Protein AF-A0A2V7W5C7-F1 (afdb_monomer_lite)

Secondary structure (DSSP, 8-state):
--TT--SHHHHEEEE-TTS-EEEETTEEEE-EETTEE--TTTS-HHHHHT-HHHHHHHHHHHTT---GGGHHHHHHHHTTPPPHHHHHHHHHHHHH-----HHHHHHHHHHTTT--SSPPSEEEEE-----S-EETT--TTT-HHHHT-HHHHHTS-TTS-----STT-GGG-HHHHHHHH-SSS-EEEEEESS-GGG-HHHHHHHHHHHHTT-GGGEEEEEEE-S----HHHHHHGGGSSEEEEEE---SSTHHHHHHEET--HHHHHHHHHHHTTSTTEEEEE-PEE-TTTGGGHHHHHHHHHHTTPEE--EE--SSGGGSGGGS-HHHHHHHHHHHHHHHHHT--HHHHHHHHHHHHHHHS-----HHHHHHHHHHHHHHHHHHT--HHHH-HHHHHHHHTTTPPPP---SSS--TTTTTTTSS-TTS-----TT-HHHHHH--HHHHHHHHHHHHHHHHHHHHHTT---GGG-SEEEEET-TTTTTHHHHHHH-TTSEEEEEES-HHHHHHIIIII-PEEEE-TTTT-TTTS--SEEEEEE-SSGGGS-HHHHHHHHHHHHHHEEEEEEEEEEE--GGGHHHHHHTTTGGG----HHHHHHHHHHHHHHSEEEEE-TT-TT-SS-EEEEE-HHHHHHHHHHTTPEEEEEEEEETTTTEEEEEEE--S-----S-------TTSEEEEEEE-GGG--SSS--HHHHHHH-SSPPPPB-TT-S--TTSHHHHHHHHHHHHHTT--EEEEEESS--HHHHHHHHH--S-S-EEEEE--TT-PPPPHHHHHHHHHHHHHHHT-TTB-EETTEEEEEES-GGGSS-HHHHHHHHHHHHHHTT--S-EEEEESSS-GGGTTTTT-SEEEPPP--S--S-HHHHHHHHHHS---TTEEEEEE-B--TT-TTHHHHHHHHHHHHHTT-SSEEEEE-SEEGGGTEE-S-BTTTBTHHHHHHHHHHHT---HHHHHHHHHHHH----SHHHHHHHHHHHHHTS-S--HHHHHHHHHHHTT----------------------SSEEEEEEEESS---S--SS--S-----SSEEEEEEEEEESSS-GGG--EEEEEEETTEEEEEE--EEE--HHHHTT-TTSTT-SEEEEEEEGGGSPSEEEEEEEEE-SSS-EEEEEEEEEE---

Sequence (1161 aa):
MSKTACVVPFTTLDISPDGTPIICCQAPVALTVDGRLANAKIDSIEKIWNAPEIVELRGAMARGEKPDACRICWEHENAGSLSLRRIMGESIHYTTGADWSLVKFMRASAAAGHRLETRPRWYQLQFGNTCNLRCRSCWPESSSRIAADPVHRAWYDPDSYRIARGPAAWYRDPERLAEILDGDDEILLSLLGGEPFLIQEVWDFLQMLVDRGWSRRVVLTLTTNGTRQRAELERLAPAFRNFIVSVSIDGHGPLFEYLRSGAKWTELVQNLDWLVRVPHVRTIVSPTMQNTNVLSAVKLFRFFDERALDATFNVLTNPGFLSEKNLPPRVRRIAAERLRAYLDEDCRPENGAVVQAWATLLEQEHELDPKLFHDFMVFTNDLDASRGQSLADVDPELFALLRASGIEWTNERRHAQSSVEKTIASAPARVNATVSADDAIMKLTGSLPLYLQSGSGIVDAIESILHKHGHEGLANARAVADFASHYGRITRVLQARTPHAVVYACDIDSNAVAFCERELGAVPVVTGWRPDEDELPRDVDVVVCISLLTHTPLDHWRRTLRAWQRMLRPGGIVVFTFLSETYFDSWRAGEMEVYGNYSPPQRDEVVHAFEQHGFAACELRGDNYGGDYGIAFARSEIVRAEVANAGLELLELEDNSASFGQSVVAARKPGEQTNDMPEPRVVNRDVRVIALYDSRFYENGERESVWSQLAAAQPPRPLPADLGFCDPRVAEVREAQAALARAHGIDAFCFVQSKWDAPLRDVLAAGRPDFPYCILWRNEDRAAISDEDAEQLFIELLPHFRDPRYVRRDGRPLFIVADVATLPSPRMTAAKWRAIAEAEGVGEMHLCAVEPIPTDLVDDIGFDSLLEAPAMHRAKSYRETAANALTRHAPPKFIRTVVAQREPFDATNVEHYELWLRSILERQTDFVFIDGWNAWSDGAYLEPDDRDGRAFLNATRRATRGLSSGKVLVRRLRDTLGNVNGDTGRLLSELDQVVSMHERSRDELSALIEAALVTSNSNGSSMQRGVLISPRVFEASPGRVSVDAIGTLIGPQIHGTADPVMLDGHHVTFRGWAHSGVADPNVVDLFLVLTSGGEDRVYRVFERTARPDVVSAFPDYPERCGFEGTIPIRELPPGDYRVGIVQRTPSATFYDPTTLSVRRA

Radius of gyration: 39.58 Å; chains: 1; bounding box: 82×96×107 Å

Structure (mmCIF, N/CA/C/O backbone):
data_AF-A0A2V7W5C7-F1
#
_entry.id   AF-A0A2V7W5C7-F1
#
loop_
_atom_site.group_PDB
_atom_site.id
_atom_site.type_symbol
_atom_site.label_atom_id
_atom_site.label_alt_id
_atom_site.label_comp_id
_atom_site.label_asym_id
_atom_site.label_entity_id
_atom_site.label_seq_id
_atom_site.pdbx_PDB_ins_code
_atom_site.Cartn_x
_atom_site.Cartn_y
_atom_site.Cartn_z
_atom_site.occupancy
_atom_site.B_iso_or_equiv
_atom_site.auth_seq_id
_atom_site.auth_comp_id
_atom_site.auth_asym_id
_atom_site.auth_atom_id
_atom_site.pdbx_PDB_model_num
ATOM 1 N N . MET A 1 1 ? 34.987 33.896 -31.518 1.00 48.00 1 MET A N 1
ATOM 2 C CA . MET A 1 1 ? 33.883 33.146 -32.162 1.00 48.00 1 MET A CA 1
ATOM 3 C C . MET A 1 1 ? 32.635 34.014 -32.143 1.00 48.00 1 MET A C 1
ATOM 5 O O . MET A 1 1 ? 32.545 34.865 -31.262 1.00 48.00 1 MET A O 1
ATOM 9 N N . SER A 1 2 ? 31.715 33.855 -33.103 1.00 55.41 2 SER A N 1
ATOM 10 C CA . SER A 1 2 ? 30.416 34.546 -33.045 1.00 55.41 2 SER A CA 1
ATOM 11 C C . SER A 1 2 ? 29.749 34.247 -31.699 1.00 55.41 2 SER A C 1
ATOM 13 O O . SER A 1 2 ? 29.742 33.093 -31.270 1.00 55.41 2 SER A O 1
ATOM 15 N N . LYS A 1 3 ? 29.171 35.263 -31.042 1.00 67.69 3 LYS A N 1
ATOM 16 C CA . LYS A 1 3 ? 28.407 35.068 -29.798 1.00 67.69 3 LYS A CA 1
ATOM 17 C C . LYS A 1 3 ? 27.187 34.157 -29.995 1.00 67.69 3 LYS A C 1
ATOM 19 O O . LYS A 1 3 ? 26.642 33.688 -29.004 1.00 67.69 3 LYS A O 1
ATOM 24 N N . THR A 1 4 ? 26.784 33.874 -31.236 1.00 78.56 4 THR A N 1
ATOM 25 C CA . THR A 1 4 ? 25.629 33.027 -31.570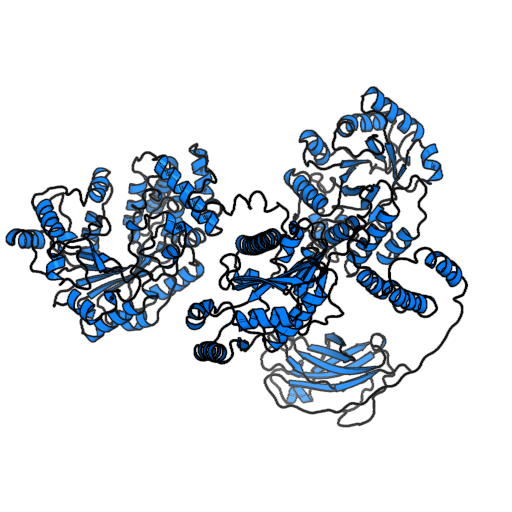 1.00 78.56 4 THR A CA 1
ATOM 26 C C . THR A 1 4 ? 25.984 31.620 -32.073 1.00 78.56 4 THR A C 1
ATOM 28 O O . THR A 1 4 ? 25.089 30.828 -32.348 1.00 78.56 4 THR A O 1
ATOM 31 N N . ALA A 1 5 ? 27.268 31.260 -32.173 1.00 76.31 5 ALA A N 1
ATOM 32 C CA . ALA A 1 5 ? 27.666 29.960 -32.718 1.00 76.31 5 ALA A CA 1
ATOM 33 C C . ALA A 1 5 ? 27.403 28.798 -31.736 1.00 76.31 5 ALA A C 1
ATOM 35 O O . ALA A 1 5 ? 27.716 28.899 -30.550 1.00 76.31 5 ALA A O 1
ATOM 36 N N . CYS A 1 6 ? 26.850 27.690 -32.234 1.00 84.25 6 CYS A N 1
ATOM 37 C CA . CYS A 1 6 ? 26.674 26.425 -31.516 1.00 84.25 6 CYS A CA 1
ATOM 38 C C . CYS A 1 6 ? 27.351 25.307 -32.313 1.00 84.25 6 CYS A C 1
ATOM 40 O O . CYS A 1 6 ? 27.263 25.306 -33.537 1.00 84.25 6 CYS A O 1
ATOM 42 N N . VAL A 1 7 ? 28.007 24.363 -31.639 1.00 83.44 7 VAL A N 1
ATOM 43 C CA . VAL A 1 7 ? 28.691 23.238 -32.299 1.00 83.44 7 VAL A CA 1
ATOM 44 C C . VAL A 1 7 ? 27.727 22.153 -32.787 1.00 83.44 7 VAL A C 1
ATOM 46 O O . VAL A 1 7 ? 27.937 21.583 -33.852 1.00 83.44 7 VAL A O 1
ATOM 49 N N . VAL A 1 8 ? 26.617 21.956 -32.069 1.00 85.94 8 VAL A N 1
ATOM 50 C CA . VAL A 1 8 ? 25.625 20.888 -32.281 1.00 85.94 8 VAL A CA 1
ATOM 51 C C . VAL A 1 8 ? 25.157 20.758 -33.738 1.00 85.94 8 VAL A C 1
ATOM 53 O O . VAL A 1 8 ? 25.360 19.688 -34.302 1.00 85.94 8 VAL A O 1
ATOM 56 N N . PRO A 1 9 ? 24.641 21.802 -34.422 1.00 88.50 9 PRO A N 1
ATOM 57 C CA . PRO A 1 9 ? 24.166 21.649 -35.802 1.00 88.50 9 PRO A CA 1
ATOM 58 C C . PRO A 1 9 ? 25.269 21.310 -36.814 1.00 88.50 9 PRO A C 1
ATOM 60 O O . PRO A 1 9 ? 24.970 20.950 -37.952 1.00 88.50 9 PRO A O 1
ATOM 63 N N . PHE A 1 10 ? 26.544 21.429 -36.437 1.00 88.12 10 PHE A N 1
ATOM 64 C CA . PHE A 1 10 ? 27.691 21.120 -37.291 1.00 88.12 10 PHE A CA 1
ATOM 65 C C . PHE A 1 10 ? 28.311 19.753 -37.000 1.00 88.12 10 PHE A C 1
ATOM 67 O O . PHE A 1 10 ? 29.091 19.274 -37.820 1.00 88.12 10 PHE A O 1
ATOM 74 N N . THR A 1 11 ? 27.995 19.134 -35.861 1.00 86.19 11 THR A N 1
ATOM 75 C CA . THR A 1 11 ? 28.651 17.893 -35.425 1.00 86.19 11 THR A CA 1
ATOM 76 C C . THR A 1 11 ? 27.698 16.786 -35.009 1.00 86.19 11 THR A C 1
ATOM 78 O O . THR A 1 11 ? 28.098 15.628 -35.078 1.00 86.19 11 THR A O 1
ATOM 81 N N . THR A 1 12 ? 26.481 17.111 -34.574 1.00 88.19 12 THR A N 1
ATOM 82 C CA . THR A 1 12 ? 25.618 16.197 -33.824 1.00 88.19 12 THR A CA 1
ATOM 83 C C . THR A 1 12 ? 24.341 15.864 -34.577 1.00 88.19 12 THR A C 1
ATOM 85 O O . THR A 1 12 ? 23.658 16.767 -35.051 1.00 88.19 12 THR A O 1
ATOM 88 N N . LEU A 1 13 ? 24.000 14.578 -34.631 1.00 90.44 13 LEU A N 1
ATOM 89 C CA . LEU A 1 13 ? 22.704 14.089 -35.082 1.00 90.44 13 LEU A CA 1
ATOM 90 C C . LEU A 1 13 ? 22.001 13.353 -33.937 1.00 90.44 13 LEU A C 1
ATOM 92 O O . LEU A 1 13 ? 22.576 12.433 -33.356 1.00 90.44 13 LEU A O 1
ATOM 96 N N . ASP A 1 14 ? 20.765 13.751 -33.646 1.00 90.06 14 ASP A N 1
ATOM 97 C CA . ASP A 1 14 ? 19.903 13.147 -32.627 1.00 90.06 14 ASP A CA 1
ATOM 98 C C . ASP A 1 14 ? 18.746 12.411 -33.313 1.00 90.06 14 ASP A C 1
ATOM 100 O O . ASP A 1 14 ? 18.099 12.960 -34.210 1.00 90.06 14 ASP A O 1
ATOM 104 N N . ILE A 1 15 ? 18.542 11.147 -32.944 1.00 88.75 15 ILE A N 1
ATOM 105 C CA . ILE A 1 15 ? 17.516 10.269 -33.509 1.00 88.75 15 ILE A CA 1
ATOM 106 C C . ILE A 1 15 ? 16.641 9.749 -32.370 1.00 88.75 15 ILE A C 1
ATOM 108 O O . ILE A 1 15 ? 17.102 8.981 -31.520 1.00 88.75 15 ILE A O 1
ATOM 112 N N . SER A 1 16 ? 15.369 10.144 -32.397 1.00 84.12 16 SER A N 1
ATOM 113 C CA . SER A 1 16 ? 14.341 9.769 -31.428 1.00 84.12 16 SER A CA 1
ATOM 114 C C . SER A 1 16 ? 14.006 8.265 -31.457 1.00 84.12 16 SER A C 1
ATOM 116 O O . SER A 1 16 ? 14.313 7.570 -32.435 1.00 84.12 16 SER A O 1
ATOM 118 N N . PRO A 1 17 ? 13.320 7.736 -30.422 1.00 81.38 17 PRO A N 1
ATOM 119 C CA . PRO A 1 17 ? 12.950 6.319 -30.336 1.00 81.38 17 PRO A CA 1
ATOM 120 C C . PRO A 1 17 ? 12.183 5.771 -31.548 1.00 81.38 17 PRO A C 1
ATOM 122 O O . PRO A 1 17 ? 12.342 4.605 -31.911 1.00 81.38 17 PRO A O 1
ATOM 125 N N . ASP A 1 18 ? 11.367 6.602 -32.200 1.00 79.56 18 ASP A N 1
ATOM 126 C CA . ASP A 1 18 ? 10.584 6.258 -33.395 1.00 79.56 18 ASP A CA 1
ATOM 127 C C . ASP A 1 18 ? 11.368 6.387 -34.719 1.00 79.56 18 ASP A C 1
ATOM 129 O O . ASP A 1 18 ? 10.851 6.084 -35.798 1.00 79.56 18 ASP A O 1
ATOM 133 N N . GLY A 1 19 ? 12.634 6.802 -34.645 1.00 84.88 19 GLY A N 1
ATOM 134 C CA . GLY A 1 19 ? 13.511 7.020 -35.789 1.00 84.88 19 GLY A CA 1
ATOM 135 C C . GLY A 1 19 ? 13.399 8.410 -36.395 1.00 84.88 19 GLY A C 1
ATOM 136 O O . GLY A 1 19 ? 14.028 8.657 -37.421 1.00 84.88 19 GLY A O 1
ATOM 137 N N . THR A 1 20 ? 12.625 9.321 -35.807 1.00 87.56 20 THR A N 1
ATOM 138 C CA . THR A 1 20 ? 12.564 10.711 -36.261 1.00 87.56 20 THR A CA 1
ATOM 139 C C . THR A 1 20 ? 13.870 11.429 -35.897 1.00 87.56 20 THR A C 1
ATOM 141 O O . THR A 1 20 ? 14.214 11.499 -34.717 1.00 87.56 20 THR A O 1
ATOM 144 N N . PRO A 1 21 ? 14.627 11.967 -36.869 1.00 89.69 21 PRO A N 1
ATOM 145 C CA . PRO A 1 21 ? 15.787 12.788 -36.570 1.00 89.69 21 PRO A CA 1
ATOM 146 C C . PRO A 1 21 ? 15.352 14.212 -36.195 1.00 89.69 21 PRO A C 1
ATOM 148 O O . PRO A 1 21 ? 14.468 14.793 -36.836 1.00 89.69 21 PRO A O 1
ATOM 151 N N . ILE A 1 22 ? 15.996 14.774 -35.173 1.00 88.38 22 ILE A N 1
ATOM 152 C CA . ILE A 1 22 ? 15.738 16.123 -34.651 1.00 88.38 22 ILE A CA 1
ATOM 153 C C . ILE A 1 22 ? 17.031 16.945 -34.581 1.00 88.38 22 ILE A C 1
ATOM 155 O O . ILE A 1 22 ? 18.136 16.408 -34.670 1.00 88.38 22 ILE A O 1
ATOM 159 N N . ILE A 1 23 ? 16.908 18.268 -34.423 1.00 84.00 23 ILE A N 1
ATOM 160 C CA . ILE A 1 23 ? 18.075 19.162 -34.310 1.00 84.00 23 ILE A CA 1
ATOM 161 C C . ILE A 1 23 ? 18.838 18.918 -32.998 1.00 84.00 23 ILE A C 1
ATOM 163 O O . ILE A 1 23 ? 20.055 18.740 -33.023 1.00 84.00 23 ILE A O 1
ATOM 167 N N . CYS A 1 24 ? 18.144 18.961 -31.857 1.00 82.12 24 CYS A N 1
ATOM 168 C CA . CYS A 1 24 ? 18.652 18.537 -30.548 1.00 82.12 24 CYS A CA 1
ATOM 169 C C . CYS A 1 24 ? 17.515 18.428 -29.525 1.00 82.12 24 CYS A C 1
ATOM 171 O O . CYS A 1 24 ? 16.422 18.947 -29.746 1.00 82.12 24 CYS A O 1
ATOM 173 N N . CYS A 1 25 ? 17.793 17.871 -28.347 1.00 72.62 25 CYS A N 1
ATOM 174 C CA . CYS A 1 25 ? 16.809 17.744 -27.267 1.00 72.62 25 CYS A CA 1
ATOM 175 C C . CYS A 1 25 ? 16.192 19.071 -26.760 1.00 72.62 25 CYS A C 1
ATOM 177 O O . CYS A 1 25 ? 15.083 19.062 -26.236 1.00 72.62 25 CYS A O 1
ATOM 179 N N . GLN A 1 26 ? 16.866 20.218 -26.925 1.00 73.81 26 GLN A N 1
ATOM 180 C CA . GLN A 1 26 ? 16.345 21.555 -26.562 1.00 73.81 26 GLN A CA 1
ATOM 181 C C . GLN A 1 26 ? 15.675 22.287 -27.733 1.00 73.81 26 GLN A C 1
ATOM 183 O O . GLN A 1 26 ? 15.081 23.346 -27.553 1.00 73.81 26 GLN A O 1
ATOM 188 N N . ALA A 1 27 ? 15.789 21.735 -28.936 1.00 76.50 27 ALA A N 1
ATOM 189 C CA . ALA A 1 27 ? 15.149 22.211 -30.149 1.00 76.50 27 ALA A CA 1
ATOM 190 C C . ALA A 1 27 ? 14.657 20.981 -30.928 1.00 76.50 27 ALA A C 1
ATOM 192 O O . ALA A 1 27 ? 15.260 20.639 -31.950 1.00 76.50 27 ALA A O 1
ATOM 193 N N . PRO A 1 28 ? 13.609 20.278 -30.448 1.00 72.56 28 PRO A N 1
ATOM 194 C CA . PRO A 1 28 ? 13.156 19.003 -31.012 1.00 72.56 28 PRO A CA 1
ATOM 195 C C . PRO A 1 28 ? 12.382 19.199 -32.328 1.00 72.56 28 PRO A C 1
ATOM 197 O O . PRO A 1 28 ? 11.308 18.648 -32.546 1.00 72.56 28 PRO A O 1
ATOM 200 N N . VAL A 1 29 ? 12.910 20.042 -33.214 1.00 83.31 29 VAL A N 1
ATOM 201 C CA . VAL A 1 29 ? 12.377 20.287 -34.548 1.00 83.31 29 VAL A CA 1
ATOM 202 C C . VAL A 1 29 ? 12.669 19.052 -35.392 1.00 83.31 29 VAL A C 1
ATOM 204 O O . VAL A 1 29 ? 13.835 18.746 -35.655 1.00 83.31 29 VAL A O 1
ATOM 207 N N . ALA A 1 30 ? 11.611 18.349 -35.796 1.00 85.75 30 ALA A N 1
ATOM 208 C CA . ALA A 1 30 ? 11.703 17.210 -36.698 1.00 85.75 30 ALA A CA 1
ATOM 209 C C . ALA A 1 30 ? 12.176 17.659 -38.085 1.00 85.75 30 ALA A C 1
ATOM 211 O O . ALA A 1 30 ? 11.702 18.663 -38.619 1.00 85.75 30 ALA A O 1
ATOM 212 N N . LEU A 1 31 ? 13.109 16.907 -38.664 1.00 91.00 31 LEU A N 1
ATOM 213 C CA . LEU A 1 31 ? 13.690 17.233 -39.964 1.00 91.00 31 LEU A CA 1
ATOM 214 C C . LEU A 1 31 ? 12.821 16.727 -41.116 1.00 91.00 31 LEU A C 1
ATOM 216 O O . LEU A 1 31 ? 12.109 15.726 -40.979 1.00 91.00 31 LEU A O 1
ATOM 220 N N . THR A 1 32 ? 12.931 17.374 -42.278 1.00 91.06 32 THR A N 1
ATOM 221 C CA . THR A 1 32 ? 12.242 16.934 -43.496 1.00 91.06 32 THR A CA 1
ATOM 222 C C . THR A 1 32 ? 13.202 16.489 -44.596 1.00 91.06 32 THR A C 1
ATOM 224 O O . THR A 1 32 ? 14.275 17.053 -44.810 1.00 91.06 32 THR A O 1
ATOM 227 N N . VAL A 1 33 ? 12.805 15.443 -45.322 1.00 91.31 33 VAL A N 1
ATOM 228 C CA . VAL A 1 33 ? 13.497 14.931 -46.511 1.00 91.31 33 VAL A CA 1
ATOM 229 C C . VAL A 1 33 ? 12.466 14.779 -47.621 1.00 91.31 33 VAL A C 1
ATOM 231 O O . VAL A 1 33 ? 11.403 14.199 -47.415 1.00 91.31 33 VAL A O 1
ATOM 234 N N . ASP A 1 34 ? 12.765 15.333 -48.798 1.00 89.19 34 ASP A N 1
ATOM 235 C CA . ASP A 1 34 ? 11.906 15.265 -49.988 1.00 89.19 34 ASP A CA 1
ATOM 236 C C . ASP A 1 34 ? 10.444 15.717 -49.725 1.00 89.19 34 ASP A C 1
ATOM 238 O O . ASP A 1 34 ? 9.496 15.191 -50.304 1.00 89.19 34 ASP A O 1
ATOM 242 N N . GLY A 1 35 ? 10.252 16.701 -48.834 1.00 83.88 35 GLY A N 1
ATOM 243 C CA . GLY A 1 35 ? 8.945 17.295 -48.514 1.00 83.88 35 GLY A CA 1
ATOM 244 C C . GLY A 1 35 ? 8.092 16.528 -47.493 1.00 83.88 35 GLY A C 1
ATOM 245 O O . GLY A 1 35 ? 6.958 16.929 -47.238 1.00 83.88 35 GLY A O 1
ATOM 246 N N . ARG A 1 36 ? 8.615 15.453 -46.888 1.00 90.19 36 ARG A N 1
ATOM 247 C CA . ARG A 1 36 ? 7.970 14.706 -45.792 1.00 90.19 36 ARG A CA 1
ATOM 248 C C . ARG A 1 36 ? 8.846 14.673 -44.541 1.00 90.19 36 ARG A C 1
ATOM 250 O O . ARG A 1 36 ? 10.041 14.941 -44.624 1.00 90.19 36 ARG A O 1
ATOM 257 N N . LEU A 1 37 ? 8.271 14.284 -43.399 1.00 87.62 37 LEU A N 1
ATOM 258 C CA . LEU A 1 37 ? 9.053 13.995 -42.192 1.00 87.62 37 LEU A CA 1
ATOM 259 C C . LEU A 1 37 ? 10.105 12.922 -42.497 1.00 87.62 37 LEU A C 1
ATOM 261 O O . LEU A 1 37 ? 9.798 11.883 -43.097 1.00 87.62 37 LEU A O 1
ATOM 265 N N . ALA A 1 38 ? 11.341 13.214 -42.111 1.00 89.44 38 ALA A N 1
ATOM 266 C CA . ALA A 1 38 ? 12.459 12.304 -42.248 1.00 89.44 38 ALA A CA 1
ATOM 267 C C . ALA A 1 38 ? 12.324 11.150 -41.249 1.00 89.44 38 ALA A C 1
ATOM 269 O O . ALA A 1 38 ? 11.806 11.324 -40.145 1.00 89.44 38 ALA A O 1
ATOM 270 N N . ASN A 1 39 ? 12.811 9.970 -41.619 1.00 89.69 39 ASN A N 1
ATOM 271 C CA . ASN A 1 39 ? 12.900 8.847 -40.699 1.00 89.69 39 ASN A CA 1
ATOM 272 C C . ASN A 1 39 ? 14.170 8.031 -40.962 1.00 89.69 39 ASN A C 1
ATOM 274 O O . ASN A 1 39 ? 14.448 7.602 -42.085 1.00 89.69 39 ASN A O 1
ATOM 278 N N . ALA A 1 40 ? 14.921 7.783 -39.893 1.00 89.06 40 ALA A N 1
ATOM 279 C CA . ALA A 1 40 ? 16.195 7.085 -39.896 1.00 89.06 40 ALA A CA 1
ATOM 280 C C . ALA A 1 40 ? 16.103 5.640 -40.392 1.00 89.06 40 ALA A C 1
ATOM 282 O O . ALA A 1 40 ? 17.140 5.065 -40.694 1.00 89.06 40 ALA A O 1
ATOM 283 N N . LYS A 1 41 ? 14.911 5.048 -40.527 1.00 86.69 41 LYS A N 1
ATOM 284 C CA . LYS A 1 41 ? 14.717 3.729 -41.143 1.00 86.69 41 LYS A CA 1
ATOM 285 C C . LYS A 1 41 ? 14.781 3.752 -42.674 1.00 86.69 41 LYS A C 1
ATOM 287 O O . LYS A 1 41 ? 15.112 2.734 -43.269 1.00 86.69 41 LYS A O 1
ATOM 292 N N . ILE A 1 42 ? 14.424 4.869 -43.310 1.00 87.69 42 ILE A N 1
ATOM 293 C CA . ILE A 1 42 ? 14.190 4.937 -44.767 1.00 87.69 42 ILE A CA 1
ATOM 294 C C . ILE A 1 42 ? 15.047 5.984 -45.483 1.00 87.69 42 ILE A C 1
ATOM 296 O O . ILE A 1 42 ? 15.342 5.819 -46.663 1.00 87.69 42 ILE A O 1
ATOM 300 N N . ASP A 1 43 ? 15.442 7.059 -44.802 1.00 90.62 43 ASP A N 1
ATOM 301 C CA . ASP A 1 43 ? 16.174 8.170 -45.411 1.00 90.62 43 ASP A CA 1
ATOM 302 C C . ASP A 1 43 ? 17.677 8.037 -45.196 1.00 90.62 43 ASP A C 1
ATOM 304 O O . ASP A 1 43 ? 18.129 7.947 -44.061 1.00 90.62 43 ASP A O 1
ATOM 308 N N . SER A 1 44 ? 18.480 8.078 -46.260 1.00 90.38 44 SER A N 1
ATOM 309 C CA . SER A 1 44 ? 19.949 8.058 -46.159 1.00 90.38 44 SER A CA 1
ATOM 310 C C . SER A 1 44 ? 20.475 9.143 -45.210 1.00 90.38 44 SER A C 1
ATOM 312 O O . SER A 1 44 ? 19.979 10.279 -45.229 1.00 90.38 44 SER A O 1
ATOM 314 N N . ILE A 1 45 ? 21.529 8.828 -44.460 1.00 90.38 45 ILE A N 1
ATOM 315 C CA . ILE A 1 45 ? 22.136 9.733 -43.477 1.00 90.38 45 ILE A CA 1
ATOM 316 C C . ILE A 1 45 ? 22.561 11.079 -44.091 1.00 90.38 45 ILE A C 1
ATOM 318 O O . ILE A 1 45 ? 22.392 12.123 -43.467 1.00 90.38 45 ILE A O 1
ATOM 322 N N . GLU A 1 46 ? 23.006 11.097 -45.349 1.00 90.25 46 GLU A N 1
ATOM 323 C CA . GLU A 1 46 ? 23.424 12.306 -46.072 1.00 90.25 46 GLU A CA 1
ATOM 324 C C . GLU A 1 46 ? 22.268 13.285 -46.299 1.00 90.25 46 GLU A C 1
ATOM 326 O O . GLU A 1 46 ? 22.456 14.505 -46.227 1.00 90.25 46 GLU A O 1
ATOM 331 N N . LYS A 1 47 ? 21.073 12.748 -46.588 1.00 92.38 47 LYS A N 1
ATOM 332 C CA . LYS A 1 47 ? 19.851 13.536 -46.788 1.00 92.38 47 LYS A CA 1
ATOM 333 C C . LYS A 1 47 ? 19.379 14.128 -45.466 1.00 92.38 47 LYS A C 1
ATOM 335 O O . LYS A 1 47 ? 19.104 15.322 -45.422 1.00 92.38 47 LYS A O 1
ATOM 340 N N . ILE A 1 48 ? 19.360 13.324 -44.401 1.00 93.31 48 ILE A N 1
ATOM 341 C CA . ILE A 1 48 ? 19.000 13.770 -43.047 1.00 93.31 48 ILE A CA 1
ATOM 342 C C . ILE A 1 48 ? 19.968 14.863 -42.570 1.00 93.31 48 ILE A C 1
ATOM 344 O O . ILE A 1 48 ? 19.549 15.930 -42.128 1.00 93.31 48 ILE A O 1
ATOM 348 N N . TRP A 1 49 ? 21.276 14.637 -42.720 1.00 92.75 49 TRP A N 1
ATOM 349 C CA . TRP A 1 49 ? 22.324 15.543 -42.240 1.00 92.75 49 TRP A CA 1
ATOM 350 C C . TRP A 1 49 ? 22.343 16.917 -42.923 1.00 92.75 49 TRP A C 1
ATOM 352 O O . TRP A 1 49 ? 22.897 17.892 -42.400 1.00 92.75 49 TRP A O 1
ATOM 362 N N . ASN A 1 50 ? 21.736 16.994 -44.105 1.00 93.75 50 ASN A N 1
ATOM 363 C CA . ASN A 1 50 ? 21.608 18.208 -44.898 1.00 93.75 50 ASN A CA 1
ATOM 364 C C . ASN A 1 50 ? 20.145 18.539 -45.219 1.00 93.75 50 ASN A C 1
ATOM 366 O O . ASN A 1 50 ? 19.860 19.099 -46.288 1.00 93.75 50 ASN A O 1
ATOM 370 N N . ALA A 1 51 ? 19.244 18.193 -44.295 1.00 94.50 51 ALA A N 1
ATOM 371 C CA . ALA A 1 51 ? 17.851 18.604 -44.323 1.00 94.50 51 ALA A CA 1
ATOM 372 C C . ALA A 1 51 ? 17.727 20.144 -44.291 1.00 94.50 51 ALA A C 1
ATOM 374 O O . ALA A 1 51 ? 18.602 20.816 -43.721 1.00 94.50 51 ALA A O 1
ATOM 375 N N . PRO A 1 52 ? 16.672 20.724 -44.896 1.00 93.44 52 PRO A N 1
ATOM 376 C CA . PRO A 1 52 ? 16.514 22.174 -45.020 1.00 93.44 52 PRO A CA 1
ATOM 377 C C . PRO A 1 52 ? 16.614 22.924 -43.687 1.00 93.44 52 PRO A C 1
ATOM 379 O O . PRO A 1 52 ? 17.250 23.975 -43.622 1.00 93.44 52 PRO A O 1
ATOM 382 N N . GLU A 1 53 ? 16.051 22.363 -42.616 1.00 93.44 53 GLU A N 1
ATOM 383 C CA . GLU A 1 53 ? 16.001 22.982 -41.290 1.00 93.44 53 GLU A CA 1
ATOM 384 C C . GLU A 1 53 ? 17.403 23.144 -40.682 1.00 93.44 53 GLU A C 1
ATOM 386 O O . GLU A 1 53 ? 17.737 24.201 -40.145 1.00 93.44 53 GLU A O 1
ATOM 391 N N . ILE A 1 54 ? 18.261 22.125 -40.814 1.00 91.56 54 ILE A N 1
ATOM 392 C CA . ILE A 1 54 ? 19.651 22.178 -40.339 1.00 91.56 54 ILE A CA 1
ATOM 393 C C . ILE A 1 54 ? 20.483 23.138 -41.194 1.00 91.56 54 ILE A C 1
ATOM 395 O O . ILE A 1 54 ? 21.297 23.893 -40.657 1.00 91.56 54 ILE A O 1
ATOM 399 N N . VAL A 1 55 ? 20.305 23.116 -42.519 1.00 92.62 55 VAL A N 1
ATOM 400 C CA . VAL A 1 55 ? 21.043 23.996 -43.440 1.00 92.62 55 VAL A CA 1
ATOM 401 C C . VAL A 1 55 ? 20.725 25.463 -43.150 1.00 92.62 55 VAL A C 1
ATOM 403 O O . VAL A 1 55 ? 21.649 26.274 -43.043 1.00 92.62 55 VAL A O 1
ATOM 406 N N . GLU A 1 56 ? 19.450 25.795 -42.936 1.00 91.69 56 GLU A N 1
ATOM 407 C CA . GLU A 1 56 ? 19.053 27.148 -42.547 1.00 91.69 56 GLU A CA 1
ATOM 408 C C . GLU A 1 56 ? 19.610 27.519 -41.170 1.00 91.69 56 GLU A C 1
ATOM 410 O O . GLU A 1 56 ? 20.166 28.605 -41.006 1.00 91.69 56 GLU A O 1
ATOM 415 N N . LEU A 1 57 ? 19.568 26.602 -40.197 1.00 90.38 57 LEU A N 1
ATOM 416 C CA . LEU A 1 57 ? 20.118 26.851 -38.865 1.00 90.38 57 LEU A CA 1
ATOM 417 C C . LEU A 1 57 ? 21.625 27.158 -38.906 1.00 90.38 57 LEU A C 1
ATOM 419 O O . LEU A 1 57 ? 22.087 28.109 -38.266 1.00 90.38 57 LEU A O 1
ATOM 423 N N . ARG A 1 58 ? 22.396 26.392 -39.691 1.00 91.00 58 ARG A N 1
ATOM 424 C CA . ARG A 1 58 ? 23.829 26.639 -39.930 1.00 91.00 58 ARG A CA 1
ATOM 425 C C . ARG A 1 58 ? 24.052 27.998 -40.595 1.00 91.00 58 ARG A C 1
ATOM 427 O O . ARG A 1 58 ? 24.964 28.724 -40.193 1.00 91.00 58 ARG A O 1
ATOM 434 N N . GLY A 1 59 ? 23.221 28.349 -41.577 1.00 90.00 59 GLY A N 1
ATOM 435 C CA . GLY A 1 59 ? 23.257 29.637 -42.268 1.00 90.00 59 GLY A CA 1
ATOM 436 C C . GLY A 1 59 ? 23.005 30.817 -41.334 1.00 90.00 59 GLY A C 1
ATOM 437 O O . GLY A 1 59 ? 23.826 31.733 -41.265 1.00 90.00 59 GLY A O 1
ATOM 438 N N . ALA A 1 60 ? 21.931 30.763 -40.549 1.00 88.81 60 ALA A N 1
ATOM 439 C CA . ALA A 1 60 ? 21.579 31.789 -39.574 1.00 88.81 60 ALA A CA 1
ATOM 440 C C . ALA A 1 60 ? 22.697 31.998 -38.536 1.00 88.81 60 ALA A C 1
ATOM 442 O O . ALA A 1 60 ? 23.130 33.128 -38.290 1.00 88.81 60 ALA A O 1
ATOM 443 N N . MET A 1 61 ? 23.268 30.916 -37.993 1.00 86.94 61 MET A N 1
ATOM 444 C CA . MET A 1 61 ? 24.406 31.010 -37.067 1.00 86.94 61 MET A CA 1
ATOM 445 C C . MET A 1 61 ? 25.665 31.593 -37.728 1.00 86.94 61 MET A C 1
ATOM 447 O O . MET A 1 61 ? 26.389 32.363 -37.091 1.00 86.94 61 MET A O 1
ATOM 451 N N . ALA A 1 62 ? 25.926 31.269 -39.000 1.00 84.12 62 ALA A N 1
ATOM 452 C CA . ALA A 1 62 ? 27.044 31.831 -39.760 1.00 84.12 62 ALA A CA 1
ATOM 453 C C . ALA A 1 62 ? 26.881 33.336 -40.029 1.00 84.12 62 ALA A C 1
ATOM 455 O O . ALA A 1 62 ? 27.874 34.064 -40.003 1.00 84.12 62 ALA A O 1
ATOM 456 N N . ARG A 1 63 ? 25.642 33.810 -40.214 1.00 87.25 63 ARG A N 1
ATOM 457 C CA . ARG A 1 63 ? 25.297 35.238 -40.335 1.00 87.25 63 ARG A CA 1
ATOM 458 C C . ARG A 1 63 ? 25.294 35.983 -38.994 1.00 87.25 63 ARG A C 1
ATOM 460 O O . ARG A 1 63 ? 25.191 37.205 -38.976 1.00 87.25 63 ARG A O 1
ATOM 467 N N . GLY A 1 64 ? 25.459 35.275 -37.874 1.00 84.50 64 GLY A N 1
ATOM 468 C CA . GLY A 1 64 ? 25.450 35.870 -36.536 1.00 84.50 64 GLY A CA 1
ATOM 469 C C . GLY A 1 64 ? 24.046 36.102 -35.968 1.00 84.50 64 GLY A C 1
ATOM 470 O O . GLY A 1 64 ? 23.900 36.839 -34.995 1.00 84.50 64 GLY A O 1
ATOM 471 N N . GLU A 1 65 ? 23.023 35.479 -36.549 1.00 89.25 65 GLU A N 1
ATOM 472 C CA . GLU A 1 65 ? 21.627 35.594 -36.119 1.00 89.25 65 GLU A CA 1
ATOM 473 C C . GLU A 1 65 ? 21.355 34.716 -34.883 1.00 89.25 65 GLU A C 1
ATOM 475 O O . GLU A 1 65 ? 22.127 33.803 -34.570 1.00 89.25 65 GLU A O 1
ATOM 480 N N . LYS A 1 66 ? 20.260 35.006 -34.165 1.00 88.62 66 LYS A N 1
ATOM 481 C CA . LYS A 1 66 ? 19.720 34.182 -33.070 1.00 88.62 66 LYS A CA 1
ATOM 482 C C . LYS A 1 66 ? 18.473 33.446 -33.581 1.00 88.62 66 LYS A C 1
ATOM 484 O O . LYS A 1 66 ? 17.403 34.050 -33.596 1.00 88.62 66 LYS A O 1
ATOM 489 N N . PRO A 1 67 ? 18.586 32.180 -34.016 1.00 88.19 67 PRO A N 1
ATOM 490 C CA . PRO A 1 67 ? 17.457 31.434 -34.564 1.00 88.19 67 PRO A CA 1
ATOM 491 C C . PRO A 1 67 ? 16.405 31.167 -33.485 1.00 88.19 67 PRO A C 1
ATOM 493 O O . PRO A 1 67 ? 16.769 30.807 -32.361 1.00 88.19 67 PRO A O 1
ATOM 496 N N . ASP A 1 68 ? 15.125 31.293 -33.839 1.00 83.44 68 ASP A N 1
ATOM 497 C CA . ASP A 1 68 ? 14.001 31.080 -32.913 1.00 83.44 68 ASP A CA 1
ATOM 498 C C . ASP A 1 68 ? 13.907 29.625 -32.427 1.00 83.44 68 ASP A C 1
ATOM 500 O O . ASP A 1 68 ? 13.639 29.372 -31.257 1.00 83.44 68 ASP A O 1
ATOM 504 N N . ALA A 1 69 ? 14.290 28.658 -33.268 1.00 82.81 69 ALA A N 1
ATOM 505 C CA . ALA A 1 69 ? 14.412 27.254 -32.865 1.00 82.81 69 ALA A CA 1
ATOM 506 C C . ALA A 1 69 ? 15.355 27.049 -31.658 1.00 82.81 69 ALA A C 1
ATOM 508 O O . ALA A 1 69 ? 15.226 26.071 -30.932 1.00 82.81 69 ALA A O 1
ATOM 509 N N . CYS A 1 70 ? 16.291 27.974 -31.412 1.00 86.50 70 CYS A N 1
ATOM 510 C CA . CYS A 1 70 ? 17.209 27.944 -30.272 1.00 86.50 70 CYS A CA 1
ATOM 511 C C . CYS A 1 70 ? 16.812 28.918 -29.144 1.00 86.50 70 CYS A C 1
ATOM 513 O O . CYS A 1 70 ? 17.641 29.200 -28.274 1.00 86.50 70 CYS A O 1
ATOM 515 N N . ARG A 1 71 ? 15.571 29.433 -29.142 1.00 82.12 71 ARG A N 1
ATOM 516 C CA . ARG A 1 71 ? 15.052 30.425 -28.182 1.00 82.12 71 ARG A CA 1
ATOM 517 C C . ARG A 1 71 ? 15.333 30.067 -26.731 1.00 82.12 71 ARG A C 1
ATOM 519 O O . ARG A 1 71 ? 15.838 30.920 -26.009 1.00 82.12 71 ARG A O 1
ATOM 526 N N . ILE A 1 72 ? 15.125 28.810 -26.341 1.00 73.06 72 ILE A N 1
ATOM 527 C CA . ILE A 1 72 ? 15.372 28.343 -24.969 1.00 73.06 72 ILE A CA 1
ATOM 528 C C . ILE A 1 72 ? 16.822 28.636 -24.551 1.00 73.06 72 ILE A C 1
ATOM 530 O O . ILE A 1 72 ? 17.068 29.272 -23.529 1.00 73.06 72 ILE A O 1
ATOM 534 N N . CYS A 1 73 ? 17.809 28.286 -25.384 1.00 79.12 73 CYS A N 1
ATOM 535 C CA . CYS A 1 73 ? 19.215 28.585 -25.098 1.00 79.12 73 CYS A CA 1
ATOM 536 C C . CYS A 1 73 ? 19.502 30.095 -25.003 1.00 79.12 73 CYS A C 1
ATOM 538 O O . CYS A 1 73 ? 20.331 30.503 -24.187 1.00 79.12 73 CYS A O 1
ATOM 540 N N . TRP A 1 74 ? 18.835 30.922 -25.816 1.00 83.31 74 TRP A N 1
ATOM 541 C CA . TRP A 1 74 ? 18.979 32.381 -25.761 1.00 83.31 74 TRP A CA 1
ATOM 542 C C . TRP A 1 74 ? 18.387 32.975 -24.488 1.00 83.31 74 TRP A C 1
ATOM 544 O O . TRP A 1 74 ? 18.995 33.869 -23.905 1.00 83.31 74 TRP A O 1
ATOM 554 N N . GLU A 1 75 ? 17.228 32.485 -24.056 1.00 69.81 75 GLU A N 1
ATOM 555 C CA . GLU A 1 75 ? 16.570 32.895 -22.816 1.00 69.81 75 GLU A CA 1
ATOM 556 C C . GLU A 1 75 ? 17.442 32.556 -21.605 1.00 69.81 75 GLU A C 1
ATOM 558 O O . GLU A 1 75 ? 17.694 33.432 -20.780 1.00 69.81 75 GLU A O 1
ATOM 563 N N . HIS A 1 76 ? 18.002 31.340 -21.558 1.00 64.69 76 HIS A N 1
ATOM 564 C CA . HIS A 1 76 ? 18.962 30.942 -20.524 1.00 64.69 76 HIS A CA 1
ATOM 565 C C . HIS A 1 76 ? 20.175 31.881 -20.472 1.00 64.69 76 HIS A C 1
ATOM 567 O O . HIS A 1 76 ? 20.534 32.371 -19.408 1.00 64.69 76 HIS A O 1
ATOM 573 N N . GLU A 1 77 ? 20.790 32.201 -21.610 1.00 74.50 77 GLU A N 1
ATOM 574 C CA . GLU A 1 77 ? 21.965 33.082 -21.618 1.00 74.50 77 GLU A CA 1
ATOM 575 C C . GLU A 1 77 ? 21.654 34.539 -21.297 1.00 74.50 77 GLU A C 1
ATOM 577 O O . GLU A 1 77 ? 22.448 35.195 -20.624 1.00 74.50 77 GLU A O 1
ATOM 582 N N . ASN A 1 78 ? 20.524 35.060 -21.778 1.00 68.44 78 ASN A N 1
ATOM 583 C CA . ASN A 1 78 ? 20.086 36.418 -21.462 1.00 68.44 78 ASN A CA 1
ATOM 584 C C . ASN A 1 78 ? 19.771 36.557 -19.961 1.00 68.44 78 ASN A C 1
ATOM 586 O O . ASN A 1 78 ? 19.985 37.628 -19.402 1.00 68.44 78 ASN A O 1
ATOM 590 N N . ALA A 1 79 ? 19.325 35.475 -19.313 1.00 49.53 79 ALA A N 1
ATOM 591 C CA . ALA A 1 79 ? 19.148 35.379 -17.864 1.00 49.53 79 ALA A CA 1
ATOM 592 C C . ALA A 1 79 ? 20.467 35.142 -17.093 1.00 49.53 79 ALA A C 1
ATOM 594 O O . ALA A 1 79 ? 20.450 34.950 -15.881 1.00 49.53 79 ALA A O 1
ATOM 595 N N . GLY A 1 80 ? 21.620 35.128 -17.772 1.00 47.53 80 GLY A N 1
ATOM 596 C CA . GLY A 1 80 ? 22.926 34.881 -17.154 1.00 47.53 80 GLY A CA 1
ATOM 597 C C . GLY A 1 80 ? 23.205 33.410 -16.813 1.00 47.53 80 GLY A C 1
ATOM 598 O O . GLY A 1 80 ? 24.204 33.126 -16.156 1.00 47.53 80 GLY A O 1
ATOM 599 N N . SER A 1 81 ? 22.358 32.471 -17.250 1.00 48.72 81 SER A N 1
ATOM 600 C CA . SER A 1 81 ? 22.552 31.024 -17.085 1.00 48.72 81 SER A CA 1
ATOM 601 C C . SER A 1 81 ? 23.482 30.436 -18.157 1.00 48.72 81 SER A C 1
ATOM 603 O O . SER A 1 81 ? 23.620 30.962 -19.266 1.00 48.72 81 SER A O 1
ATOM 605 N N . LEU A 1 82 ? 24.067 29.270 -17.866 1.00 59.31 82 LEU A N 1
ATOM 606 C CA . LEU A 1 82 ? 24.674 28.407 -18.884 1.00 59.31 82 LEU A CA 1
ATOM 607 C C . LEU A 1 82 ? 23.571 27.741 -19.722 1.00 59.31 82 LEU A C 1
ATOM 609 O O . LEU A 1 82 ? 22.618 27.191 -19.178 1.00 59.31 82 LEU A O 1
ATOM 613 N N . SER A 1 83 ? 23.698 27.783 -21.048 1.00 70.75 83 SER A N 1
ATOM 614 C CA . SER A 1 83 ? 22.790 27.105 -21.979 1.00 70.75 83 SER A CA 1
ATOM 615 C C . SER A 1 83 ? 23.365 25.770 -22.443 1.00 70.75 83 SER A C 1
ATOM 617 O O . SER A 1 83 ? 24.587 25.596 -22.492 1.00 70.75 83 SER A O 1
ATOM 619 N N . LEU A 1 84 ? 22.498 24.858 -22.901 1.00 70.75 84 LEU A N 1
ATOM 620 C CA . LEU A 1 84 ? 22.940 23.591 -23.488 1.00 70.75 84 LEU A CA 1
ATOM 621 C C . LEU A 1 84 ? 23.931 23.819 -24.641 1.00 70.75 84 LEU A C 1
ATOM 623 O O . LEU A 1 84 ? 24.931 23.114 -24.729 1.00 70.75 84 LEU A O 1
ATOM 627 N N . ARG A 1 85 ? 23.725 24.848 -25.480 1.00 77.19 85 ARG A N 1
ATOM 628 C CA . ARG A 1 85 ? 24.658 25.147 -26.581 1.00 77.19 85 ARG A CA 1
ATOM 629 C C . ARG A 1 85 ? 26.077 25.491 -26.111 1.00 77.19 85 ARG A C 1
ATOM 631 O O . ARG A 1 85 ? 27.026 25.222 -26.843 1.00 77.19 85 ARG A O 1
ATOM 638 N N . ARG A 1 86 ? 26.232 26.093 -24.926 1.00 72.56 86 ARG A N 1
ATOM 639 C CA . ARG A 1 86 ? 27.545 26.406 -24.339 1.00 72.56 86 ARG A CA 1
ATOM 640 C C . ARG A 1 86 ? 28.146 25.179 -23.666 1.00 72.56 86 ARG A C 1
ATOM 642 O O . ARG A 1 86 ? 29.313 24.889 -23.900 1.00 72.56 86 ARG A O 1
ATOM 649 N N . ILE A 1 87 ? 27.320 24.431 -22.934 1.00 68.00 87 ILE A N 1
ATOM 650 C CA . ILE A 1 87 ? 27.709 23.191 -22.252 1.00 68.00 87 ILE A CA 1
ATOM 651 C C . ILE A 1 87 ? 28.220 22.159 -23.263 1.00 68.00 87 ILE A C 1
ATOM 653 O O . ILE A 1 87 ? 29.324 21.654 -23.107 1.00 68.00 87 ILE A O 1
ATOM 657 N N . MET A 1 88 ? 27.484 21.909 -24.353 1.00 70.94 88 MET A N 1
ATOM 658 C CA . MET A 1 88 ? 27.875 20.920 -25.370 1.00 70.94 88 MET A CA 1
ATOM 659 C C . MET A 1 88 ? 29.234 21.230 -26.011 1.00 70.94 88 MET A C 1
ATOM 661 O O . MET A 1 88 ? 29.975 20.310 -26.352 1.00 70.94 88 MET A O 1
ATOM 665 N N . GLY A 1 89 ? 29.570 22.515 -26.172 1.00 66.19 89 GLY A N 1
ATOM 666 C CA . GLY A 1 89 ? 30.870 22.939 -26.696 1.00 66.19 89 GLY A CA 1
ATOM 667 C C . GLY A 1 89 ? 32.034 22.533 -25.792 1.00 66.19 89 GLY A C 1
ATOM 668 O O . GLY A 1 89 ? 33.067 22.092 -26.287 1.00 66.19 89 GLY A O 1
ATOM 669 N N . GLU A 1 90 ? 31.848 22.629 -24.477 1.00 63.38 90 GLU A N 1
ATOM 670 C CA . GLU A 1 90 ? 32.842 22.223 -23.478 1.00 63.38 90 GLU A CA 1
ATOM 671 C C . GLU A 1 90 ? 32.844 20.698 -23.261 1.00 63.38 90 GLU A C 1
ATOM 673 O O . GLU A 1 90 ? 33.910 20.097 -23.118 1.00 63.38 90 GLU A O 1
ATOM 678 N N . SER A 1 91 ? 31.676 20.044 -23.329 1.00 63.47 91 SER A N 1
ATOM 679 C CA . SER A 1 91 ? 31.543 18.588 -23.177 1.00 63.47 91 SER A CA 1
ATOM 680 C C . SER A 1 91 ? 32.295 17.805 -24.251 1.00 63.47 91 SER A C 1
ATOM 682 O O . SER A 1 91 ? 32.933 16.809 -23.932 1.00 63.47 91 SER A O 1
ATOM 684 N N . ILE A 1 92 ? 32.286 18.253 -25.511 1.00 66.06 92 ILE A N 1
ATOM 685 C CA . ILE A 1 92 ? 33.038 17.580 -26.585 1.00 66.06 92 ILE A CA 1
ATOM 686 C C . ILE A 1 92 ? 34.533 17.546 -26.258 1.00 66.06 92 ILE A C 1
ATOM 688 O O . ILE A 1 92 ? 35.165 16.493 -26.375 1.00 66.06 92 ILE A O 1
ATOM 692 N N . HIS A 1 93 ? 35.083 18.672 -25.799 1.00 59.81 93 HIS A N 1
ATOM 693 C CA . HIS A 1 93 ? 36.487 18.767 -25.414 1.00 59.81 93 HIS A CA 1
ATOM 694 C C . HIS A 1 93 ? 36.805 17.851 -24.224 1.00 59.81 93 HIS A C 1
ATOM 696 O O . HIS A 1 93 ? 37.792 17.120 -24.259 1.00 59.81 93 HIS A O 1
ATOM 702 N N . TYR A 1 94 ? 35.937 17.828 -23.210 1.00 58.31 94 TYR A N 1
ATOM 703 C CA . TYR A 1 94 ? 36.111 17.003 -22.013 1.00 58.31 94 TYR A CA 1
ATOM 704 C C . TYR A 1 94 ? 35.997 15.493 -22.285 1.00 58.31 94 TYR A C 1
ATOM 706 O O . TYR A 1 94 ? 36.763 14.698 -21.743 1.00 58.31 94 TYR A O 1
ATOM 714 N N . THR A 1 95 ? 35.046 15.084 -23.127 1.00 61.84 95 THR A N 1
ATOM 715 C CA . THR A 1 95 ? 34.735 13.671 -23.390 1.00 61.84 95 THR A CA 1
ATOM 716 C C . THR A 1 95 ? 35.682 13.037 -24.408 1.00 61.84 95 THR A C 1
ATOM 718 O O . THR A 1 95 ? 36.030 11.866 -24.274 1.00 61.84 95 THR A O 1
ATOM 721 N N . THR A 1 96 ? 36.108 13.787 -25.427 1.00 61.50 96 THR A N 1
ATOM 722 C CA . THR A 1 96 ? 36.934 13.244 -26.522 1.00 61.50 96 THR A CA 1
ATOM 723 C C . THR A 1 96 ? 38.405 13.651 -26.427 1.00 61.50 96 THR A C 1
ATOM 725 O O . THR A 1 96 ? 39.257 13.014 -27.043 1.00 61.50 96 THR A O 1
ATOM 728 N N . GLY A 1 97 ? 38.728 14.715 -25.681 1.00 57.25 97 GLY A N 1
ATOM 729 C CA . GL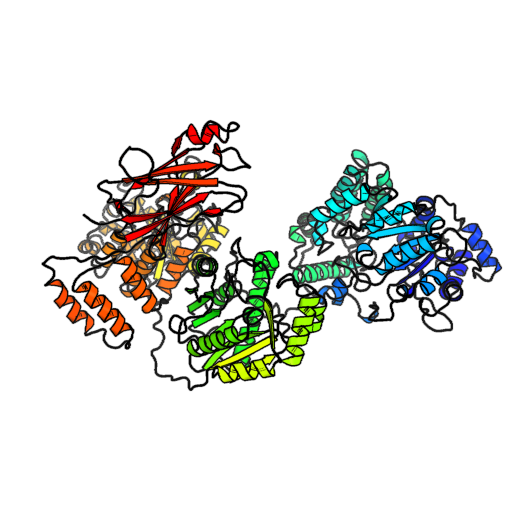Y A 1 97 ? 40.053 15.343 -25.698 1.00 57.25 97 GLY A CA 1
ATOM 730 C C . GLY A 1 97 ? 40.401 16.020 -27.032 1.00 57.25 97 GLY A C 1
ATOM 731 O O . GLY A 1 97 ? 41.505 16.542 -27.185 1.00 57.25 97 GLY A O 1
ATOM 732 N N . ALA A 1 98 ? 39.486 16.016 -28.007 1.00 58.25 98 ALA A N 1
ATOM 733 C CA . ALA A 1 98 ? 39.698 16.560 -29.337 1.00 58.25 98 ALA A CA 1
ATOM 734 C C . ALA A 1 98 ? 39.193 18.009 -29.430 1.00 58.25 98 ALA A C 1
ATOM 736 O O . ALA A 1 98 ? 38.108 18.349 -28.958 1.00 58.25 98 ALA A O 1
ATOM 737 N N . ASP A 1 99 ? 39.970 18.874 -30.083 1.00 58.75 99 ASP A N 1
ATOM 738 C CA . ASP A 1 99 ? 39.529 20.222 -30.454 1.00 58.75 99 ASP A CA 1
ATOM 739 C C . ASP A 1 99 ? 38.735 20.144 -31.769 1.00 58.75 99 ASP A C 1
ATOM 741 O O . ASP A 1 99 ? 39.278 20.244 -32.876 1.00 58.75 99 ASP A O 1
ATOM 745 N N . TRP A 1 100 ? 37.429 19.887 -31.657 1.00 67.69 100 TRP A N 1
ATOM 746 C CA . TRP A 1 100 ? 36.502 19.935 -32.789 1.00 67.69 100 TRP A CA 1
ATOM 747 C C . TRP A 1 100 ? 36.269 21.393 -33.190 1.00 67.69 100 TRP A C 1
ATOM 749 O O . TRP A 1 100 ? 35.259 22.006 -32.848 1.00 67.69 100 TRP A O 1
ATOM 759 N N . SER A 1 101 ? 37.233 21.962 -33.919 1.00 68.69 101 SER A N 1
ATOM 760 C CA . SER A 1 101 ? 37.239 23.372 -34.307 1.00 68.69 101 SER A CA 1
ATOM 761 C C . SER A 1 101 ? 35.962 23.763 -35.058 1.00 68.69 101 SER A C 1
ATOM 763 O O . SER A 1 101 ? 35.840 23.585 -36.274 1.00 68.69 101 SER A O 1
ATOM 765 N N . LEU A 1 102 ? 35.022 24.379 -34.339 1.00 74.06 102 LEU A N 1
ATOM 766 C CA . LEU A 1 102 ? 33.762 24.893 -34.883 1.00 74.06 102 LEU A CA 1
ATOM 767 C C . LEU A 1 102 ? 33.993 25.827 -36.079 1.00 74.06 102 LEU A C 1
ATOM 769 O O . LEU A 1 102 ? 33.250 25.812 -37.057 1.00 74.06 102 LEU A O 1
ATOM 773 N N . VAL A 1 103 ? 35.087 26.592 -36.046 1.00 73.25 103 VAL A N 1
ATOM 774 C CA . VAL A 1 103 ? 35.489 27.496 -37.130 1.00 73.25 103 VAL A CA 1
ATOM 775 C C . VAL A 1 103 ? 35.752 26.736 -38.435 1.00 73.25 103 VAL A C 1
ATOM 777 O O . VAL A 1 103 ? 35.411 27.238 -39.507 1.00 73.25 103 VAL A O 1
ATOM 780 N N . LYS A 1 104 ? 36.323 25.527 -38.370 1.00 76.81 104 LYS A N 1
ATOM 781 C CA . LYS A 1 104 ? 36.572 24.685 -39.547 1.00 76.81 104 LYS A CA 1
ATOM 782 C C . LYS A 1 104 ? 35.258 24.211 -40.171 1.00 76.81 104 LYS A C 1
ATOM 784 O O . LYS A 1 104 ? 35.085 24.369 -41.377 1.00 76.81 104 LYS A O 1
ATOM 789 N N . PHE A 1 105 ? 34.322 23.713 -39.362 1.00 81.12 105 PHE A N 1
ATOM 790 C CA . PHE A 1 105 ? 33.014 23.256 -39.845 1.00 81.12 105 PHE A CA 1
ATOM 791 C C . PHE A 1 105 ? 32.158 24.399 -40.397 1.00 81.12 105 PHE A C 1
ATOM 793 O O . PHE A 1 105 ? 31.558 24.269 -41.463 1.00 81.12 105 PHE A O 1
ATOM 800 N N . MET A 1 106 ? 32.161 25.558 -39.733 1.00 79.31 106 MET A N 1
ATOM 801 C CA . MET A 1 106 ? 31.461 26.745 -40.227 1.00 79.31 106 MET A CA 1
ATOM 802 C C . MET A 1 106 ? 31.998 27.194 -41.592 1.00 79.31 106 MET A C 1
ATOM 804 O O . MET A 1 106 ? 31.208 27.444 -42.498 1.00 79.31 106 MET A O 1
ATOM 808 N N . ARG A 1 107 ? 33.326 27.244 -41.775 1.00 79.06 107 ARG A N 1
ATOM 809 C CA . ARG A 1 107 ? 33.941 27.596 -43.069 1.00 79.06 107 ARG A CA 1
ATOM 810 C C . ARG A 1 107 ? 33.633 26.571 -44.157 1.00 79.06 107 ARG A C 1
ATOM 812 O O . ARG A 1 107 ? 33.280 26.969 -45.262 1.00 79.06 107 ARG A O 1
ATOM 819 N N . ALA A 1 108 ? 33.753 25.282 -43.838 1.00 79.00 108 ALA A N 1
ATOM 820 C CA . ALA A 1 108 ? 33.451 24.202 -44.772 1.00 79.00 108 ALA A CA 1
ATOM 821 C C . ALA A 1 108 ? 31.987 24.259 -45.231 1.00 79.00 108 ALA A C 1
ATOM 823 O O . ALA A 1 108 ? 31.722 24.225 -46.427 1.00 79.00 108 ALA A O 1
ATOM 824 N N . SER A 1 109 ? 31.051 24.450 -44.295 1.00 83.56 109 SER A N 1
ATOM 825 C CA . SER A 1 109 ? 29.631 24.550 -44.635 1.00 83.56 109 SER A CA 1
ATOM 826 C C . SER A 1 109 ? 29.314 25.787 -45.478 1.00 83.56 109 SER A C 1
ATOM 828 O O . SER A 1 109 ? 28.616 25.685 -46.480 1.00 83.56 109 SER A O 1
ATOM 830 N N . ALA A 1 110 ? 29.861 26.958 -45.137 1.00 80.94 110 ALA A N 1
ATOM 831 C CA . ALA A 1 110 ? 29.614 28.193 -45.881 1.00 80.94 110 ALA A CA 1
ATOM 832 C C . ALA A 1 110 ? 30.058 28.102 -47.354 1.00 80.94 110 ALA A C 1
ATOM 834 O O . ALA A 1 110 ? 29.397 28.668 -48.222 1.00 80.94 110 ALA A O 1
ATOM 835 N N . ALA A 1 111 ? 31.126 27.352 -47.649 1.00 79.38 111 ALA A N 1
ATOM 836 C CA . ALA A 1 111 ? 31.606 27.128 -49.014 1.00 79.38 111 ALA A CA 1
ATOM 837 C C . ALA A 1 111 ? 30.658 26.264 -49.876 1.00 79.38 111 ALA A C 1
ATOM 839 O O . ALA A 1 111 ? 30.753 26.304 -51.100 1.00 79.38 111 ALA A O 1
ATOM 840 N N . ALA A 1 112 ? 29.733 25.526 -49.255 1.00 84.12 112 ALA A N 1
ATOM 841 C CA . ALA A 1 112 ? 28.801 24.605 -49.907 1.00 84.12 112 ALA A CA 1
ATOM 842 C C . ALA A 1 112 ? 27.325 24.967 -49.633 1.00 84.12 112 ALA A C 1
ATOM 844 O O . ALA A 1 112 ? 26.470 24.093 -49.488 1.00 84.12 112 ALA A O 1
ATOM 845 N N . GLY A 1 113 ? 27.009 26.263 -49.508 1.00 85.25 113 GLY A N 1
ATOM 846 C CA . GLY A 1 113 ? 25.636 26.720 -49.249 1.00 85.25 113 GLY A CA 1
ATOM 847 C C . GLY A 1 113 ? 25.084 26.242 -47.900 1.00 85.25 113 GLY A C 1
ATOM 848 O O . GLY A 1 113 ? 23.921 25.866 -47.805 1.00 85.25 113 GLY A O 1
ATOM 849 N N . HIS A 1 114 ? 25.938 26.203 -46.876 1.00 89.94 114 HIS A N 1
ATOM 850 C CA . HIS A 1 114 ? 25.670 25.711 -45.516 1.00 89.94 114 HIS A CA 1
ATOM 851 C C . HIS A 1 114 ? 25.394 24.199 -45.397 1.00 89.94 114 HIS A C 1
ATOM 853 O O . HIS A 1 114 ? 25.056 23.706 -44.316 1.00 89.94 114 HIS A O 1
ATOM 859 N N . ARG A 1 115 ? 25.623 23.436 -46.471 1.00 91.12 115 ARG A N 1
ATOM 860 C CA . ARG A 1 115 ? 25.641 21.966 -46.459 1.00 91.12 115 ARG A CA 1
ATOM 861 C C . ARG A 1 115 ? 27.008 21.452 -46.004 1.00 91.12 115 ARG A C 1
ATOM 863 O O . ARG A 1 115 ? 28.017 22.119 -46.197 1.00 91.12 115 ARG A O 1
ATOM 870 N N . LEU A 1 116 ? 27.053 20.265 -45.408 1.00 87.88 116 LEU A N 1
ATOM 871 C CA . LEU A 1 116 ? 28.288 19.573 -45.039 1.00 87.88 116 LEU A CA 1
ATOM 872 C C . LEU A 1 116 ? 28.388 18.253 -45.804 1.00 87.88 116 LEU A C 1
ATOM 874 O O . LEU A 1 116 ? 27.500 17.407 -45.709 1.00 87.88 116 LEU A O 1
ATOM 878 N N . GLU A 1 117 ? 29.485 18.083 -46.540 1.00 83.81 117 GLU A N 1
ATOM 879 C CA . GLU A 1 117 ? 29.827 16.818 -47.208 1.00 83.81 117 GLU A CA 1
ATOM 880 C C . GLU A 1 117 ? 30.351 15.771 -46.215 1.00 83.81 117 GLU A C 1
ATOM 882 O O . GLU A 1 117 ? 30.217 14.573 -46.435 1.00 83.81 117 GLU A O 1
ATOM 887 N N . THR A 1 118 ? 30.920 16.217 -45.092 1.00 84.62 118 THR A N 1
ATOM 888 C CA . THR A 1 118 ? 31.347 15.339 -43.998 1.00 84.62 118 THR A CA 1
ATOM 889 C C . THR A 1 118 ? 30.151 14.841 -43.193 1.00 84.62 118 THR A C 1
ATOM 891 O O . THR A 1 118 ? 29.259 15.633 -42.878 1.00 84.62 118 THR A O 1
ATOM 894 N N . ARG A 1 119 ? 30.188 13.572 -42.775 1.00 88.94 119 ARG A N 1
ATOM 895 C CA . ARG A 1 119 ? 29.190 12.957 -41.886 1.00 88.94 119 ARG A CA 1
ATOM 896 C C . ARG A 1 119 ? 29.211 13.541 -40.457 1.00 88.94 119 ARG A C 1
ATOM 898 O O . ARG A 1 119 ? 30.213 14.157 -40.069 1.00 88.94 119 ARG A O 1
ATOM 905 N N . PRO A 1 120 ? 28.124 13.365 -39.673 1.00 90.12 120 PRO A N 1
ATOM 906 C CA . PRO A 1 120 ? 28.104 13.716 -38.254 1.00 90.12 120 PRO A CA 1
ATOM 907 C C . PRO A 1 120 ? 29.248 13.051 -37.476 1.00 90.12 120 PRO A C 1
ATOM 909 O O . PRO A 1 120 ? 29.663 11.932 -37.776 1.00 90.12 120 PRO A O 1
ATOM 912 N N . ARG A 1 121 ? 29.748 13.751 -36.455 1.00 87.94 121 ARG A N 1
ATOM 913 C CA . ARG A 1 121 ? 30.801 13.270 -35.544 1.00 87.94 121 ARG A CA 1
ATOM 914 C C . ARG A 1 121 ? 30.247 12.815 -34.202 1.00 87.94 121 ARG A C 1
ATOM 916 O O . ARG A 1 121 ? 30.907 12.058 -33.503 1.00 87.94 121 ARG A O 1
ATOM 923 N N . TRP A 1 122 ? 29.053 13.267 -33.840 1.00 88.75 122 TRP A N 1
ATOM 924 C CA . TRP A 1 122 ? 28.358 12.885 -32.623 1.00 88.75 122 TRP A CA 1
ATOM 925 C C . TRP A 1 122 ? 26.977 12.339 -32.969 1.00 88.75 122 TRP A C 1
ATOM 927 O O . TRP A 1 122 ? 26.156 13.038 -33.552 1.00 88.75 122 TRP A O 1
ATOM 937 N N . TYR A 1 123 ? 26.721 11.092 -32.598 1.00 91.75 123 TYR A N 1
ATOM 938 C CA . TYR A 1 123 ? 25.421 10.453 -32.747 1.00 91.75 123 TYR A CA 1
ATOM 939 C C . TYR A 1 123 ? 24.775 10.284 -31.374 1.00 91.75 123 TYR A C 1
ATOM 941 O O . TYR A 1 123 ? 25.376 9.691 -30.478 1.00 91.75 123 TYR A O 1
ATOM 949 N N . GLN A 1 124 ? 23.564 10.807 -31.215 1.00 91.00 124 GLN A N 1
ATOM 950 C CA . GLN A 1 124 ? 22.702 10.582 -30.058 1.00 91.00 124 GLN A CA 1
ATOM 951 C C . GLN A 1 124 ? 21.568 9.667 -30.507 1.00 91.00 124 GLN A C 1
ATOM 953 O O . GLN A 1 124 ? 20.686 10.083 -31.254 1.00 91.00 124 GLN A O 1
ATOM 958 N N . LEU A 1 125 ? 21.653 8.390 -30.141 1.00 90.88 125 LEU A N 1
ATOM 959 C CA . LEU A 1 125 ? 20.727 7.369 -30.618 1.00 90.88 125 LEU A CA 1
ATOM 960 C C . LEU A 1 125 ? 19.826 6.923 -29.471 1.00 90.88 125 LEU A C 1
ATOM 962 O O . LEU A 1 125 ? 20.322 6.456 -28.442 1.00 90.88 125 LEU A O 1
ATOM 966 N N . GLN A 1 126 ? 18.514 7.047 -29.670 1.00 88.38 126 GLN A N 1
ATOM 967 C CA . GLN A 1 126 ? 17.519 6.642 -28.686 1.00 88.38 126 GLN A CA 1
ATOM 968 C C . GLN A 1 126 ? 16.935 5.270 -29.031 1.00 88.38 126 GLN A C 1
ATOM 970 O O . GLN A 1 126 ? 16.182 5.122 -29.994 1.00 88.38 126 GLN A O 1
ATOM 975 N N . PHE A 1 127 ? 17.302 4.246 -28.259 1.00 86.06 127 PHE A N 1
ATOM 976 C CA . PHE A 1 127 ? 16.861 2.872 -28.507 1.00 86.06 127 PHE A CA 1
ATOM 977 C C . PHE A 1 127 ? 15.514 2.638 -27.826 1.00 86.06 127 PHE A C 1
ATOM 979 O O . PHE A 1 127 ? 15.454 2.268 -26.661 1.00 86.06 127 PHE A O 1
ATOM 986 N N . GLY A 1 128 ? 14.420 2.846 -28.558 1.00 82.25 128 GLY A N 1
ATOM 987 C CA . GLY A 1 128 ? 13.068 2.546 -28.081 1.00 82.25 128 GLY A CA 1
ATOM 988 C C . GLY A 1 128 ? 12.704 3.234 -26.759 1.00 82.25 128 GLY A C 1
ATOM 989 O O . GLY A 1 128 ? 13.301 4.232 -26.361 1.00 82.25 128 GLY A O 1
ATOM 990 N N . ASN A 1 129 ? 11.690 2.693 -26.079 1.00 85.62 129 ASN A N 1
ATOM 991 C CA . ASN A 1 129 ? 11.230 3.211 -24.789 1.00 85.62 129 ASN A CA 1
ATOM 992 C C . ASN A 1 129 ? 11.184 2.156 -23.676 1.00 85.62 129 ASN A C 1
ATOM 994 O O . ASN A 1 129 ? 10.704 2.455 -22.585 1.00 85.62 129 ASN A O 1
ATOM 998 N N . THR A 1 130 ? 11.648 0.924 -23.914 1.00 90.00 130 THR A N 1
ATOM 999 C CA . THR A 1 130 ? 11.598 -0.158 -22.919 1.00 90.00 130 THR A CA 1
ATOM 1000 C C . THR A 1 130 ? 12.344 0.254 -21.656 1.00 90.00 130 THR A C 1
ATOM 1002 O O . THR A 1 130 ? 13.559 0.399 -21.671 1.00 90.00 130 THR A O 1
ATOM 1005 N N . CYS A 1 131 ? 11.616 0.433 -20.557 1.00 91.56 131 CYS A N 1
ATOM 1006 C CA . CYS A 1 131 ? 12.161 0.857 -19.273 1.00 91.56 131 CYS A CA 1
ATOM 1007 C C . CYS A 1 131 ? 11.411 0.148 -18.138 1.00 91.56 131 CYS A C 1
ATOM 1009 O O . CYS A 1 131 ? 10.302 -0.359 -18.324 1.00 91.56 131 CYS A O 1
ATOM 1011 N N . ASN A 1 132 ? 12.004 0.101 -16.950 1.00 94.06 132 ASN A N 1
ATOM 1012 C CA . ASN A 1 132 ? 11.402 -0.459 -15.739 1.00 94.06 132 ASN A CA 1
ATOM 1013 C C . ASN A 1 132 ? 10.927 0.603 -14.735 1.00 94.06 132 ASN A C 1
ATOM 1015 O O . ASN A 1 132 ? 10.325 0.237 -13.730 1.00 94.06 132 ASN A O 1
ATOM 1019 N N . LEU A 1 133 ? 11.145 1.896 -14.998 1.00 95.31 133 LEU A N 1
ATOM 1020 C CA . LEU A 1 133 ? 10.858 2.973 -14.044 1.00 95.31 133 LEU A CA 1
ATOM 1021 C C . LEU A 1 133 ? 9.768 3.937 -14.509 1.00 95.31 133 LEU A C 1
ATOM 1023 O O . LEU A 1 133 ? 9.618 4.211 -15.699 1.00 95.31 133 LEU A O 1
ATOM 1027 N N . ARG A 1 134 ? 9.054 4.522 -13.543 1.00 94.50 134 ARG A N 1
ATOM 1028 C CA . ARG A 1 134 ? 8.062 5.592 -13.742 1.00 94.50 134 ARG A CA 1
ATOM 1029 C C . ARG A 1 134 ? 8.576 6.933 -13.207 1.00 94.50 134 ARG A C 1
ATOM 1031 O O . ARG A 1 134 ? 7.925 7.565 -12.379 1.00 94.50 134 ARG A O 1
ATOM 1038 N N . CYS A 1 135 ? 9.764 7.357 -13.639 1.00 94.56 135 CYS A N 1
ATOM 1039 C CA . CYS A 1 135 ? 10.391 8.597 -13.168 1.00 94.56 135 CYS A CA 1
ATOM 1040 C C . CYS A 1 135 ? 9.485 9.818 -13.396 1.00 94.56 135 CYS A C 1
ATOM 1042 O O . CYS A 1 135 ? 8.943 9.976 -14.486 1.00 94.56 135 CYS A O 1
ATOM 1044 N N . ARG A 1 136 ? 9.329 10.685 -12.388 1.00 93.75 136 ARG A N 1
ATOM 1045 C CA . ARG A 1 136 ? 8.406 11.840 -12.433 1.00 93.75 136 ARG A CA 1
ATOM 1046 C C . ARG A 1 136 ? 8.798 12.907 -13.456 1.00 93.75 136 ARG A C 1
ATOM 1048 O O . ARG A 1 136 ? 7.931 13.562 -14.010 1.00 93.75 136 ARG A O 1
ATOM 1055 N N . SER A 1 137 ? 10.089 13.040 -13.735 1.00 91.31 137 SER A N 1
ATOM 1056 C CA . SER A 1 137 ? 10.645 13.957 -14.735 1.00 91.31 137 SER A CA 1
ATOM 1057 C C . SER A 1 137 ? 10.679 13.390 -16.161 1.00 91.31 137 SER A C 1
ATOM 1059 O O . SER A 1 137 ? 11.168 14.056 -17.068 1.00 91.31 137 SER A O 1
ATOM 1061 N N . CYS A 1 138 ? 10.232 12.147 -16.366 1.00 90.31 138 CYS A N 1
ATOM 1062 C CA . CYS A 1 138 ? 10.388 11.412 -17.622 1.00 90.31 138 CYS A CA 1
ATOM 1063 C C . CYS A 1 138 ? 9.056 11.302 -18.384 1.00 90.31 138 CYS A C 1
ATOM 1065 O O . CYS A 1 138 ? 7.990 11.548 -17.823 1.00 90.31 138 CYS A O 1
ATOM 1067 N N . TRP A 1 139 ? 9.112 10.906 -19.658 1.00 85.56 139 TRP A N 1
ATOM 1068 C CA . TRP A 1 139 ? 7.979 10.932 -20.590 1.00 85.56 139 TRP A CA 1
ATOM 1069 C C . TRP A 1 139 ? 7.646 9.569 -21.209 1.00 85.56 139 TRP A C 1
ATOM 1071 O O . TRP A 1 139 ? 8.503 8.679 -21.227 1.00 85.56 139 TRP A O 1
ATOM 1081 N N . PRO A 1 140 ? 6.423 9.390 -21.756 1.00 85.81 140 PRO A N 1
ATOM 1082 C CA . PRO A 1 140 ? 5.984 8.135 -22.379 1.00 85.81 140 PRO A CA 1
ATOM 1083 C C . PRO A 1 140 ? 6.910 7.605 -23.489 1.00 85.81 140 PRO A C 1
ATOM 1085 O O . PRO A 1 140 ? 7.051 6.393 -23.665 1.00 85.81 140 PRO A O 1
ATOM 1088 N N . GLU A 1 141 ? 7.564 8.501 -24.229 1.00 82.00 141 GLU A N 1
ATOM 1089 C CA . GLU A 1 141 ? 8.532 8.156 -25.280 1.00 82.00 141 GLU A CA 1
ATOM 1090 C C . GLU A 1 141 ? 9.840 7.567 -24.749 1.00 82.00 141 GLU A C 1
ATOM 1092 O O . GLU A 1 141 ? 10.507 6.830 -25.463 1.00 82.00 141 GLU A O 1
ATOM 1097 N N . SER A 1 142 ? 10.204 7.852 -23.500 1.00 84.19 142 SER A N 1
ATOM 1098 C CA . SER A 1 142 ? 11.453 7.377 -22.896 1.00 84.19 142 SER A CA 1
ATOM 1099 C C . SER A 1 142 ? 11.230 6.256 -21.878 1.00 84.19 142 SER A C 1
ATOM 1101 O O . SER A 1 142 ? 12.191 5.603 -21.484 1.00 84.19 142 SER A O 1
ATOM 1103 N N . SER A 1 143 ? 9.984 6.002 -21.457 1.00 89.44 143 SER A N 1
ATOM 1104 C CA . SER A 1 143 ? 9.649 4.889 -20.564 1.00 89.44 143 SER A CA 1
ATOM 1105 C C . SER A 1 143 ? 8.330 4.207 -20.916 1.00 89.44 143 SER A C 1
ATOM 1107 O O . SER A 1 143 ? 7.246 4.786 -20.812 1.00 89.44 143 SER A O 1
ATOM 1109 N N . SER A 1 144 ? 8.413 2.909 -21.202 1.00 88.62 144 SER A N 1
ATOM 1110 C CA . SER A 1 144 ? 7.270 2.031 -21.437 1.00 88.62 144 SER A CA 1
ATOM 1111 C C . SER A 1 144 ? 6.368 1.912 -20.207 1.00 88.62 144 SER A C 1
ATOM 1113 O O . SER A 1 144 ? 5.160 1.743 -20.351 1.00 88.62 144 SER A O 1
ATOM 1115 N N . ARG A 1 145 ? 6.911 2.084 -18.992 1.00 91.38 145 ARG A N 1
ATOM 1116 C CA . ARG A 1 145 ? 6.113 2.097 -17.754 1.00 91.38 145 ARG A CA 1
ATOM 1117 C C . ARG A 1 145 ? 5.337 3.388 -17.579 1.00 91.38 145 ARG A C 1
ATOM 1119 O O . ARG A 1 145 ? 4.256 3.339 -17.010 1.00 91.38 145 ARG A O 1
ATOM 1126 N N . ILE A 1 146 ? 5.854 4.515 -18.070 1.00 89.88 146 ILE A N 1
ATOM 1127 C CA . ILE A 1 146 ? 5.111 5.783 -18.104 1.00 89.88 146 ILE A CA 1
ATOM 1128 C C . ILE A 1 146 ? 4.055 5.739 -19.206 1.00 89.88 146 ILE A C 1
ATOM 1130 O O . ILE A 1 146 ? 2.920 6.131 -18.974 1.00 89.88 146 ILE A O 1
ATOM 1134 N N . ALA A 1 147 ? 4.382 5.189 -20.377 1.00 85.75 147 ALA A N 1
ATOM 1135 C CA . ALA A 1 147 ? 3.407 4.975 -21.446 1.00 85.75 147 ALA A CA 1
ATOM 1136 C C . ALA A 1 147 ? 2.238 4.056 -21.034 1.00 85.75 147 ALA A C 1
ATOM 1138 O O . ALA A 1 147 ? 1.131 4.197 -21.558 1.00 85.75 147 ALA A O 1
ATOM 1139 N N . ALA A 1 148 ? 2.481 3.123 -20.110 1.00 84.38 148 ALA A N 1
ATOM 1140 C CA . ALA A 1 148 ? 1.465 2.252 -19.524 1.00 84.38 148 ALA A CA 1
ATOM 1141 C C . ALA A 1 148 ? 0.769 2.846 -18.281 1.00 84.38 148 ALA A C 1
ATOM 1143 O O . ALA A 1 148 ? -0.248 2.310 -17.857 1.00 84.38 148 ALA A O 1
ATOM 1144 N N . ASP A 1 149 ? 1.296 3.924 -17.691 1.00 87.69 149 ASP A N 1
ATOM 1145 C CA . ASP A 1 149 ? 0.721 4.600 -16.521 1.00 87.69 149 ASP A CA 1
ATOM 1146 C C . ASP A 1 149 ? -0.376 5.571 -16.996 1.00 87.69 149 ASP A C 1
ATOM 1148 O O . ASP A 1 149 ? -0.050 6.610 -17.574 1.00 87.69 149 ASP A O 1
ATOM 1152 N N . PRO A 1 150 ? -1.673 5.265 -16.795 1.00 85.31 150 PRO A N 1
ATOM 1153 C CA . PRO A 1 150 ? -2.762 6.054 -17.367 1.00 85.31 150 PRO A CA 1
ATOM 1154 C C . PRO A 1 150 ? -2.831 7.471 -16.794 1.00 85.31 150 PRO A C 1
ATOM 1156 O O . PRO A 1 150 ? -3.268 8.379 -17.495 1.00 85.31 150 PRO A O 1
ATOM 1159 N N . VAL A 1 151 ? -2.377 7.675 -15.553 1.00 90.06 151 VAL A N 1
ATOM 1160 C CA . VAL A 1 151 ? -2.414 8.982 -14.890 1.00 90.06 151 VAL A CA 1
ATOM 1161 C C . VAL A 1 151 ? -1.221 9.817 -15.325 1.00 90.06 151 VAL A C 1
ATOM 1163 O O . VAL A 1 151 ? -1.400 10.950 -15.765 1.00 90.06 151 VAL A O 1
ATOM 1166 N N . HIS A 1 152 ? -0.008 9.256 -15.290 1.00 92.94 152 HIS A N 1
ATOM 1167 C CA . HIS A 1 152 ? 1.173 9.997 -15.731 1.00 92.94 152 HIS A CA 1
ATOM 1168 C C . HIS A 1 152 ? 1.136 10.293 -17.234 1.00 92.94 152 HIS A C 1
ATOM 1170 O O . HIS A 1 152 ? 1.475 11.396 -17.653 1.00 92.94 152 HIS A O 1
ATOM 1176 N N . ARG A 1 153 ? 0.676 9.346 -18.056 1.00 88.25 153 ARG A N 1
ATOM 1177 C CA . ARG A 1 153 ? 0.535 9.543 -19.503 1.00 88.25 153 ARG A CA 1
ATOM 1178 C C . ARG A 1 153 ? -0.441 10.665 -19.856 1.00 88.25 153 ARG A C 1
ATOM 1180 O O . ARG A 1 153 ? -0.219 11.339 -20.856 1.00 88.25 153 ARG A O 1
ATOM 1187 N N . ALA A 1 154 ? -1.502 10.855 -19.074 1.00 89.06 154 ALA A N 1
ATOM 1188 C CA . ALA A 1 154 ? -2.547 11.832 -19.373 1.00 89.06 154 ALA A CA 1
ATOM 1189 C C . ALA A 1 154 ? -2.091 13.297 -19.236 1.00 89.06 154 ALA A C 1
ATOM 1191 O O . ALA A 1 154 ? -2.738 14.183 -19.787 1.00 89.06 154 ALA A O 1
ATOM 1192 N N . TRP A 1 155 ? -0.954 13.540 -18.576 1.00 90.19 155 TRP A N 1
ATOM 1193 C CA . TRP A 1 155 ? -0.302 14.853 -18.516 1.00 90.19 155 TRP A CA 1
ATOM 1194 C C . TRP A 1 155 ? 0.408 15.262 -19.811 1.00 90.19 155 TRP A C 1
ATOM 1196 O O . TRP A 1 155 ? 0.861 16.401 -19.929 1.00 90.19 155 TRP A O 1
ATOM 1206 N N . TYR A 1 156 ? 0.505 14.350 -20.778 1.00 84.50 156 TYR A N 1
ATOM 1207 C CA . TYR A 1 156 ? 1.133 14.588 -22.069 1.00 84.50 156 TYR A CA 1
ATOM 1208 C C . TYR A 1 156 ? 0.089 14.512 -23.176 1.00 84.50 156 TYR A C 1
ATOM 1210 O O . TYR A 1 156 ? -0.757 13.614 -23.187 1.00 84.50 156 TYR A O 1
ATOM 1218 N N . ASP A 1 157 ? 0.174 15.437 -24.127 1.00 76.19 157 ASP A N 1
ATOM 1219 C CA . ASP A 1 157 ? -0.675 15.426 -25.312 1.00 76.19 157 ASP A CA 1
ATOM 1220 C C . ASP A 1 157 ? -0.377 14.154 -26.135 1.00 76.19 157 ASP A C 1
ATOM 1222 O O . ASP A 1 157 ? 0.779 13.917 -26.487 1.00 76.19 157 ASP A O 1
ATOM 1226 N N . PRO A 1 158 ? -1.373 13.294 -26.427 1.00 68.38 158 PRO A N 1
ATOM 1227 C CA . PRO A 1 158 ? -1.178 12.103 -27.251 1.00 68.38 158 PRO A CA 1
ATOM 1228 C C . PRO A 1 158 ? -0.545 12.376 -28.620 1.00 68.38 158 PRO A C 1
ATOM 1230 O O . PRO A 1 158 ? 0.109 11.481 -29.152 1.00 68.38 158 PRO A O 1
ATOM 1233 N N . ASP A 1 159 ? -0.714 13.582 -29.171 1.00 63.88 159 ASP A N 1
ATOM 1234 C CA . ASP A 1 159 ? -0.098 13.992 -30.435 1.00 63.88 159 ASP A CA 1
ATOM 1235 C C . ASP A 1 159 ? 1.336 14.521 -30.251 1.00 63.88 159 ASP A C 1
ATOM 1237 O O . ASP A 1 159 ? 2.109 14.570 -31.213 1.00 63.88 159 ASP A O 1
ATOM 1241 N N . SER A 1 160 ? 1.725 14.877 -29.019 1.00 63.03 160 SER A N 1
ATOM 1242 C CA . SER A 1 160 ? 3.069 15.363 -28.692 1.00 63.03 160 SER A CA 1
ATOM 1243 C C . SER A 1 160 ? 4.080 14.249 -28.440 1.00 63.03 160 SER A C 1
ATOM 1245 O O . SER A 1 160 ? 5.234 14.559 -28.149 1.00 63.03 160 SER A O 1
ATOM 1247 N N . TYR A 1 161 ? 3.671 12.977 -28.495 1.00 63.78 161 TYR A N 1
ATOM 1248 C CA . TYR A 1 161 ? 4.597 11.855 -28.406 1.00 63.78 161 TYR A CA 1
ATOM 1249 C C . TYR A 1 161 ? 4.182 10.662 -29.278 1.00 63.78 161 TYR A C 1
ATOM 1251 O O . TYR A 1 161 ? 3.021 10.264 -29.345 1.00 63.78 161 TYR A O 1
ATOM 1259 N N . ARG A 1 162 ? 5.155 10.028 -29.930 1.00 60.50 162 ARG A N 1
ATOM 1260 C CA . ARG A 1 162 ? 4.989 8.847 -30.776 1.00 60.50 162 ARG A CA 1
ATOM 1261 C C . ARG A 1 162 ? 5.675 7.657 -30.126 1.00 60.50 162 ARG A C 1
ATOM 1263 O O . ARG A 1 162 ? 6.886 7.477 -30.190 1.00 60.50 162 ARG A O 1
ATOM 1270 N N . ILE A 1 163 ? 4.876 6.783 -29.517 1.00 57.00 163 ILE A N 1
ATOM 1271 C CA . ILE A 1 163 ? 5.377 5.483 -29.063 1.00 57.00 163 ILE A CA 1
ATOM 1272 C C . ILE A 1 163 ? 5.630 4.639 -30.312 1.00 57.00 163 ILE A C 1
ATOM 1274 O O . ILE A 1 163 ? 4.685 4.323 -31.039 1.00 57.00 163 ILE A O 1
ATOM 1278 N N . ALA A 1 164 ? 6.877 4.234 -30.545 1.00 50.47 164 ALA A N 1
ATOM 1279 C CA . ALA A 1 164 ? 7.197 3.237 -31.558 1.00 50.47 164 ALA A CA 1
ATOM 1280 C C . ALA A 1 164 ? 6.482 1.914 -31.214 1.00 50.47 164 ALA A C 1
ATOM 1282 O O . ALA A 1 164 ? 6.954 1.126 -30.397 1.00 50.47 164 ALA A O 1
ATOM 1283 N N . ARG A 1 165 ? 5.297 1.676 -31.790 1.00 39.81 165 ARG A N 1
ATOM 1284 C CA . ARG A 1 165 ? 4.552 0.419 -31.626 1.00 39.81 165 ARG A CA 1
ATOM 1285 C C . ARG A 1 165 ? 4.924 -0.547 -32.753 1.00 39.81 165 ARG A C 1
ATOM 1287 O O . ARG A 1 165 ? 4.751 -0.231 -33.927 1.00 39.81 165 ARG A O 1
ATOM 1294 N N . GLY A 1 166 ? 5.375 -1.749 -32.396 1.00 44.38 166 GLY A N 1
ATOM 1295 C CA . GLY A 1 166 ? 5.506 -2.874 -33.331 1.00 44.38 166 GLY A CA 1
ATOM 1296 C C . GLY A 1 166 ? 6.786 -2.890 -34.196 1.00 44.38 166 GLY A C 1
ATOM 1297 O O . GLY A 1 166 ? 7.797 -2.303 -33.812 1.00 44.38 166 GLY A O 1
ATOM 1298 N N . PRO A 1 167 ? 6.791 -3.597 -35.350 1.00 34.28 167 PRO A N 1
ATOM 1299 C CA . PRO A 1 167 ? 7.980 -3.951 -36.156 1.00 34.28 167 PRO A CA 1
ATOM 1300 C C . PRO A 1 167 ? 8.668 -2.770 -36.891 1.00 34.28 167 PRO A C 1
ATOM 1302 O O . PRO A 1 167 ? 9.383 -2.942 -37.882 1.00 34.28 167 PRO A O 1
ATOM 1305 N N . ALA A 1 168 ? 8.476 -1.542 -36.408 1.00 47.69 168 ALA A N 1
ATOM 1306 C CA . ALA A 1 168 ? 9.006 -0.301 -36.965 1.00 47.69 168 ALA A CA 1
ATOM 1307 C C . ALA A 1 168 ? 10.276 0.229 -36.266 1.00 47.69 168 ALA A C 1
ATOM 1309 O O . ALA A 1 168 ? 10.774 1.271 -36.675 1.00 47.69 168 ALA A O 1
ATOM 1310 N N . ALA A 1 169 ? 10.830 -0.471 -35.269 1.00 69.19 169 ALA A N 1
ATOM 1311 C CA . ALA A 1 169 ? 12.067 -0.069 -34.592 1.00 69.19 169 ALA A CA 1
ATOM 1312 C C . ALA A 1 169 ? 13.257 -0.015 -35.570 1.00 69.19 169 ALA A C 1
ATOM 1314 O O . ALA A 1 169 ? 13.775 -1.046 -35.997 1.00 69.19 169 ALA A O 1
ATOM 1315 N N . TRP A 1 170 ? 13.675 1.196 -35.939 1.00 80.75 170 TRP A N 1
ATOM 1316 C CA . TRP A 1 170 ? 14.757 1.463 -36.897 1.00 80.75 170 TRP A CA 1
ATOM 1317 C C . TRP A 1 170 ? 16.115 0.901 -36.442 1.00 80.75 170 TRP A C 1
ATOM 1319 O O . TRP A 1 170 ? 16.946 0.555 -37.273 1.00 80.75 170 TRP A O 1
ATOM 1329 N N . TYR A 1 171 ? 16.301 0.757 -35.129 1.00 84.12 171 TYR A N 1
ATOM 1330 C CA . TYR A 1 171 ? 17.505 0.234 -34.483 1.00 84.12 171 TYR A CA 1
ATOM 1331 C C . TYR A 1 171 ? 17.562 -1.305 -34.410 1.00 84.12 171 TYR A C 1
ATOM 1333 O O . TYR A 1 171 ? 18.532 -1.856 -33.905 1.00 84.12 171 TYR A O 1
ATOM 1341 N N . ARG A 1 172 ? 16.538 -2.027 -34.888 1.00 84.00 172 ARG A N 1
ATOM 1342 C CA . ARG A 1 172 ? 16.560 -3.505 -34.955 1.00 84.00 172 ARG A CA 1
ATOM 1343 C C . ARG A 1 172 ? 17.265 -4.057 -36.187 1.00 84.00 172 ARG A C 1
ATOM 1345 O O . ARG A 1 172 ? 17.422 -5.267 -36.292 1.00 84.00 172 ARG A O 1
ATOM 1352 N N . ASP A 1 173 ? 17.629 -3.193 -37.125 1.00 83.88 173 ASP A N 1
ATOM 1353 C CA . ASP A 1 173 ? 18.327 -3.558 -38.350 1.00 83.88 173 ASP A CA 1
ATOM 1354 C C . ASP A 1 173 ? 19.822 -3.211 -38.203 1.00 83.88 173 ASP A C 1
ATOM 1356 O O . ASP A 1 173 ? 20.186 -2.029 -38.250 1.00 83.88 173 ASP A O 1
ATOM 1360 N N . PRO A 1 174 ? 20.704 -4.212 -37.999 1.00 81.88 174 PRO A N 1
ATOM 1361 C CA . PRO A 1 174 ? 22.134 -3.976 -37.828 1.00 81.88 174 PRO A CA 1
ATOM 1362 C C . PRO A 1 174 ? 22.792 -3.360 -39.064 1.00 81.88 174 PRO A C 1
ATOM 1364 O O . PRO A 1 174 ? 23.704 -2.550 -38.921 1.00 81.88 174 PRO A O 1
ATOM 1367 N N . GLU A 1 175 ? 22.332 -3.694 -40.275 1.00 84.31 175 GLU A N 1
ATOM 1368 C CA . GLU A 1 175 ? 22.881 -3.100 -41.499 1.00 84.31 175 GLU A CA 1
ATOM 1369 C C . GLU A 1 175 ? 22.491 -1.632 -41.604 1.00 84.31 175 GLU A C 1
ATOM 1371 O O . GLU A 1 175 ? 23.306 -0.793 -41.989 1.00 84.31 175 GLU A O 1
ATOM 1376 N N . ARG A 1 176 ? 21.277 -1.292 -41.167 1.00 87.62 176 ARG A N 1
ATOM 1377 C CA . ARG A 1 176 ? 20.850 0.102 -41.108 1.00 87.62 176 ARG A CA 1
ATOM 1378 C C . ARG A 1 176 ? 21.647 0.914 -40.090 1.00 87.62 176 ARG A C 1
ATOM 1380 O O . ARG A 1 176 ? 22.071 2.030 -40.387 1.00 87.62 176 ARG A O 1
ATOM 1387 N N . LEU A 1 177 ? 21.880 0.362 -38.901 1.00 88.44 177 LEU A N 1
ATOM 1388 C CA . LEU A 1 177 ? 22.743 0.981 -37.891 1.00 88.44 177 LEU A CA 1
ATOM 1389 C C . LEU A 1 177 ? 24.186 1.129 -38.387 1.00 88.44 177 LEU A C 1
ATOM 1391 O O . LEU A 1 177 ? 24.830 2.147 -38.122 1.00 88.44 177 LEU A O 1
ATOM 1395 N N . ALA A 1 178 ? 24.680 0.141 -39.135 1.00 86.69 178 ALA A N 1
ATOM 1396 C CA . ALA A 1 178 ? 25.987 0.208 -39.760 1.00 86.69 178 ALA A CA 1
ATOM 1397 C C . ALA A 1 178 ? 26.060 1.322 -40.813 1.00 86.69 178 ALA A C 1
ATOM 1399 O O . ALA A 1 178 ? 27.023 2.077 -40.791 1.00 86.69 178 ALA A O 1
ATOM 1400 N N . GLU A 1 179 ? 25.043 1.478 -41.669 1.00 87.50 179 GLU A N 1
ATOM 1401 C CA . GLU A 1 179 ? 24.960 2.560 -42.664 1.00 87.50 179 GLU A CA 1
ATOM 1402 C C . GLU A 1 179 ? 24.984 3.948 -42.009 1.00 87.50 179 GLU A C 1
ATOM 1404 O O . GLU A 1 179 ? 25.686 4.844 -42.477 1.00 87.50 179 GLU A O 1
ATOM 1409 N N . ILE A 1 180 ? 24.250 4.126 -40.904 1.00 88.19 180 ILE A N 1
ATOM 1410 C CA . ILE A 1 180 ? 24.186 5.403 -40.176 1.00 88.19 180 ILE A CA 1
ATOM 1411 C C . ILE A 1 180 ? 25.564 5.807 -39.638 1.00 88.19 180 ILE A C 1
ATOM 1413 O O . ILE A 1 180 ? 25.906 6.988 -39.668 1.00 88.19 180 ILE A O 1
ATOM 1417 N N . LEU A 1 181 ? 26.347 4.842 -39.147 1.00 88.75 181 LEU A N 1
ATOM 1418 C CA . LEU A 1 181 ? 27.657 5.091 -38.538 1.00 88.75 181 LEU A CA 1
ATOM 1419 C C . LEU A 1 181 ? 28.846 4.891 -39.481 1.00 88.75 181 LEU A C 1
ATOM 1421 O O . LEU A 1 181 ? 29.995 5.038 -39.049 1.00 88.75 181 LEU A O 1
ATOM 1425 N N . ASP A 1 182 ? 28.599 4.519 -40.729 1.00 83.38 182 ASP A N 1
ATOM 1426 C CA . ASP A 1 182 ? 29.637 4.175 -41.690 1.00 83.38 182 ASP A CA 1
ATOM 1427 C C . ASP A 1 182 ? 30.611 5.353 -41.932 1.00 83.38 182 ASP A C 1
ATOM 1429 O O . ASP A 1 182 ? 30.244 6.533 -41.862 1.00 83.38 182 ASP A O 1
ATOM 1433 N N . GLY A 1 183 ? 31.877 5.035 -42.203 1.00 82.56 183 GLY A N 1
ATOM 1434 C CA . GLY A 1 183 ? 32.977 5.992 -42.368 1.00 82.56 183 GLY A CA 1
ATOM 1435 C C . GLY A 1 183 ? 34.173 5.742 -41.440 1.00 82.56 183 GLY A C 1
ATOM 1436 O O . GLY A 1 183 ? 34.067 5.063 -40.423 1.00 82.56 183 GLY A O 1
ATOM 1437 N N . ASP A 1 184 ? 35.326 6.324 -41.782 1.00 79.38 184 ASP A N 1
ATOM 1438 C CA . ASP A 1 184 ? 36.613 6.073 -41.095 1.00 79.38 184 ASP A CA 1
ATOM 1439 C C . ASP A 1 184 ? 36.888 7.009 -39.910 1.00 79.38 184 ASP A C 1
ATOM 1441 O O . ASP A 1 184 ? 37.894 6.914 -39.206 1.00 79.38 184 ASP A O 1
ATOM 1445 N N . ASP A 1 185 ? 35.987 7.954 -39.706 1.00 83.38 185 ASP A N 1
ATOM 1446 C CA . ASP A 1 185 ? 36.137 9.047 -38.772 1.00 83.38 185 ASP A CA 1
ATOM 1447 C C . ASP A 1 185 ? 35.894 8.620 -37.316 1.00 83.38 185 ASP A C 1
ATOM 1449 O O . ASP A 1 185 ? 35.016 7.801 -37.034 1.00 83.38 185 ASP A O 1
ATOM 1453 N N . GLU A 1 186 ? 36.647 9.211 -36.378 1.00 85.88 186 GLU A N 1
ATOM 1454 C CA . GLU A 1 186 ? 36.351 9.087 -34.946 1.00 85.88 186 GLU A CA 1
ATOM 1455 C C . GLU A 1 186 ? 34.997 9.736 -34.640 1.00 85.88 186 GLU A C 1
ATOM 1457 O O . GLU A 1 186 ? 34.731 10.863 -35.085 1.00 85.88 186 GLU A O 1
ATOM 1462 N N . ILE A 1 187 ? 34.162 9.015 -33.886 1.00 89.12 187 ILE A N 1
ATOM 1463 C CA . ILE A 1 187 ? 32.810 9.434 -33.520 1.00 89.12 187 ILE A CA 1
ATOM 1464 C C . ILE A 1 187 ? 32.563 9.329 -32.013 1.00 89.12 187 ILE A C 1
ATOM 1466 O O . ILE A 1 187 ? 33.033 8.410 -31.339 1.00 89.12 187 ILE A O 1
ATOM 1470 N N . LEU A 1 188 ? 31.767 10.263 -31.499 1.00 88.56 188 LEU A N 1
ATOM 1471 C CA . LEU A 1 188 ? 31.146 10.192 -30.182 1.00 88.56 188 LEU A CA 1
ATOM 1472 C C . LEU A 1 188 ? 29.763 9.558 -30.337 1.00 88.56 188 LEU A C 1
ATOM 1474 O O . LEU A 1 188 ? 28.913 10.075 -31.059 1.00 88.56 188 LEU A O 1
ATOM 1478 N N . LEU A 1 189 ? 29.535 8.439 -29.666 1.00 92.19 189 LEU A N 1
ATOM 1479 C CA . LEU A 1 189 ? 28.266 7.728 -29.684 1.00 92.19 189 LEU A CA 1
ATOM 1480 C C . LEU A 1 189 ? 27.633 7.817 -28.299 1.00 92.19 189 LEU A C 1
ATOM 1482 O O . LEU A 1 189 ? 28.203 7.342 -27.322 1.00 92.19 189 LEU A O 1
ATOM 1486 N N . SER A 1 190 ? 26.462 8.436 -28.206 1.00 91.75 190 SER A N 1
ATOM 1487 C CA . SER A 1 190 ? 25.671 8.504 -26.981 1.00 91.75 190 SER A CA 1
ATOM 1488 C C . SER A 1 190 ? 24.425 7.649 -27.143 1.00 91.75 190 SER A C 1
ATOM 1490 O O . SER A 1 190 ? 23.602 7.912 -28.019 1.00 91.75 190 SER A O 1
ATOM 1492 N N . LEU A 1 191 ? 24.306 6.625 -26.306 1.00 92.75 191 LEU A N 1
ATOM 1493 C CA . LEU A 1 191 ? 23.159 5.731 -26.258 1.00 92.75 191 LEU A CA 1
ATOM 1494 C C . LEU A 1 191 ? 22.295 6.112 -25.058 1.00 92.75 191 LEU A C 1
ATOM 1496 O O . LEU A 1 191 ? 22.725 6.011 -23.905 1.00 92.75 191 LEU A O 1
ATOM 1500 N N . LEU A 1 192 ? 21.092 6.588 -25.363 1.00 86.12 192 LEU A N 1
ATOM 1501 C CA . LEU A 1 192 ? 20.078 7.033 -24.411 1.00 86.12 192 LEU A CA 1
ATOM 1502 C C . LEU A 1 192 ? 18.701 6.484 -24.830 1.00 86.12 192 LEU A C 1
ATOM 1504 O O . LEU A 1 192 ? 18.604 5.709 -25.779 1.00 86.12 192 LEU A O 1
ATOM 1508 N N . GLY A 1 193 ? 17.637 6.868 -24.124 1.00 77.81 193 GLY A N 1
ATOM 1509 C CA . GLY A 1 193 ? 16.279 6.372 -24.379 1.00 77.81 193 GLY A CA 1
ATOM 1510 C C . GLY A 1 193 ? 16.022 4.989 -23.766 1.00 77.81 193 GLY A C 1
ATOM 1511 O O . GLY A 1 193 ? 16.912 4.143 -23.704 1.00 77.81 193 GLY A O 1
ATOM 1512 N N . GLY A 1 194 ? 14.804 4.778 -23.257 1.00 85.62 194 GLY A N 1
ATOM 1513 C CA . GLY A 1 194 ? 14.474 3.573 -22.494 1.00 85.62 194 GLY A CA 1
ATOM 1514 C C . GLY A 1 194 ? 15.376 3.376 -21.268 1.00 85.62 194 GLY A C 1
ATOM 1515 O O . GLY A 1 194 ? 15.854 4.330 -20.655 1.00 85.62 194 GLY A O 1
ATOM 1516 N N . GLU A 1 195 ? 15.602 2.114 -20.914 1.00 93.00 195 GLU A N 1
ATOM 1517 C CA . GLU A 1 195 ? 16.699 1.673 -20.057 1.00 93.00 195 GLU A CA 1
ATOM 1518 C C . GLU A 1 195 ? 17.643 0.788 -20.885 1.00 93.00 195 GLU A C 1
ATOM 1520 O O . GLU A 1 195 ? 17.335 -0.388 -21.096 1.00 93.00 195 GLU A O 1
ATOM 1525 N N . PRO A 1 196 ? 18.792 1.305 -21.351 1.00 92.31 196 PRO A N 1
ATOM 1526 C CA . PRO A 1 196 ? 19.690 0.564 -22.235 1.00 92.31 196 PRO A CA 1
ATOM 1527 C C . PRO A 1 196 ? 20.182 -0.782 -21.686 1.00 92.31 196 PRO A C 1
ATOM 1529 O O . PRO A 1 196 ? 20.431 -1.703 -22.462 1.00 92.31 196 PRO A O 1
ATOM 1532 N N . PHE A 1 197 ? 20.272 -0.962 -20.362 1.00 93.62 197 PHE A N 1
ATOM 1533 C CA . PHE A 1 197 ? 20.652 -2.258 -19.783 1.00 93.62 197 PHE A CA 1
ATOM 1534 C C . PHE A 1 197 ? 19.549 -3.322 -19.919 1.00 93.62 197 PHE A C 1
ATOM 1536 O O . PHE A 1 197 ? 19.839 -4.508 -19.785 1.00 93.62 197 PHE A O 1
ATOM 1543 N N . LEU A 1 198 ? 18.306 -2.926 -20.213 1.00 92.12 198 LEU A N 1
ATOM 1544 C CA . LEU A 1 198 ? 17.180 -3.828 -20.481 1.00 92.12 198 LEU A CA 1
ATOM 1545 C C . LEU A 1 198 ? 16.959 -4.108 -21.973 1.00 92.12 198 LEU A C 1
ATOM 1547 O O . LEU A 1 198 ? 16.192 -5.008 -22.309 1.00 92.12 198 LEU A O 1
ATOM 1551 N N . ILE A 1 199 ? 17.587 -3.345 -22.866 1.00 89.50 199 ILE A N 1
ATOM 1552 C CA . ILE A 1 199 ? 17.339 -3.422 -24.308 1.00 89.50 199 ILE A CA 1
ATOM 1553 C C . ILE A 1 199 ? 18.441 -4.247 -24.954 1.00 89.50 199 ILE A C 1
ATOM 1555 O O . ILE A 1 199 ? 19.566 -3.779 -25.109 1.00 89.50 199 ILE A O 1
ATOM 1559 N N . GLN A 1 200 ? 18.123 -5.481 -25.340 1.00 89.50 200 GLN A N 1
ATOM 1560 C CA . GLN A 1 200 ? 19.099 -6.410 -25.911 1.00 89.50 200 GLN A CA 1
ATOM 1561 C C . GLN A 1 200 ? 19.764 -5.845 -27.175 1.00 89.50 200 GLN A C 1
ATOM 1563 O O . GLN A 1 200 ? 20.977 -5.969 -27.334 1.00 89.50 200 GLN A O 1
ATOM 1568 N N . GLU A 1 201 ? 19.005 -5.142 -28.018 1.00 90.31 201 GLU A N 1
ATOM 1569 C CA . GLU A 1 201 ? 19.500 -4.575 -29.273 1.00 90.31 201 GLU A CA 1
ATOM 1570 C C . GLU A 1 201 ? 20.624 -3.548 -29.078 1.00 90.31 201 GLU A C 1
ATOM 1572 O O . GLU A 1 201 ? 21.483 -3.416 -29.947 1.00 90.31 201 GLU A O 1
ATOM 1577 N N . VAL A 1 202 ? 20.675 -2.859 -27.928 1.00 92.31 202 VAL A N 1
ATOM 1578 C CA . VAL A 1 202 ? 21.805 -1.978 -27.579 1.00 92.31 202 VAL A CA 1
ATOM 1579 C C . VAL A 1 202 ? 23.099 -2.781 -27.559 1.00 92.31 202 VAL A C 1
ATOM 1581 O O . VAL A 1 202 ? 24.123 -2.356 -28.084 1.00 92.31 202 VAL A O 1
ATOM 1584 N N . TRP A 1 203 ? 23.061 -3.966 -26.971 1.00 93.38 203 TRP A N 1
ATOM 1585 C CA . TRP A 1 203 ? 24.247 -4.776 -26.769 1.00 93.38 203 TRP A CA 1
ATOM 1586 C C . TRP A 1 203 ? 24.645 -5.573 -27.996 1.00 93.38 203 TRP A C 1
ATOM 1588 O O . TRP A 1 203 ? 25.839 -5.721 -28.250 1.00 93.38 203 TRP A O 1
ATOM 1598 N N . ASP A 1 204 ? 23.666 -6.031 -28.771 1.00 92.25 204 ASP A N 1
ATOM 1599 C CA . ASP A 1 204 ? 23.910 -6.627 -30.083 1.00 92.25 204 ASP A CA 1
ATOM 1600 C C . ASP A 1 204 ? 24.569 -5.596 -31.011 1.00 92.25 204 ASP A C 1
ATOM 1602 O O . ASP A 1 204 ? 25.522 -5.906 -31.726 1.00 92.25 204 ASP A O 1
ATOM 1606 N N . PHE A 1 205 ? 24.143 -4.333 -30.925 1.00 92.94 205 PHE A N 1
ATOM 1607 C CA . PHE A 1 205 ? 24.773 -3.228 -31.635 1.00 92.94 205 PHE A CA 1
ATOM 1608 C C . PHE A 1 205 ? 26.206 -2.954 -31.156 1.00 92.94 205 PHE A C 1
ATOM 1610 O O . PHE A 1 205 ? 27.113 -2.833 -31.980 1.00 92.94 205 PHE A O 1
ATOM 1617 N N . LEU A 1 206 ? 26.456 -2.914 -29.842 1.00 94.31 206 LEU A N 1
ATOM 1618 C CA . LEU A 1 206 ? 27.822 -2.774 -29.319 1.00 94.31 206 LEU A CA 1
ATOM 1619 C C . LEU A 1 206 ? 28.723 -3.944 -29.743 1.00 94.31 206 LEU A C 1
ATOM 1621 O O . LEU A 1 206 ? 29.880 -3.720 -30.095 1.00 94.31 206 LEU A O 1
ATOM 1625 N N . GLN A 1 207 ? 28.198 -5.171 -29.758 1.00 94.81 207 GLN A N 1
ATOM 1626 C CA . GLN A 1 207 ? 28.906 -6.348 -30.261 1.00 94.81 207 GLN A CA 1
ATOM 1627 C C . GLN A 1 207 ? 29.227 -6.205 -31.753 1.00 94.81 207 GLN A C 1
ATOM 1629 O O . GLN A 1 207 ? 30.373 -6.398 -32.146 1.00 94.81 207 GLN A O 1
ATOM 1634 N N . MET A 1 208 ? 28.263 -5.771 -32.569 1.00 93.50 208 MET A N 1
ATOM 1635 C CA . MET A 1 208 ? 28.469 -5.508 -33.994 1.00 93.50 208 MET A CA 1
ATOM 1636 C C . MET A 1 208 ? 29.592 -4.484 -34.236 1.00 93.50 208 MET A C 1
ATOM 1638 O O . MET A 1 208 ? 30.406 -4.667 -35.143 1.00 93.50 208 MET A O 1
ATOM 1642 N N . LEU A 1 209 ? 29.681 -3.420 -33.426 1.00 93.50 209 LEU A N 1
ATOM 1643 C CA . LEU A 1 209 ? 30.776 -2.444 -33.522 1.00 93.50 209 LEU A CA 1
ATOM 1644 C C . LEU A 1 209 ? 32.145 -3.075 -33.236 1.00 93.50 209 LEU A C 1
ATOM 1646 O O . LEU A 1 209 ? 33.137 -2.692 -33.860 1.00 93.50 209 LEU A O 1
ATOM 1650 N N . VAL A 1 210 ? 32.211 -4.032 -32.309 1.00 94.00 210 VAL A N 1
ATOM 1651 C CA . VAL A 1 210 ? 33.434 -4.793 -32.017 1.00 94.00 210 VAL A CA 1
ATOM 1652 C C . VAL A 1 210 ? 33.769 -5.736 -33.173 1.00 94.00 210 VAL A C 1
ATOM 1654 O O . VAL A 1 210 ? 34.901 -5.716 -33.654 1.00 94.00 210 VAL A O 1
ATOM 1657 N N . ASP A 1 211 ? 32.792 -6.491 -33.673 1.00 93.62 211 ASP A N 1
ATOM 1658 C CA . ASP A 1 211 ? 32.985 -7.485 -34.738 1.00 93.62 211 ASP A CA 1
ATOM 1659 C C . ASP A 1 211 ? 33.426 -6.847 -36.062 1.00 93.62 211 ASP A C 1
ATOM 1661 O O . ASP A 1 211 ? 34.265 -7.397 -36.775 1.00 93.62 211 ASP A O 1
ATOM 1665 N N . ARG A 1 212 ? 32.920 -5.646 -36.373 1.00 90.38 212 ARG A N 1
ATOM 1666 C CA . ARG A 1 212 ? 33.342 -4.858 -37.546 1.00 90.38 212 ARG A CA 1
ATOM 1667 C C . ARG A 1 212 ? 34.675 -4.124 -37.347 1.00 90.38 212 ARG A C 1
ATOM 1669 O O . ARG A 1 212 ? 35.152 -3.466 -38.269 1.00 90.38 212 ARG A O 1
ATOM 1676 N N . GLY A 1 213 ? 35.281 -4.206 -36.161 1.00 90.88 213 GLY A N 1
ATOM 1677 C CA . GLY A 1 213 ? 36.534 -3.522 -35.828 1.00 90.88 213 GLY A CA 1
ATOM 1678 C C . GLY A 1 213 ? 36.395 -2.006 -35.644 1.00 90.88 213 GLY A C 1
ATOM 1679 O O . GLY A 1 213 ? 37.389 -1.282 -35.683 1.00 90.88 213 GLY A O 1
ATOM 1680 N N . TRP A 1 214 ? 35.176 -1.502 -35.447 1.00 92.06 214 TRP A N 1
ATOM 1681 C CA . TRP A 1 214 ? 34.880 -0.070 -35.329 1.00 92.06 214 TRP A CA 1
ATOM 1682 C C . TRP A 1 214 ? 34.973 0.451 -33.891 1.00 92.06 214 TRP A C 1
ATOM 1684 O O . TRP A 1 214 ? 35.106 1.654 -33.686 1.00 92.06 214 TRP A O 1
ATOM 1694 N N . SER A 1 215 ? 34.967 -0.416 -32.878 1.00 91.44 215 SER A N 1
ATOM 1695 C CA . SER A 1 215 ? 34.980 -0.019 -31.458 1.00 91.44 215 SER A CA 1
ATOM 1696 C C . SER A 1 215 ? 36.128 0.932 -31.067 1.00 91.44 215 SER A C 1
ATOM 1698 O O . SER A 1 215 ? 35.986 1.738 -30.150 1.00 91.44 215 SER A O 1
ATOM 1700 N N . ARG A 1 216 ? 37.266 0.894 -31.776 1.00 89.06 216 ARG A N 1
ATOM 1701 C CA . ARG A 1 216 ? 38.434 1.761 -31.517 1.00 89.06 216 ARG A CA 1
ATOM 1702 C C . ARG A 1 216 ? 38.272 3.204 -32.008 1.00 89.06 216 ARG A C 1
ATOM 1704 O O . ARG A 1 216 ? 38.949 4.078 -31.469 1.00 89.06 216 ARG A O 1
ATOM 1711 N N . ARG A 1 217 ? 37.388 3.456 -32.983 1.00 89.44 217 ARG A N 1
ATOM 1712 C CA . ARG A 1 217 ? 37.038 4.811 -33.460 1.00 89.44 217 ARG A CA 1
ATOM 1713 C C . ARG A 1 217 ? 35.827 5.408 -32.733 1.00 89.44 217 ARG A C 1
ATOM 1715 O O . ARG A 1 217 ? 35.427 6.523 -33.046 1.00 89.44 217 ARG A O 1
ATOM 1722 N N . VAL A 1 218 ? 35.241 4.679 -31.780 1.00 90.31 218 VAL A N 1
ATOM 1723 C CA . VAL A 1 218 ? 34.052 5.103 -31.031 1.00 90.31 218 VAL A CA 1
ATOM 1724 C C . VAL A 1 218 ? 34.438 5.492 -29.606 1.00 90.31 218 VAL A C 1
ATOM 1726 O O . VAL A 1 218 ? 35.004 4.693 -28.857 1.00 90.31 218 VAL A O 1
ATOM 1729 N N . VAL A 1 219 ? 34.088 6.717 -29.218 1.00 90.00 219 VAL A N 1
ATOM 1730 C CA . VAL A 1 219 ? 33.975 7.128 -27.814 1.00 90.00 219 VAL A CA 1
ATOM 1731 C C . VAL A 1 219 ? 32.523 6.912 -27.411 1.00 90.00 219 VAL A C 1
ATOM 1733 O O . VAL A 1 219 ? 31.637 7.537 -27.988 1.00 90.00 219 VAL A O 1
ATOM 1736 N N . LEU A 1 220 ? 32.267 5.999 -26.477 1.00 92.81 220 LEU A N 1
ATOM 1737 C CA . LEU A 1 220 ? 30.908 5.601 -26.118 1.00 92.81 220 LEU A CA 1
ATOM 1738 C C . LEU A 1 220 ? 30.481 6.225 -24.789 1.00 92.81 220 LEU A C 1
ATOM 1740 O O . LEU A 1 220 ? 31.193 6.106 -23.793 1.00 92.81 220 LEU A O 1
ATOM 1744 N N . THR A 1 221 ? 29.282 6.801 -24.771 1.00 91.94 221 THR A N 1
ATOM 1745 C CA . THR A 1 221 ? 28.549 7.172 -23.559 1.00 91.94 221 THR A CA 1
ATOM 1746 C C . THR A 1 221 ? 27.246 6.381 -23.509 1.00 91.94 221 THR A C 1
ATOM 1748 O O . THR A 1 221 ? 26.415 6.507 -24.405 1.00 91.94 221 THR A O 1
ATOM 1751 N N . LEU A 1 222 ? 27.055 5.582 -22.463 1.00 94.31 222 LEU A N 1
ATOM 1752 C CA . LEU A 1 222 ? 25.853 4.786 -22.223 1.00 94.31 222 LEU A CA 1
ATOM 1753 C C . LEU A 1 222 ? 25.143 5.309 -20.970 1.00 94.31 222 LEU A C 1
ATOM 1755 O O . LEU A 1 222 ? 25.723 5.285 -19.884 1.00 94.31 222 LEU A O 1
ATOM 1759 N N . THR A 1 223 ? 23.907 5.791 -21.102 1.00 93.50 223 THR A N 1
ATOM 1760 C CA . THR A 1 223 ? 23.137 6.315 -19.963 1.00 93.50 223 THR A CA 1
ATOM 1761 C C . THR A 1 223 ? 22.214 5.244 -19.387 1.00 93.50 223 THR A C 1
ATOM 1763 O O . THR A 1 223 ? 21.463 4.624 -20.126 1.00 93.50 223 THR A O 1
ATOM 1766 N N . THR A 1 224 ? 22.235 5.039 -18.070 1.00 95.12 224 THR A N 1
ATOM 1767 C CA . THR A 1 224 ? 21.385 4.067 -17.362 1.00 95.12 224 THR A CA 1
ATOM 1768 C C . THR A 1 224 ? 20.703 4.700 -16.152 1.00 95.12 224 THR A C 1
ATOM 1770 O O . THR A 1 224 ? 21.200 5.648 -15.542 1.00 95.12 224 THR A O 1
ATOM 1773 N N . ASN A 1 225 ? 19.556 4.151 -15.767 1.00 95.06 225 ASN A N 1
ATOM 1774 C CA . ASN A 1 225 ? 18.861 4.464 -14.529 1.00 95.06 225 ASN A CA 1
ATOM 1775 C C . ASN A 1 225 ? 19.450 3.770 -13.284 1.00 95.06 225 ASN A C 1
ATOM 1777 O O . ASN A 1 225 ? 18.985 4.047 -12.179 1.00 95.06 225 ASN A O 1
ATOM 1781 N N . GLY A 1 226 ? 20.445 2.886 -13.452 1.00 95.12 226 GLY A N 1
ATOM 1782 C CA . GLY A 1 226 ? 21.209 2.277 -12.357 1.00 95.12 226 GLY A CA 1
ATOM 1783 C C . GLY A 1 226 ? 20.551 1.076 -11.668 1.00 95.12 226 GLY A C 1
ATOM 1784 O O . GLY A 1 226 ? 21.004 0.666 -10.602 1.00 95.12 226 GLY A O 1
ATOM 1785 N N . THR A 1 227 ? 19.493 0.492 -12.239 1.00 95.31 227 THR A N 1
ATOM 1786 C CA . THR A 1 227 ? 18.746 -0.620 -11.606 1.00 95.31 227 THR A CA 1
ATOM 1787 C C . THR A 1 227 ? 19.164 -2.021 -12.057 1.00 95.31 227 THR A C 1
ATOM 1789 O O . THR A 1 227 ? 18.642 -3.009 -11.544 1.00 95.31 227 THR A O 1
ATOM 1792 N N . ARG A 1 228 ? 20.088 -2.145 -13.016 1.00 93.25 228 ARG A N 1
ATOM 1793 C CA . ARG A 1 228 ? 20.506 -3.436 -13.580 1.00 93.25 228 ARG A CA 1
ATOM 1794 C C . ARG A 1 228 ? 22.020 -3.537 -13.693 1.00 93.25 228 ARG A C 1
ATOM 1796 O O . ARG A 1 228 ? 22.693 -2.560 -14.004 1.00 93.25 228 ARG A O 1
ATOM 1803 N N . GLN A 1 229 ? 22.524 -4.752 -13.504 1.00 93.31 229 GLN A N 1
ATOM 1804 C CA . GLN A 1 229 ? 23.885 -5.143 -13.865 1.00 93.31 229 GLN A CA 1
ATOM 1805 C C . GLN A 1 229 ? 23.842 -5.967 -15.147 1.00 93.31 229 GLN A C 1
ATOM 1807 O O . GLN A 1 229 ? 22.839 -6.631 -15.425 1.00 93.31 229 GLN A O 1
ATOM 1812 N N . ARG A 1 230 ? 24.929 -5.944 -15.921 1.00 92.25 230 ARG A N 1
ATOM 1813 C CA . ARG A 1 230 ? 25.026 -6.745 -17.141 1.00 92.25 230 ARG A CA 1
ATOM 1814 C C . ARG A 1 230 ? 26.447 -7.236 -17.383 1.00 92.25 230 ARG A C 1
ATOM 1816 O O . ARG A 1 230 ? 27.372 -6.431 -17.470 1.00 92.25 230 ARG A O 1
ATOM 1823 N N . ALA A 1 231 ? 26.607 -8.548 -17.537 1.00 90.38 231 ALA A N 1
ATOM 1824 C CA . ALA A 1 231 ? 27.914 -9.193 -17.672 1.00 90.38 231 ALA A CA 1
ATOM 1825 C C . ALA A 1 231 ? 28.657 -8.772 -18.950 1.00 90.38 231 ALA A C 1
ATOM 1827 O O . ALA A 1 231 ? 29.881 -8.676 -18.991 1.00 90.38 231 ALA A O 1
ATOM 1828 N N . GLU A 1 232 ? 27.930 -8.479 -20.020 1.00 93.50 232 GLU A N 1
ATOM 1829 C CA . GLU A 1 232 ? 28.527 -8.089 -21.288 1.00 93.50 232 GLU A CA 1
ATOM 1830 C C . GLU A 1 232 ? 29.161 -6.703 -21.251 1.00 93.50 232 GLU A C 1
ATOM 1832 O O . GLU A 1 232 ? 29.980 -6.419 -22.121 1.00 93.50 232 GLU A O 1
ATOM 1837 N N . LEU A 1 233 ? 28.835 -5.860 -20.264 1.00 94.75 233 LEU A N 1
ATOM 1838 C CA . LEU A 1 233 ? 29.573 -4.620 -20.041 1.00 94.75 233 LEU A CA 1
ATOM 1839 C C . LEU A 1 233 ? 31.051 -4.931 -19.786 1.00 94.75 233 LEU A C 1
ATOM 1841 O O . LEU A 1 233 ? 31.913 -4.391 -20.472 1.00 94.75 233 LEU A O 1
ATOM 1845 N N . GLU A 1 234 ? 31.335 -5.866 -18.877 1.00 92.75 234 GLU A N 1
ATOM 1846 C CA . GLU A 1 234 ? 32.699 -6.303 -18.549 1.00 92.75 234 GLU A CA 1
ATOM 1847 C C . GLU A 1 234 ? 33.393 -6.949 -19.756 1.00 92.75 234 GLU A C 1
ATOM 1849 O O . GLU A 1 234 ? 34.594 -6.777 -19.967 1.00 92.75 234 GLU A O 1
ATOM 1854 N N . ARG A 1 235 ? 32.626 -7.665 -20.587 1.00 94.38 235 ARG A N 1
ATOM 1855 C CA . ARG A 1 235 ? 33.133 -8.340 -21.788 1.00 94.38 235 ARG A CA 1
ATOM 1856 C C . ARG A 1 235 ? 33.465 -7.372 -22.926 1.00 94.38 235 ARG A C 1
ATOM 1858 O O . ARG A 1 235 ? 34.449 -7.583 -23.631 1.00 94.38 235 ARG A O 1
ATOM 1865 N N . LEU A 1 236 ? 32.625 -6.360 -23.151 1.00 95.19 236 LEU A N 1
ATOM 1866 C CA . LEU A 1 236 ? 32.708 -5.472 -24.314 1.00 95.19 236 LEU A CA 1
ATOM 1867 C C . LEU A 1 236 ? 33.515 -4.208 -24.045 1.00 95.19 236 LEU A C 1
ATOM 1869 O O . LEU A 1 236 ? 34.223 -3.758 -24.945 1.00 95.19 236 LEU A O 1
ATOM 1873 N N . ALA A 1 237 ? 33.449 -3.647 -22.835 1.00 94.81 237 ALA A N 1
ATOM 1874 C CA . ALA A 1 237 ? 34.124 -2.393 -22.506 1.00 94.81 237 ALA A CA 1
ATOM 1875 C C . ALA A 1 237 ? 35.623 -2.360 -22.873 1.00 94.81 237 ALA A C 1
ATOM 1877 O O . ALA A 1 237 ? 36.047 -1.362 -23.460 1.00 94.81 237 ALA A O 1
ATOM 1878 N N . PRO A 1 238 ? 36.420 -3.436 -22.671 1.00 94.19 238 PRO A N 1
ATOM 1879 C CA . PRO A 1 238 ? 37.840 -3.444 -23.039 1.00 94.19 238 PRO A CA 1
ATOM 1880 C C . PRO A 1 238 ? 38.123 -3.265 -24.541 1.00 94.19 238 PRO A C 1
ATOM 1882 O O . PRO A 1 238 ? 39.244 -2.920 -24.926 1.00 94.19 238 PRO A O 1
ATOM 1885 N N . ALA A 1 239 ? 37.139 -3.519 -25.412 1.00 94.25 239 ALA A N 1
ATOM 1886 C CA . ALA A 1 239 ? 37.287 -3.369 -26.858 1.00 94.25 239 ALA A CA 1
ATOM 1887 C C . ALA A 1 239 ? 37.159 -1.909 -27.331 1.00 94.25 239 ALA A C 1
ATOM 1889 O O . ALA A 1 239 ? 37.584 -1.591 -28.448 1.00 94.25 239 ALA A O 1
ATOM 1890 N N . PHE A 1 240 ? 36.589 -1.025 -26.508 1.00 93.12 240 PHE A N 1
ATOM 1891 C CA . PHE A 1 240 ? 36.390 0.389 -26.823 1.00 93.12 240 PHE A CA 1
ATOM 1892 C C . PHE A 1 240 ? 37.566 1.237 -26.337 1.00 93.12 240 PHE A C 1
ATOM 1894 O O . PHE A 1 240 ? 38.259 0.895 -25.380 1.00 93.12 240 PHE A O 1
ATOM 1901 N N . ARG A 1 241 ? 37.812 2.367 -27.011 1.00 81.44 241 ARG A N 1
ATOM 1902 C CA . ARG A 1 241 ? 38.860 3.312 -26.588 1.00 81.44 241 ARG A CA 1
ATOM 1903 C C . ARG A 1 241 ? 38.487 4.015 -25.283 1.00 81.44 241 ARG A C 1
ATOM 1905 O O . ARG A 1 241 ? 39.344 4.171 -24.423 1.00 81.44 241 ARG A O 1
ATOM 1912 N N . ASN A 1 242 ? 37.228 4.433 -25.176 1.00 85.00 242 ASN A N 1
ATOM 1913 C CA . ASN A 1 242 ? 36.636 5.082 -24.014 1.00 85.00 242 ASN A CA 1
ATOM 1914 C C . ASN A 1 242 ? 35.204 4.565 -23.862 1.00 85.00 242 ASN A C 1
ATOM 1916 O O . ASN A 1 242 ? 34.421 4.658 -24.811 1.00 85.00 242 ASN A O 1
ATOM 1920 N N . PHE A 1 243 ? 34.872 4.053 -22.678 1.00 93.62 243 PHE A N 1
ATOM 1921 C CA . PHE A 1 243 ? 33.533 3.584 -22.342 1.00 93.62 243 PHE A CA 1
ATOM 1922 C C . PHE A 1 243 ? 33.050 4.328 -21.097 1.00 93.62 243 PHE A C 1
ATOM 1924 O O . PHE A 1 243 ? 33.538 4.093 -19.994 1.00 93.62 243 PHE A O 1
ATOM 1931 N N . ILE A 1 244 ? 32.117 5.258 -21.272 1.00 93.00 244 ILE A N 1
ATOM 1932 C CA . ILE A 1 244 ? 31.563 6.071 -20.190 1.00 93.00 244 ILE A CA 1
ATOM 1933 C C . ILE A 1 244 ? 30.162 5.560 -19.874 1.00 93.00 244 ILE A C 1
ATOM 1935 O O . ILE A 1 244 ? 29.316 5.487 -20.763 1.00 93.00 244 ILE A O 1
ATOM 1939 N N . VAL A 1 245 ? 29.904 5.239 -18.609 1.00 95.44 245 VAL A N 1
ATOM 1940 C CA . VAL A 1 245 ? 28.555 4.938 -18.121 1.00 95.44 245 VAL A CA 1
ATOM 1941 C C . VAL A 1 245 ? 28.069 6.118 -17.292 1.00 95.44 245 VAL A C 1
ATOM 1943 O O . VAL A 1 245 ? 28.685 6.477 -16.294 1.00 95.44 245 VAL A O 1
ATOM 1946 N N . SER A 1 246 ? 26.969 6.731 -17.722 1.00 93.88 246 SER A N 1
ATOM 1947 C CA . SER A 1 246 ? 26.302 7.831 -17.024 1.00 93.88 246 SER A CA 1
ATOM 1948 C C . SER A 1 246 ? 25.089 7.295 -16.270 1.00 93.88 246 SER A C 1
ATOM 1950 O O . SER A 1 246 ? 24.168 6.754 -16.878 1.00 93.88 246 SER A O 1
ATOM 1952 N N . VAL A 1 247 ? 25.080 7.429 -14.945 1.00 96.12 247 VAL A N 1
ATOM 1953 C CA . VAL A 1 247 ? 23.993 6.936 -14.090 1.00 96.12 247 VAL A CA 1
ATOM 1954 C C . VAL A 1 247 ? 23.084 8.093 -13.678 1.00 96.12 247 VAL A C 1
ATOM 1956 O O . VAL A 1 247 ? 23.531 9.065 -13.067 1.00 96.12 247 VAL A O 1
ATOM 1959 N N . SER A 1 248 ? 21.793 8.007 -14.004 1.00 94.50 248 SER A N 1
ATOM 1960 C CA . SER A 1 248 ? 20.797 9.028 -13.650 1.00 94.50 248 SER A CA 1
ATOM 1961 C C . SER A 1 248 ? 20.310 8.868 -12.207 1.00 94.50 248 SER A C 1
ATOM 1963 O O . SER A 1 248 ? 19.569 7.932 -11.899 1.00 94.50 248 SER A O 1
ATOM 1965 N N . ILE A 1 249 ? 20.693 9.801 -11.331 1.00 96.19 249 ILE A N 1
ATOM 1966 C CA . ILE A 1 249 ? 20.368 9.781 -9.896 1.00 96.19 249 ILE A CA 1
ATOM 1967 C C . ILE A 1 249 ? 19.876 11.165 -9.482 1.00 96.19 249 ILE A C 1
ATOM 1969 O O . ILE A 1 249 ? 20.663 12.101 -9.413 1.00 96.19 249 ILE A O 1
ATOM 1973 N N . ASP A 1 250 ? 18.581 11.298 -9.194 1.00 94.94 250 ASP A N 1
ATOM 1974 C CA . ASP A 1 250 ? 17.942 12.611 -8.998 1.00 94.94 250 ASP A CA 1
ATOM 1975 C C . ASP A 1 250 ? 17.606 12.937 -7.534 1.00 94.94 250 ASP A C 1
ATOM 1977 O O . ASP A 1 250 ? 17.043 13.993 -7.256 1.00 94.94 250 ASP A O 1
ATOM 1981 N N . GLY A 1 251 ? 17.928 12.049 -6.594 1.00 95.56 251 GLY A N 1
ATOM 1982 C CA . GLY A 1 251 ? 17.664 12.225 -5.166 1.00 95.56 251 GLY A CA 1
ATOM 1983 C C . GLY A 1 251 ? 18.508 11.275 -4.321 1.00 95.56 251 GLY A C 1
ATOM 1984 O O . GLY A 1 251 ? 19.170 10.391 -4.860 1.00 95.56 251 GLY A O 1
ATOM 1985 N N . HIS A 1 252 ? 18.476 11.454 -3.000 1.00 95.62 252 HIS A N 1
ATOM 1986 C CA . HIS A 1 252 ? 19.187 10.609 -2.037 1.00 95.62 252 HIS A CA 1
ATOM 1987 C C . HIS A 1 252 ? 18.194 9.866 -1.129 1.00 95.62 252 HIS A C 1
ATOM 1989 O O . HIS A 1 252 ? 17.294 10.486 -0.556 1.00 95.62 252 HIS A O 1
ATOM 1995 N N . GLY A 1 253 ? 18.375 8.553 -0.956 1.00 95.31 253 GLY A N 1
ATOM 1996 C CA . GLY A 1 253 ? 17.556 7.738 -0.052 1.00 95.31 253 GLY A CA 1
ATOM 1997 C C . GLY A 1 253 ? 16.076 7.681 -0.471 1.00 95.31 253 GLY A C 1
ATOM 1998 O O . GLY A 1 253 ? 15.795 7.460 -1.648 1.00 95.31 253 GLY A O 1
ATOM 1999 N N . PRO A 1 254 ? 15.111 7.910 0.441 1.00 94.56 254 PRO A N 1
ATOM 2000 C CA . PRO A 1 254 ? 13.679 7.854 0.115 1.00 94.56 254 PRO A CA 1
ATOM 2001 C C . PRO A 1 254 ? 13.251 8.785 -1.030 1.00 94.56 254 PRO A C 1
ATOM 2003 O O . PRO A 1 254 ? 12.393 8.425 -1.835 1.00 94.56 254 PRO A O 1
ATOM 2006 N N . LEU A 1 255 ? 13.886 9.957 -1.160 1.00 96.00 255 LEU A N 1
ATOM 2007 C CA . LEU A 1 255 ? 13.573 10.901 -2.234 1.00 96.00 255 LEU A CA 1
ATOM 2008 C C . LEU A 1 255 ? 13.952 10.352 -3.620 1.00 96.00 255 LEU A C 1
ATOM 2010 O O . LEU A 1 255 ? 13.262 10.627 -4.600 1.00 96.00 255 LEU A O 1
ATOM 2014 N N . PHE A 1 256 ? 15.009 9.537 -3.716 1.00 97.06 256 PHE A N 1
ATOM 2015 C CA . PHE A 1 256 ? 15.355 8.840 -4.958 1.00 97.06 256 PHE A CA 1
ATOM 2016 C C . PHE A 1 256 ? 14.236 7.889 -5.392 1.00 97.06 256 PHE A C 1
ATOM 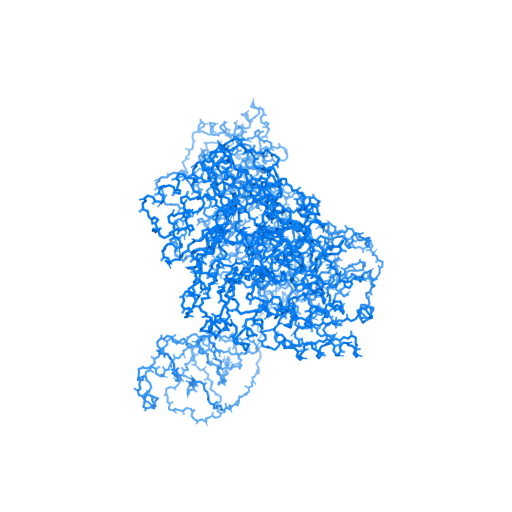2018 O O . PHE A 1 256 ? 13.797 7.948 -6.538 1.00 97.06 256 PHE A O 1
ATOM 2025 N N . GLU A 1 257 ? 13.747 7.048 -4.476 1.00 96.06 257 GLU A N 1
ATOM 2026 C CA . GLU A 1 257 ? 12.679 6.076 -4.760 1.00 96.06 257 GLU A CA 1
ATOM 2027 C C . GLU A 1 257 ? 11.355 6.770 -5.110 1.00 96.06 257 GLU A C 1
ATOM 2029 O O . GLU A 1 257 ? 10.593 6.304 -5.962 1.00 96.06 257 GLU A O 1
ATOM 2034 N N . TYR A 1 258 ? 11.101 7.926 -4.495 1.00 96.31 258 TYR A N 1
ATOM 2035 C CA . TYR A 1 258 ? 9.955 8.769 -4.807 1.00 96.31 258 TYR A CA 1
ATOM 2036 C C . TYR A 1 258 ? 10.028 9.350 -6.231 1.00 96.31 258 TYR A C 1
ATOM 2038 O O . TYR A 1 258 ? 9.086 9.193 -7.016 1.00 96.31 258 TYR A O 1
ATOM 2046 N N . LEU A 1 259 ? 11.155 9.979 -6.592 1.00 96.00 259 LEU A N 1
ATOM 2047 C CA . LEU A 1 259 ? 11.359 10.602 -7.907 1.00 96.00 259 LEU A CA 1
ATOM 2048 C C . LEU A 1 259 ? 11.474 9.569 -9.032 1.00 96.00 259 LEU A C 1
ATOM 2050 O O . LEU A 1 259 ? 11.004 9.810 -10.148 1.00 96.00 259 LEU A O 1
ATOM 2054 N N . ARG A 1 260 ? 12.075 8.411 -8.744 1.00 95.19 260 ARG A N 1
ATOM 2055 C CA . ARG A 1 260 ? 12.316 7.311 -9.684 1.00 95.19 260 ARG A CA 1
ATOM 2056 C C . ARG A 1 260 ? 11.501 6.077 -9.296 1.00 95.19 260 ARG A C 1
ATOM 2058 O O . ARG A 1 260 ? 12.048 5.001 -9.065 1.00 95.19 260 ARG A O 1
ATOM 2065 N N . SER A 1 261 ? 10.175 6.238 -9.251 1.00 94.50 261 SER A N 1
ATOM 2066 C CA . SER A 1 261 ? 9.238 5.198 -8.806 1.00 94.50 261 SER A CA 1
ATOM 2067 C C . SER A 1 261 ? 9.480 3.857 -9.518 1.00 94.50 261 SER A C 1
ATOM 2069 O O . SER A 1 261 ? 9.424 3.781 -10.750 1.00 94.50 261 SER A O 1
ATOM 2071 N N . GLY A 1 262 ? 9.716 2.803 -8.732 1.00 90.25 262 GLY A N 1
ATOM 2072 C CA . GLY A 1 262 ? 10.102 1.467 -9.206 1.00 90.25 262 GLY A CA 1
ATOM 2073 C C . GLY A 1 262 ? 11.575 1.113 -8.962 1.00 90.25 262 GLY A C 1
ATOM 2074 O O . GLY A 1 262 ? 11.927 -0.053 -9.082 1.00 90.25 262 GLY A O 1
ATOM 2075 N N . ALA A 1 263 ? 12.417 2.085 -8.596 1.00 93.88 263 ALA A N 1
ATOM 2076 C CA . ALA A 1 263 ? 13.802 1.854 -8.191 1.00 93.88 263 ALA A CA 1
ATOM 2077 C C . ALA A 1 263 ? 13.920 1.710 -6.667 1.00 93.88 263 ALA A C 1
ATOM 2079 O O . ALA A 1 263 ? 13.123 2.284 -5.920 1.00 93.88 263 ALA A O 1
ATOM 2080 N N . LYS A 1 264 ? 14.948 0.986 -6.214 1.00 94.94 264 LYS A N 1
ATOM 2081 C CA . LYS A 1 264 ? 15.329 0.867 -4.802 1.00 94.94 264 LYS A CA 1
ATOM 2082 C C . LYS A 1 264 ? 16.686 1.503 -4.558 1.00 94.94 264 LYS A C 1
ATOM 2084 O O . LYS A 1 264 ? 17.628 1.275 -5.317 1.00 94.94 264 LYS A O 1
ATOM 2089 N N . TRP A 1 265 ? 16.795 2.299 -3.497 1.00 95.94 265 TRP A N 1
ATOM 2090 C CA . TRP A 1 265 ? 18.035 2.997 -3.159 1.00 95.94 265 TRP A CA 1
ATOM 2091 C C . TRP A 1 265 ? 19.170 2.014 -2.855 1.00 95.94 265 TRP A C 1
ATOM 2093 O O . TRP A 1 265 ? 20.292 2.191 -3.320 1.00 95.94 265 TRP A O 1
ATOM 2103 N N . THR A 1 266 ? 18.868 0.942 -2.124 1.00 94.00 266 THR A N 1
ATOM 2104 C CA . THR A 1 266 ? 19.836 -0.110 -1.784 1.00 94.00 266 THR A CA 1
ATOM 2105 C C . THR A 1 266 ? 20.387 -0.812 -3.023 1.00 94.00 266 THR A C 1
ATOM 2107 O O . THR A 1 266 ? 21.596 -1.011 -3.119 1.00 94.00 266 THR A O 1
ATOM 2110 N N . GLU A 1 267 ? 19.528 -1.132 -3.993 1.00 95.12 267 GLU A N 1
ATOM 2111 C CA . GLU A 1 267 ? 19.931 -1.741 -5.267 1.00 95.12 267 GLU A CA 1
ATOM 2112 C C . GLU A 1 267 ? 20.784 -0.784 -6.106 1.00 95.12 267 GLU A C 1
ATOM 2114 O O . GLU A 1 267 ? 21.813 -1.191 -6.641 1.00 95.12 267 GLU A O 1
ATOM 2119 N N . LEU A 1 268 ? 20.409 0.501 -6.183 1.00 97.12 268 LEU A N 1
ATOM 2120 C CA . LEU A 1 268 ? 21.211 1.514 -6.875 1.00 97.12 268 LEU A CA 1
ATOM 2121 C C . LEU A 1 268 ? 22.631 1.581 -6.300 1.00 97.12 268 LEU A C 1
ATOM 2123 O O . LEU A 1 268 ? 23.595 1.582 -7.062 1.00 97.12 268 LEU A O 1
ATOM 2127 N N . VAL A 1 269 ? 22.769 1.634 -4.970 1.00 96.25 269 VAL A N 1
ATOM 2128 C CA . VAL A 1 269 ? 24.083 1.699 -4.311 1.00 96.25 269 VAL A CA 1
ATOM 2129 C C . VAL A 1 269 ? 24.920 0.464 -4.651 1.00 96.25 269 VAL A C 1
ATOM 2131 O O . VAL A 1 269 ? 26.075 0.609 -5.042 1.00 96.25 269 VAL A O 1
ATOM 2134 N N . GLN A 1 270 ? 24.333 -0.736 -4.598 1.00 95.56 270 GLN A N 1
ATOM 2135 C CA . GLN A 1 270 ? 25.023 -1.976 -4.976 1.00 95.56 270 GLN A CA 1
ATOM 2136 C C . GLN A 1 270 ? 25.477 -1.967 -6.443 1.00 95.56 270 GLN A C 1
ATOM 2138 O O . GLN A 1 270 ? 26.595 -2.378 -6.758 1.00 95.56 270 GLN A O 1
ATOM 2143 N N . ASN A 1 271 ? 24.630 -1.477 -7.348 1.00 95.88 271 ASN A N 1
ATOM 2144 C CA . ASN A 1 271 ? 24.943 -1.410 -8.773 1.00 95.88 271 ASN A CA 1
ATOM 2145 C C . ASN A 1 271 ? 26.008 -0.356 -9.087 1.00 95.88 271 ASN A C 1
ATOM 2147 O O . ASN A 1 271 ? 26.846 -0.585 -9.956 1.00 95.88 271 ASN A O 1
ATOM 2151 N N . LEU A 1 272 ? 26.018 0.772 -8.373 1.00 95.50 272 LEU A N 1
ATOM 2152 C CA . LEU A 1 272 ? 27.090 1.763 -8.461 1.00 95.50 272 LEU A CA 1
ATOM 2153 C C . LEU A 1 272 ? 28.424 1.184 -7.992 1.00 95.50 272 LEU A C 1
ATOM 2155 O O . LEU A 1 272 ? 29.427 1.333 -8.688 1.00 95.50 272 LEU A O 1
ATOM 2159 N N . ASP A 1 273 ? 28.428 0.483 -6.857 1.00 93.38 273 ASP A N 1
ATOM 2160 C CA . ASP A 1 273 ? 29.633 -0.152 -6.321 1.00 93.38 273 ASP A CA 1
ATOM 2161 C C . ASP A 1 273 ? 30.197 -1.207 -7.287 1.00 93.38 273 ASP A C 1
ATOM 2163 O O . ASP A 1 273 ? 31.417 -1.368 -7.380 1.00 93.38 273 ASP A O 1
ATOM 2167 N N . TRP A 1 274 ? 29.331 -1.906 -8.029 1.00 94.81 274 TRP A N 1
ATOM 2168 C CA . TRP A 1 274 ? 29.735 -2.782 -9.130 1.00 94.81 274 TRP A CA 1
ATOM 2169 C C . TRP A 1 274 ? 30.291 -1.986 -10.318 1.00 94.81 274 TRP A C 1
ATOM 2171 O O . TRP A 1 274 ? 31.424 -2.237 -10.725 1.00 94.81 274 TRP A O 1
ATOM 2181 N N . LEU A 1 275 ? 29.557 -0.992 -10.835 1.00 94.69 275 LEU A N 1
ATOM 2182 C CA . LEU A 1 275 ? 29.952 -0.191 -12.005 1.00 94.69 275 LEU A CA 1
ATOM 2183 C C . LEU A 1 275 ? 31.327 0.461 -11.839 1.00 94.69 275 LEU A C 1
ATOM 2185 O O . LEU A 1 275 ? 32.120 0.471 -12.775 1.00 94.69 275 LEU A O 1
ATOM 2189 N N . VAL A 1 276 ? 31.630 0.992 -10.653 1.00 92.75 276 VAL A N 1
ATOM 2190 C CA . VAL A 1 276 ? 32.930 1.619 -10.351 1.00 92.75 276 VAL A CA 1
ATOM 2191 C C . VAL A 1 276 ? 34.085 0.607 -10.388 1.00 92.75 276 VAL A C 1
ATOM 2193 O O . VAL A 1 276 ? 35.230 0.988 -10.624 1.00 92.75 276 VAL A O 1
ATOM 2196 N N . ARG A 1 277 ? 33.809 -0.687 -10.188 1.00 92.56 277 ARG A N 1
ATOM 2197 C CA . ARG A 1 277 ? 34.816 -1.761 -10.238 1.00 92.56 277 ARG A CA 1
ATOM 2198 C C . ARG A 1 277 ? 35.001 -2.354 -11.630 1.00 92.56 277 ARG A C 1
ATOM 2200 O O . ARG A 1 277 ? 35.970 -3.087 -11.825 1.00 92.56 277 ARG A O 1
ATOM 2207 N N . VAL A 1 278 ? 34.107 -2.069 -12.579 1.00 92.25 278 VAL A N 1
ATOM 2208 C CA . VAL A 1 278 ? 34.205 -2.611 -13.936 1.00 92.25 278 VAL A CA 1
ATOM 2209 C C . VAL A 1 278 ? 35.439 -2.023 -14.638 1.00 92.25 278 VAL A C 1
ATOM 2211 O O . VAL A 1 278 ? 35.523 -0.806 -14.826 1.00 92.25 278 VAL A O 1
ATOM 2214 N N . PRO A 1 279 ? 36.413 -2.853 -15.061 1.00 87.81 279 PRO A N 1
ATOM 2215 C CA . PRO A 1 279 ? 37.602 -2.361 -15.746 1.00 87.81 279 PRO A CA 1
ATOM 2216 C C . PRO A 1 279 ? 37.249 -1.653 -17.059 1.00 87.81 279 PRO A C 1
ATOM 2218 O O . PRO A 1 279 ? 36.339 -2.068 -17.772 1.00 87.81 279 PRO A O 1
ATOM 2221 N N . HIS A 1 280 ? 38.017 -0.622 -17.418 1.00 90.06 280 HIS A N 1
ATOM 2222 C CA . HIS A 1 280 ? 37.854 0.149 -18.664 1.00 90.06 280 HIS A CA 1
ATOM 2223 C C . HIS A 1 280 ? 36.541 0.943 -18.796 1.00 90.06 280 HIS A C 1
ATOM 2225 O O . HIS A 1 280 ? 36.331 1.583 -19.827 1.00 90.06 280 HIS A O 1
ATOM 2231 N N . VAL A 1 281 ? 35.702 0.964 -17.757 1.00 93.75 281 VAL A N 1
ATOM 2232 C CA . VAL A 1 281 ? 34.506 1.806 -17.683 1.00 93.75 281 VAL A CA 1
ATOM 2233 C C . VAL A 1 281 ? 34.781 3.020 -16.802 1.00 93.75 281 VAL A C 1
ATOM 2235 O O . VAL A 1 281 ? 35.262 2.900 -15.678 1.00 93.75 281 VAL A O 1
ATOM 2238 N N . ARG A 1 282 ? 34.456 4.212 -17.308 1.00 92.44 282 ARG A N 1
ATOM 2239 C CA . ARG A 1 282 ? 34.403 5.442 -16.515 1.00 92.44 282 ARG A CA 1
ATOM 2240 C C . ARG A 1 282 ? 32.962 5.697 -16.094 1.00 92.44 282 ARG A C 1
ATOM 2242 O O . ARG A 1 282 ? 32.129 6.052 -16.927 1.00 92.44 282 ARG A O 1
ATOM 2249 N N . THR A 1 283 ? 32.685 5.553 -14.807 1.00 94.00 283 THR A N 1
ATOM 2250 C CA . THR A 1 283 ? 31.356 5.807 -14.243 1.00 94.00 283 THR A CA 1
ATOM 2251 C C . THR A 1 283 ? 31.222 7.274 -13.850 1.00 94.00 283 THR A C 1
ATOM 2253 O O . THR A 1 283 ? 32.049 7.798 -13.106 1.00 94.00 283 THR A O 1
ATOM 2256 N N . ILE A 1 284 ? 30.179 7.930 -14.350 1.00 93.00 284 ILE A N 1
ATOM 2257 C CA . ILE A 1 284 ? 29.784 9.291 -13.977 1.00 93.00 284 ILE A CA 1
ATOM 2258 C C . ILE A 1 284 ? 28.322 9.294 -13.533 1.00 93.00 284 ILE A C 1
ATOM 2260 O O . ILE A 1 284 ? 27.547 8.410 -13.902 1.00 93.00 284 ILE A O 1
ATOM 2264 N N . VAL A 1 285 ? 27.926 10.308 -12.775 1.00 93.88 285 VAL A N 1
ATOM 2265 C CA . VAL A 1 285 ? 26.539 10.491 -12.328 1.00 93.88 285 VAL A CA 1
ATOM 2266 C C . VAL A 1 285 ? 25.933 11.748 -12.938 1.00 93.88 285 VAL A C 1
ATOM 2268 O O . VAL A 1 285 ? 26.623 12.736 -13.192 1.00 93.88 285 VAL A O 1
ATOM 2271 N N . SER A 1 286 ? 24.635 11.707 -13.218 1.00 90.75 286 SER A N 1
ATOM 2272 C CA . SER A 1 286 ? 23.930 12.771 -13.939 1.00 90.75 286 SER A CA 1
ATOM 2273 C C . SER A 1 286 ? 22.600 13.108 -13.255 1.00 90.75 286 SER A C 1
ATOM 2275 O O . SER A 1 286 ? 21.549 12.665 -13.723 1.00 90.75 286 SER A O 1
ATOM 2277 N N . PRO A 1 287 ? 22.614 13.859 -12.137 1.00 92.88 287 PRO A N 1
ATOM 2278 C CA . PRO A 1 287 ? 21.404 14.405 -11.530 1.00 92.88 287 PRO A CA 1
ATOM 2279 C C . PRO A 1 287 ? 20.706 15.432 -12.426 1.00 92.88 287 PRO A C 1
ATOM 2281 O O . PRO A 1 287 ? 21.345 16.277 -13.062 1.00 92.88 287 PRO A O 1
ATOM 2284 N N . THR A 1 288 ? 19.375 15.411 -12.415 1.00 90.69 288 THR A N 1
ATOM 2285 C CA . THR A 1 288 ? 18.534 16.425 -13.059 1.00 90.69 288 THR A CA 1
ATOM 2286 C C . THR A 1 288 ? 17.969 17.377 -12.013 1.00 90.69 288 THR A C 1
ATOM 2288 O O . THR A 1 288 ? 17.196 16.956 -11.153 1.00 90.69 288 THR A O 1
ATOM 2291 N N . MET A 1 289 ? 18.322 18.662 -12.076 1.00 90.06 289 MET A N 1
ATOM 2292 C CA . MET A 1 289 ? 17.738 19.687 -11.208 1.00 90.06 289 MET A CA 1
ATOM 2293 C C . MET A 1 289 ? 16.248 19.855 -11.525 1.00 90.06 289 MET A C 1
ATOM 2295 O O . MET A 1 289 ? 15.886 20.105 -12.675 1.00 90.06 289 MET A O 1
ATOM 2299 N N . GLN A 1 290 ? 15.405 19.744 -10.500 1.00 93.12 290 GLN A N 1
ATOM 2300 C CA . GLN A 1 290 ? 13.956 19.942 -10.575 1.00 93.12 290 GLN A CA 1
ATOM 2301 C C . GLN A 1 290 ? 13.428 20.475 -9.240 1.00 93.12 290 GLN A C 1
ATOM 2303 O O . GLN A 1 290 ? 14.072 20.327 -8.203 1.00 93.12 290 GLN A O 1
ATOM 2308 N N . ASN A 1 291 ? 12.231 21.057 -9.232 1.00 91.62 291 ASN A N 1
ATOM 2309 C CA . ASN A 1 291 ? 11.633 21.669 -8.039 1.00 91.62 291 ASN A CA 1
ATOM 2310 C C . ASN A 1 291 ? 11.618 20.776 -6.775 1.00 91.62 291 ASN A C 1
ATOM 2312 O O . ASN A 1 291 ? 11.653 21.275 -5.656 1.00 91.62 291 ASN A O 1
ATOM 2316 N N . THR A 1 292 ? 11.611 19.457 -6.943 1.00 93.38 292 THR A N 1
ATOM 2317 C CA . THR A 1 292 ? 11.442 18.493 -5.854 1.00 93.38 292 THR A CA 1
ATOM 2318 C C . THR A 1 292 ? 12.772 18.042 -5.230 1.00 93.38 292 THR A C 1
ATOM 2320 O O . THR A 1 292 ? 12.766 17.420 -4.176 1.00 93.38 292 THR A O 1
ATOM 2323 N N . ASN A 1 293 ? 13.931 18.327 -5.845 1.00 95.25 293 ASN A N 1
ATOM 2324 C CA . ASN A 1 293 ? 15.226 17.855 -5.324 1.00 95.25 293 ASN A CA 1
ATOM 2325 C C . ASN A 1 293 ? 16.195 18.951 -4.871 1.00 95.25 293 ASN A C 1
ATOM 2327 O O . ASN A 1 293 ? 17.177 18.631 -4.196 1.00 95.25 293 ASN A O 1
ATOM 2331 N N . VAL A 1 294 ? 15.914 20.226 -5.154 1.00 95.62 294 VAL A N 1
ATOM 2332 C CA . VAL A 1 294 ? 16.839 21.340 -4.872 1.00 95.62 294 VAL A CA 1
ATOM 2333 C C . VAL A 1 294 ? 17.203 21.476 -3.391 1.00 95.62 294 VAL A C 1
ATOM 2335 O O . VAL A 1 294 ? 18.364 21.720 -3.075 1.00 95.62 294 VAL A O 1
ATOM 2338 N N . LEU A 1 295 ? 16.259 21.249 -2.468 1.00 96.38 295 LEU A N 1
ATOM 2339 C CA . LEU A 1 295 ? 16.510 21.331 -1.020 1.00 96.38 295 LEU A CA 1
ATOM 2340 C C . LEU A 1 295 ? 17.416 20.202 -0.511 1.00 96.38 295 LEU A C 1
ATOM 2342 O O . LEU A 1 295 ? 18.121 20.373 0.487 1.00 96.38 295 LEU A O 1
ATOM 2346 N N . SER A 1 296 ? 17.410 19.066 -1.212 1.00 95.12 296 SER A N 1
ATOM 2347 C CA . SER A 1 296 ? 18.183 17.865 -0.886 1.00 95.12 296 SER A CA 1
ATOM 2348 C C . SER A 1 296 ? 19.525 17.773 -1.620 1.00 95.12 296 SER A C 1
ATOM 2350 O O . SER A 1 296 ? 20.303 16.861 -1.337 1.00 95.12 296 SER A O 1
ATOM 2352 N N . ALA A 1 297 ? 19.812 18.700 -2.541 1.00 95.88 297 ALA A N 1
ATOM 2353 C CA . ALA A 1 297 ? 20.922 18.596 -3.487 1.00 95.88 297 ALA A CA 1
ATOM 2354 C C . ALA A 1 297 ? 22.283 18.379 -2.803 1.00 95.88 297 ALA A C 1
ATOM 2356 O O . ALA A 1 297 ? 23.059 17.537 -3.241 1.00 95.88 297 ALA A O 1
ATOM 2357 N N . VAL A 1 298 ? 22.545 19.051 -1.676 1.00 97.19 298 VAL A N 1
ATOM 2358 C CA . VAL A 1 298 ? 23.789 18.867 -0.904 1.00 97.19 298 VAL A CA 1
ATOM 2359 C C . VAL A 1 298 ? 23.960 17.426 -0.413 1.00 97.19 298 VAL A C 1
ATOM 2361 O O . VAL A 1 298 ? 25.058 16.886 -0.492 1.00 97.19 298 VAL A O 1
ATOM 2364 N N . LYS A 1 299 ? 22.887 16.761 0.045 1.00 96.62 299 LYS A N 1
ATOM 2365 C CA . LYS A 1 299 ? 22.960 15.350 0.477 1.00 96.62 299 LYS A CA 1
ATOM 2366 C C . LYS A 1 299 ? 23.351 14.441 -0.687 1.00 96.62 299 LYS A C 1
ATOM 2368 O O . LYS A 1 299 ? 24.117 13.501 -0.507 1.00 96.62 299 LYS A O 1
ATOM 2373 N N . LEU A 1 300 ? 22.827 14.737 -1.873 1.00 96.81 300 LEU A N 1
ATOM 2374 C CA . LEU A 1 300 ? 23.116 13.986 -3.086 1.00 96.81 300 LEU A CA 1
ATOM 2375 C C . LEU A 1 300 ? 24.566 14.186 -3.557 1.00 96.81 300 LEU A C 1
ATOM 2377 O O . LEU A 1 300 ? 25.249 13.204 -3.830 1.00 96.81 300 LEU A O 1
ATOM 2381 N N . PHE A 1 301 ? 25.060 15.427 -3.596 1.00 96.94 301 PHE A N 1
ATOM 2382 C CA . PHE A 1 301 ? 26.450 15.698 -3.981 1.00 96.94 301 PHE A CA 1
ATOM 2383 C C . PHE A 1 301 ? 27.461 15.157 -2.964 1.00 96.94 301 PHE A C 1
ATOM 2385 O O . PHE A 1 301 ? 28.458 14.579 -3.383 1.00 96.94 301 PHE A O 1
ATOM 2392 N N . ARG A 1 302 ? 27.169 15.217 -1.656 1.00 97.06 302 ARG A N 1
ATOM 2393 C CA . ARG A 1 302 ? 27.991 14.546 -0.630 1.00 97.06 302 ARG A CA 1
ATOM 2394 C C . ARG A 1 302 ? 28.106 13.050 -0.884 1.00 97.06 302 ARG A C 1
ATOM 2396 O O . ARG A 1 302 ? 29.203 12.507 -0.867 1.00 97.06 302 ARG A O 1
ATOM 2403 N N . PHE A 1 303 ? 26.989 12.396 -1.201 1.00 96.69 303 PHE A N 1
ATOM 2404 C CA . PHE A 1 303 ? 26.984 10.976 -1.545 1.00 96.69 303 PHE A CA 1
ATOM 2405 C C . PHE A 1 303 ? 27.860 10.656 -2.773 1.00 96.69 303 PHE A C 1
ATOM 2407 O O . PHE A 1 303 ? 28.518 9.611 -2.797 1.00 96.69 303 PHE A O 1
ATOM 2414 N N . PHE A 1 304 ? 27.889 11.540 -3.778 1.00 96.00 304 PHE A N 1
ATOM 2415 C CA . PHE A 1 304 ? 28.777 11.399 -4.936 1.00 96.00 304 PHE A CA 1
ATOM 2416 C C . PHE A 1 304 ? 30.249 11.593 -4.559 1.00 96.00 304 PHE A C 1
ATOM 2418 O O . PHE A 1 304 ? 31.089 10.778 -4.945 1.00 96.00 304 PHE A O 1
ATOM 2425 N N . ASP A 1 305 ? 30.553 12.622 -3.770 1.00 95.56 305 ASP A N 1
ATOM 2426 C CA . ASP A 1 305 ? 31.914 12.961 -3.353 1.00 95.56 305 ASP A CA 1
ATOM 2427 C C . ASP A 1 305 ? 32.528 11.877 -2.460 1.00 95.56 305 ASP A C 1
ATOM 2429 O O . ASP A 1 305 ? 33.663 11.463 -2.698 1.00 95.56 305 ASP A O 1
ATOM 2433 N N . GLU A 1 306 ? 31.756 11.320 -1.521 1.00 94.12 306 GLU A N 1
ATOM 2434 C CA . GLU A 1 306 ? 32.155 10.189 -0.665 1.00 94.12 306 GLU A CA 1
ATOM 2435 C C . GLU A 1 306 ? 32.581 8.945 -1.461 1.00 94.12 306 GLU A C 1
ATOM 2437 O O . GLU A 1 306 ? 33.367 8.130 -0.978 1.00 94.12 306 GLU A O 1
ATOM 2442 N N . ARG A 1 307 ? 32.066 8.786 -2.685 1.00 92.62 307 ARG A N 1
ATOM 2443 C CA . ARG A 1 307 ? 32.371 7.663 -3.588 1.00 92.62 307 ARG A CA 1
ATOM 2444 C C . ARG A 1 307 ? 33.323 8.041 -4.717 1.00 92.62 307 ARG A C 1
ATOM 2446 O O . ARG A 1 307 ? 33.547 7.227 -5.609 1.00 92.62 307 ARG A O 1
ATOM 2453 N N . ALA A 1 308 ? 33.871 9.257 -4.687 1.00 92.69 308 ALA A N 1
ATOM 2454 C CA . ALA A 1 308 ? 34.698 9.815 -5.751 1.00 92.69 308 ALA A CA 1
ATOM 2455 C C . ALA A 1 308 ? 34.035 9.720 -7.144 1.00 92.69 308 ALA A C 1
ATOM 2457 O O . ALA A 1 308 ? 34.706 9.507 -8.154 1.00 92.69 308 ALA A O 1
ATOM 2458 N N . LEU A 1 309 ? 32.712 9.901 -7.207 1.00 92.75 309 LEU A N 1
ATOM 2459 C CA . LEU A 1 309 ? 31.954 9.911 -8.457 1.00 92.75 309 LEU A CA 1
ATOM 2460 C C . LEU A 1 309 ? 31.974 11.309 -9.077 1.00 92.75 309 LEU A C 1
ATOM 2462 O O . LEU A 1 309 ? 31.649 12.299 -8.420 1.00 92.75 309 LEU A O 1
ATOM 2466 N N . ASP A 1 310 ? 32.350 11.388 -10.352 1.00 88.44 310 ASP A N 1
ATOM 2467 C CA . ASP A 1 310 ? 32.287 12.633 -11.118 1.00 88.44 310 ASP A CA 1
ATOM 2468 C C . ASP A 1 310 ? 30.833 12.914 -11.510 1.00 88.44 310 ASP A C 1
ATOM 2470 O O . ASP A 1 310 ? 30.170 12.089 -12.152 1.00 88.44 310 ASP A O 1
ATOM 2474 N N . ALA A 1 311 ? 30.339 14.088 -11.137 1.00 85.38 311 ALA A N 1
ATOM 2475 C CA . ALA A 1 311 ? 29.006 14.546 -11.460 1.00 85.38 311 ALA A CA 1
ATOM 2476 C C . ALA A 1 311 ? 29.007 15.382 -12.742 1.00 85.38 311 ALA A C 1
ATOM 2478 O O . ALA A 1 311 ? 29.850 16.239 -12.988 1.00 85.38 311 ALA A O 1
ATOM 2479 N N . THR A 1 312 ? 27.986 15.147 -13.548 1.00 83.06 312 THR A N 1
ATOM 2480 C CA . THR A 1 312 ? 27.485 16.068 -14.572 1.00 83.06 312 THR A CA 1
ATOM 2481 C C . THR A 1 312 ? 26.132 16.589 -14.097 1.00 83.06 312 THR A C 1
ATOM 2483 O O . THR A 1 312 ? 25.702 16.260 -12.993 1.00 83.06 312 THR A O 1
ATOM 2486 N N . PHE A 1 313 ? 25.423 17.392 -14.886 1.00 76.56 313 PHE A N 1
ATOM 2487 C CA . PHE A 1 313 ? 24.054 17.733 -14.521 1.00 76.56 313 PHE A CA 1
ATOM 2488 C C . PHE A 1 313 ? 23.174 18.065 -15.711 1.00 76.56 313 PHE A C 1
ATOM 2490 O O . PHE A 1 313 ? 23.643 18.521 -16.752 1.00 76.56 313 PHE A O 1
ATOM 2497 N N . ASN A 1 314 ? 21.878 17.891 -15.482 1.00 81.56 314 ASN A N 1
ATOM 2498 C CA . ASN A 1 314 ? 20.812 18.353 -16.350 1.00 81.56 314 ASN A CA 1
ATOM 2499 C C . ASN A 1 314 ? 19.954 19.379 -15.600 1.00 81.56 314 ASN A C 1
ATOM 2501 O O . ASN A 1 314 ? 19.853 19.340 -14.374 1.00 81.56 314 ASN A O 1
ATOM 2505 N N . VAL A 1 315 ? 19.307 20.276 -16.340 1.00 80.19 315 VAL A N 1
ATOM 2506 C CA . VAL A 1 315 ? 18.294 21.195 -15.803 1.00 80.19 315 VAL A CA 1
ATOM 2507 C C . VAL A 1 315 ? 16.966 20.843 -16.449 1.00 80.19 315 VAL A C 1
ATOM 2509 O O . VAL A 1 315 ? 16.867 20.806 -17.681 1.00 80.19 315 VAL A O 1
ATOM 2512 N N . LEU A 1 316 ? 15.951 20.563 -15.632 1.00 83.75 316 LEU A N 1
ATOM 2513 C CA . LEU A 1 316 ? 14.629 20.246 -16.145 1.00 83.75 316 LEU A CA 1
ATOM 2514 C C . LEU A 1 316 ? 13.979 21.511 -16.705 1.00 83.75 316 LEU A C 1
ATOM 2516 O O . LEU A 1 316 ? 13.664 22.454 -15.987 1.00 83.75 316 LEU A O 1
ATOM 2520 N N . THR A 1 317 ? 13.770 21.504 -18.016 1.00 72.50 317 THR A N 1
ATOM 2521 C CA . THR A 1 317 ? 13.186 22.624 -18.774 1.00 72.50 317 THR A CA 1
ATOM 2522 C C . THR A 1 317 ? 11.784 22.308 -19.282 1.00 72.50 317 THR A C 1
ATOM 2524 O O . THR A 1 317 ? 10.987 23.215 -19.502 1.00 72.50 317 THR A O 1
ATOM 2527 N N . ASN A 1 318 ? 11.460 21.024 -19.427 1.00 73.94 318 ASN A N 1
ATOM 2528 C CA . ASN A 1 318 ? 10.145 20.542 -19.814 1.00 73.94 318 ASN A CA 1
ATOM 2529 C C . ASN A 1 318 ? 9.883 19.215 -19.053 1.00 73.94 318 ASN A C 1
ATOM 2531 O O . ASN A 1 318 ? 10.811 18.409 -18.961 1.00 73.94 318 ASN A O 1
ATOM 2535 N N . PRO A 1 319 ? 8.672 18.964 -18.510 1.00 83.12 319 PRO A N 1
ATOM 2536 C CA . PRO A 1 319 ? 7.523 19.857 -18.511 1.00 83.12 319 PRO A CA 1
ATOM 2537 C C . PRO A 1 319 ? 7.784 21.067 -17.617 1.00 83.12 319 PRO A C 1
ATOM 2539 O O . PRO A 1 319 ? 8.318 20.933 -16.518 1.00 83.12 319 PRO A O 1
ATOM 2542 N N . GLY A 1 320 ? 7.435 22.258 -18.111 1.00 83.44 320 GLY A N 1
ATOM 2543 C CA . GLY A 1 320 ? 7.844 23.522 -17.494 1.00 83.44 320 GLY A CA 1
ATOM 2544 C C . GLY A 1 320 ? 7.475 23.633 -16.015 1.00 83.44 320 GLY A C 1
ATOM 2545 O O . GLY A 1 320 ? 8.253 24.200 -15.260 1.00 83.44 320 GLY A O 1
ATOM 2546 N N . PHE A 1 321 ? 6.359 23.030 -15.584 1.00 91.31 321 PHE A N 1
ATOM 2547 C CA . PHE A 1 321 ? 5.897 23.035 -14.191 1.00 91.31 321 PHE A CA 1
ATOM 2548 C C . PHE A 1 321 ? 6.841 22.318 -13.206 1.00 91.31 321 PHE A C 1
ATOM 2550 O O . PHE A 1 321 ? 6.909 22.711 -12.044 1.00 91.31 321 PHE A O 1
ATOM 2557 N N . LEU A 1 322 ? 7.648 21.345 -13.650 1.00 93.38 322 LEU A N 1
ATOM 2558 C CA . LEU A 1 322 ? 8.638 20.667 -12.795 1.00 93.38 322 LEU A CA 1
ATOM 2559 C C . LEU A 1 322 ? 9.957 21.446 -12.633 1.00 93.38 322 LEU A C 1
ATOM 2561 O O . LEU A 1 322 ? 10.826 21.039 -11.856 1.00 93.38 322 LEU A O 1
ATOM 2565 N N . SER A 1 323 ? 10.128 22.559 -13.354 1.00 89.69 323 SER A N 1
ATOM 2566 C CA . SER A 1 323 ? 11.324 23.397 -13.241 1.00 89.69 323 SER A CA 1
ATOM 2567 C C . SER A 1 323 ? 11.440 24.003 -11.844 1.00 89.69 323 SER A C 1
ATOM 2569 O O . SER A 1 323 ? 10.460 24.418 -11.221 1.00 89.69 323 SER A O 1
ATOM 2571 N N . GLU A 1 324 ? 12.681 24.116 -11.380 1.00 89.19 324 GLU A N 1
ATOM 2572 C CA . GLU A 1 324 ? 13.079 24.835 -10.178 1.00 89.19 324 GLU A CA 1
ATOM 2573 C C . GLU A 1 324 ? 12.541 26.269 -10.135 1.00 89.19 324 GLU A C 1
ATOM 2575 O O . GLU A 1 324 ? 12.253 26.775 -9.052 1.00 89.19 324 GLU A O 1
ATOM 2580 N N . LYS A 1 325 ? 12.356 26.914 -11.296 1.00 87.12 325 LYS A N 1
ATOM 2581 C CA . LYS A 1 325 ? 11.880 28.302 -11.403 1.00 87.12 325 LYS A CA 1
ATOM 2582 C C . LYS A 1 325 ? 10.494 28.503 -10.797 1.00 87.12 325 LYS A C 1
ATOM 2584 O O . LYS A 1 325 ? 10.213 29.588 -10.296 1.00 87.12 325 LYS A O 1
ATOM 2589 N N . ASN A 1 326 ? 9.672 27.454 -10.765 1.00 88.12 326 ASN A N 1
ATOM 2590 C CA . ASN A 1 326 ? 8.334 27.507 -10.179 1.00 88.12 326 ASN A CA 1
ATOM 2591 C C . ASN A 1 326 ? 8.344 27.294 -8.667 1.00 88.12 326 ASN A C 1
ATOM 2593 O O . ASN A 1 326 ? 7.300 27.056 -8.082 1.00 88.12 326 ASN A O 1
ATOM 2597 N N . LEU A 1 327 ? 9.494 27.340 -8.000 1.00 91.81 327 LEU A N 1
ATOM 2598 C CA . LEU A 1 327 ? 9.526 27.386 -6.545 1.00 91.81 327 LEU A CA 1
ATOM 2599 C C . LEU A 1 327 ? 9.504 28.829 -6.042 1.00 91.81 327 LEU A C 1
ATOM 2601 O O . LEU A 1 327 ? 10.130 29.710 -6.651 1.00 91.81 327 LEU A O 1
ATOM 2605 N N . PRO A 1 328 ? 8.890 29.077 -4.868 1.00 91.75 328 PRO A N 1
ATOM 2606 C CA . PRO A 1 328 ? 8.949 30.384 -4.235 1.00 91.75 328 PRO A CA 1
ATOM 2607 C C . PRO A 1 328 ? 10.397 30.869 -4.107 1.00 91.75 328 PRO A C 1
ATOM 2609 O O . PRO A 1 328 ? 11.271 30.079 -3.729 1.00 91.75 328 PRO A O 1
ATOM 2612 N N . PRO A 1 329 ? 10.675 32.166 -4.344 1.00 90.88 329 PRO A N 1
ATOM 2613 C CA . PRO A 1 329 ? 12.032 32.709 -4.274 1.00 90.88 329 PRO A CA 1
ATOM 2614 C C . PRO A 1 329 ? 12.756 32.401 -2.958 1.00 90.88 329 PRO A C 1
ATOM 2616 O O . PRO A 1 329 ? 13.978 32.288 -2.930 1.00 90.88 329 PRO A O 1
ATOM 2619 N N . ARG A 1 330 ? 12.007 32.259 -1.856 1.00 90.62 330 ARG A N 1
ATOM 2620 C CA . ARG A 1 330 ? 12.542 31.871 -0.547 1.00 90.62 330 ARG A CA 1
ATOM 2621 C C . ARG A 1 330 ? 13.124 30.453 -0.546 1.00 90.62 330 ARG A C 1
ATOM 2623 O O . ARG A 1 330 ? 14.210 30.261 -0.015 1.00 90.62 330 ARG A O 1
ATOM 2630 N N . VAL A 1 331 ? 12.428 29.484 -1.143 1.00 94.88 331 VAL A N 1
ATOM 2631 C CA . VAL A 1 331 ? 12.872 28.079 -1.215 1.00 94.88 331 VAL A CA 1
ATOM 2632 C C . VAL A 1 331 ? 14.168 27.980 -2.020 1.00 94.88 331 VAL A C 1
ATOM 2634 O O . VAL A 1 331 ? 15.129 27.356 -1.576 1.00 94.88 331 VAL A O 1
ATOM 2637 N N . ARG A 1 332 ? 14.222 28.656 -3.175 1.00 94.31 332 ARG A N 1
ATOM 2638 C CA . ARG A 1 332 ? 15.408 28.657 -4.043 1.00 94.31 332 ARG A CA 1
ATOM 2639 C C . ARG A 1 332 ? 16.627 29.294 -3.388 1.00 94.31 332 ARG A C 1
ATOM 2641 O O . ARG A 1 332 ? 17.706 28.720 -3.468 1.00 94.31 332 ARG A O 1
ATOM 2648 N N . ARG A 1 333 ? 16.449 30.422 -2.689 1.00 93.88 333 ARG A N 1
ATOM 2649 C CA . ARG A 1 333 ? 17.532 31.072 -1.932 1.00 93.88 333 ARG A CA 1
ATOM 2650 C C . ARG A 1 333 ? 18.130 30.148 -0.874 1.00 93.88 333 ARG A C 1
ATOM 2652 O O . ARG A 1 333 ? 19.342 29.990 -0.844 1.00 93.88 333 ARG A O 1
ATOM 2659 N N . ILE A 1 334 ? 17.291 29.463 -0.094 1.00 96.31 334 ILE A N 1
ATOM 2660 C CA . ILE A 1 334 ? 17.756 28.495 0.915 1.00 96.31 334 ILE A CA 1
ATOM 2661 C C . ILE A 1 334 ? 18.547 27.352 0.262 1.00 96.31 334 ILE A C 1
ATOM 2663 O O . ILE A 1 334 ? 19.610 26.973 0.749 1.00 96.31 334 ILE A O 1
ATOM 2667 N N . ALA A 1 335 ? 18.053 26.800 -0.850 1.00 96.94 335 ALA A N 1
ATOM 2668 C CA . ALA A 1 335 ? 18.763 25.749 -1.578 1.00 96.94 335 ALA A CA 1
ATOM 2669 C C . ALA A 1 335 ? 20.117 26.234 -2.135 1.00 96.94 335 ALA A C 1
ATOM 2671 O O . ALA A 1 335 ? 21.117 25.524 -2.020 1.00 96.94 335 ALA A O 1
ATOM 2672 N N . ALA A 1 336 ? 20.167 27.449 -2.689 1.00 96.44 336 ALA A N 1
ATOM 2673 C CA . ALA A 1 336 ? 21.396 28.054 -3.192 1.00 96.44 336 ALA A CA 1
ATOM 2674 C C . ALA A 1 336 ? 22.424 28.295 -2.080 1.00 96.44 336 ALA A C 1
ATOM 2676 O O . ALA A 1 336 ? 23.572 27.887 -2.223 1.00 96.44 336 ALA A O 1
ATOM 2677 N N . GLU A 1 337 ? 22.010 28.887 -0.957 1.00 97.31 337 GLU A N 1
ATOM 2678 C CA . GLU A 1 337 ? 22.870 29.136 0.209 1.00 97.31 337 GLU A CA 1
ATOM 2679 C C . GLU A 1 337 ? 23.507 27.840 0.725 1.00 97.31 337 GLU A C 1
ATOM 2681 O O . GLU A 1 337 ? 24.706 27.801 0.994 1.00 97.31 337 GLU A O 1
ATOM 2686 N N . ARG A 1 338 ? 22.736 26.745 0.781 1.00 97.94 338 ARG A N 1
ATOM 2687 C CA . ARG A 1 338 ? 23.248 25.417 1.157 1.00 97.94 338 ARG A CA 1
ATOM 2688 C C . ARG A 1 338 ? 24.305 24.904 0.182 1.00 97.94 338 ARG A C 1
ATOM 2690 O O . ARG A 1 338 ? 25.318 24.365 0.617 1.00 97.94 338 ARG A O 1
ATOM 2697 N N . LEU A 1 339 ? 24.076 25.056 -1.122 1.00 97.06 339 LEU A N 1
ATOM 2698 C CA . LEU A 1 339 ? 25.039 24.644 -2.147 1.00 97.06 339 LEU A CA 1
ATOM 2699 C C . LEU A 1 339 ? 26.307 25.506 -2.125 1.00 97.06 339 LEU A C 1
ATOM 2701 O O . LEU A 1 339 ? 27.387 24.969 -2.343 1.00 97.06 339 LEU A O 1
ATOM 2705 N N . ARG A 1 340 ? 26.196 26.807 -1.828 1.00 96.56 340 ARG A N 1
ATOM 2706 C CA . ARG A 1 340 ? 27.343 27.711 -1.636 1.00 96.56 340 ARG A CA 1
ATOM 2707 C C . ARG A 1 340 ? 28.183 27.304 -0.432 1.00 96.56 340 ARG A C 1
ATOM 2709 O O . ARG A 1 340 ? 29.379 27.105 -0.585 1.00 96.56 340 ARG A O 1
ATOM 2716 N N . ALA A 1 341 ? 27.545 27.099 0.720 1.00 97.25 341 ALA A N 1
ATOM 2717 C CA . ALA A 1 341 ? 28.232 26.625 1.919 1.00 97.25 341 ALA A CA 1
ATOM 2718 C C . ALA A 1 341 ? 28.932 25.281 1.664 1.00 97.25 341 ALA A C 1
ATOM 2720 O O . ALA A 1 341 ? 30.101 25.112 1.986 1.00 97.25 341 ALA A O 1
ATOM 2721 N N . TYR A 1 342 ? 28.245 24.353 0.992 1.00 97.50 342 TYR A N 1
ATOM 2722 C CA . TYR A 1 342 ? 28.836 23.077 0.604 1.00 97.50 342 TYR A CA 1
ATOM 2723 C C . TYR A 1 342 ? 30.048 23.235 -0.326 1.00 97.50 342 TYR A C 1
ATOM 2725 O O . TYR A 1 342 ? 31.054 22.556 -0.131 1.00 97.50 342 TYR A O 1
ATOM 2733 N N . LEU A 1 343 ? 29.960 24.127 -1.319 1.00 93.69 343 LEU A N 1
ATOM 2734 C CA . LEU A 1 343 ? 31.040 24.415 -2.262 1.00 93.69 343 LEU A CA 1
ATOM 2735 C C . LEU A 1 343 ? 32.304 24.939 -1.565 1.00 93.69 343 LEU A C 1
ATOM 2737 O O . LEU A 1 343 ? 33.404 24.580 -1.979 1.00 93.69 343 LEU A O 1
ATOM 2741 N N . ASP A 1 344 ? 32.136 25.761 -0.530 1.00 92.88 344 ASP A N 1
ATOM 2742 C CA . ASP A 1 344 ? 33.240 26.390 0.199 1.00 92.88 344 ASP A CA 1
ATOM 2743 C C . ASP A 1 344 ? 33.893 25.453 1.235 1.00 92.88 344 ASP A C 1
ATOM 2745 O O . ASP A 1 344 ? 35.086 25.591 1.515 1.00 92.88 344 ASP A O 1
ATOM 2749 N N . GLU A 1 345 ? 33.133 24.512 1.807 1.00 91.50 345 GLU A N 1
ATOM 2750 C CA . GLU A 1 345 ? 33.574 23.681 2.941 1.00 91.50 345 GLU A CA 1
ATOM 2751 C C . GLU A 1 345 ? 33.993 22.257 2.543 1.00 91.50 345 GLU A C 1
ATOM 2753 O O . GLU A 1 345 ? 35.101 21.824 2.860 1.00 91.50 345 GLU A O 1
ATOM 2758 N N . ASP A 1 346 ? 33.109 21.529 1.855 1.00 90.44 346 ASP A N 1
ATOM 2759 C CA . ASP A 1 346 ? 33.170 20.061 1.763 1.00 90.44 346 ASP A CA 1
ATOM 2760 C C . ASP A 1 346 ? 33.203 19.533 0.319 1.00 90.44 346 ASP A C 1
ATOM 2762 O O . ASP A 1 346 ? 33.465 18.348 0.102 1.00 90.44 346 ASP A O 1
ATOM 2766 N N . CYS A 1 347 ? 32.889 20.370 -0.675 1.00 93.12 347 CYS A N 1
ATOM 2767 C CA . CYS A 1 347 ? 32.733 19.926 -2.055 1.00 93.12 347 CYS A CA 1
ATOM 2768 C C . CYS A 1 347 ? 34.064 19.480 -2.657 1.00 93.12 347 CYS A C 1
ATOM 2770 O O . CYS A 1 347 ? 35.055 20.216 -2.692 1.00 93.12 347 CYS A O 1
ATOM 2772 N N . ARG A 1 348 ? 34.057 18.287 -3.247 1.00 93.94 348 ARG A N 1
ATOM 2773 C CA . ARG A 1 348 ? 35.186 17.781 -4.017 1.00 93.94 348 ARG A CA 1
ATOM 2774 C C . ARG A 1 348 ? 35.451 18.696 -5.235 1.00 93.94 348 ARG A C 1
ATOM 2776 O O . ARG A 1 348 ? 34.503 19.017 -5.961 1.00 93.94 348 ARG A O 1
ATOM 2783 N N . PRO A 1 349 ? 36.712 19.095 -5.518 1.00 86.19 349 PRO A N 1
ATOM 2784 C CA . PRO A 1 349 ? 37.030 20.057 -6.579 1.00 86.19 349 PRO A CA 1
ATOM 2785 C C . PRO A 1 349 ? 36.507 19.677 -7.967 1.00 86.19 349 PRO A C 1
ATOM 2787 O O . PRO A 1 349 ? 36.069 20.548 -8.718 1.00 86.19 349 PRO A O 1
ATOM 2790 N N . GLU A 1 350 ? 36.508 18.386 -8.304 1.00 84.56 350 GLU A N 1
ATOM 2791 C CA . GLU A 1 350 ? 36.020 17.882 -9.591 1.00 84.56 350 GLU A CA 1
ATOM 2792 C C . GLU A 1 350 ? 34.520 18.138 -9.806 1.00 84.56 350 GLU A C 1
ATOM 2794 O O . GLU A 1 350 ? 34.098 18.351 -10.942 1.00 84.56 350 GLU A O 1
ATOM 2799 N N . ASN A 1 351 ? 33.731 18.194 -8.727 1.00 86.75 351 ASN A N 1
ATOM 2800 C CA . ASN A 1 351 ? 32.293 18.472 -8.770 1.00 86.75 351 ASN A CA 1
ATOM 2801 C C . ASN A 1 351 ? 31.960 19.952 -8.511 1.00 86.75 351 ASN A C 1
ATOM 2803 O O . ASN A 1 351 ? 30.830 20.385 -8.759 1.00 86.75 351 ASN A O 1
ATOM 2807 N N . GLY A 1 352 ? 32.945 20.760 -8.099 1.00 83.56 352 GLY A N 1
ATOM 2808 C CA . GLY A 1 352 ? 32.750 22.160 -7.718 1.00 83.56 352 GLY A CA 1
ATOM 2809 C C . GLY A 1 352 ? 32.121 23.017 -8.817 1.00 83.56 352 GLY A C 1
ATOM 2810 O O . GLY A 1 352 ? 31.220 23.805 -8.543 1.00 83.56 352 GLY A O 1
ATOM 2811 N N . ALA A 1 353 ? 32.506 22.820 -10.082 1.00 77.19 353 ALA A N 1
ATOM 2812 C CA . ALA A 1 353 ? 31.918 23.556 -11.206 1.00 77.19 353 ALA A CA 1
ATOM 2813 C C . ALA A 1 353 ? 30.418 23.256 -11.403 1.00 77.19 353 ALA A C 1
ATOM 2815 O O . ALA A 1 353 ? 29.644 24.151 -11.748 1.00 77.19 353 ALA A O 1
ATOM 2816 N N . VAL A 1 354 ? 29.994 22.013 -11.153 1.00 81.94 354 VAL A N 1
ATOM 2817 C CA . VAL A 1 354 ? 28.591 21.588 -11.268 1.00 81.94 354 VAL A CA 1
ATOM 2818 C C . VAL A 1 354 ? 27.761 22.134 -10.110 1.00 81.94 354 VAL A C 1
ATOM 2820 O O . VAL A 1 354 ? 26.704 22.722 -10.339 1.00 81.94 354 VAL A O 1
ATOM 2823 N N . VAL A 1 355 ? 28.264 22.011 -8.880 1.00 88.06 355 VAL A N 1
ATOM 2824 C CA . VAL A 1 355 ? 27.619 22.564 -7.677 1.00 88.06 355 VAL A CA 1
ATOM 2825 C C . VAL A 1 355 ? 27.489 24.085 -7.787 1.00 88.06 355 VAL A C 1
ATOM 2827 O O . VAL A 1 355 ? 26.418 24.642 -7.538 1.00 88.06 355 VAL A O 1
ATOM 2830 N N . GLN A 1 356 ? 28.545 24.754 -8.256 1.00 84.75 356 GLN A N 1
ATOM 2831 C CA . GLN A 1 356 ? 28.546 26.184 -8.550 1.00 84.75 356 GLN A CA 1
ATOM 2832 C C . GLN A 1 356 ? 27.470 26.550 -9.575 1.00 84.75 356 GLN A C 1
ATOM 2834 O O . GLN A 1 356 ? 26.755 27.535 -9.388 1.00 84.75 356 GLN A O 1
ATOM 2839 N N . ALA A 1 357 ? 27.327 25.774 -10.651 1.00 78.69 357 ALA A N 1
ATOM 2840 C CA . ALA A 1 357 ? 26.290 26.019 -11.646 1.00 78.69 357 ALA A CA 1
ATOM 2841 C C . ALA A 1 357 ? 24.881 25.876 -11.047 1.00 78.69 357 ALA A C 1
ATOM 2843 O O . ALA A 1 357 ? 24.025 26.716 -11.324 1.00 78.69 357 ALA A O 1
ATOM 2844 N N . TRP A 1 358 ? 24.647 24.873 -10.191 1.00 88.75 358 TRP A N 1
ATOM 2845 C CA . TRP A 1 358 ? 23.358 24.696 -9.516 1.00 88.75 358 TRP A CA 1
ATOM 2846 C C . TRP A 1 358 ? 23.021 25.872 -8.596 1.00 88.75 358 TRP A C 1
ATOM 2848 O O . TRP A 1 358 ? 21.911 26.401 -8.663 1.00 88.75 358 TRP A O 1
ATOM 2858 N N . ALA A 1 359 ? 23.982 26.316 -7.782 1.00 90.25 359 ALA A N 1
ATOM 2859 C CA . ALA A 1 359 ? 23.808 27.471 -6.906 1.00 90.25 359 ALA A CA 1
ATOM 2860 C C . ALA A 1 359 ? 23.483 28.740 -7.711 1.00 90.25 359 ALA A C 1
ATOM 2862 O O . ALA A 1 359 ? 22.489 29.407 -7.432 1.00 90.25 359 ALA A O 1
ATOM 2863 N N . THR A 1 360 ? 24.257 29.018 -8.768 1.00 84.19 360 THR A N 1
ATOM 2864 C CA . THR A 1 360 ? 24.038 30.186 -9.634 1.00 84.19 360 THR A CA 1
ATOM 2865 C C . THR A 1 360 ? 22.655 30.170 -10.282 1.00 84.19 360 THR A C 1
ATOM 2867 O O . THR A 1 360 ? 22.025 31.217 -10.373 1.00 84.19 360 THR A O 1
ATOM 2870 N N . LEU A 1 361 ? 22.165 29.012 -10.743 1.00 82.75 361 LEU A N 1
ATOM 2871 C CA . LEU A 1 361 ? 20.830 28.901 -11.347 1.00 82.75 361 LEU A CA 1
ATOM 2872 C C . LEU A 1 361 ? 19.714 29.214 -10.341 1.00 82.75 361 LEU A C 1
ATOM 2874 O O . LEU A 1 361 ? 18.760 29.911 -10.680 1.00 82.75 361 LEU A O 1
ATOM 2878 N N . LEU A 1 362 ? 19.848 28.741 -9.101 1.00 89.31 362 LEU A N 1
ATOM 2879 C CA . LEU A 1 362 ? 18.855 28.955 -8.046 1.00 89.31 362 LEU A CA 1
ATOM 2880 C C . LEU A 1 362 ? 18.829 30.401 -7.525 1.00 89.31 362 LEU A C 1
ATOM 2882 O O . LEU A 1 362 ? 17.767 30.877 -7.122 1.00 89.31 362 LEU A O 1
ATOM 2886 N N . GLU A 1 363 ? 19.961 31.108 -7.573 1.00 88.69 363 GLU A N 1
ATOM 2887 C CA . GLU A 1 363 ? 20.089 32.525 -7.187 1.00 88.69 363 GLU A CA 1
ATOM 2888 C C . GLU A 1 363 ? 19.400 33.493 -8.153 1.00 88.69 363 GLU A C 1
ATOM 2890 O O . GLU A 1 363 ? 19.127 34.635 -7.785 1.00 88.69 363 GLU A O 1
ATOM 2895 N N . GLN A 1 364 ? 19.112 33.065 -9.384 1.00 81.62 364 GLN A N 1
ATOM 2896 C CA . GLN A 1 364 ? 18.494 33.938 -10.375 1.00 81.62 364 GLN A CA 1
ATOM 2897 C C . GLN A 1 364 ? 17.099 34.384 -9.936 1.00 81.62 364 GLN A C 1
ATOM 2899 O O . GLN A 1 364 ? 16.253 33.571 -9.552 1.00 81.62 364 GLN A O 1
ATOM 2904 N N . GLU A 1 365 ? 16.827 35.682 -10.043 1.00 74.44 365 GLU A N 1
ATOM 2905 C CA . GLU A 1 365 ? 15.494 36.212 -9.781 1.00 74.44 365 GLU A CA 1
ATOM 2906 C C . GLU A 1 365 ? 14.525 35.744 -10.868 1.00 74.44 365 GLU A C 1
ATOM 2908 O O . GLU A 1 365 ? 14.644 36.092 -12.039 1.00 74.44 365 GLU A O 1
ATOM 2913 N N . HIS A 1 366 ? 13.554 34.939 -10.445 1.00 78.81 366 HIS A N 1
ATOM 2914 C CA . HIS A 1 366 ? 12.414 34.509 -11.251 1.00 78.81 366 HIS A CA 1
ATOM 2915 C C . HIS A 1 366 ? 11.168 34.706 -10.397 1.00 78.81 366 HIS A C 1
ATOM 2917 O O . HIS A 1 366 ? 11.201 34.408 -9.200 1.00 78.81 366 HIS A O 1
ATOM 2923 N N . GLU A 1 367 ? 10.084 35.215 -10.964 1.00 78.00 367 GLU A N 1
ATOM 2924 C CA . GLU A 1 367 ? 8.804 35.221 -10.258 1.00 78.00 367 GLU A CA 1
ATOM 2925 C C . GLU A 1 367 ? 8.156 33.838 -10.345 1.00 78.00 367 GLU A C 1
ATOM 2927 O O . GLU A 1 367 ? 8.301 33.125 -11.337 1.00 78.00 367 GLU A O 1
ATOM 2932 N N . LEU A 1 368 ? 7.462 33.453 -9.274 1.00 82.88 368 LEU A N 1
ATOM 2933 C CA . LEU A 1 368 ? 6.645 32.247 -9.259 1.00 82.88 368 LEU A CA 1
ATOM 2934 C C . LEU A 1 368 ? 5.498 32.428 -10.258 1.00 82.88 368 LEU A C 1
ATOM 2936 O O . LEU A 1 368 ? 4.652 33.292 -10.040 1.00 82.88 368 LEU A O 1
ATOM 2940 N N . ASP A 1 369 ? 5.431 31.599 -11.298 1.00 88.94 369 ASP A N 1
ATOM 2941 C CA . ASP A 1 369 ? 4.242 31.520 -12.147 1.00 88.94 369 ASP A CA 1
ATOM 2942 C C . ASP A 1 369 ? 3.147 30.731 -11.399 1.00 88.94 369 ASP A C 1
ATOM 2944 O O . ASP A 1 369 ? 3.319 29.529 -11.153 1.00 88.94 369 ASP A O 1
ATOM 2948 N N . PRO A 1 370 ? 2.014 31.361 -11.025 1.00 87.19 370 PRO A N 1
ATOM 2949 C CA . PRO A 1 370 ? 0.973 30.693 -10.249 1.00 87.19 370 PRO A CA 1
ATOM 2950 C C . PRO A 1 370 ? 0.352 29.502 -10.978 1.00 87.19 370 PRO A C 1
ATOM 2952 O O . PRO A 1 370 ? -0.034 28.528 -10.335 1.00 87.19 370 PRO A O 1
ATOM 2955 N N . LYS A 1 371 ? 0.263 29.558 -12.313 1.00 91.69 371 LYS A N 1
ATOM 2956 C CA . LYS A 1 371 ? -0.309 28.481 -13.120 1.00 91.69 371 LYS A CA 1
ATOM 2957 C C . LYS A 1 371 ? 0.642 27.292 -13.172 1.00 91.69 371 LYS A C 1
ATOM 2959 O O . LYS A 1 371 ? 0.205 26.169 -12.960 1.00 91.69 371 LYS A O 1
ATOM 2964 N N . LEU A 1 372 ? 1.932 27.525 -13.415 1.00 91.62 372 LEU A N 1
ATOM 2965 C CA . LEU A 1 372 ? 2.910 26.433 -13.449 1.00 91.62 372 LEU A CA 1
ATOM 2966 C C . LEU A 1 372 ? 3.108 25.800 -12.068 1.00 91.62 372 LEU A C 1
ATOM 2968 O O . LEU A 1 372 ? 3.288 24.589 -11.974 1.00 91.62 372 LEU A O 1
ATOM 2972 N N . PHE A 1 373 ? 3.033 26.584 -10.991 1.00 93.50 373 PHE A N 1
ATOM 2973 C CA . PHE A 1 373 ? 3.040 26.029 -9.639 1.00 93.50 373 PHE A CA 1
ATOM 2974 C C . PHE A 1 373 ? 1.778 25.212 -9.339 1.00 93.50 373 PHE A C 1
ATOM 2976 O O . PHE A 1 373 ? 1.865 24.135 -8.751 1.00 93.50 373 PHE A O 1
ATOM 2983 N N . HIS A 1 374 ? 0.611 25.695 -9.772 1.00 93.56 374 HIS A N 1
ATOM 2984 C CA . HIS A 1 374 ? -0.641 24.946 -9.682 1.00 93.56 374 HIS A CA 1
ATOM 2985 C C . HIS A 1 374 ? -0.560 23.621 -10.450 1.00 93.56 374 HIS A C 1
ATOM 2987 O O . HIS A 1 374 ? -0.855 22.573 -9.881 1.00 93.56 374 HIS A O 1
ATOM 2993 N N . ASP A 1 375 ? -0.050 23.638 -11.685 1.00 94.38 375 ASP A N 1
ATOM 2994 C CA . ASP A 1 375 ? 0.198 22.431 -12.478 1.00 94.38 375 ASP A CA 1
ATOM 2995 C C . ASP A 1 375 ? 1.162 21.471 -11.761 1.00 94.38 375 ASP A C 1
ATOM 2997 O O . ASP A 1 375 ? 0.908 20.271 -11.728 1.00 94.38 375 ASP A O 1
ATOM 3001 N N . PHE A 1 376 ? 2.226 21.975 -11.127 1.00 95.06 376 PHE A N 1
ATOM 3002 C CA . PHE A 1 376 ? 3.134 21.156 -10.316 1.00 95.06 376 PHE A CA 1
ATOM 3003 C C . PHE A 1 376 ? 2.429 20.488 -9.131 1.00 95.06 376 PHE A C 1
ATOM 3005 O O . PHE A 1 376 ? 2.621 19.289 -8.904 1.00 95.06 376 PHE A O 1
ATOM 3012 N N . MET A 1 377 ? 1.622 21.241 -8.384 1.00 95.00 377 MET A N 1
ATOM 3013 C CA . MET A 1 377 ? 0.852 20.727 -7.252 1.00 95.00 377 MET A CA 1
ATOM 3014 C C . MET A 1 377 ? -0.108 19.627 -7.714 1.00 95.00 377 MET A C 1
ATOM 3016 O O . MET A 1 377 ? -0.086 18.520 -7.180 1.00 95.00 377 MET A O 1
ATOM 3020 N N . VAL A 1 378 ? -0.898 19.899 -8.754 1.00 95.06 378 VAL A N 1
ATOM 3021 C CA . VAL A 1 378 ? -1.902 18.964 -9.271 1.00 95.06 378 VAL A CA 1
ATOM 3022 C C . VAL A 1 378 ? -1.251 17.725 -9.894 1.00 95.06 378 VAL A C 1
ATOM 3024 O O . VAL A 1 378 ? -1.721 16.612 -9.666 1.00 95.06 378 VAL A O 1
ATOM 3027 N N . PHE A 1 3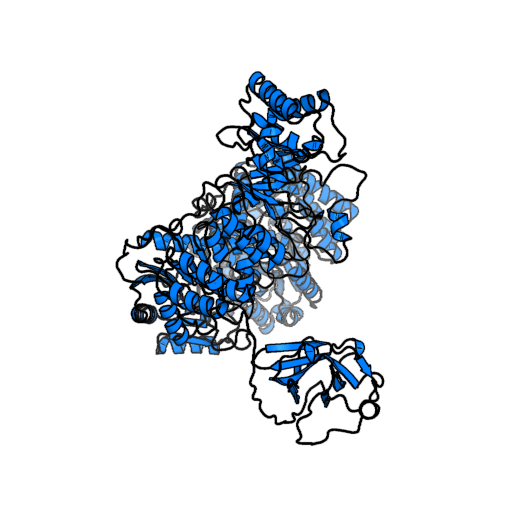79 ? -0.126 17.881 -10.600 1.00 95.38 379 PHE A N 1
ATOM 3028 C CA . PHE A 1 379 ? 0.680 16.767 -11.116 1.00 95.38 379 PHE A CA 1
ATOM 3029 C C . PHE A 1 379 ? 1.203 15.884 -9.991 1.00 95.38 379 PHE A C 1
ATOM 3031 O O . PHE A 1 379 ? 1.103 14.658 -10.045 1.00 95.38 379 PHE A O 1
ATOM 3038 N N . THR A 1 380 ? 1.743 16.512 -8.950 1.00 95.50 380 THR A N 1
ATOM 3039 C CA . THR A 1 380 ? 2.264 15.804 -7.785 1.00 95.50 380 THR A CA 1
ATOM 3040 C C . THR A 1 380 ? 1.154 15.034 -7.088 1.00 95.50 380 THR A C 1
ATOM 3042 O O . THR A 1 380 ? 1.322 13.842 -6.855 1.00 95.50 380 THR A O 1
ATOM 3045 N N . ASN A 1 381 ? 0.001 15.663 -6.854 1.00 92.19 381 ASN A N 1
ATOM 3046 C CA . ASN A 1 381 ? -1.163 15.037 -6.232 1.00 92.19 381 ASN A CA 1
ATOM 3047 C C . ASN A 1 381 ? -1.729 13.876 -7.064 1.00 92.19 381 ASN A C 1
ATOM 3049 O O . ASN A 1 381 ? -2.100 12.847 -6.500 1.00 92.19 381 ASN A O 1
ATOM 3053 N N . ASP A 1 382 ? -1.791 14.018 -8.392 1.00 92.62 382 ASP A N 1
ATOM 3054 C CA . ASP A 1 382 ? -2.225 12.956 -9.305 1.00 92.62 382 ASP A CA 1
ATOM 3055 C C . ASP A 1 382 ? -1.318 11.724 -9.200 1.00 92.62 382 ASP A C 1
ATOM 3057 O O . ASP A 1 382 ? -1.786 10.585 -9.084 1.00 92.62 382 ASP A O 1
ATOM 3061 N N . LEU A 1 383 ? -0.002 11.940 -9.236 1.00 93.06 383 LEU A N 1
ATOM 3062 C CA . LEU A 1 383 ? 0.971 10.856 -9.155 1.00 93.06 383 LEU A CA 1
ATOM 3063 C C . LEU A 1 383 ? 1.061 10.255 -7.750 1.00 93.06 383 LEU A C 1
ATOM 3065 O O . LEU A 1 383 ? 1.159 9.039 -7.629 1.00 93.06 383 LEU A O 1
ATOM 3069 N N . ASP A 1 384 ? 0.973 11.067 -6.700 1.00 91.19 384 ASP A N 1
ATOM 3070 C CA . ASP A 1 384 ? 0.939 10.613 -5.305 1.00 91.19 384 ASP A CA 1
ATOM 3071 C C . ASP A 1 384 ? -0.269 9.714 -5.058 1.00 91.19 384 ASP A C 1
ATOM 3073 O O . ASP A 1 384 ? -0.126 8.589 -4.575 1.00 91.19 384 ASP A O 1
ATOM 3077 N N . ALA A 1 385 ? -1.447 10.153 -5.508 1.00 81.56 385 ALA A N 1
ATOM 3078 C CA . ALA A 1 385 ? -2.676 9.383 -5.400 1.00 81.56 385 ALA A CA 1
ATOM 3079 C C . ALA A 1 385 ? -2.627 8.078 -6.205 1.00 81.56 385 ALA A C 1
ATOM 3081 O O . ALA A 1 385 ? -2.988 7.022 -5.692 1.00 81.56 385 ALA A O 1
ATOM 3082 N N . SER A 1 386 ? -2.179 8.132 -7.462 1.00 83.12 386 SER A N 1
ATOM 3083 C CA . SER A 1 386 ? -2.155 6.952 -8.338 1.00 83.12 386 SER A CA 1
ATOM 3084 C C . SER A 1 386 ? -1.059 5.944 -7.990 1.00 83.12 386 SER A C 1
ATOM 3086 O O . SER A 1 386 ? -1.183 4.768 -8.331 1.00 83.12 386 SER A O 1
ATOM 3088 N N . ARG A 1 387 ? 0.010 6.373 -7.307 1.00 84.50 387 ARG A N 1
ATOM 3089 C CA . ARG A 1 387 ? 1.157 5.518 -6.953 1.00 84.50 387 ARG A CA 1
ATOM 3090 C C . ARG A 1 387 ? 1.226 5.159 -5.473 1.00 84.50 387 ARG A C 1
ATOM 3092 O O . ARG A 1 387 ? 2.126 4.407 -5.102 1.00 84.50 387 ARG A O 1
ATOM 3099 N N . GLY A 1 388 ? 0.323 5.681 -4.642 1.00 77.56 388 GLY A N 1
ATOM 3100 C CA . GLY A 1 388 ? 0.364 5.493 -3.191 1.00 77.56 388 GLY A CA 1
ATOM 3101 C C . GLY A 1 388 ? 1.636 6.075 -2.570 1.00 77.56 388 GLY A C 1
ATOM 3102 O O . GLY A 1 388 ? 2.280 5.420 -1.755 1.00 77.56 388 GLY A O 1
ATOM 3103 N N . GLN A 1 389 ? 2.036 7.265 -3.016 1.00 86.69 389 GLN A N 1
ATOM 3104 C CA . GLN A 1 389 ? 3.213 7.995 -2.535 1.00 86.69 389 GLN A CA 1
ATOM 3105 C C . GLN A 1 389 ? 2.781 9.319 -1.889 1.00 86.69 389 GLN A C 1
ATOM 3107 O O . GLN A 1 389 ? 1.648 9.750 -2.072 1.00 86.69 389 GLN A O 1
ATOM 3112 N N . SER A 1 390 ? 3.682 9.966 -1.148 1.00 89.50 390 SER A N 1
ATOM 3113 C CA . SER A 1 390 ? 3.443 11.277 -0.535 1.00 89.50 390 SER A CA 1
ATOM 3114 C C . SER A 1 390 ? 4.713 12.115 -0.618 1.00 89.50 390 SER A C 1
ATOM 3116 O O . SER A 1 390 ? 5.731 11.752 -0.020 1.00 89.50 390 SER A O 1
ATOM 3118 N N . LEU A 1 391 ? 4.665 13.242 -1.338 1.00 92.75 391 LEU A N 1
ATOM 3119 C CA . LEU A 1 391 ? 5.767 14.207 -1.316 1.00 92.75 391 LEU A CA 1
ATOM 3120 C C . LEU A 1 391 ? 5.998 14.750 0.098 1.00 92.75 391 LEU A C 1
ATOM 3122 O O . LEU A 1 391 ? 7.136 14.997 0.488 1.00 92.75 391 LEU A O 1
ATOM 3126 N N . ALA A 1 392 ? 4.920 14.928 0.867 1.00 88.12 392 ALA A N 1
ATOM 3127 C CA . ALA A 1 392 ? 4.978 15.483 2.216 1.00 88.12 392 ALA A CA 1
ATOM 3128 C C . ALA A 1 392 ? 5.748 14.585 3.189 1.00 88.12 392 ALA A C 1
ATOM 3130 O O . ALA A 1 392 ? 6.402 15.099 4.096 1.00 88.12 392 ALA A O 1
ATOM 3131 N N . ASP A 1 393 ? 5.723 13.271 2.967 1.00 87.06 393 ASP A N 1
ATOM 3132 C CA . ASP A 1 393 ? 6.427 12.305 3.812 1.00 87.06 393 ASP A CA 1
ATOM 3133 C C . ASP A 1 393 ? 7.932 12.299 3.510 1.00 87.06 393 ASP A C 1
ATOM 3135 O O . ASP A 1 393 ? 8.752 12.139 4.414 1.00 87.06 393 ASP A O 1
ATOM 3139 N N . VAL A 1 394 ? 8.310 12.480 2.237 1.00 89.69 394 VAL A N 1
ATOM 3140 C CA . VAL A 1 394 ? 9.716 12.414 1.799 1.00 89.69 394 VAL A CA 1
ATOM 3141 C C . VAL A 1 394 ? 10.440 13.763 1.843 1.00 89.69 394 VAL A C 1
ATOM 3143 O O . VAL A 1 394 ? 11.660 13.780 2.011 1.00 89.69 394 VAL A O 1
ATOM 3146 N N . ASP A 1 395 ? 9.718 14.880 1.718 1.00 91.00 395 ASP A N 1
ATOM 3147 C CA . ASP A 1 395 ? 10.247 16.243 1.846 1.00 91.00 395 ASP A CA 1
ATOM 3148 C C . ASP A 1 395 ? 9.294 17.156 2.653 1.00 91.00 395 ASP A C 1
ATOM 3150 O O . ASP A 1 395 ? 8.672 18.078 2.113 1.00 91.00 395 ASP A O 1
ATOM 3154 N N . PRO A 1 396 ? 9.171 16.939 3.977 1.00 90.69 396 PRO A N 1
ATOM 3155 C CA . PRO A 1 396 ? 8.339 17.783 4.837 1.00 90.69 396 PRO A CA 1
ATOM 3156 C C . PRO A 1 396 ? 8.856 19.228 4.937 1.00 90.69 396 PRO A C 1
ATOM 3158 O O . PRO A 1 396 ? 8.088 20.144 5.254 1.00 90.69 396 PRO A O 1
ATOM 3161 N N . GLU A 1 397 ? 10.150 19.453 4.666 1.00 94.31 397 GLU A N 1
ATOM 3162 C CA . GLU A 1 397 ? 10.762 20.783 4.687 1.00 94.31 397 GLU A CA 1
ATOM 3163 C C . GLU A 1 397 ? 10.178 21.668 3.584 1.00 94.31 397 GLU A C 1
ATOM 3165 O O . GLU A 1 397 ? 9.819 22.820 3.853 1.00 94.31 397 GLU A O 1
ATOM 3170 N N . LEU A 1 398 ? 10.021 21.128 2.371 1.00 94.19 398 LEU A N 1
ATOM 3171 C CA . LEU A 1 398 ? 9.402 21.849 1.264 1.00 94.19 398 LEU A CA 1
ATOM 3172 C C . LEU A 1 398 ? 8.035 22.414 1.672 1.00 94.19 398 LEU A C 1
ATOM 3174 O O . LEU A 1 398 ? 7.808 23.617 1.548 1.00 94.19 398 LEU A O 1
ATOM 3178 N N . PHE A 1 399 ? 7.156 21.596 2.256 1.00 92.81 399 PHE A N 1
ATOM 3179 C CA . PHE A 1 399 ? 5.825 22.035 2.696 1.00 92.81 399 PHE A CA 1
ATOM 3180 C C . PHE A 1 399 ? 5.875 23.098 3.796 1.00 92.81 399 PHE A C 1
ATOM 3182 O O . PHE A 1 399 ? 5.067 24.031 3.794 1.00 92.81 399 PHE A O 1
ATOM 3189 N N . ALA A 1 400 ? 6.824 22.996 4.730 1.00 91.00 400 ALA A N 1
ATOM 3190 C CA . ALA A 1 400 ? 7.022 24.026 5.745 1.00 91.00 400 ALA A CA 1
ATOM 3191 C C . ALA A 1 400 ? 7.416 25.373 5.113 1.00 91.00 400 ALA A C 1
ATOM 3193 O O . ALA A 1 400 ? 6.877 26.415 5.495 1.00 91.00 400 ALA A O 1
ATOM 3194 N N . LEU A 1 401 ? 8.299 25.358 4.111 1.00 92.69 401 LEU A N 1
ATOM 3195 C CA . LEU A 1 401 ? 8.740 26.562 3.406 1.00 92.69 401 LEU A CA 1
ATOM 3196 C C . LEU A 1 401 ? 7.671 27.144 2.471 1.00 92.69 401 LEU A C 1
ATOM 3198 O O . LEU A 1 401 ? 7.593 28.369 2.339 1.00 92.69 401 LEU A O 1
ATOM 3202 N N . LEU A 1 402 ? 6.829 26.304 1.863 1.00 93.00 402 LEU A N 1
ATOM 3203 C CA . LEU A 1 402 ? 5.669 26.744 1.082 1.00 93.00 402 LEU A CA 1
ATOM 3204 C C . LEU A 1 402 ? 4.664 27.489 1.970 1.00 93.00 402 LEU A C 1
ATOM 3206 O O . LEU A 1 402 ? 4.333 28.640 1.676 1.00 93.00 402 LEU A O 1
ATOM 3210 N N . ARG A 1 403 ? 4.291 26.911 3.124 1.00 91.75 403 ARG A N 1
ATOM 3211 C CA . ARG A 1 403 ? 3.427 27.576 4.119 1.00 91.75 403 ARG A CA 1
ATOM 3212 C C . ARG A 1 403 ? 4.030 28.889 4.606 1.00 91.75 403 ARG A C 1
ATOM 3214 O O . ARG A 1 403 ? 3.350 29.909 4.662 1.00 91.75 403 ARG A O 1
ATOM 3221 N N . ALA A 1 404 ? 5.330 28.893 4.896 1.00 88.69 404 ALA A N 1
ATOM 3222 C CA . ALA A 1 404 ? 6.048 30.093 5.316 1.00 88.69 404 ALA A CA 1
ATOM 3223 C C . ALA A 1 404 ? 6.192 31.150 4.200 1.00 88.69 404 ALA A C 1
ATOM 3225 O O . ALA A 1 404 ? 6.607 32.277 4.476 1.00 88.69 404 ALA A O 1
ATOM 3226 N N . SER A 1 405 ? 5.878 30.793 2.953 1.00 88.81 405 SER A N 1
ATOM 3227 C CA . SER A 1 405 ? 5.793 31.699 1.802 1.00 88.81 405 SER A CA 1
ATOM 3228 C C . SER A 1 405 ? 4.347 32.111 1.486 1.00 88.81 405 SER A C 1
ATOM 3230 O O . SER A 1 405 ? 4.121 32.761 0.471 1.00 88.81 405 SER A O 1
ATOM 3232 N N . GLY A 1 406 ? 3.378 31.753 2.340 1.00 88.06 406 GLY A N 1
ATOM 3233 C CA . GLY A 1 406 ? 1.959 32.078 2.162 1.00 88.06 406 GLY A CA 1
ATOM 3234 C C . GLY A 1 406 ? 1.243 31.213 1.123 1.00 88.06 406 GLY A C 1
ATOM 3235 O O . GLY A 1 406 ? 0.179 31.600 0.651 1.00 88.06 406 GLY A O 1
ATOM 3236 N N . ILE A 1 407 ? 1.823 30.071 0.747 1.00 87.88 407 ILE A N 1
ATOM 3237 C CA . ILE A 1 407 ? 1.256 29.157 -0.245 1.00 87.88 407 ILE A CA 1
ATOM 3238 C C . ILE A 1 407 ? 0.636 27.962 0.469 1.00 87.88 407 ILE A C 1
ATOM 3240 O O . ILE A 1 407 ? 1.312 27.242 1.209 1.00 87.88 407 ILE A O 1
ATOM 3244 N N . GLU A 1 408 ? -0.650 27.747 0.220 1.00 84.31 408 GLU A N 1
ATOM 3245 C CA . GLU A 1 408 ? -1.392 26.586 0.694 1.00 84.31 408 GLU A CA 1
ATOM 3246 C C . GLU A 1 408 ? -1.349 25.471 -0.357 1.00 84.31 408 GLU A C 1
ATOM 3248 O O . GLU A 1 408 ? -1.664 25.691 -1.527 1.00 84.31 408 GLU A O 1
ATOM 3253 N N . TRP A 1 409 ? -0.936 24.270 0.055 1.00 90.81 409 TRP A N 1
ATOM 3254 C CA . TRP A 1 409 ? -0.978 23.083 -0.796 1.00 90.81 409 TRP A CA 1
ATOM 3255 C C . TRP A 1 409 ? -2.346 22.420 -0.662 1.00 90.81 409 TRP A C 1
ATOM 3257 O O . TRP A 1 409 ? -2.736 22.027 0.437 1.00 90.81 409 TRP A O 1
ATOM 3267 N N . THR A 1 410 ? -3.070 22.284 -1.768 1.00 87.62 410 THR A N 1
ATOM 3268 C CA . THR A 1 410 ? -4.395 21.650 -1.790 1.00 87.62 410 THR A CA 1
ATOM 3269 C C . THR A 1 410 ? -4.296 20.198 -2.256 1.00 87.62 410 THR A C 1
ATOM 3271 O O . THR A 1 410 ? -3.275 19.782 -2.796 1.00 87.62 410 THR A O 1
ATOM 3274 N N . ASN A 1 411 ? -5.373 19.428 -2.096 1.00 80.81 411 ASN A N 1
ATOM 3275 C CA . ASN A 1 411 ? -5.468 18.047 -2.587 1.00 80.81 411 ASN A CA 1
ATOM 3276 C C . ASN A 1 411 ? -6.025 17.947 -4.021 1.00 80.81 411 ASN A C 1
ATOM 3278 O O . ASN A 1 411 ? -6.487 16.877 -4.418 1.00 80.81 411 ASN A O 1
ATOM 3282 N N . GLU A 1 412 ? -6.025 19.044 -4.786 1.00 85.25 412 GLU A N 1
ATOM 3283 C CA . GLU A 1 412 ? -6.570 19.086 -6.147 1.00 85.25 412 GLU A CA 1
ATOM 3284 C C . GLU A 1 412 ? -5.862 18.095 -7.087 1.00 85.25 412 GLU A C 1
ATOM 3286 O O . GLU A 1 412 ? -4.641 17.941 -7.041 1.00 85.25 412 GLU A O 1
ATOM 3291 N N . ARG A 1 413 ? -6.641 17.428 -7.944 1.00 84.69 413 ARG A N 1
ATOM 3292 C CA . ARG A 1 413 ? -6.215 16.387 -8.894 1.00 84.69 413 ARG A CA 1
ATOM 3293 C C . ARG A 1 413 ? -6.869 16.630 -10.252 1.00 84.69 413 ARG A C 1
ATOM 3295 O O . ARG A 1 413 ? -8.000 17.114 -10.307 1.00 84.69 413 ARG A O 1
ATOM 3302 N N . ARG A 1 414 ? -6.187 16.281 -11.346 1.00 87.44 414 ARG A N 1
ATOM 3303 C CA . ARG A 1 414 ? -6.674 16.496 -12.723 1.00 87.44 414 ARG A CA 1
ATOM 3304 C C . ARG A 1 414 ? -6.979 15.191 -13.435 1.00 87.44 414 ARG A C 1
ATOM 3306 O O . ARG A 1 414 ? -8.056 15.055 -14.008 1.00 87.44 414 ARG A O 1
ATOM 3313 N N . HIS A 1 415 ? -6.039 14.255 -13.419 1.00 84.06 415 HIS A N 1
ATOM 3314 C CA . HIS A 1 415 ? -6.119 12.993 -14.155 1.00 84.06 415 HIS A CA 1
ATOM 3315 C C . HIS A 1 415 ? -6.325 11.793 -13.241 1.00 84.06 415 HIS A C 1
ATOM 3317 O O . HIS A 1 415 ? -6.921 10.803 -13.661 1.00 84.06 415 HIS A O 1
ATOM 3323 N N . ALA A 1 416 ? -5.940 11.901 -11.969 1.00 72.94 416 ALA A N 1
ATOM 3324 C CA . ALA A 1 416 ? -6.431 11.018 -10.922 1.00 72.94 416 ALA A CA 1
ATOM 3325 C C . ALA A 1 416 ? -7.858 11.448 -10.525 1.00 72.94 416 ALA A C 1
ATOM 3327 O O . ALA A 1 416 ? -8.143 11.734 -9.361 1.00 72.94 416 ALA A O 1
ATOM 3328 N N . GLN A 1 417 ? -8.750 11.546 -11.522 1.00 45.69 417 GLN A N 1
ATOM 3329 C CA . GLN A 1 417 ? -10.170 11.786 -11.313 1.00 45.69 417 GLN A CA 1
ATOM 3330 C C . GLN A 1 417 ? -10.863 10.518 -10.848 1.00 45.69 417 GLN A C 1
ATOM 3332 O O . GLN A 1 417 ? -10.507 9.380 -11.152 1.00 45.69 417 GLN A O 1
ATOM 3337 N N . SER A 1 418 ? -11.859 10.754 -10.025 1.00 38.06 418 SER A N 1
ATOM 3338 C CA . SER A 1 418 ? -12.173 9.899 -8.925 1.00 38.06 418 SER A CA 1
ATOM 3339 C C . SER A 1 418 ? -13.397 9.023 -9.261 1.00 38.06 418 SER A C 1
ATOM 3341 O O . SER A 1 418 ? -14.531 9.317 -8.900 1.00 38.06 418 SER A O 1
ATOM 3343 N N . SER A 1 419 ? -13.153 7.803 -9.771 1.00 32.22 419 SER A N 1
ATOM 3344 C CA . SER A 1 419 ? -13.933 6.646 -9.252 1.00 32.22 419 SER A CA 1
ATOM 3345 C C . SER A 1 419 ? -13.825 6.562 -7.716 1.00 32.22 419 SER A C 1
ATOM 3347 O O . SER A 1 419 ? -14.641 5.972 -7.025 1.00 32.22 419 SER A O 1
ATOM 3349 N N . VAL A 1 420 ? -12.812 7.260 -7.218 1.00 35.53 420 VAL A N 1
ATOM 3350 C CA . VAL A 1 420 ? -12.319 7.478 -5.884 1.00 35.53 420 VAL A CA 1
ATOM 3351 C C . VAL A 1 420 ? -13.100 8.535 -5.069 1.00 35.53 420 VAL A C 1
ATOM 3353 O O . VAL A 1 420 ? -12.904 8.528 -3.878 1.00 35.53 420 VAL A O 1
ATOM 3356 N N . GLU A 1 421 ? -14.020 9.392 -5.552 1.00 29.67 421 GLU A N 1
ATOM 3357 C CA . GLU A 1 421 ? -14.782 10.328 -4.660 1.00 29.67 421 GLU A CA 1
ATOM 3358 C C . GLU A 1 421 ? -16.252 9.960 -4.505 1.00 29.67 421 GLU A C 1
ATOM 3360 O O . GLU A 1 421 ? -16.894 10.409 -3.559 1.00 29.67 421 GLU A O 1
ATOM 3365 N N . LYS A 1 422 ? -16.757 9.020 -5.311 1.00 29.89 422 LYS A N 1
ATOM 3366 C CA . LYS A 1 422 ? -17.877 8.194 -4.845 1.00 29.89 422 LYS A CA 1
ATOM 3367 C C . LYS A 1 422 ? -17.452 7.213 -3.746 1.00 29.89 422 LYS A C 1
ATOM 3369 O O . LYS A 1 422 ? -18.322 6.756 -3.017 1.00 29.89 422 LYS A O 1
ATOM 3374 N N . THR A 1 423 ? -16.144 6.968 -3.583 1.00 32.19 423 THR A N 1
ATOM 3375 C CA . THR A 1 423 ? -15.630 5.913 -2.695 1.00 32.19 423 THR A CA 1
ATOM 3376 C C . THR A 1 423 ? -14.704 6.403 -1.568 1.00 32.19 423 THR A C 1
ATOM 3378 O O . THR A 1 423 ? -14.675 5.787 -0.516 1.00 32.19 423 THR A O 1
ATOM 3381 N N . ILE A 1 424 ? -13.990 7.532 -1.676 1.00 30.61 424 ILE A N 1
ATOM 3382 C CA . ILE A 1 424 ? -13.200 8.124 -0.565 1.00 30.61 424 ILE A CA 1
ATOM 3383 C C . ILE A 1 424 ? -14.098 8.906 0.390 1.00 30.61 424 ILE A C 1
ATOM 3385 O O . ILE A 1 424 ? -13.809 8.955 1.581 1.00 30.61 424 ILE A O 1
ATOM 3389 N N . ALA A 1 425 ? -15.256 9.388 -0.069 1.00 25.88 425 ALA A N 1
ATOM 3390 C CA . ALA A 1 425 ? -16.324 9.775 0.849 1.00 25.88 425 ALA A CA 1
ATOM 3391 C C . ALA A 1 425 ? -16.892 8.568 1.635 1.00 25.88 425 ALA A C 1
ATOM 3393 O O . ALA A 1 425 ? -17.685 8.763 2.555 1.00 25.88 425 ALA A O 1
ATOM 3394 N N . SER A 1 426 ? -16.498 7.329 1.300 1.00 30.44 426 SER A N 1
ATOM 3395 C CA . SER A 1 426 ? -17.064 6.110 1.879 1.00 30.44 426 SER A CA 1
ATOM 3396 C C . SER A 1 426 ? -16.072 4.981 2.170 1.00 30.44 426 SER A C 1
ATOM 3398 O O . SER A 1 426 ? -16.527 3.872 2.437 1.00 30.44 426 SER A O 1
ATOM 3400 N N . ALA A 1 427 ? -14.753 5.199 2.178 1.00 31.72 427 ALA A N 1
ATOM 3401 C CA . ALA A 1 427 ? -13.864 4.310 2.914 1.00 31.72 427 ALA A CA 1
ATOM 3402 C C . ALA A 1 427 ? -14.078 4.716 4.370 1.00 31.72 427 ALA A C 1
ATOM 3404 O O . ALA A 1 427 ? -13.591 5.775 4.778 1.00 31.72 427 ALA A O 1
ATOM 3405 N N . PRO A 1 428 ? -14.907 3.985 5.141 1.00 36.38 428 PRO A N 1
ATOM 3406 C CA . PRO A 1 428 ? -15.196 4.426 6.487 1.00 36.38 428 PRO A CA 1
ATOM 3407 C C . PRO A 1 428 ? -13.860 4.463 7.227 1.00 36.38 428 PRO A C 1
ATOM 3409 O O . PRO A 1 428 ? -13.001 3.608 6.994 1.00 36.38 428 PRO A O 1
ATOM 3412 N N . ALA A 1 429 ? -13.699 5.408 8.148 1.00 38.97 429 ALA A N 1
ATOM 3413 C CA . ALA A 1 429 ? -12.595 5.484 9.110 1.00 38.97 429 ALA A CA 1
ATOM 3414 C C . ALA A 1 429 ? -12.523 4.248 10.057 1.00 38.97 429 ALA A C 1
ATOM 3416 O O . ALA A 1 429 ? -12.205 4.368 11.233 1.00 38.97 429 ALA A O 1
ATOM 3417 N N . ARG A 1 430 ? -12.918 3.059 9.575 1.00 54.94 430 ARG A N 1
ATOM 3418 C CA . ARG A 1 430 ? -13.277 1.831 10.290 1.00 54.94 430 ARG A CA 1
ATOM 3419 C C . ARG A 1 430 ? -12.730 0.549 9.641 1.00 54.94 430 ARG A C 1
ATOM 3421 O O . ARG A 1 430 ? -12.986 -0.522 10.183 1.00 54.94 430 ARG A O 1
ATOM 3428 N N . VAL A 1 431 ? -12.030 0.600 8.499 1.00 70.94 431 VAL A N 1
ATOM 3429 C CA . VAL A 1 431 ? -11.394 -0.611 7.937 1.00 70.94 431 VAL A CA 1
ATOM 3430 C C . VAL A 1 431 ? -10.149 -0.941 8.762 1.00 70.94 431 VAL A C 1
ATOM 3432 O O . VAL A 1 431 ? -9.277 -0.092 8.924 1.00 70.94 431 VAL A O 1
ATOM 3435 N N . ASN A 1 432 ? -10.066 -2.162 9.301 1.00 72.94 432 ASN A N 1
ATOM 3436 C CA . ASN A 1 432 ? -8.919 -2.582 10.107 1.00 72.94 432 ASN A CA 1
ATOM 3437 C C . ASN A 1 432 ? -7.644 -2.673 9.235 1.00 72.94 432 ASN A C 1
ATOM 3439 O O . ASN A 1 432 ? -7.608 -3.398 8.236 1.00 72.94 432 ASN A O 1
ATOM 3443 N N . ALA A 1 433 ? -6.613 -1.920 9.626 1.00 78.19 433 ALA A N 1
ATOM 3444 C CA . ALA A 1 433 ? -5.338 -1.805 8.927 1.00 78.19 433 ALA A CA 1
ATOM 3445 C C . ALA A 1 433 ? -4.262 -2.791 9.422 1.00 78.19 433 ALA A C 1
ATOM 3447 O O . ALA A 1 433 ? -3.189 -2.855 8.828 1.00 78.19 433 ALA A O 1
ATOM 3448 N N . THR A 1 434 ? -4.531 -3.576 10.467 1.00 78.44 434 THR A N 1
ATOM 3449 C CA . THR A 1 434 ? -3.621 -4.613 10.960 1.00 78.44 434 THR A CA 1
ATOM 3450 C C . THR A 1 434 ? -3.427 -5.692 9.894 1.00 78.44 434 THR A C 1
ATOM 3452 O O . THR A 1 434 ? -4.375 -6.130 9.229 1.00 78.44 434 THR A O 1
ATOM 3455 N N . VAL A 1 435 ? -2.179 -6.116 9.697 1.00 82.88 435 VAL A N 1
ATOM 3456 C CA . VAL A 1 435 ? -1.813 -7.162 8.737 1.00 82.88 435 VAL A CA 1
ATOM 3457 C C . VAL A 1 435 ? -0.831 -8.128 9.383 1.00 82.88 435 VAL A C 1
ATOM 3459 O O . VAL A 1 435 ? 0.069 -7.711 10.108 1.00 82.88 435 VAL A O 1
ATOM 3462 N N . SER A 1 436 ? -1.010 -9.420 9.118 1.00 83.50 436 SER A N 1
ATOM 3463 C CA . SER A 1 436 ? -0.094 -10.454 9.587 1.00 83.50 436 SER A CA 1
ATOM 3464 C C . SER A 1 436 ? 1.263 -10.344 8.894 1.00 83.50 436 SER A C 1
ATOM 3466 O O . SER A 1 436 ? 1.336 -10.123 7.684 1.00 83.50 436 SER A O 1
ATOM 3468 N N . ALA A 1 437 ? 2.342 -10.590 9.638 1.00 77.62 437 ALA A N 1
ATOM 3469 C CA . ALA A 1 437 ? 3.680 -10.726 9.068 1.00 77.62 437 ALA A CA 1
ATOM 3470 C C . ALA A 1 437 ? 3.793 -11.921 8.104 1.00 77.62 437 ALA A C 1
ATOM 3472 O O . ALA A 1 437 ? 4.707 -11.957 7.284 1.00 77.62 437 ALA A O 1
ATOM 3473 N N . ASP A 1 438 ? 2.863 -12.875 8.165 1.00 81.50 438 ASP A N 1
ATOM 3474 C CA . ASP A 1 438 ? 2.803 -14.047 7.289 1.00 81.50 438 ASP A CA 1
ATOM 3475 C C . ASP A 1 438 ? 1.896 -13.851 6.068 1.00 81.50 438 ASP A C 1
ATOM 3477 O O . ASP A 1 438 ? 1.858 -14.706 5.184 1.00 81.50 438 ASP A O 1
ATOM 3481 N N . ASP A 1 439 ? 1.231 -12.697 5.950 1.00 85.00 439 ASP A N 1
ATOM 3482 C CA . ASP A 1 439 ? 0.350 -12.406 4.822 1.00 85.00 439 ASP A CA 1
ATOM 3483 C C . ASP A 1 439 ? 1.150 -12.271 3.516 1.00 85.00 439 ASP A C 1
ATOM 3485 O O . ASP A 1 439 ? 1.752 -11.238 3.204 1.00 85.00 439 ASP A O 1
ATOM 3489 N N . ALA A 1 440 ? 1.140 -13.350 2.732 1.00 81.31 440 ALA A N 1
ATOM 3490 C CA . ALA A 1 440 ? 1.768 -13.404 1.420 1.00 81.31 440 ALA A CA 1
ATOM 3491 C C . ALA A 1 440 ? 1.244 -12.319 0.465 1.00 81.31 440 ALA A C 1
ATOM 3493 O O . ALA A 1 440 ? 2.042 -11.738 -0.264 1.00 81.31 440 ALA A O 1
ATOM 3494 N N . ILE A 1 441 ? -0.051 -11.978 0.498 1.00 84.19 441 ILE A N 1
ATOM 3495 C CA . ILE A 1 441 ? -0.634 -10.955 -0.384 1.00 84.19 441 ILE A CA 1
ATOM 3496 C C . ILE A 1 441 ? -0.102 -9.568 -0.005 1.00 84.19 441 ILE A C 1
ATOM 3498 O O . ILE A 1 441 ? 0.209 -8.763 -0.884 1.00 84.19 441 ILE A O 1
ATOM 3502 N N . MET A 1 442 ? 0.071 -9.285 1.288 1.00 85.06 442 MET A N 1
ATOM 3503 C CA . MET A 1 442 ? 0.697 -8.042 1.748 1.00 85.06 442 MET A CA 1
ATOM 3504 C C . MET A 1 442 ? 2.175 -7.965 1.370 1.00 85.06 442 MET A C 1
ATOM 3506 O O . MET A 1 442 ? 2.610 -6.929 0.870 1.00 85.06 442 MET A O 1
ATOM 3510 N N . LYS A 1 443 ? 2.939 -9.052 1.540 1.00 78.75 443 LYS A N 1
ATOM 3511 C CA . LYS A 1 443 ? 4.345 -9.118 1.094 1.00 78.75 443 LYS A CA 1
ATOM 3512 C C . LYS A 1 443 ? 4.474 -8.832 -0.399 1.00 78.75 443 LYS A C 1
ATOM 3514 O O . LYS A 1 443 ? 5.383 -8.120 -0.812 1.00 78.75 443 LYS A O 1
ATOM 3519 N N . LEU A 1 444 ? 3.538 -9.356 -1.184 1.00 71.19 444 LEU A N 1
ATOM 3520 C CA . LEU A 1 444 ? 3.500 -9.204 -2.632 1.00 71.19 444 LEU A CA 1
ATOM 3521 C C . LEU A 1 444 ? 3.105 -7.782 -3.051 1.00 71.19 444 LEU A C 1
ATOM 3523 O O . LEU A 1 444 ? 3.703 -7.206 -3.954 1.00 71.19 444 LEU A O 1
ATOM 3527 N N . THR A 1 445 ? 2.133 -7.188 -2.357 1.00 72.12 445 THR A N 1
ATOM 3528 C CA . THR A 1 445 ? 1.715 -5.796 -2.589 1.00 72.12 445 THR A CA 1
ATOM 3529 C C . THR A 1 445 ? 2.804 -4.806 -2.145 1.00 72.12 445 THR A C 1
ATOM 3531 O O . THR A 1 445 ? 2.983 -3.753 -2.756 1.00 72.12 445 THR A O 1
ATOM 3534 N N . GLY A 1 446 ? 3.519 -5.114 -1.057 1.00 68.19 446 GLY A N 1
ATOM 3535 C CA . GLY A 1 446 ? 4.597 -4.299 -0.486 1.00 68.19 446 GLY A CA 1
ATOM 3536 C C . GLY A 1 446 ? 4.152 -2.954 0.105 1.00 68.19 446 GLY A C 1
ATOM 3537 O O . GLY A 1 446 ? 4.997 -2.157 0.507 1.00 68.19 446 GLY A O 1
ATOM 3538 N N . SER A 1 447 ? 2.843 -2.678 0.147 1.00 76.56 447 SER A N 1
ATOM 3539 C CA . SER A 1 447 ? 2.265 -1.400 0.571 1.00 76.56 447 SER A CA 1
ATOM 3540 C C . SER A 1 447 ? 0.887 -1.604 1.197 1.00 76.56 447 SER A C 1
ATOM 3542 O O . SER A 1 447 ? -0.028 -2.128 0.559 1.00 76.56 447 SER A O 1
ATOM 3544 N N . LEU A 1 448 ? 0.737 -1.164 2.450 1.00 64.44 448 LEU A N 1
ATOM 3545 C CA . LEU A 1 448 ? -0.503 -1.296 3.211 1.00 64.44 448 LEU A CA 1
ATOM 3546 C C . LEU A 1 448 ? -1.657 -0.503 2.565 1.00 64.44 448 LEU A C 1
ATOM 3548 O O . LEU A 1 448 ? -2.732 -1.078 2.398 1.00 64.44 448 LEU A O 1
ATOM 3552 N N . PRO A 1 449 ? -1.464 0.754 2.113 1.00 65.56 449 PRO A N 1
ATOM 3553 C CA . PRO A 1 449 ? -2.489 1.469 1.357 1.00 65.56 449 PRO A CA 1
ATOM 3554 C C . PRO A 1 449 ? -2.961 0.724 0.106 1.00 65.56 449 PRO A C 1
ATOM 3556 O O . PRO A 1 449 ? -4.166 0.594 -0.092 1.00 65.56 449 PRO A O 1
ATOM 3559 N N . LEU A 1 450 ? -2.045 0.178 -0.704 1.00 68.31 450 LEU A N 1
ATOM 3560 C CA . LEU A 1 450 ? -2.420 -0.573 -1.910 1.00 68.31 450 LEU A CA 1
ATOM 3561 C C . LEU A 1 450 ? -3.157 -1.868 -1.560 1.00 68.31 450 LEU A C 1
ATOM 3563 O O . LEU A 1 450 ? -4.110 -2.240 -2.240 1.00 68.31 450 LEU A O 1
ATOM 3567 N N . TYR A 1 451 ? -2.759 -2.532 -0.477 1.00 79.94 451 TYR A N 1
ATOM 3568 C CA . TYR A 1 451 ? -3.390 -3.759 -0.008 1.00 79.94 451 TYR A CA 1
ATOM 3569 C C . TYR A 1 451 ? -4.844 -3.493 0.419 1.00 79.94 451 TYR A C 1
ATOM 3571 O O . TYR A 1 451 ? -5.763 -4.196 -0.013 1.00 79.94 451 TYR A O 1
ATOM 3579 N N . LEU A 1 452 ? -5.068 -2.430 1.203 1.00 80.31 452 LEU A N 1
ATOM 3580 C CA . LEU A 1 452 ? -6.399 -2.005 1.650 1.00 80.31 452 LEU A CA 1
ATOM 3581 C C . LEU A 1 452 ? -7.256 -1.473 0.495 1.00 80.31 452 LEU A C 1
ATOM 3583 O O . LEU A 1 452 ? -8.451 -1.772 0.420 1.00 80.31 452 LEU A O 1
ATOM 3587 N N . GLN A 1 453 ? -6.655 -0.712 -0.421 1.00 75.81 453 GLN A N 1
ATOM 3588 C CA . GLN A 1 453 ? -7.324 -0.193 -1.612 1.00 75.81 453 GLN A CA 1
ATOM 3589 C C . GLN A 1 453 ? -7.756 -1.331 -2.532 1.00 75.81 453 GLN A C 1
ATOM 3591 O O . GLN A 1 453 ? -8.872 -1.317 -3.041 1.00 75.81 453 GLN A O 1
ATOM 3596 N N . SER A 1 454 ? -6.902 -2.336 -2.710 1.00 82.75 454 SER A N 1
ATOM 3597 C CA . SER A 1 454 ? -7.204 -3.502 -3.529 1.00 82.75 454 SER A CA 1
ATOM 3598 C C . SER A 1 454 ? -8.361 -4.316 -2.940 1.00 82.75 454 SER A C 1
ATOM 3600 O O . SER A 1 454 ? -9.297 -4.648 -3.662 1.00 82.75 454 SER A O 1
ATOM 3602 N N . GLY A 1 455 ? -8.363 -4.560 -1.622 1.00 86.44 455 GLY A N 1
ATOM 3603 C CA . GLY A 1 455 ? -9.516 -5.166 -0.946 1.00 86.44 455 GLY A CA 1
ATOM 3604 C C . GLY A 1 455 ? -10.795 -4.333 -1.094 1.00 86.44 455 GLY A C 1
ATOM 3605 O O . GLY A 1 455 ? -11.858 -4.883 -1.369 1.00 86.44 455 GLY A O 1
ATOM 3606 N N . SER A 1 456 ? -10.690 -3.005 -0.978 1.00 84.00 456 SER A N 1
ATOM 3607 C CA . SER A 1 456 ? -11.839 -2.097 -1.107 1.00 84.00 456 SER A CA 1
ATOM 3608 C C . SER A 1 456 ? -12.426 -2.094 -2.513 1.00 84.00 456 SER A C 1
ATOM 3610 O O . SER A 1 456 ? -13.630 -2.281 -2.655 1.00 84.00 456 SER A O 1
ATOM 3612 N N . GLY A 1 457 ? -11.582 -1.978 -3.541 1.00 79.75 457 GLY A N 1
ATOM 3613 C CA . GLY A 1 457 ? -12.016 -1.974 -4.937 1.00 79.75 457 GLY A CA 1
ATOM 3614 C C . GLY A 1 457 ? -12.688 -3.282 -5.359 1.00 79.75 457 GLY A C 1
ATOM 3615 O O . GLY A 1 457 ? -13.666 -3.253 -6.102 1.00 79.75 457 GLY A O 1
ATOM 3616 N N . ILE A 1 458 ? -12.229 -4.421 -4.830 1.00 88.94 458 ILE A N 1
ATOM 3617 C CA . ILE A 1 458 ? -12.887 -5.719 -5.032 1.00 88.94 458 ILE A CA 1
ATOM 3618 C C . ILE A 1 458 ? -14.294 -5.711 -4.420 1.00 88.94 458 ILE A C 1
ATOM 3620 O O . ILE A 1 458 ? -15.251 -6.107 -5.083 1.00 88.94 458 ILE A O 1
ATOM 3624 N N . VAL A 1 459 ? -14.445 -5.232 -3.181 1.00 91.94 459 VAL A N 1
ATOM 3625 C CA . VAL A 1 459 ? -15.760 -5.154 -2.521 1.00 91.94 459 VAL A CA 1
ATOM 3626 C C . VAL A 1 459 ? -16.692 -4.160 -3.221 1.00 91.94 459 VAL A C 1
ATOM 3628 O O . VAL A 1 459 ? -17.868 -4.468 -3.381 1.00 91.94 459 VAL A O 1
ATOM 3631 N N . ASP A 1 460 ? -16.183 -3.025 -3.710 1.00 84.44 460 ASP A N 1
ATOM 3632 C CA . ASP A 1 460 ? -16.952 -2.077 -4.532 1.00 84.44 460 ASP A CA 1
ATOM 3633 C C . ASP A 1 460 ? -17.479 -2.723 -5.816 1.00 84.44 460 ASP A C 1
ATOM 3635 O O . ASP A 1 460 ? -18.640 -2.541 -6.193 1.00 84.44 460 ASP A O 1
ATOM 3639 N N . ALA A 1 461 ? -16.632 -3.499 -6.492 1.00 85.06 461 ALA A N 1
ATOM 3640 C CA . ALA A 1 461 ? -17.018 -4.204 -7.703 1.00 85.06 461 ALA A CA 1
ATOM 3641 C C . ALA A 1 461 ? -18.082 -5.274 -7.416 1.00 85.06 461 ALA A C 1
ATOM 3643 O O . ALA A 1 461 ? -19.054 -5.383 -8.162 1.00 85.06 461 ALA A O 1
ATOM 3644 N N . ILE A 1 462 ? -17.951 -6.007 -6.306 1.00 91.12 462 ILE A N 1
ATOM 3645 C CA . ILE A 1 462 ? -18.962 -6.970 -5.847 1.00 91.12 462 ILE A CA 1
ATOM 3646 C C . ILE A 1 462 ? -20.284 -6.260 -5.545 1.00 91.12 462 ILE A C 1
ATOM 3648 O O . ILE A 1 462 ? -21.330 -6.696 -6.014 1.00 91.12 462 ILE A O 1
ATOM 3652 N N . GLU A 1 463 ? -20.256 -5.149 -4.812 1.00 89.19 463 GLU A N 1
ATOM 3653 C CA . GLU A 1 463 ? -21.451 -4.367 -4.478 1.00 89.19 463 GLU A CA 1
ATOM 3654 C C . GLU A 1 463 ? -22.171 -3.859 -5.739 1.00 89.19 463 GLU A C 1
ATOM 3656 O O . GLU A 1 463 ? -23.394 -3.973 -5.850 1.00 89.19 463 GLU A O 1
ATOM 3661 N N . SER A 1 464 ? -21.413 -3.412 -6.745 1.00 87.06 464 SER A N 1
ATOM 3662 C CA . SER A 1 464 ? -21.937 -3.053 -8.069 1.00 87.06 464 SER A CA 1
ATOM 3663 C C . SER A 1 464 ? -22.614 -4.236 -8.777 1.00 87.06 464 SER A C 1
ATOM 3665 O O . SER A 1 464 ? -23.733 -4.097 -9.278 1.00 87.06 464 SER A O 1
ATOM 3667 N N . ILE A 1 465 ? -21.984 -5.419 -8.774 1.00 89.75 465 ILE A N 1
ATOM 3668 C CA . ILE A 1 465 ? -22.547 -6.652 -9.352 1.00 89.75 465 ILE A CA 1
ATOM 3669 C C . ILE A 1 465 ? -23.854 -7.036 -8.643 1.00 89.75 465 ILE A C 1
ATOM 3671 O O . ILE A 1 465 ? -24.849 -7.330 -9.306 1.00 89.75 465 ILE A O 1
ATOM 3675 N N . LEU A 1 466 ? -23.885 -6.997 -7.308 1.00 88.88 466 LEU A N 1
ATOM 3676 C CA . LEU A 1 466 ? -25.078 -7.326 -6.523 1.00 88.88 466 LEU A CA 1
ATOM 3677 C C . LEU A 1 466 ? -26.257 -6.415 -6.891 1.00 88.88 466 LEU A C 1
ATOM 3679 O O . LEU A 1 466 ? -27.346 -6.908 -7.189 1.00 88.88 466 LEU A O 1
ATOM 3683 N N . HIS A 1 467 ? -26.036 -5.098 -6.935 1.00 86.44 467 HIS A N 1
ATOM 3684 C CA . HIS A 1 467 ? -27.078 -4.138 -7.303 1.00 86.44 467 HIS A CA 1
ATOM 3685 C C . HIS A 1 467 ? -27.548 -4.293 -8.751 1.00 86.44 467 HIS A C 1
ATOM 3687 O O . HIS A 1 467 ? -28.751 -4.237 -9.015 1.00 86.44 467 HIS A O 1
ATOM 3693 N N . LYS A 1 468 ? -26.622 -4.528 -9.687 1.00 87.88 468 LYS A N 1
ATOM 3694 C CA . LYS A 1 468 ? -26.933 -4.751 -11.106 1.00 87.88 468 LYS A CA 1
ATOM 3695 C C . LYS A 1 468 ? -27.903 -5.917 -11.311 1.00 87.88 468 LYS A C 1
ATOM 3697 O O . LYS A 1 468 ? -28.765 -5.837 -12.183 1.00 87.88 468 LYS A O 1
ATOM 3702 N N . HIS A 1 469 ? -27.793 -6.964 -10.494 1.00 87.25 469 HIS A N 1
ATOM 3703 C CA . HIS A 1 469 ? -28.620 -8.173 -10.588 1.00 87.25 469 HIS A CA 1
ATOM 3704 C C . HIS A 1 469 ? -29.768 -8.226 -9.570 1.00 87.25 469 HIS A C 1
ATOM 3706 O O . HIS A 1 469 ? -30.314 -9.295 -9.300 1.00 87.25 469 HIS A O 1
ATOM 3712 N N . GLY A 1 470 ? -30.170 -7.072 -9.029 1.00 74.00 470 GLY A N 1
ATOM 3713 C CA . GLY A 1 470 ? -31.378 -6.944 -8.211 1.00 74.00 470 GLY A CA 1
ATOM 3714 C C . GLY A 1 470 ? -31.265 -7.499 -6.789 1.00 74.00 470 GLY A C 1
ATOM 3715 O O . GLY A 1 470 ? -32.291 -7.698 -6.145 1.00 74.00 470 GLY A O 1
ATOM 3716 N N . HIS A 1 471 ? -30.052 -7.742 -6.283 1.00 82.31 471 HIS A N 1
ATOM 3717 C CA . HIS A 1 471 ? -29.830 -7.995 -4.860 1.00 82.31 471 HIS A CA 1
ATOM 3718 C C . HIS A 1 471 ? -29.812 -6.663 -4.093 1.00 82.31 471 HIS A C 1
ATOM 3720 O O . HIS A 1 471 ? -29.331 -5.645 -4.595 1.00 82.31 471 HIS A O 1
ATOM 3726 N N . GLU A 1 472 ? -30.264 -6.662 -2.839 1.00 74.19 472 GLU A N 1
ATOM 3727 C CA . GLU A 1 472 ? -30.350 -5.464 -1.982 1.00 74.19 472 GLU A CA 1
ATOM 3728 C C . GLU A 1 472 ? -28.980 -4.918 -1.510 1.00 74.19 472 GLU A C 1
ATOM 3730 O O . GLU A 1 472 ? -28.917 -4.093 -0.599 1.00 74.19 472 GLU A O 1
ATOM 3735 N N . GLY A 1 473 ? -27.879 -5.356 -2.133 1.00 79.19 473 GLY A N 1
ATOM 3736 C CA . GLY A 1 473 ? -26.504 -4.985 -1.779 1.00 79.19 473 GLY A CA 1
ATOM 3737 C C . GLY A 1 473 ? -25.972 -5.657 -0.508 1.00 79.19 473 GLY A C 1
ATOM 3738 O O . GLY A 1 473 ? -26.636 -6.493 0.106 1.00 79.19 473 GLY A O 1
ATOM 3739 N N . LEU A 1 474 ? -24.743 -5.296 -0.124 1.00 80.38 474 LEU A N 1
ATOM 3740 C CA . LEU A 1 474 ? -24.081 -5.810 1.084 1.00 80.38 474 LEU A CA 1
ATOM 3741 C C . LEU A 1 474 ? -24.661 -5.201 2.369 1.00 80.38 474 LEU A C 1
ATOM 3743 O O . LEU A 1 474 ? -24.672 -5.855 3.406 1.00 80.38 474 LEU A O 1
ATOM 3747 N N . ALA A 1 475 ? -25.190 -3.977 2.301 1.00 70.31 475 ALA A N 1
ATOM 3748 C CA . ALA A 1 475 ? -25.760 -3.264 3.446 1.00 70.31 475 ALA A CA 1
ATOM 3749 C C . ALA A 1 475 ? -27.002 -3.931 4.072 1.00 70.31 475 ALA A C 1
ATOM 3751 O O . ALA A 1 475 ? -27.383 -3.551 5.174 1.00 70.31 475 ALA A O 1
ATOM 3752 N N . ASN A 1 476 ? -27.618 -4.891 3.376 1.00 70.44 476 ASN A N 1
ATOM 3753 C CA . ASN A 1 476 ? -28.767 -5.667 3.852 1.00 70.44 476 ASN A CA 1
ATOM 3754 C C . ASN A 1 476 ? -28.445 -7.167 3.988 1.00 70.44 476 ASN A C 1
ATOM 3756 O O . ASN A 1 476 ? -29.333 -7.981 4.247 1.00 70.44 476 ASN A O 1
ATOM 3760 N N . ALA A 1 477 ? -27.181 -7.557 3.795 1.00 75.50 477 ALA A N 1
ATOM 3761 C CA . ALA A 1 477 ? -26.763 -8.936 3.988 1.00 75.50 477 ALA A CA 1
ATOM 3762 C C . ALA A 1 477 ? -26.777 -9.285 5.485 1.00 75.50 477 ALA A C 1
ATOM 3764 O O . ALA A 1 477 ? -26.347 -8.515 6.338 1.00 75.50 477 ALA A O 1
ATOM 3765 N N . ARG A 1 478 ? -27.254 -10.480 5.813 1.00 73.38 478 ARG A N 1
ATOM 3766 C CA . ARG A 1 478 ? -27.255 -11.060 7.162 1.00 73.38 478 ARG A CA 1
ATOM 3767 C C . ARG A 1 478 ? -26.015 -11.922 7.376 1.00 73.38 478 ARG A C 1
ATOM 3769 O O . ARG A 1 478 ? -25.485 -11.963 8.482 1.00 73.38 478 ARG A O 1
ATOM 3776 N N . ALA A 1 479 ? -25.547 -12.583 6.322 1.00 80.69 479 ALA A N 1
ATOM 3777 C CA . ALA A 1 479 ? -24.368 -13.428 6.304 1.00 80.69 479 ALA A CA 1
ATOM 3778 C C . ALA A 1 479 ? -23.619 -13.305 4.968 1.00 80.69 479 ALA A C 1
ATOM 3780 O O . ALA A 1 479 ? -24.199 -13.453 3.890 1.00 80.69 479 ALA A O 1
ATOM 3781 N N . VAL A 1 480 ? -22.309 -13.083 5.051 1.00 91.00 480 VAL A N 1
ATOM 3782 C CA . VAL A 1 480 ? -21.380 -13.020 3.918 1.00 91.00 480 VAL A CA 1
ATOM 3783 C C . VAL A 1 480 ? -20.205 -13.951 4.199 1.00 91.00 480 VAL A C 1
ATOM 3785 O O . VAL A 1 480 ? -19.725 -14.005 5.329 1.00 91.00 480 VAL A O 1
ATOM 3788 N N . ALA A 1 481 ? -19.725 -14.678 3.196 1.00 94.50 481 ALA A N 1
ATOM 3789 C CA . ALA A 1 481 ? -18.536 -15.516 3.320 1.00 94.50 481 ALA A CA 1
ATOM 3790 C C . ALA A 1 481 ? -17.433 -15.052 2.362 1.00 94.50 481 ALA A C 1
ATOM 3792 O O . ALA A 1 481 ? -17.677 -14.939 1.162 1.00 94.50 481 ALA A O 1
ATOM 3793 N N . ASP A 1 482 ? -16.234 -14.817 2.895 1.00 96.81 482 ASP A N 1
ATOM 3794 C CA . ASP A 1 482 ? -14.993 -14.649 2.134 1.00 96.81 482 ASP A CA 1
ATOM 3795 C C . ASP A 1 482 ? -14.285 -16.009 2.066 1.00 96.81 482 ASP A C 1
ATOM 3797 O O . ASP A 1 482 ? -13.837 -16.534 3.087 1.00 96.81 482 ASP A O 1
ATOM 3801 N N . PHE A 1 483 ? -14.270 -16.627 0.888 1.00 93.44 483 PHE A N 1
ATOM 3802 C CA . PHE A 1 483 ? -13.772 -17.979 0.650 1.00 93.44 483 PHE A CA 1
ATOM 3803 C C . PHE A 1 483 ? -12.394 -17.938 -0.014 1.00 93.44 483 PHE A C 1
ATOM 3805 O O . PHE A 1 483 ? -12.236 -17.299 -1.054 1.00 93.44 483 PHE A O 1
ATOM 3812 N N . ALA A 1 484 ? -11.427 -18.659 0.565 1.00 91.56 484 ALA A N 1
ATOM 3813 C CA . ALA A 1 484 ? -9.991 -18.401 0.411 1.00 91.56 484 ALA A CA 1
ATOM 3814 C C . ALA A 1 484 ? -9.614 -16.996 0.917 1.00 91.56 484 ALA A C 1
ATOM 3816 O O . ALA A 1 484 ? -8.991 -16.196 0.216 1.00 91.56 484 ALA A O 1
ATOM 3817 N N . SER A 1 485 ? -10.057 -16.678 2.139 1.00 93.25 485 SER A N 1
ATOM 3818 C CA . SER A 1 485 ? -9.913 -15.342 2.727 1.00 93.25 485 SER A CA 1
ATOM 3819 C C . SER A 1 485 ? -8.463 -14.930 2.991 1.00 93.25 485 SER A C 1
ATOM 3821 O O . SER A 1 485 ? -8.178 -13.737 3.158 1.00 93.25 485 SER A O 1
ATOM 3823 N N . HIS A 1 486 ? -7.549 -15.900 3.093 1.00 92.69 486 HIS A N 1
ATOM 3824 C CA . HIS A 1 486 ? -6.190 -15.723 3.597 1.00 92.69 486 HIS A CA 1
ATOM 3825 C C . HIS A 1 486 ? -6.205 -14.929 4.918 1.00 92.69 486 HIS A C 1
ATOM 3827 O O . HIS A 1 486 ? -7.117 -15.087 5.732 1.00 92.69 486 HIS A O 1
ATOM 3833 N N . TYR A 1 487 ? -5.251 -14.020 5.133 1.00 93.69 487 TYR A N 1
ATOM 3834 C CA . TYR A 1 487 ? -5.229 -13.092 6.277 1.00 93.69 487 TYR A CA 1
ATOM 3835 C C . TYR A 1 487 ? -6.206 -11.894 6.126 1.00 93.69 487 TYR A C 1
ATOM 3837 O O . TYR A 1 487 ? -6.047 -10.836 6.745 1.00 93.69 487 TYR A O 1
ATOM 3845 N N . GLY A 1 488 ? -7.251 -12.046 5.306 1.00 93.44 488 GLY A N 1
ATOM 3846 C CA . GLY A 1 488 ? -8.465 -11.234 5.360 1.00 93.44 488 GLY A CA 1
ATOM 3847 C C . GLY A 1 488 ? -8.407 -9.893 4.635 1.00 93.44 488 GLY A C 1
ATOM 3848 O O . GLY A 1 488 ? -8.979 -8.916 5.129 1.00 93.44 488 GLY A O 1
ATOM 3849 N N . ARG A 1 489 ? -7.732 -9.808 3.478 1.00 93.81 489 ARG A N 1
ATOM 3850 C CA . ARG A 1 489 ? -7.693 -8.589 2.635 1.00 93.81 489 ARG A CA 1
ATOM 3851 C C . ARG A 1 489 ? -9.092 -8.083 2.281 1.00 93.81 489 ARG A C 1
ATOM 3853 O O . ARG A 1 489 ? -9.332 -6.879 2.321 1.00 93.81 489 ARG A O 1
ATOM 3860 N N . ILE A 1 490 ? -9.994 -9.003 1.944 1.00 94.88 490 ILE A N 1
ATOM 3861 C CA . ILE A 1 490 ? -11.387 -8.718 1.587 1.00 94.88 490 ILE A CA 1
ATOM 3862 C C . ILE A 1 490 ? -12.259 -8.769 2.851 1.00 94.88 490 ILE A C 1
ATOM 3864 O O . ILE A 1 490 ? -12.994 -7.810 3.104 1.00 94.88 490 ILE A O 1
ATOM 3868 N N . THR A 1 491 ? -12.092 -9.785 3.713 1.00 94.38 491 THR A N 1
ATOM 3869 C CA . THR A 1 491 ? -12.768 -9.921 5.023 1.00 94.38 491 THR A CA 1
ATOM 3870 C C . THR A 1 491 ? -12.856 -8.615 5.813 1.00 94.38 491 THR A C 1
ATOM 3872 O O . THR A 1 491 ? -13.924 -8.269 6.312 1.00 94.38 491 THR A O 1
ATOM 3875 N N . ARG A 1 492 ? -11.757 -7.856 5.933 1.00 91.94 492 ARG A N 1
ATOM 3876 C CA . ARG A 1 492 ? -11.724 -6.597 6.706 1.00 91.94 492 ARG A CA 1
ATOM 3877 C C . ARG A 1 492 ? -12.644 -5.515 6.146 1.00 91.94 492 ARG A C 1
ATOM 3879 O O . ARG A 1 492 ? -13.211 -4.731 6.906 1.00 91.94 492 ARG A O 1
ATOM 3886 N N . VAL A 1 493 ? -12.778 -5.458 4.822 1.00 90.00 493 VAL A N 1
ATOM 3887 C CA . VAL A 1 493 ? -13.626 -4.477 4.144 1.00 90.00 493 VAL A CA 1
ATOM 3888 C C . VAL A 1 493 ? -15.079 -4.914 4.249 1.00 90.00 493 VAL A C 1
ATOM 3890 O O . VAL A 1 493 ? -15.925 -4.088 4.588 1.00 90.00 493 VAL A O 1
ATOM 3893 N N . LEU A 1 494 ? -15.354 -6.209 4.056 1.00 88.81 494 LEU A N 1
ATOM 3894 C CA . LEU A 1 494 ? -16.675 -6.786 4.308 1.00 88.81 494 LEU A CA 1
ATOM 3895 C C . LEU A 1 494 ? -17.122 -6.472 5.740 1.00 88.81 494 LEU A C 1
ATOM 3897 O O . LEU A 1 494 ? -18.153 -5.841 5.927 1.00 88.81 494 LEU A O 1
ATOM 3901 N N . GLN A 1 495 ? -16.288 -6.749 6.744 1.00 83.69 495 GLN A N 1
ATOM 3902 C CA . GLN A 1 495 ? -16.570 -6.421 8.147 1.00 83.69 495 GLN A CA 1
ATOM 3903 C C . GLN A 1 495 ? -16.868 -4.938 8.401 1.00 83.69 495 GLN A C 1
ATOM 3905 O O . GLN A 1 495 ? -17.730 -4.606 9.220 1.00 83.69 495 GLN A O 1
ATOM 3910 N N . ALA A 1 496 ? -16.161 -4.039 7.715 1.00 78.19 496 ALA A N 1
ATOM 3911 C CA . ALA A 1 496 ? -16.368 -2.603 7.852 1.00 78.19 496 ALA A CA 1
ATOM 3912 C C . ALA A 1 496 ? -17.677 -2.125 7.196 1.00 78.19 496 ALA A C 1
ATOM 3914 O O . ALA A 1 496 ? -18.322 -1.222 7.733 1.00 78.19 496 ALA A O 1
ATOM 3915 N N . ARG A 1 497 ? -18.074 -2.721 6.062 1.00 78.50 497 ARG A N 1
ATOM 3916 C CA . ARG A 1 497 ? -19.280 -2.347 5.297 1.00 78.50 497 ARG A CA 1
ATOM 3917 C C . ARG A 1 497 ? -20.547 -3.050 5.757 1.00 78.50 497 ARG A C 1
ATOM 3919 O O . ARG A 1 497 ? -21.625 -2.471 5.672 1.00 78.50 497 ARG A O 1
ATOM 3926 N N . THR A 1 498 ? -20.419 -4.251 6.307 1.00 72.06 498 THR A N 1
ATOM 3927 C CA . THR A 1 498 ? -21.533 -5.055 6.812 1.00 72.06 498 THR A CA 1
ATOM 3928 C C . THR A 1 498 ? -21.410 -5.260 8.323 1.00 72.06 498 THR A C 1
ATOM 3930 O O . THR A 1 498 ? -21.335 -6.392 8.799 1.00 72.06 498 THR A O 1
ATOM 3933 N N . PRO A 1 499 ? -21.384 -4.185 9.138 1.00 61.62 499 PRO A N 1
ATOM 3934 C CA . PRO A 1 499 ? -21.087 -4.300 10.562 1.00 61.62 499 PRO A CA 1
ATOM 3935 C C . PRO A 1 499 ? -22.149 -5.069 11.370 1.00 61.62 499 PRO A C 1
ATOM 3937 O O . PRO A 1 499 ? -21.901 -5.380 12.543 1.00 61.62 499 PRO A O 1
ATOM 3940 N N . HIS A 1 500 ? -23.312 -5.306 10.758 1.00 58.59 500 HIS A N 1
ATOM 3941 C CA . HIS A 1 500 ? -24.465 -6.057 11.251 1.00 58.59 500 HIS A CA 1
ATOM 3942 C C . HIS A 1 500 ? -24.519 -7.504 10.727 1.00 58.59 500 HIS A C 1
ATOM 3944 O O . HIS A 1 500 ? -25.255 -8.304 11.294 1.00 58.59 500 HIS A O 1
ATOM 3950 N N . ALA A 1 501 ? -23.774 -7.837 9.668 1.00 65.50 501 ALA A N 1
ATOM 3951 C CA . ALA A 1 501 ? -23.777 -9.168 9.072 1.00 65.50 501 ALA A CA 1
ATOM 3952 C C . ALA A 1 501 ? -22.760 -10.085 9.757 1.00 65.50 501 ALA A C 1
ATOM 3954 O O . ALA A 1 501 ? -21.718 -9.636 10.247 1.00 65.50 501 ALA A O 1
ATOM 3955 N N . VAL A 1 502 ? -23.023 -11.389 9.728 1.00 70.94 502 VAL A N 1
ATOM 3956 C CA . VAL A 1 502 ? -22.007 -12.404 10.008 1.00 70.94 502 VAL A CA 1
ATOM 3957 C C . VAL A 1 502 ? -21.049 -12.455 8.826 1.00 70.94 502 VAL A C 1
ATOM 3959 O O . VAL A 1 502 ? -21.465 -12.758 7.714 1.00 70.94 502 VAL A O 1
ATOM 3962 N N . VAL A 1 503 ? -19.767 -12.179 9.059 1.00 84.12 503 VAL A N 1
ATOM 3963 C CA . VAL A 1 503 ? -18.725 -12.342 8.038 1.00 84.12 503 VAL A CA 1
ATOM 3964 C C . VAL A 1 503 ? -17.928 -13.599 8.360 1.00 84.12 503 VAL A C 1
ATOM 3966 O O . VAL A 1 503 ? -17.227 -13.633 9.371 1.00 84.12 503 VAL A O 1
ATOM 3969 N N . TYR A 1 504 ? -18.052 -14.627 7.525 1.00 87.06 504 TYR A N 1
ATOM 3970 C CA . TYR A 1 504 ? -17.265 -15.854 7.615 1.00 87.06 504 TYR A CA 1
ATOM 3971 C C . TYR A 1 504 ? -15.947 -15.679 6.857 1.00 87.06 504 TYR A C 1
ATOM 3973 O O . TYR A 1 504 ? -15.961 -15.301 5.688 1.00 87.06 504 TYR A O 1
ATOM 3981 N N . ALA A 1 505 ? -14.825 -15.953 7.521 1.00 92.56 505 ALA A N 1
ATOM 3982 C CA . ALA A 1 505 ? -13.513 -16.072 6.894 1.00 92.56 505 ALA A CA 1
ATOM 3983 C C . ALA A 1 505 ? -13.219 -17.562 6.706 1.00 92.56 505 ALA A C 1
ATOM 3985 O O . ALA A 1 505 ? -13.010 -18.283 7.686 1.00 92.56 505 ALA A O 1
ATOM 3986 N N . CYS A 1 506 ? -13.277 -18.024 5.461 1.00 90.62 506 CYS A N 1
ATOM 3987 C CA . CYS A 1 506 ? -13.136 -19.426 5.105 1.00 90.62 506 CYS A CA 1
ATOM 3988 C C . CYS A 1 506 ? -11.785 -19.649 4.419 1.00 90.62 506 CYS A C 1
ATOM 3990 O O . CYS A 1 506 ? -11.560 -19.130 3.326 1.00 90.62 506 CYS A O 1
ATOM 3992 N N . ASP A 1 507 ? -10.909 -20.454 5.016 1.00 92.06 507 ASP A N 1
ATOM 3993 C CA . ASP A 1 507 ? -9.607 -20.797 4.429 1.00 92.06 507 ASP A CA 1
ATOM 3994 C C . ASP A 1 507 ? -9.157 -22.206 4.847 1.00 92.06 507 ASP A C 1
ATOM 3996 O O . ASP A 1 507 ? -9.771 -22.835 5.711 1.00 92.06 507 ASP A O 1
ATOM 4000 N N . ILE A 1 508 ? -8.120 -22.739 4.203 1.00 85.50 508 ILE A N 1
ATOM 4001 C CA . ILE A 1 508 ? -7.445 -23.968 4.634 1.00 85.50 508 ILE A CA 1
ATOM 4002 C C . ILE A 1 508 ? -6.396 -23.672 5.712 1.00 85.50 508 ILE A C 1
ATOM 4004 O O . ILE A 1 508 ? -6.151 -24.518 6.571 1.00 85.50 508 ILE A O 1
ATOM 4008 N N . ASP A 1 509 ? -5.803 -22.475 5.694 1.00 84.06 509 ASP A N 1
ATOM 4009 C CA . ASP A 1 509 ? -4.808 -22.057 6.676 1.00 84.06 509 ASP A CA 1
ATOM 4010 C C . ASP A 1 509 ? -5.484 -21.650 7.995 1.00 84.06 509 ASP A C 1
ATOM 4012 O O . ASP A 1 509 ? -6.109 -20.590 8.120 1.00 84.06 509 ASP A O 1
ATOM 4016 N N . SER A 1 510 ? -5.326 -22.499 9.015 1.00 81.31 510 SER A N 1
ATOM 4017 C CA . SER A 1 510 ? -5.862 -22.258 10.355 1.00 81.31 510 SER A CA 1
ATOM 4018 C C . SER A 1 510 ? -5.301 -20.989 11.003 1.00 81.31 510 SER A C 1
ATOM 4020 O O . SER A 1 510 ? -6.014 -20.334 11.761 1.00 81.31 510 SER A O 1
ATOM 4022 N N . ASN A 1 511 ? -4.055 -20.606 10.701 1.00 80.81 511 ASN A N 1
ATOM 4023 C CA . ASN A 1 511 ? -3.453 -19.383 11.236 1.00 80.81 511 ASN A CA 1
ATOM 4024 C C . ASN A 1 511 ? -4.075 -18.138 10.599 1.00 80.81 511 ASN A C 1
ATOM 4026 O O . ASN A 1 511 ? -4.281 -17.128 11.277 1.00 80.81 511 ASN A O 1
ATOM 4030 N N . ALA A 1 512 ? -4.400 -18.215 9.309 1.00 83.62 512 ALA A N 1
ATOM 4031 C CA . ALA A 1 512 ? -4.997 -17.116 8.566 1.00 83.62 512 ALA A CA 1
ATOM 4032 C C . ALA A 1 512 ? -6.431 -16.815 9.036 1.00 83.62 512 ALA A C 1
ATOM 4034 O O . ALA A 1 512 ? -6.762 -15.659 9.329 1.00 83.62 512 ALA A O 1
ATOM 4035 N N . VAL A 1 513 ? -7.269 -17.845 9.220 1.00 81.62 513 VAL A N 1
ATOM 4036 C CA . VAL A 1 513 ? -8.625 -17.648 9.769 1.00 81.62 513 VAL A CA 1
ATOM 4037 C C . VAL A 1 513 ? -8.606 -17.262 11.250 1.00 81.62 513 VAL A C 1
ATOM 4039 O O . VAL A 1 513 ? -9.415 -16.429 11.654 1.00 81.62 513 VAL A O 1
ATOM 4042 N N . ALA A 1 514 ? -7.653 -17.765 12.047 1.00 72.12 514 ALA A N 1
ATOM 4043 C CA . ALA A 1 514 ? -7.477 -17.338 13.439 1.00 72.12 514 ALA A CA 1
ATOM 4044 C C . ALA A 1 514 ? -7.070 -15.857 13.540 1.00 72.12 514 ALA A C 1
ATOM 4046 O O . ALA A 1 514 ? -7.561 -15.127 14.401 1.00 72.12 514 ALA A O 1
ATOM 4047 N N . PHE A 1 515 ? -6.219 -15.374 12.629 1.00 84.50 515 PHE A N 1
ATOM 4048 C CA . PHE A 1 515 ? -5.919 -13.946 12.511 1.00 84.50 515 PHE A CA 1
ATOM 4049 C C . PHE A 1 515 ? -7.173 -13.136 12.152 1.00 84.50 515 PHE A C 1
ATOM 4051 O O . PHE A 1 515 ? -7.433 -12.101 12.765 1.00 84.50 515 PHE A O 1
ATOM 4058 N N . CYS A 1 516 ? -7.978 -13.612 11.196 1.00 84.44 516 CYS A N 1
ATOM 4059 C CA . CYS A 1 516 ? -9.229 -12.950 10.826 1.00 84.44 516 CYS A CA 1
ATOM 4060 C C . CYS A 1 516 ? -10.229 -12.887 11.992 1.00 84.44 516 CYS A C 1
ATOM 4062 O O . CYS A 1 516 ? -10.919 -11.880 12.154 1.00 84.44 516 CYS A O 1
ATOM 4064 N N . GLU A 1 517 ? -10.300 -13.923 12.828 1.00 79.06 517 GLU A N 1
ATOM 4065 C CA . GLU A 1 517 ? -11.110 -13.909 14.048 1.00 79.06 517 GLU A CA 1
ATOM 4066 C C . GLU A 1 517 ? -10.588 -12.882 15.059 1.00 79.06 517 GLU A C 1
ATOM 4068 O O . GLU A 1 517 ? -11.341 -12.008 15.502 1.00 79.06 517 GLU A O 1
ATOM 4073 N N . ARG A 1 518 ? -9.294 -12.961 15.393 1.00 71.44 518 ARG A N 1
ATOM 4074 C CA . ARG A 1 518 ? -8.670 -12.142 16.437 1.00 71.44 518 ARG A CA 1
ATOM 4075 C C . ARG A 1 518 ? -8.647 -10.660 16.078 1.00 71.44 518 ARG A C 1
ATOM 4077 O O . ARG A 1 518 ? -9.090 -9.834 16.875 1.00 71.44 518 ARG A O 1
ATOM 4084 N N . GLU A 1 519 ? -8.172 -10.324 14.881 1.00 80.81 519 GLU A N 1
ATOM 4085 C CA . GLU A 1 519 ? -7.968 -8.935 14.460 1.00 80.81 519 GLU A CA 1
ATOM 4086 C C . GLU A 1 519 ? -9.217 -8.334 13.810 1.00 80.81 519 GLU A C 1
ATOM 4088 O O . GLU A 1 519 ? -9.579 -7.186 14.078 1.00 80.81 519 GLU A O 1
ATOM 4093 N N . LEU A 1 520 ? -9.903 -9.090 12.947 1.00 83.12 520 LEU A N 1
ATOM 4094 C CA . LEU A 1 520 ? -10.981 -8.552 12.103 1.00 83.12 520 LEU A CA 1
ATOM 4095 C C . LEU A 1 520 ? -12.382 -8.832 12.666 1.00 83.12 520 LEU A C 1
ATOM 4097 O O . LEU A 1 520 ? -13.353 -8.214 12.223 1.00 83.12 520 LEU A O 1
ATOM 4101 N N . GLY A 1 521 ? -12.502 -9.740 13.639 1.00 68.44 521 GLY A N 1
ATOM 4102 C CA . GLY A 1 521 ? -13.776 -10.132 14.238 1.00 68.44 521 GLY A CA 1
ATOM 4103 C C . GLY A 1 521 ? -14.653 -10.992 13.324 1.00 68.44 521 GLY A C 1
ATOM 4104 O O . GLY A 1 521 ? -15.867 -11.039 13.527 1.00 68.44 521 GLY A O 1
ATOM 4105 N N . ALA A 1 522 ? -14.077 -11.627 12.298 1.00 80.38 522 ALA A N 1
ATOM 4106 C CA . ALA A 1 522 ? -14.778 -12.578 11.431 1.00 80.38 522 ALA A CA 1
ATOM 4107 C C . ALA A 1 522 ? -14.990 -13.935 12.126 1.00 80.38 522 ALA A C 1
ATOM 4109 O O . ALA A 1 522 ? -14.298 -14.263 13.085 1.00 80.38 522 ALA A O 1
ATOM 4110 N N . VAL A 1 523 ? -15.949 -14.731 11.650 1.00 74.38 523 VAL A N 1
ATOM 4111 C CA . VAL A 1 523 ? -16.156 -16.107 12.124 1.00 74.38 523 VAL A CA 1
ATOM 4112 C C . VAL A 1 523 ? -15.217 -17.033 11.345 1.00 74.38 523 VAL A C 1
ATOM 4114 O O . VAL A 1 523 ? -15.359 -17.108 10.121 1.00 74.38 523 VAL A O 1
ATOM 4117 N N . PRO A 1 524 ? -14.270 -17.727 11.999 1.00 79.00 524 PRO A N 1
ATOM 4118 C CA . PRO A 1 524 ? -13.319 -18.579 11.299 1.00 79.00 524 PRO A CA 1
ATOM 4119 C C . PRO A 1 524 ? -13.985 -19.882 10.848 1.00 79.00 524 PRO A C 1
ATOM 4121 O O . PRO A 1 524 ? -14.719 -20.518 11.609 1.00 79.00 524 PRO A O 1
ATOM 4124 N N . VAL A 1 525 ? -13.703 -20.303 9.616 1.00 79.12 525 VAL A N 1
ATOM 4125 C CA . VAL A 1 525 ? -14.139 -21.589 9.059 1.00 79.12 525 VAL A CA 1
ATOM 4126 C C . VAL A 1 525 ? -12.941 -22.254 8.386 1.00 79.12 525 VAL A C 1
ATOM 4128 O O . VAL A 1 525 ? -12.508 -21.835 7.314 1.00 79.12 525 VAL A O 1
ATOM 4131 N N . VAL A 1 526 ? -12.398 -23.299 9.013 1.00 80.81 526 VAL A N 1
ATOM 4132 C CA . VAL A 1 526 ? -11.334 -24.108 8.403 1.00 80.81 526 VAL A CA 1
ATOM 4133 C C . VAL A 1 526 ? -11.980 -25.088 7.431 1.00 80.81 526 VAL A C 1
ATOM 4135 O O . VAL A 1 526 ? -12.717 -25.977 7.841 1.00 80.81 526 VAL A O 1
ATOM 4138 N N . THR A 1 527 ? -11.738 -24.900 6.138 1.00 78.00 527 THR A N 1
ATOM 4139 C CA . THR A 1 527 ? -12.442 -25.633 5.070 1.00 78.00 527 THR A CA 1
ATOM 4140 C C . THR A 1 527 ? -11.787 -26.966 4.707 1.00 78.00 527 THR A C 1
ATOM 4142 O O . THR A 1 527 ? -12.472 -27.884 4.263 1.00 78.00 527 THR A O 1
ATOM 4145 N N . GLY A 1 528 ? -10.469 -27.096 4.900 1.00 76.56 528 GLY A N 1
ATOM 4146 C CA . GLY A 1 528 ? -9.693 -28.224 4.373 1.00 76.56 528 GLY A CA 1
ATOM 4147 C C . GLY A 1 528 ? -9.555 -28.198 2.839 1.00 76.56 528 GLY A C 1
ATOM 4148 O O . GLY A 1 528 ? -10.262 -27.480 2.138 1.00 76.56 528 GLY A O 1
ATOM 4149 N N . TRP A 1 529 ? -8.653 -29.016 2.275 1.00 78.31 529 TRP A N 1
ATOM 4150 C CA . TRP A 1 529 ? -8.445 -29.083 0.809 1.00 78.31 529 TRP A CA 1
ATOM 4151 C C . TRP A 1 529 ? -9.671 -29.611 0.046 1.00 78.31 529 TRP A C 1
ATOM 4153 O O . TRP A 1 529 ? -9.889 -29.315 -1.131 1.00 78.31 529 TRP A O 1
ATOM 4163 N N . ARG A 1 530 ? -10.479 -30.432 0.721 1.00 75.38 530 ARG A N 1
ATOM 4164 C CA . ARG A 1 530 ? -11.769 -30.922 0.239 1.00 75.38 530 ARG A CA 1
ATOM 4165 C C . ARG A 1 530 ? -12.830 -30.410 1.208 1.00 75.38 530 ARG A C 1
ATOM 4167 O O . ARG A 1 530 ? -12.962 -31.020 2.265 1.00 75.38 530 ARG A O 1
ATOM 4174 N N . PRO A 1 531 ? -13.546 -29.329 0.859 1.00 72.06 531 PRO A N 1
ATOM 4175 C CA . PRO A 1 531 ? -14.537 -28.747 1.749 1.00 72.06 531 PRO A CA 1
ATOM 4176 C C . PRO A 1 531 ? -15.597 -29.778 2.135 1.00 72.06 531 PRO A C 1
ATOM 4178 O O . PRO A 1 531 ? -16.227 -30.364 1.248 1.00 72.06 531 PRO A O 1
ATOM 4181 N N . ASP A 1 532 ? -15.776 -30.008 3.437 1.00 72.88 532 ASP A N 1
ATOM 4182 C CA . ASP A 1 532 ? -16.882 -30.819 3.942 1.00 72.88 532 ASP A CA 1
ATOM 4183 C C . ASP A 1 532 ? -18.168 -29.993 3.881 1.00 72.88 532 ASP A C 1
ATOM 4185 O O . ASP A 1 532 ? -18.367 -29.026 4.617 1.00 72.88 532 ASP A O 1
ATOM 4189 N N . GLU A 1 533 ? -19.046 -30.365 2.955 1.00 70.62 533 GLU A N 1
ATOM 4190 C CA . GLU A 1 533 ? -20.276 -29.638 2.670 1.00 70.62 533 GLU A CA 1
ATOM 4191 C C . GLU A 1 533 ? -21.241 -29.573 3.873 1.00 70.62 533 GLU A C 1
ATOM 4193 O O . GLU A 1 533 ? -22.091 -28.679 3.913 1.00 70.62 533 GLU A O 1
ATOM 4198 N N . ASP A 1 534 ? -21.132 -30.490 4.842 1.00 65.06 534 ASP A N 1
ATOM 4199 C CA . ASP A 1 534 ? -22.000 -30.528 6.024 1.00 65.06 534 ASP A CA 1
ATOM 4200 C C . ASP A 1 534 ? -21.483 -29.669 7.190 1.00 65.06 534 ASP A C 1
ATOM 4202 O O . ASP A 1 534 ? -22.274 -29.273 8.056 1.00 65.06 534 ASP A O 1
ATOM 4206 N N . GLU A 1 535 ? -20.194 -29.318 7.182 1.00 64.38 535 GLU A N 1
ATOM 4207 C CA . GLU A 1 535 ? -19.563 -28.467 8.199 1.00 64.38 535 GLU A CA 1
ATOM 4208 C C . GLU A 1 535 ? -19.565 -26.971 7.834 1.00 64.38 535 GLU A C 1
ATOM 4210 O O . GLU A 1 535 ? -19.361 -26.117 8.701 1.00 64.38 535 GLU A O 1
ATOM 4215 N N . LEU A 1 536 ? -19.840 -26.631 6.571 1.00 74.94 536 LEU A N 1
ATOM 4216 C CA . LEU A 1 536 ? -19.878 -25.248 6.088 1.00 74.94 536 LEU A CA 1
ATOM 4217 C C . LEU A 1 536 ? -21.143 -24.483 6.532 1.00 74.94 536 LEU A C 1
ATOM 4219 O O . LEU A 1 536 ? -22.214 -25.075 6.719 1.00 74.94 536 LEU A O 1
ATOM 4223 N N . PRO A 1 537 ? -21.058 -23.144 6.680 1.00 73.38 537 PRO A N 1
ATOM 4224 C CA . PRO A 1 537 ? -22.199 -22.338 7.096 1.00 73.38 537 PRO A CA 1
ATOM 4225 C C . PRO A 1 537 ? -23.305 -22.346 6.035 1.00 73.38 537 PRO A C 1
ATOM 4227 O O . PRO A 1 537 ? -23.038 -22.326 4.836 1.00 73.38 537 PRO A O 1
ATOM 4230 N N . ARG A 1 538 ? -24.561 -22.365 6.487 1.00 80.00 538 ARG A N 1
ATOM 4231 C CA . ARG A 1 538 ? -25.757 -22.339 5.633 1.00 80.00 538 ARG A CA 1
ATOM 4232 C C . ARG A 1 538 ? -26.438 -20.976 5.695 1.00 80.00 538 ARG A C 1
ATOM 4234 O O . ARG A 1 538 ? -26.146 -20.173 6.577 1.00 80.00 538 ARG A O 1
ATOM 4241 N N . ASP A 1 539 ? -27.349 -20.752 4.756 1.00 81.25 539 ASP A N 1
ATOM 4242 C CA . ASP A 1 539 ? -28.169 -19.544 4.640 1.00 81.25 539 ASP A CA 1
ATOM 4243 C C . ASP A 1 539 ? -27.364 -18.247 4.454 1.00 81.25 539 ASP A C 1
ATOM 4245 O O . ASP A 1 539 ? -27.773 -17.168 4.882 1.00 81.25 539 ASP A O 1
ATOM 4249 N N . VAL A 1 540 ? -26.226 -18.352 3.762 1.00 86.44 540 VAL A N 1
ATOM 4250 C CA . VAL A 1 540 ? -25.368 -17.221 3.395 1.00 86.44 540 VAL A CA 1
ATOM 4251 C C . VAL A 1 540 ? -26.019 -16.426 2.260 1.00 86.44 540 VAL A C 1
ATOM 4253 O O . VAL A 1 540 ? -26.516 -17.007 1.290 1.00 86.44 540 VAL A O 1
ATOM 4256 N N . ASP A 1 541 ? -26.031 -15.096 2.361 1.00 87.56 541 ASP A N 1
ATOM 4257 C CA . ASP A 1 541 ? -26.618 -14.233 1.331 1.00 87.56 541 ASP A CA 1
ATOM 4258 C C . ASP A 1 541 ? -25.636 -14.006 0.172 1.00 87.56 541 ASP A C 1
ATOM 4260 O O . ASP A 1 541 ? -26.040 -14.038 -0.992 1.00 87.56 541 ASP A O 1
ATOM 4264 N N . VAL A 1 542 ? -24.347 -13.819 0.491 1.00 95.06 542 VAL A N 1
ATOM 4265 C CA . VAL A 1 542 ? -23.284 -13.572 -0.492 1.00 95.06 542 VAL A CA 1
ATOM 4266 C C . VAL A 1 542 ? -22.037 -14.407 -0.195 1.00 95.06 542 VAL A C 1
ATOM 4268 O O . VAL A 1 542 ? -21.500 -14.356 0.909 1.00 95.06 542 VAL A O 1
ATOM 4271 N N . VAL A 1 543 ? -21.539 -15.140 -1.191 1.00 97.00 543 VAL A N 1
ATOM 4272 C CA . VAL A 1 543 ? -20.222 -15.801 -1.143 1.00 97.00 543 VAL A CA 1
ATOM 4273 C C . VAL A 1 543 ? -19.274 -15.078 -2.096 1.00 97.00 543 VAL A C 1
ATOM 4275 O O . VAL A 1 543 ? -19.616 -14.826 -3.248 1.00 97.00 543 VAL A O 1
ATOM 4278 N N . VAL A 1 544 ? -18.077 -14.752 -1.627 1.00 96.56 544 VAL A N 1
ATOM 4279 C CA . VAL A 1 544 ? -17.016 -14.120 -2.415 1.00 96.56 544 VAL A CA 1
ATOM 4280 C C . VAL A 1 544 ? -15.828 -15.066 -2.455 1.00 96.56 544 VAL A C 1
ATOM 4282 O O . VAL A 1 544 ? -15.444 -15.593 -1.418 1.00 96.56 544 VAL A O 1
ATOM 4285 N N . CYS A 1 545 ? -15.242 -15.293 -3.629 1.00 95.88 545 CYS A N 1
ATOM 4286 C CA . CYS A 1 545 ? -14.027 -16.092 -3.746 1.00 95.88 545 CYS A CA 1
ATOM 4287 C C . CYS A 1 545 ? -13.093 -15.549 -4.826 1.00 95.88 545 CYS A C 1
ATOM 4289 O O . CYS A 1 545 ? -13.344 -15.705 -6.021 1.00 95.88 545 CYS A O 1
ATOM 4291 N N . ILE A 1 546 ? -11.996 -14.920 -4.412 1.00 94.50 546 ILE A N 1
ATOM 4292 C CA . ILE A 1 546 ? -11.040 -14.302 -5.332 1.00 94.50 546 ILE A CA 1
ATOM 4293 C C . ILE A 1 546 ? -9.730 -15.081 -5.289 1.00 94.50 546 ILE A C 1
ATOM 4295 O O . ILE A 1 546 ? -9.117 -15.201 -4.234 1.00 94.50 546 ILE A O 1
ATOM 4299 N N . SER A 1 547 ? -9.283 -15.557 -6.450 1.00 88.62 547 SER A N 1
ATOM 4300 C CA . SER A 1 547 ? -8.020 -16.284 -6.629 1.00 88.62 547 SER A CA 1
ATOM 4301 C C . SER A 1 547 ? -7.931 -17.649 -5.926 1.00 88.62 547 SER A C 1
ATOM 4303 O O . SER A 1 547 ? -6.905 -17.976 -5.340 1.00 88.62 547 SER A O 1
ATOM 4305 N N . LEU A 1 548 ? -8.981 -18.476 -6.005 1.00 91.69 548 LEU A N 1
ATOM 4306 C CA . LEU A 1 548 ? -8.910 -19.908 -5.645 1.00 91.69 548 LEU A CA 1
ATOM 4307 C C . LEU A 1 548 ? -9.087 -20.804 -6.872 1.00 91.69 548 LEU A C 1
ATOM 4309 O O . LEU A 1 548 ? -8.263 -21.670 -7.168 1.00 91.69 548 LEU A O 1
ATOM 4313 N N . LEU A 1 549 ? -10.174 -20.593 -7.619 1.00 93.56 549 LEU A N 1
ATOM 4314 C CA . LEU A 1 549 ? -10.466 -21.375 -8.821 1.00 93.56 549 LEU A CA 1
ATOM 4315 C C . LEU A 1 549 ? -9.475 -21.073 -9.962 1.00 93.56 549 LEU A C 1
ATOM 4317 O O . LEU A 1 549 ? -9.274 -21.904 -10.840 1.00 93.56 549 LEU A O 1
ATOM 4321 N N . THR A 1 550 ? -8.746 -19.958 -9.885 1.00 93.06 550 THR A N 1
ATOM 4322 C CA . THR A 1 550 ? -7.595 -19.633 -10.748 1.00 93.06 550 THR A CA 1
ATOM 4323 C C . THR A 1 550 ? -6.366 -20.520 -10.513 1.00 93.06 550 THR A C 1
ATOM 4325 O O . THR A 1 550 ? -5.439 -20.482 -11.319 1.00 93.06 550 THR A O 1
ATOM 4328 N N . HIS A 1 551 ? -6.330 -21.298 -9.424 1.00 91.25 551 HIS A N 1
ATOM 4329 C CA . HIS A 1 551 ? -5.155 -22.063 -8.981 1.00 91.25 551 HIS A CA 1
ATOM 4330 C C . HIS A 1 551 ? -5.435 -23.546 -8.719 1.00 91.25 551 HIS A C 1
ATOM 4332 O O . HIS A 1 551 ? -4.556 -24.264 -8.247 1.00 91.25 551 HIS A O 1
ATOM 4338 N N . THR A 1 552 ? -6.647 -24.025 -9.004 1.00 90.62 552 THR A N 1
ATOM 4339 C CA . THR A 1 552 ? -7.079 -25.378 -8.626 1.00 90.62 552 THR A CA 1
ATOM 4340 C C . THR A 1 552 ? -7.625 -26.171 -9.816 1.00 90.62 552 THR A C 1
ATOM 4342 O O . THR A 1 552 ? -8.199 -25.591 -10.742 1.00 90.62 552 THR A O 1
ATOM 4345 N N . PRO A 1 553 ? -7.475 -27.511 -9.820 1.00 90.81 553 PRO A N 1
ATOM 4346 C CA . PRO A 1 553 ? -7.958 -28.356 -10.907 1.00 90.81 553 PRO A CA 1
ATOM 4347 C C . PRO A 1 553 ? -9.491 -28.439 -10.934 1.00 90.81 553 PRO A C 1
ATOM 4349 O O . PRO A 1 553 ? -10.177 -28.219 -9.932 1.00 90.81 553 PRO A O 1
ATOM 4352 N N . LEU A 1 554 ? -10.038 -28.859 -12.076 1.00 90.31 554 LEU A N 1
ATOM 4353 C CA . LEU A 1 554 ? -11.483 -28.905 -12.328 1.00 90.31 554 LEU A CA 1
ATOM 4354 C C . LEU A 1 554 ? -12.274 -29.765 -11.318 1.00 90.31 554 LEU A C 1
ATOM 4356 O O . LEU A 1 554 ? -13.419 -29.464 -10.985 1.00 90.31 554 LEU A O 1
ATOM 4360 N N . ASP A 1 555 ? -11.674 -30.822 -10.771 1.00 88.56 555 ASP A N 1
ATOM 4361 C CA . ASP A 1 555 ? -12.330 -31.636 -9.742 1.00 88.56 555 ASP A CA 1
ATOM 4362 C C . ASP A 1 555 ? -12.501 -30.891 -8.411 1.00 88.56 555 ASP A C 1
ATOM 4364 O O . ASP A 1 555 ? -13.456 -31.157 -7.674 1.00 88.56 555 ASP A O 1
ATOM 4368 N N . HIS A 1 556 ? -11.595 -29.961 -8.095 1.00 89.25 556 HIS A N 1
ATOM 4369 C CA . HIS A 1 556 ? -11.753 -29.058 -6.960 1.00 89.25 556 HIS A CA 1
ATOM 4370 C C . HIS A 1 556 ? -12.884 -28.058 -7.240 1.00 89.25 556 HIS A C 1
ATOM 4372 O O . HIS A 1 556 ? -13.791 -27.953 -6.416 1.00 89.25 556 HIS A O 1
ATOM 4378 N N . TRP A 1 557 ? -12.927 -27.447 -8.435 1.00 91.44 557 TRP A N 1
ATOM 4379 C CA . TRP A 1 557 ? -14.019 -26.546 -8.847 1.00 91.44 557 TRP A CA 1
ATOM 4380 C C . TRP A 1 557 ? -15.400 -27.161 -8.605 1.00 91.44 557 TRP A C 1
ATOM 4382 O O . TRP A 1 557 ? -16.252 -26.560 -7.955 1.00 91.44 557 TRP A O 1
ATOM 4392 N N . ARG A 1 558 ? -15.617 -28.395 -9.073 1.00 91.50 558 ARG A N 1
ATOM 4393 C CA . ARG A 1 558 ? -16.903 -29.101 -8.946 1.00 91.50 558 ARG A CA 1
ATOM 4394 C C . ARG A 1 558 ? -17.344 -29.327 -7.505 1.00 91.50 558 ARG A C 1
ATOM 4396 O O . ARG A 1 558 ? -18.540 -29.437 -7.238 1.00 91.50 558 ARG A O 1
ATOM 4403 N N . ARG A 1 559 ? -16.405 -29.504 -6.575 1.00 88.75 559 ARG A N 1
ATOM 4404 C CA . ARG A 1 559 ? -16.712 -29.667 -5.146 1.00 88.75 559 ARG A CA 1
ATOM 4405 C C . ARG A 1 559 ? -17.010 -28.315 -4.513 1.00 88.75 559 ARG A C 1
ATOM 4407 O O . ARG A 1 559 ? -18.036 -28.170 -3.860 1.00 88.75 559 ARG A O 1
ATOM 4414 N N . THR A 1 560 ? -16.180 -27.324 -4.799 1.00 92.44 560 THR A N 1
ATOM 4415 C CA . THR A 1 560 ? -16.310 -25.971 -4.259 1.00 92.44 560 THR A CA 1
ATOM 4416 C C . THR A 1 560 ? -17.596 -25.281 -4.730 1.00 92.44 560 THR A C 1
ATOM 4418 O O . THR A 1 560 ? -18.322 -24.727 -3.911 1.00 92.44 560 THR A O 1
ATOM 4421 N N . LEU A 1 561 ? -17.976 -25.411 -6.006 1.00 94.88 561 LEU A N 1
ATOM 4422 C CA . LEU A 1 561 ? -19.247 -24.876 -6.517 1.00 94.88 561 LEU A CA 1
ATOM 4423 C C . LEU A 1 561 ? -20.473 -25.535 -5.858 1.00 94.88 561 LEU A C 1
ATOM 4425 O O . LEU A 1 561 ? -21.450 -24.849 -5.557 1.00 94.88 561 LEU A O 1
ATOM 4429 N N . ARG A 1 562 ? -20.427 -26.850 -5.592 1.00 91.44 562 ARG A N 1
ATOM 4430 C CA . ARG A 1 562 ? -21.496 -27.562 -4.862 1.00 91.44 562 ARG A CA 1
ATOM 4431 C C . ARG A 1 562 ? -21.585 -27.116 -3.406 1.00 91.44 562 ARG A C 1
ATOM 4433 O O . ARG A 1 562 ? -22.684 -26.848 -2.923 1.00 91.44 562 ARG A O 1
ATOM 4440 N N . ALA A 1 563 ? -20.438 -26.954 -2.752 1.00 90.81 563 ALA A N 1
ATOM 4441 C CA . ALA A 1 563 ? -20.358 -26.407 -1.408 1.00 90.81 563 ALA A CA 1
ATOM 4442 C C . ALA A 1 563 ? -20.999 -25.011 -1.344 1.00 90.81 563 ALA A C 1
ATOM 4444 O O . ALA A 1 563 ? -21.910 -24.795 -0.549 1.00 90.81 563 ALA A O 1
ATOM 4445 N N . TRP A 1 564 ? -20.625 -24.091 -2.240 1.00 95.12 564 TRP A N 1
ATOM 4446 C CA . TRP A 1 564 ? -21.225 -22.753 -2.295 1.00 95.12 564 TRP A CA 1
ATOM 4447 C C . TRP A 1 564 ? -22.723 -22.788 -2.589 1.00 95.12 564 TRP A C 1
ATOM 4449 O O . TRP A 1 564 ? -23.485 -22.056 -1.959 1.00 95.12 564 TRP A O 1
ATOM 4459 N N . GLN A 1 565 ? -23.181 -23.679 -3.473 1.00 94.00 565 GLN A N 1
ATOM 4460 C CA . GLN A 1 565 ? -24.612 -23.860 -3.707 1.00 94.00 565 GLN A CA 1
ATOM 4461 C C . GLN A 1 565 ? -25.357 -24.294 -2.436 1.00 94.00 565 GLN A C 1
ATOM 4463 O O . GLN A 1 565 ? -26.479 -23.837 -2.205 1.00 94.00 565 GLN A O 1
ATOM 4468 N N . ARG A 1 566 ? -24.760 -25.127 -1.577 1.00 88.75 566 ARG A N 1
ATOM 4469 C CA . ARG A 1 566 ? -25.363 -25.509 -0.289 1.00 88.75 566 ARG A CA 1
ATOM 4470 C C . ARG A 1 566 ? -25.296 -24.397 0.751 1.00 88.75 566 ARG A C 1
ATOM 4472 O O . ARG A 1 566 ? -26.268 -24.233 1.487 1.00 88.75 566 ARG A O 1
ATOM 4479 N N . MET A 1 567 ? -24.205 -23.633 0.777 1.00 90.06 567 MET A N 1
ATOM 4480 C CA . MET A 1 567 ? -24.029 -22.495 1.684 1.00 90.06 567 MET A CA 1
ATOM 4481 C C . MET A 1 567 ? -25.053 -21.390 1.421 1.00 90.06 567 MET A C 1
ATOM 4483 O O . MET A 1 567 ? -25.617 -20.837 2.363 1.00 90.06 567 MET A O 1
ATOM 4487 N N . LEU A 1 568 ? -25.302 -21.066 0.149 1.00 92.75 568 LEU A N 1
ATOM 4488 C CA . LEU A 1 568 ? -26.191 -19.972 -0.232 1.00 92.75 568 LEU A CA 1
ATOM 4489 C C . LEU A 1 568 ? -27.649 -20.250 0.155 1.00 92.75 568 LEU A C 1
ATOM 4491 O O . LEU A 1 568 ? -28.168 -21.352 -0.050 1.00 92.75 568 LEU A O 1
ATOM 4495 N N . ARG A 1 569 ? -28.357 -19.223 0.630 1.00 88.31 569 ARG A N 1
ATOM 4496 C CA . ARG A 1 569 ? -29.829 -19.244 0.698 1.00 88.31 569 ARG A CA 1
ATOM 4497 C C . ARG A 1 569 ? -30.449 -19.163 -0.709 1.00 88.31 569 ARG A C 1
ATOM 4499 O O . ARG A 1 569 ? -29.777 -18.693 -1.632 1.00 88.31 569 ARG A O 1
ATOM 4506 N N . PRO A 1 570 ? -31.722 -19.555 -0.913 1.00 89.00 570 PRO A N 1
ATOM 4507 C CA . PRO A 1 570 ? -32.439 -19.250 -2.155 1.00 89.00 570 PRO A CA 1
ATOM 4508 C C . PRO A 1 570 ? -32.366 -17.752 -2.498 1.00 89.00 570 PRO A C 1
ATOM 4510 O O . PRO A 1 570 ? -32.621 -16.901 -1.647 1.00 89.00 570 PRO A O 1
ATOM 4513 N N . GLY A 1 571 ? -31.961 -17.425 -3.726 1.00 88.44 571 GLY A N 1
ATOM 4514 C CA . GLY A 1 571 ? -31.723 -16.050 -4.179 1.00 88.44 571 GLY A CA 1
ATOM 4515 C C . GLY A 1 571 ? -30.367 -15.446 -3.786 1.00 88.44 571 GLY A C 1
ATOM 4516 O O . GLY A 1 571 ? -30.048 -14.357 -4.257 1.00 88.44 571 GLY A O 1
ATOM 4517 N N . GLY A 1 572 ? -29.559 -16.134 -2.970 1.00 92.44 572 GLY A N 1
ATOM 4518 C CA . GLY A 1 572 ? -28.193 -15.719 -2.645 1.00 92.44 572 GLY A CA 1
ATOM 4519 C C . GLY A 1 572 ? -27.260 -15.785 -3.857 1.00 92.44 572 GLY A C 1
ATOM 4520 O O . GLY A 1 572 ? -27.499 -16.557 -4.793 1.00 92.44 572 GLY A O 1
ATOM 4521 N N . ILE A 1 573 ? -26.202 -14.972 -3.838 1.00 96.62 573 ILE A N 1
ATOM 4522 C CA . ILE A 1 573 ? -25.279 -14.788 -4.967 1.00 96.62 573 ILE A CA 1
ATOM 4523 C C . ILE A 1 573 ? -23.855 -15.188 -4.571 1.00 96.62 573 ILE A C 1
ATOM 4525 O O . ILE A 1 573 ? -23.364 -14.817 -3.509 1.00 96.62 573 ILE A O 1
ATOM 4529 N N . VAL A 1 574 ? -23.164 -15.910 -5.451 1.00 97.44 574 VAL A N 1
ATOM 4530 C CA . VAL A 1 574 ? -21.716 -16.118 -5.384 1.00 97.44 574 VAL A CA 1
ATOM 4531 C C . VAL A 1 574 ? -21.015 -15.303 -6.466 1.00 97.44 574 VAL A C 1
ATOM 4533 O O . VAL A 1 574 ? -21.457 -15.289 -7.616 1.00 97.44 574 VAL A O 1
ATOM 4536 N N . VAL A 1 575 ? -19.916 -14.644 -6.097 1.00 97.62 575 VAL A N 1
ATOM 4537 C CA . VAL A 1 575 ? -19.003 -13.957 -7.017 1.00 97.62 575 VAL A CA 1
ATOM 4538 C C . VAL A 1 575 ? -17.625 -14.596 -6.900 1.00 97.62 575 VAL A C 1
ATOM 4540 O O . VAL A 1 575 ? -17.053 -14.624 -5.809 1.00 97.62 575 VAL A O 1
ATOM 4543 N N . PHE A 1 576 ? -17.088 -15.112 -8.005 1.00 97.62 576 PHE A N 1
ATOM 4544 C CA . PHE A 1 576 ? -15.772 -15.751 -8.010 1.00 97.62 576 PHE A CA 1
ATOM 4545 C C . PHE A 1 576 ? -14.954 -15.447 -9.265 1.00 97.62 576 PHE A C 1
ATOM 4547 O O . PHE A 1 576 ? -15.516 -15.095 -10.303 1.00 97.62 576 PHE A O 1
ATOM 4554 N N . THR A 1 577 ? -13.629 -15.594 -9.180 1.00 96.81 577 THR A N 1
ATOM 4555 C CA . THR A 1 577 ? -12.722 -15.373 -10.319 1.00 96.81 577 THR A CA 1
ATOM 4556 C C . THR A 1 577 ? -12.177 -16.652 -10.949 1.00 96.81 577 THR A C 1
ATOM 4558 O O . THR A 1 577 ? -12.071 -17.698 -10.307 1.00 96.81 577 THR A O 1
ATOM 4561 N N . PHE A 1 578 ? -11.816 -16.552 -12.230 1.00 96.25 578 PHE A N 1
ATOM 4562 C CA . PHE A 1 578 ? -11.105 -17.570 -13.007 1.00 96.25 578 PHE A CA 1
ATOM 4563 C C . PHE A 1 578 ? -10.148 -16.906 -14.019 1.00 96.25 578 PHE A C 1
ATOM 4565 O O . PHE A 1 578 ? -10.110 -15.680 -14.125 1.00 96.25 578 PHE A O 1
ATOM 4572 N N . LEU A 1 579 ? -9.356 -17.700 -14.747 1.00 95.00 579 LEU A N 1
ATOM 4573 C CA . LEU A 1 579 ? -8.514 -17.215 -15.847 1.00 95.00 579 LEU A CA 1
ATOM 4574 C C . LEU A 1 579 ? -9.038 -17.752 -17.184 1.00 95.00 579 LEU A C 1
ATOM 4576 O O . LEU A 1 579 ? -9.071 -18.967 -17.395 1.00 95.00 579 LEU A O 1
ATOM 4580 N N . SER A 1 580 ? -9.441 -16.851 -18.079 1.00 94.12 580 SER A N 1
ATOM 4581 C CA . SER A 1 580 ? -9.806 -17.167 -19.466 1.00 94.12 580 SER A CA 1
ATOM 4582 C C . SER A 1 580 ? -8.586 -17.159 -20.399 1.00 94.12 580 SER A C 1
ATOM 4584 O O . SER A 1 580 ? -7.476 -16.778 -20.016 1.00 94.12 580 SER A O 1
ATOM 4586 N N . GLU A 1 581 ? -8.796 -17.514 -21.666 1.00 91.56 581 GLU A N 1
ATOM 4587 C CA . GLU A 1 581 ? -7.789 -17.431 -22.732 1.00 91.56 581 GLU A CA 1
ATOM 4588 C C . GLU A 1 581 ? -7.218 -16.020 -22.956 1.00 91.56 581 GLU A C 1
ATOM 4590 O O . GLU A 1 581 ? -6.138 -15.877 -23.529 1.00 91.56 581 GLU A O 1
ATOM 4595 N N . THR A 1 582 ? -7.901 -14.969 -22.486 1.00 91.88 582 THR A N 1
ATOM 4596 C CA . THR A 1 582 ? -7.437 -13.576 -22.632 1.00 91.88 582 THR A CA 1
ATOM 4597 C C . THR A 1 582 ? -6.108 -13.314 -21.919 1.00 91.88 582 THR A C 1
ATOM 4599 O O . THR A 1 582 ? -5.397 -12.375 -22.269 1.00 91.88 582 THR A O 1
ATOM 4602 N N . TYR A 1 583 ? -5.736 -14.173 -20.968 1.00 90.94 583 TYR A N 1
ATOM 4603 C CA . TYR A 1 583 ? -4.496 -14.079 -20.204 1.00 90.94 583 TYR A CA 1
ATOM 4604 C C . TYR A 1 583 ? -3.332 -14.877 -20.819 1.00 90.94 583 TYR A C 1
ATOM 4606 O O . TYR A 1 583 ? -2.240 -14.885 -20.254 1.00 90.94 583 TYR A O 1
ATOM 4614 N N . PHE A 1 584 ? -3.508 -15.532 -21.976 1.00 90.81 584 PHE A N 1
ATOM 4615 C CA . PHE A 1 584 ? -2.454 -16.361 -22.584 1.00 90.81 584 PHE A CA 1
ATOM 4616 C C . PHE A 1 584 ? -1.233 -15.598 -23.060 1.00 90.81 584 PHE A C 1
ATOM 4618 O O . PHE A 1 584 ? -0.125 -16.122 -22.946 1.00 90.81 584 PHE A O 1
ATOM 4625 N N . ASP A 1 585 ? -1.410 -14.378 -23.558 1.00 86.00 585 ASP A N 1
ATOM 4626 C CA . ASP A 1 585 ? -0.278 -13.567 -23.998 1.00 86.00 585 ASP A CA 1
ATOM 4627 C C . ASP A 1 585 ? 0.616 -13.219 -22.801 1.00 86.00 585 ASP A C 1
ATOM 4629 O O . ASP A 1 585 ? 1.821 -13.477 -22.834 1.00 86.00 585 ASP A O 1
ATOM 4633 N N . SER A 1 586 ? 0.017 -12.760 -21.697 1.00 86.94 586 SER A N 1
ATOM 4634 C CA . SER A 1 586 ? 0.731 -12.496 -20.442 1.00 86.94 586 SER A CA 1
ATOM 4635 C C . SER A 1 586 ? 1.302 -13.767 -19.807 1.00 86.94 586 SER A C 1
ATOM 4637 O O . SER A 1 586 ? 2.415 -13.744 -19.277 1.00 86.94 586 SER A O 1
ATOM 4639 N N . TRP A 1 587 ? 0.593 -14.895 -19.895 1.00 90.50 587 TRP A N 1
ATOM 4640 C CA . TRP A 1 587 ? 1.074 -16.190 -19.414 1.00 90.50 587 TRP A CA 1
ATOM 4641 C C . TRP A 1 587 ? 2.321 -16.653 -20.173 1.00 90.50 587 TRP A C 1
ATOM 4643 O O . TRP A 1 587 ? 3.356 -16.898 -19.553 1.00 90.50 587 TRP A O 1
ATOM 4653 N N . ARG A 1 588 ? 2.272 -16.702 -21.511 1.00 87.50 588 ARG A N 1
ATOM 4654 C CA . ARG A 1 588 ? 3.416 -17.081 -22.360 1.00 87.50 588 ARG A CA 1
ATOM 4655 C C . ARG A 1 588 ? 4.600 -16.135 -22.168 1.00 87.50 588 ARG A C 1
ATOM 4657 O O . ARG A 1 588 ? 5.739 -16.592 -22.093 1.00 87.50 588 ARG A O 1
ATOM 4664 N N . ALA A 1 589 ? 4.331 -14.838 -22.022 1.00 83.75 589 ALA A N 1
ATOM 4665 C CA . ALA A 1 589 ? 5.350 -13.819 -21.786 1.00 83.75 589 ALA A CA 1
ATOM 4666 C C . ALA A 1 589 ? 6.001 -13.888 -20.390 1.00 83.75 589 ALA A C 1
ATOM 4668 O O . ALA A 1 589 ? 7.016 -13.233 -20.167 1.00 83.75 589 ALA A O 1
ATOM 4669 N N . GLY A 1 590 ? 5.461 -14.678 -19.453 1.00 82.44 590 GLY A N 1
ATOM 4670 C CA . GLY A 1 590 ? 5.957 -14.730 -18.072 1.00 82.44 590 GLY A CA 1
ATOM 4671 C C . GLY A 1 590 ? 5.559 -13.543 -17.211 1.00 82.44 590 GLY A C 1
ATOM 4672 O O . GLY A 1 590 ? 6.088 -13.355 -16.123 1.00 82.44 590 GLY A O 1
ATOM 4673 N N . GLU A 1 591 ? 4.597 -12.744 -17.655 1.00 80.69 591 GLU A N 1
ATOM 4674 C CA . GLU A 1 591 ? 4.117 -11.578 -16.911 1.00 80.69 591 GLU A CA 1
ATOM 4675 C C . GLU A 1 591 ? 3.263 -11.977 -15.693 1.00 80.69 591 GLU A C 1
ATOM 4677 O O . GLU A 1 591 ? 2.973 -11.148 -14.834 1.00 80.69 591 GLU A O 1
ATOM 4682 N N . MET A 1 592 ? 2.889 -13.258 -15.599 1.00 81.25 592 MET A N 1
ATOM 4683 C CA . MET A 1 592 ? 2.090 -13.853 -14.522 1.00 81.25 592 MET A CA 1
ATOM 4684 C C . MET A 1 592 ? 2.928 -14.655 -13.503 1.00 81.25 592 MET A C 1
ATOM 4686 O O . MET A 1 592 ? 2.368 -15.418 -12.719 1.00 81.25 592 MET A O 1
ATOM 4690 N N . GLU A 1 593 ? 4.256 -14.474 -13.472 1.00 69.44 593 GLU A N 1
ATOM 4691 C CA . GLU A 1 593 ? 5.183 -15.156 -12.537 1.00 69.44 593 GLU A CA 1
ATOM 4692 C C . GLU A 1 593 ? 4.882 -14.898 -11.049 1.00 69.44 593 GLU A C 1
ATOM 4694 O O . GLU A 1 593 ? 5.341 -15.630 -10.174 1.00 69.44 593 GLU A O 1
ATOM 4699 N N . VAL A 1 594 ? 4.039 -13.904 -10.757 1.00 67.50 594 VAL A N 1
ATOM 4700 C CA . VAL A 1 594 ? 3.460 -13.671 -9.428 1.00 67.50 594 VAL A CA 1
ATOM 4701 C C . VAL A 1 594 ? 2.718 -14.891 -8.860 1.00 67.50 594 VAL A C 1
ATOM 4703 O O . VAL A 1 594 ? 2.661 -15.058 -7.645 1.00 67.50 594 VAL A O 1
ATOM 4706 N N . TYR A 1 595 ? 2.177 -15.756 -9.722 1.00 71.69 595 TYR A N 1
ATOM 4707 C CA . TYR A 1 595 ? 1.449 -16.971 -9.341 1.00 71.69 595 TYR A CA 1
ATOM 4708 C C . TYR A 1 595 ? 2.336 -18.220 -9.245 1.00 71.69 595 TYR A C 1
ATOM 4710 O O . TYR A 1 595 ? 1.823 -19.334 -9.127 1.00 71.69 595 TYR A O 1
ATOM 4718 N N . GLY A 1 596 ? 3.655 -18.050 -9.344 1.00 72.81 596 GLY A N 1
ATOM 4719 C CA . GLY A 1 596 ? 4.634 -19.128 -9.281 1.00 72.81 596 GLY A CA 1
ATOM 4720 C C . GLY A 1 596 ? 5.629 -19.101 -10.438 1.00 72.81 596 GLY A C 1
ATOM 4721 O O . GLY A 1 596 ? 5.392 -18.511 -11.494 1.00 72.81 596 GLY A O 1
ATOM 4722 N N . ASN A 1 597 ? 6.764 -19.774 -10.243 1.00 80.19 597 ASN A N 1
ATOM 4723 C CA . ASN A 1 597 ? 7.818 -19.858 -11.248 1.00 80.19 597 ASN A CA 1
ATOM 4724 C C . ASN A 1 597 ? 7.611 -21.078 -12.162 1.00 80.19 597 ASN A C 1
ATOM 4726 O O . ASN A 1 597 ? 8.002 -22.196 -11.826 1.00 80.19 597 ASN A O 1
ATOM 4730 N N . TYR A 1 598 ? 7.002 -20.854 -13.326 1.00 85.19 598 TYR A N 1
ATOM 4731 C CA . TYR A 1 598 ? 6.768 -21.886 -14.341 1.00 85.19 598 TYR A CA 1
ATOM 4732 C C . TYR A 1 598 ? 7.749 -21.729 -15.498 1.00 85.19 598 TYR A C 1
ATOM 4734 O O . TYR A 1 598 ? 7.916 -20.625 -16.017 1.00 85.19 598 TYR A O 1
ATOM 4742 N N . SER A 1 599 ? 8.371 -22.821 -15.939 1.00 86.69 599 SER A N 1
ATOM 4743 C CA . SER A 1 599 ? 9.287 -22.797 -17.086 1.00 86.69 599 SER A CA 1
ATOM 4744 C C . SER A 1 599 ? 8.542 -22.559 -18.413 1.00 86.69 599 SER A C 1
ATOM 4746 O O . SER A 1 599 ? 7.367 -22.920 -18.519 1.00 86.69 599 SER A O 1
ATOM 4748 N N . PRO A 1 600 ? 9.196 -22.006 -19.454 1.00 87.12 600 PRO A N 1
ATOM 4749 C CA . PRO A 1 600 ? 8.561 -21.809 -20.760 1.00 87.12 600 PRO A CA 1
ATOM 4750 C C . PRO A 1 600 ? 7.878 -23.069 -21.335 1.00 87.12 600 PRO A C 1
ATOM 4752 O O . PRO A 1 600 ? 6.730 -22.951 -21.756 1.00 87.12 600 PRO A O 1
ATOM 4755 N N . PRO A 1 601 ? 8.470 -24.284 -21.256 1.00 89.25 601 PRO A N 1
ATOM 4756 C CA . PRO A 1 601 ? 7.787 -25.507 -21.688 1.00 89.25 601 PRO A CA 1
ATOM 4757 C C . PRO A 1 601 ? 6.491 -25.795 -20.922 1.00 89.25 601 PRO A C 1
ATOM 4759 O O . PRO A 1 601 ? 5.492 -26.147 -21.536 1.00 89.25 601 PRO A O 1
ATOM 4762 N N . GLN A 1 602 ? 6.471 -25.591 -19.599 1.00 87.44 602 GLN A N 1
ATOM 4763 C CA . GLN A 1 602 ? 5.251 -25.774 -18.799 1.00 87.44 602 GLN A CA 1
ATOM 4764 C C . GLN A 1 602 ? 4.160 -24.780 -19.207 1.00 87.44 602 GLN A C 1
ATOM 4766 O O . GLN A 1 602 ? 2.981 -25.127 -19.235 1.00 87.44 602 GLN A O 1
ATOM 4771 N N . ARG A 1 603 ? 4.542 -23.542 -19.542 1.00 91.56 603 ARG A N 1
ATOM 4772 C CA . ARG A 1 603 ? 3.589 -22.526 -20.003 1.00 91.56 603 ARG A CA 1
ATOM 4773 C C . ARG A 1 603 ? 2.953 -22.932 -21.328 1.00 91.56 603 ARG A C 1
ATOM 4775 O O . ARG A 1 603 ? 1.733 -22.849 -21.453 1.00 91.56 603 ARG A O 1
ATOM 4782 N N . ASP A 1 604 ? 3.758 -23.415 -22.271 1.00 90.31 604 ASP A N 1
ATOM 4783 C CA . ASP A 1 604 ? 3.279 -23.890 -23.571 1.00 90.31 604 ASP A CA 1
ATOM 4784 C C . ASP A 1 604 ? 2.422 -25.159 -23.451 1.00 90.31 604 ASP A C 1
ATOM 4786 O O . ASP A 1 604 ? 1.389 -25.259 -24.114 1.00 90.31 604 ASP A O 1
ATOM 4790 N N . GLU A 1 605 ? 2.786 -26.092 -22.565 1.00 89.94 605 GLU A N 1
ATOM 4791 C CA . GLU A 1 605 ? 1.987 -27.286 -22.257 1.00 89.94 605 GLU A CA 1
ATOM 4792 C C . GLU A 1 605 ? 0.592 -26.922 -21.734 1.00 89.94 605 GLU A C 1
ATOM 4794 O O . GLU A 1 605 ? -0.396 -27.504 -22.182 1.00 89.94 605 GLU A O 1
ATOM 4799 N N . VAL A 1 606 ? 0.487 -25.926 -20.844 1.00 90.75 606 VAL A N 1
ATOM 4800 C CA . VAL A 1 606 ? -0.805 -25.424 -20.343 1.00 90.75 606 VAL A CA 1
ATOM 4801 C C . VAL A 1 606 ? -1.658 -24.870 -21.476 1.00 90.75 606 VAL A C 1
ATOM 4803 O O . VAL A 1 606 ? -2.835 -25.218 -21.576 1.00 90.75 606 VAL A O 1
ATOM 4806 N N . VAL A 1 607 ? -1.084 -24.040 -22.354 1.00 92.19 607 VAL A N 1
ATOM 4807 C CA . VAL A 1 607 ? -1.861 -23.476 -23.466 1.00 92.19 607 VAL A CA 1
ATOM 4808 C C . VAL A 1 607 ? -2.293 -24.574 -24.436 1.00 92.19 607 VAL A C 1
ATOM 4810 O O . VAL A 1 607 ? -3.447 -24.598 -24.857 1.00 92.19 607 VAL A O 1
ATOM 4813 N N . HIS A 1 608 ? -1.417 -25.535 -24.731 1.00 90.81 608 HIS A N 1
ATOM 4814 C CA . HIS A 1 608 ? -1.756 -26.659 -25.597 1.00 90.81 608 HIS A CA 1
ATOM 4815 C C . HIS A 1 608 ? -2.868 -27.538 -25.006 1.00 90.81 608 HIS A C 1
ATOM 4817 O O . HIS A 1 608 ? -3.826 -27.883 -25.700 1.00 90.81 608 HIS A O 1
ATOM 4823 N N . ALA A 1 609 ? -2.782 -27.864 -23.713 1.00 89.69 609 ALA A N 1
ATOM 4824 C CA . ALA A 1 609 ? -3.815 -28.618 -23.009 1.00 89.69 609 ALA A CA 1
ATOM 4825 C C . ALA A 1 609 ? -5.160 -27.874 -23.024 1.00 89.69 609 ALA A C 1
ATOM 4827 O O . ALA A 1 609 ? -6.207 -28.484 -23.256 1.00 89.69 609 ALA A O 1
ATOM 4828 N N . PHE A 1 610 ? -5.142 -26.550 -22.857 1.00 94.25 610 PHE A N 1
ATOM 4829 C CA . PHE A 1 610 ? -6.349 -25.736 -22.928 1.00 94.25 610 PHE A CA 1
ATOM 4830 C C . PHE A 1 610 ? -6.940 -25.702 -24.340 1.00 94.25 610 PHE A C 1
ATOM 4832 O O . PHE A 1 610 ? -8.155 -25.807 -24.502 1.00 94.25 610 PHE A O 1
ATOM 4839 N N . GLU A 1 611 ? -6.115 -25.561 -25.378 1.00 91.12 611 GLU A N 1
ATOM 4840 C CA . GLU A 1 611 ? -6.577 -25.574 -26.771 1.00 91.12 611 GLU A CA 1
ATOM 4841 C C . GLU A 1 611 ? -7.276 -26.900 -27.117 1.00 91.12 611 GLU A C 1
ATOM 4843 O O . GLU A 1 611 ? -8.277 -26.891 -27.837 1.00 91.12 611 GLU A O 1
ATOM 4848 N N . GLN A 1 612 ? -6.806 -28.021 -26.554 1.00 90.06 612 GLN A N 1
ATOM 4849 C CA . GLN A 1 612 ? -7.394 -29.349 -26.757 1.00 90.06 612 GLN A CA 1
ATOM 4850 C C . GLN A 1 612 ? -8.658 -29.610 -25.929 1.00 90.06 612 GLN A C 1
ATOM 4852 O O . GLN A 1 612 ? -9.607 -30.215 -26.432 1.00 90.06 612 GLN A O 1
ATOM 4857 N N . HIS A 1 613 ? -8.669 -29.206 -24.657 1.00 91.06 613 HIS A N 1
ATOM 4858 C CA . HIS A 1 613 ? -9.685 -29.640 -23.691 1.00 91.06 613 HIS A CA 1
ATOM 4859 C C . HIS A 1 613 ? -10.582 -28.514 -23.170 1.00 91.06 613 HIS A C 1
ATOM 4861 O O . HIS A 1 613 ? -11.557 -28.786 -22.476 1.00 91.06 613 HIS A O 1
ATOM 4867 N N . GLY A 1 614 ? -10.264 -27.256 -23.478 1.00 90.25 614 GLY A N 1
ATOM 4868 C CA . GLY A 1 614 ? -10.935 -26.062 -22.958 1.00 90.25 614 GLY A CA 1
ATOM 4869 C C . GLY A 1 614 ? -10.639 -25.758 -21.485 1.00 90.25 614 GLY A C 1
ATOM 4870 O O . GLY A 1 614 ? -11.074 -24.728 -20.984 1.00 90.25 614 GLY A O 1
ATOM 4871 N N . PHE A 1 615 ? -9.912 -26.629 -20.786 1.00 94.56 615 PHE A N 1
ATOM 4872 C CA . PHE A 1 615 ? -9.436 -26.427 -19.422 1.00 94.56 615 PHE A CA 1
ATOM 4873 C C . PHE A 1 615 ? -8.001 -26.934 -19.327 1.00 94.56 615 PHE A C 1
ATOM 4875 O O . PHE A 1 615 ? -7.687 -27.997 -19.864 1.00 94.56 615 PHE A O 1
ATOM 4882 N N . ALA A 1 616 ? -7.150 -26.209 -18.614 1.00 92.81 616 ALA A N 1
ATOM 4883 C CA . ALA A 1 616 ? -5.803 -26.658 -18.297 1.00 92.81 616 ALA A CA 1
ATOM 4884 C C . ALA A 1 616 ? -5.426 -26.229 -16.888 1.00 92.81 616 ALA A C 1
ATOM 4886 O O . ALA A 1 616 ? -5.706 -25.102 -16.493 1.00 92.81 616 ALA A O 1
ATOM 4887 N N . ALA A 1 617 ? -4.757 -27.115 -16.156 1.00 90.25 617 ALA A N 1
ATOM 4888 C CA . ALA A 1 617 ? -4.146 -26.795 -14.878 1.00 90.25 617 ALA A CA 1
ATOM 4889 C C . ALA A 1 617 ? -2.709 -27.318 -14.844 1.00 90.25 617 ALA A C 1
ATOM 4891 O O . ALA A 1 617 ? -2.433 -28.408 -15.345 1.00 90.25 617 ALA A O 1
ATOM 4892 N N . CYS A 1 618 ? -1.808 -26.541 -14.253 1.00 88.06 618 CYS A N 1
ATOM 4893 C CA . CYS A 1 618 ? -0.431 -26.938 -13.988 1.00 88.06 618 CYS A CA 1
ATOM 4894 C C . CYS A 1 618 ? -0.122 -26.704 -12.517 1.00 88.06 618 CYS A C 1
ATOM 4896 O O . CYS A 1 618 ? -0.301 -25.598 -12.021 1.00 88.06 618 CYS A O 1
ATOM 4898 N N . GLU A 1 619 ? 0.373 -27.739 -11.848 1.00 83.81 619 GLU A N 1
ATOM 4899 C CA . GLU A 1 619 ? 0.793 -27.688 -10.449 1.00 83.81 619 GLU A CA 1
ATOM 4900 C C . GLU A 1 619 ? 2.080 -26.865 -10.280 1.00 83.81 619 GLU A C 1
ATOM 4902 O O . GLU A 1 619 ? 2.973 -26.884 -11.140 1.00 83.81 619 GLU A O 1
ATOM 4907 N N . LEU A 1 620 ? 2.189 -26.162 -9.153 1.00 76.12 620 LEU A N 1
ATOM 4908 C CA . LEU A 1 620 ? 3.383 -25.428 -8.759 1.00 76.12 620 LEU A CA 1
ATOM 4909 C C . LEU A 1 620 ? 4.333 -26.355 -7.986 1.00 76.12 620 LEU A C 1
ATOM 4911 O O . LEU A 1 620 ? 4.044 -26.815 -6.882 1.00 76.12 620 LEU A O 1
ATOM 4915 N N . ARG A 1 621 ? 5.488 -26.673 -8.582 1.00 59.91 621 ARG A N 1
ATOM 4916 C CA . ARG A 1 621 ? 6.472 -27.578 -7.968 1.00 59.91 621 ARG A CA 1
ATOM 4917 C C . ARG A 1 621 ? 7.255 -26.865 -6.862 1.00 59.91 621 ARG A C 1
ATOM 4919 O O . ARG A 1 621 ? 8.042 -25.977 -7.169 1.00 59.91 621 ARG A O 1
ATOM 4926 N N . GLY A 1 622 ? 7.138 -27.349 -5.622 1.00 53.09 622 GLY A N 1
ATOM 4927 C CA . GLY A 1 622 ? 7.983 -26.921 -4.494 1.00 53.09 622 GLY A CA 1
ATOM 4928 C C . GLY A 1 622 ? 7.278 -26.150 -3.374 1.00 53.09 622 GLY A C 1
ATOM 4929 O O . GLY A 1 622 ? 7.964 -25.658 -2.482 1.00 53.09 622 GLY A O 1
ATOM 4930 N N . ASP A 1 623 ? 5.947 -26.077 -3.386 1.00 43.62 623 ASP A N 1
ATOM 4931 C CA . ASP A 1 623 ? 5.186 -25.271 -2.430 1.00 43.62 623 ASP A CA 1
ATOM 4932 C C . ASP A 1 623 ? 4.687 -26.054 -1.205 1.00 43.62 623 ASP A C 1
ATOM 4934 O O . ASP A 1 623 ? 4.373 -27.244 -1.261 1.00 43.62 623 ASP A O 1
ATOM 4938 N N . ASN A 1 624 ? 4.556 -25.336 -0.086 1.00 43.16 624 ASN A N 1
ATOM 4939 C CA . ASN A 1 624 ? 4.140 -25.852 1.225 1.00 43.16 624 ASN A CA 1
ATOM 4940 C C . ASN A 1 624 ? 2.639 -26.209 1.331 1.00 43.16 624 ASN A C 1
ATOM 4942 O O . ASN A 1 624 ? 2.205 -26.634 2.400 1.00 43.16 624 ASN A O 1
ATOM 4946 N N . TYR A 1 625 ? 1.839 -26.036 0.270 1.00 46.47 625 TYR A N 1
ATOM 4947 C CA . TYR A 1 625 ? 0.376 -26.213 0.313 1.00 46.47 625 TYR A CA 1
ATOM 4948 C C . TYR A 1 625 ? -0.116 -27.650 0.068 1.00 46.47 625 TYR A C 1
ATOM 4950 O O . TYR A 1 625 ? -1.290 -27.920 0.294 1.00 46.47 625 TYR A O 1
ATOM 4958 N N . GLY A 1 626 ? 0.765 -28.581 -0.320 1.00 45.59 626 GLY A N 1
ATOM 4959 C CA . GLY A 1 626 ? 0.455 -30.012 -0.430 1.00 45.59 626 GLY A CA 1
ATOM 4960 C C . GLY A 1 626 ? -0.615 -30.374 -1.476 1.00 45.59 626 GLY A C 1
ATOM 4961 O O . GLY A 1 626 ? -1.794 -30.452 -1.155 1.00 45.59 626 GLY A O 1
ATOM 4962 N N . GLY A 1 627 ? -0.182 -30.730 -2.691 1.00 56.19 627 GLY A N 1
ATOM 4963 C CA . GLY A 1 627 ? -1.008 -31.341 -3.744 1.00 56.19 627 GLY A CA 1
ATOM 4964 C C . GLY A 1 627 ? -1.753 -30.352 -4.649 1.00 56.19 627 GLY A C 1
ATOM 4965 O O . GLY A 1 627 ? -2.295 -29.369 -4.167 1.00 56.19 627 GLY A O 1
ATOM 4966 N N . ASP A 1 628 ? -1.772 -30.645 -5.956 1.00 67.81 628 ASP A N 1
ATOM 4967 C CA . ASP A 1 628 ? -2.551 -30.084 -7.083 1.00 67.81 628 ASP A CA 1
ATOM 4968 C C . ASP A 1 628 ? -2.722 -28.541 -7.206 1.00 67.81 628 ASP A C 1
ATOM 4970 O O . ASP A 1 628 ? -3.342 -28.081 -8.169 1.00 67.81 628 ASP A O 1
ATOM 4974 N N . TYR A 1 629 ? -2.209 -27.721 -6.283 1.00 82.69 629 TYR A N 1
ATOM 4975 C CA . TYR A 1 629 ? -2.282 -26.257 -6.324 1.00 82.69 629 TYR A CA 1
ATOM 4976 C C . TYR A 1 629 ? -1.258 -25.695 -7.317 1.00 82.69 629 TYR A C 1
ATOM 4978 O O . TYR A 1 629 ? -0.094 -26.098 -7.336 1.00 82.69 629 TYR A O 1
ATOM 4986 N N . GLY A 1 630 ? -1.676 -24.747 -8.151 1.00 87.12 630 GLY A N 1
ATOM 4987 C CA . GLY A 1 630 ? -0.800 -24.131 -9.143 1.00 87.12 630 GLY A CA 1
ATOM 4988 C C . GLY A 1 630 ? -1.506 -23.050 -9.941 1.00 87.12 630 GLY A C 1
ATOM 4989 O O . GLY A 1 630 ? -1.896 -22.043 -9.370 1.00 87.12 630 GLY A O 1
ATOM 4990 N N . ILE A 1 631 ? -1.680 -23.212 -11.248 1.00 91.00 631 ILE A N 1
ATOM 4991 C CA . ILE A 1 631 ? -2.435 -22.276 -12.091 1.00 91.00 631 ILE A CA 1
ATOM 4992 C C . ILE A 1 631 ? -3.436 -23.033 -12.955 1.00 91.00 631 ILE A C 1
ATOM 4994 O O . ILE A 1 631 ? -3.128 -24.117 -13.449 1.00 91.00 631 ILE A O 1
ATOM 4998 N N . ALA A 1 632 ? -4.627 -22.468 -13.142 1.00 93.62 632 ALA A N 1
ATOM 4999 C CA . ALA A 1 632 ? -5.702 -23.067 -13.915 1.00 93.62 632 ALA A CA 1
ATOM 5000 C C . ALA A 1 632 ? -6.381 -22.048 -14.838 1.00 93.62 632 ALA A C 1
ATOM 5002 O O . ALA A 1 632 ? -6.732 -20.945 -14.420 1.00 93.62 632 ALA A O 1
ATOM 5003 N N . PHE A 1 633 ? -6.609 -22.462 -16.083 1.00 95.44 633 PHE A N 1
ATOM 5004 C CA . PHE A 1 633 ? -7.333 -21.717 -17.108 1.00 95.44 633 PHE A CA 1
ATOM 5005 C C . PHE A 1 633 ? -8.572 -22.499 -17.533 1.00 95.44 633 PHE A C 1
ATOM 5007 O O . PHE A 1 633 ? -8.509 -23.716 -17.727 1.00 95.44 633 PHE A O 1
ATOM 5014 N N . ALA A 1 634 ? -9.689 -21.801 -17.719 1.00 95.69 634 ALA A N 1
ATOM 5015 C CA . ALA A 1 634 ? -10.959 -22.393 -18.121 1.00 95.69 634 ALA A CA 1
ATOM 5016 C C . ALA A 1 634 ? -11.626 -21.551 -19.207 1.00 95.69 634 ALA A C 1
ATOM 5018 O O . ALA A 1 634 ? -11.756 -20.337 -19.070 1.00 95.69 634 ALA A O 1
ATOM 5019 N N . ARG A 1 635 ? -12.072 -22.205 -20.278 1.00 95.19 635 ARG A N 1
ATOM 5020 C CA . ARG A 1 635 ? -12.856 -21.561 -21.326 1.00 95.19 635 ARG A CA 1
ATOM 5021 C C . ARG A 1 635 ? -14.247 -21.242 -20.795 1.00 95.19 635 ARG A C 1
ATOM 5023 O O . ARG A 1 635 ? -14.826 -22.038 -20.047 1.00 95.19 635 ARG A O 1
ATOM 5030 N N . SER A 1 636 ? -14.814 -20.118 -21.212 1.00 93.56 636 SER A N 1
ATOM 5031 C CA . SER A 1 636 ? -16.089 -19.612 -20.700 1.00 93.56 636 SER A CA 1
ATOM 5032 C C . SER A 1 636 ? -17.241 -20.620 -20.852 1.00 93.56 636 SER A C 1
ATOM 5034 O O . SER A 1 636 ? -18.138 -20.645 -20.010 1.00 93.56 636 SER A O 1
ATOM 5036 N N . GLU A 1 637 ? -17.234 -21.505 -21.858 1.00 93.00 637 GLU A N 1
ATOM 5037 C CA . GLU A 1 637 ? -18.234 -22.579 -21.990 1.00 93.00 637 GLU A CA 1
ATOM 5038 C C . GLU A 1 637 ? -18.135 -23.636 -20.884 1.00 93.00 637 GLU A C 1
ATOM 5040 O O . GLU A 1 637 ? -19.168 -24.110 -20.409 1.00 93.00 637 GLU A O 1
ATOM 5045 N N . ILE A 1 638 ? -16.924 -23.984 -20.438 1.00 94.31 638 ILE A N 1
ATOM 5046 C CA . ILE A 1 638 ? -16.731 -24.915 -19.317 1.00 94.31 638 ILE A CA 1
ATOM 5047 C C . ILE A 1 638 ? -17.207 -24.264 -18.026 1.00 94.31 638 ILE A C 1
ATOM 5049 O O . ILE A 1 638 ? -17.929 -24.892 -17.257 1.00 94.31 638 ILE A O 1
ATOM 5053 N N . VAL A 1 639 ? -16.884 -22.986 -17.821 1.00 95.44 639 VAL A N 1
ATOM 5054 C CA . VAL A 1 639 ? -17.361 -22.223 -16.660 1.00 95.44 639 VAL A CA 1
ATOM 5055 C C . VAL A 1 639 ? -18.893 -22.212 -16.612 1.00 95.44 639 VAL A C 1
ATOM 5057 O O . VAL A 1 639 ? -19.480 -22.547 -15.584 1.00 95.44 639 VAL A O 1
ATOM 5060 N N . ARG A 1 640 ? -19.555 -21.914 -17.740 1.00 96.25 640 ARG A N 1
ATOM 5061 C CA . ARG A 1 640 ? -21.025 -21.964 -17.865 1.00 96.25 640 ARG A CA 1
ATOM 5062 C C . ARG A 1 640 ? -21.581 -23.348 -17.527 1.00 96.25 640 ARG A C 1
ATOM 5064 O O . ARG A 1 640 ? -22.568 -23.441 -16.799 1.00 96.25 640 ARG A O 1
ATOM 5071 N N . ALA A 1 641 ? -20.955 -24.406 -18.041 1.00 95.75 641 ALA A N 1
ATOM 5072 C CA . ALA A 1 641 ? -21.385 -25.779 -17.804 1.00 95.75 641 ALA A CA 1
ATOM 5073 C C . ALA A 1 641 ? -21.246 -26.182 -16.329 1.00 95.75 641 ALA A C 1
ATOM 5075 O O . ALA A 1 641 ? -22.183 -26.734 -15.762 1.00 95.75 641 ALA A O 1
ATOM 5076 N N . GLU A 1 642 ? -20.120 -25.877 -15.683 1.00 96.88 642 GLU A N 1
ATOM 5077 C CA . GLU A 1 642 ? -19.879 -26.274 -14.291 1.00 96.88 642 GLU A CA 1
ATOM 5078 C C . GLU A 1 642 ? -20.727 -25.470 -13.290 1.00 96.88 642 GLU A C 1
ATOM 5080 O O . GLU A 1 642 ? -21.217 -26.040 -12.314 1.00 96.88 642 GLU A O 1
ATOM 5085 N N . VAL A 1 643 ? -20.999 -24.185 -13.558 1.00 97.38 643 VAL A N 1
ATOM 5086 C CA . VAL A 1 643 ? -21.972 -23.388 -12.781 1.00 97.38 643 VAL A CA 1
ATOM 5087 C C . VAL A 1 643 ? -23.370 -24.014 -12.865 1.00 97.38 643 VAL A C 1
ATOM 5089 O O . VAL A 1 643 ? -24.017 -24.222 -11.836 1.00 97.38 643 VAL A O 1
ATOM 5092 N N . ALA A 1 644 ? -23.812 -24.391 -14.069 1.00 95.31 644 ALA A N 1
ATOM 5093 C CA . ALA A 1 644 ? -25.100 -25.054 -14.262 1.00 95.31 644 ALA A CA 1
ATOM 5094 C C . ALA A 1 644 ? -25.146 -26.446 -13.601 1.00 95.31 644 ALA A C 1
ATOM 5096 O O . ALA A 1 644 ? -26.134 -26.782 -12.947 1.00 95.31 644 ALA A O 1
ATOM 5097 N N . ASN A 1 645 ? -24.070 -27.235 -13.704 1.00 95.38 645 ASN A N 1
ATOM 5098 C CA . ASN A 1 645 ? -23.954 -28.558 -13.076 1.00 95.38 645 ASN A CA 1
ATOM 5099 C C . ASN A 1 645 ? -24.031 -28.491 -11.546 1.00 95.38 645 ASN A C 1
ATOM 5101 O O . ASN A 1 645 ? -24.543 -29.413 -10.912 1.00 95.38 645 ASN A O 1
ATOM 5105 N N . ALA A 1 646 ? -23.533 -27.407 -10.947 1.00 94.31 646 ALA A N 1
ATOM 5106 C CA . ALA A 1 646 ? -23.649 -27.164 -9.514 1.00 94.31 646 ALA A CA 1
ATOM 5107 C C . ALA A 1 646 ? -25.072 -26.767 -9.081 1.00 94.31 646 ALA A C 1
ATOM 5109 O O . ALA A 1 646 ? -25.345 -26.714 -7.885 1.00 94.31 646 ALA A O 1
ATOM 5110 N N . GLY A 1 647 ? -25.985 -26.510 -10.025 1.00 94.25 647 GLY A N 1
ATOM 5111 C CA . GLY A 1 647 ? -27.345 -26.050 -9.746 1.00 94.25 647 GLY A CA 1
ATOM 5112 C C . GLY A 1 647 ? -27.432 -24.549 -9.462 1.00 94.25 647 GLY A C 1
ATOM 5113 O O . GLY A 1 647 ? -28.345 -24.118 -8.757 1.00 94.25 647 GLY A O 1
ATOM 5114 N N . LEU A 1 648 ? -26.481 -23.763 -9.972 1.00 96.69 648 LEU A N 1
ATOM 5115 C CA . LEU A 1 648 ? -26.476 -22.305 -9.891 1.00 96.69 648 LEU A CA 1
ATOM 5116 C C . LEU A 1 648 ? -26.910 -21.695 -11.233 1.00 96.69 648 LEU A C 1
ATOM 5118 O O . LEU A 1 648 ? -26.612 -22.211 -12.309 1.00 96.69 648 LEU A O 1
ATOM 5122 N N . GLU A 1 649 ? -27.615 -20.573 -11.168 1.00 96.12 649 GLU A N 1
ATOM 5123 C CA . GLU A 1 649 ? -28.007 -19.764 -12.318 1.00 96.12 649 GLU A CA 1
ATOM 5124 C C . GLU A 1 649 ? -26.929 -18.716 -12.596 1.00 96.12 649 GLU A C 1
ATOM 5126 O O . GLU A 1 649 ? -26.638 -17.875 -11.748 1.00 96.12 649 GLU A O 1
ATOM 5131 N N . LEU A 1 650 ? -26.336 -18.743 -13.786 1.00 97.25 650 LEU A N 1
ATOM 5132 C CA . LEU A 1 650 ? -25.333 -17.758 -14.176 1.00 97.25 650 LEU A CA 1
ATOM 5133 C C . LEU A 1 650 ? -25.976 -16.385 -14.427 1.00 97.25 650 LEU A C 1
ATOM 5135 O O . LEU A 1 650 ? -26.852 -16.264 -15.282 1.00 97.25 650 LEU A O 1
ATOM 5139 N N . LEU A 1 651 ? -25.487 -15.356 -13.738 1.00 95.38 651 LEU A N 1
ATOM 5140 C CA . LEU A 1 651 ? -25.924 -13.967 -13.900 1.00 95.38 651 LEU A CA 1
ATOM 5141 C C . LEU A 1 651 ? -24.978 -13.176 -14.809 1.00 95.38 651 LEU A C 1
ATOM 5143 O O . LEU A 1 651 ? -25.415 -12.429 -15.684 1.00 95.38 651 LEU A O 1
ATOM 5147 N N . GLU A 1 652 ? -23.671 -13.341 -14.602 1.00 94.62 652 GLU A N 1
ATOM 5148 C CA . GLU A 1 652 ? -22.635 -12.590 -15.306 1.00 94.62 652 GLU A CA 1
ATOM 5149 C C . GLU A 1 652 ? -21.374 -13.427 -15.482 1.00 94.62 652 GLU A C 1
ATOM 5151 O O . GLU A 1 652 ? -21.016 -14.219 -14.611 1.00 94.62 652 GLU A O 1
ATOM 5156 N N . LEU A 1 653 ? -20.715 -13.245 -16.625 1.00 95.06 653 LEU A N 1
ATOM 5157 C CA . LEU A 1 653 ? -19.403 -13.799 -16.926 1.00 95.06 653 LEU A CA 1
ATOM 5158 C C . LEU A 1 653 ? -18.662 -12.766 -17.773 1.00 95.06 653 LEU A C 1
ATOM 5160 O O . LEU A 1 653 ? -19.096 -12.461 -18.885 1.00 95.06 653 LEU A O 1
ATOM 5164 N N . GLU A 1 654 ? -17.575 -12.229 -17.231 1.00 91.69 654 GLU A N 1
ATOM 5165 C CA . GLU A 1 654 ? -16.705 -11.254 -17.887 1.00 91.69 654 GLU A CA 1
ATOM 5166 C C . GLU A 1 654 ? -15.290 -11.837 -17.974 1.00 91.69 654 GLU A C 1
ATOM 5168 O O . GLU A 1 654 ? -14.658 -12.111 -16.955 1.00 91.69 654 GLU A O 1
ATOM 5173 N N . ASP A 1 655 ? -14.790 -12.034 -19.196 1.00 84.25 655 ASP A N 1
ATOM 5174 C CA . ASP A 1 655 ? -13.525 -12.738 -19.438 1.00 84.25 655 ASP A CA 1
ATOM 5175 C C . ASP A 1 655 ? -12.277 -11.908 -19.105 1.00 84.25 655 ASP A C 1
ATOM 5177 O O . ASP A 1 655 ? -11.204 -12.489 -18.967 1.00 84.25 655 ASP A O 1
ATOM 5181 N N . ASN A 1 656 ? -12.395 -10.589 -18.930 1.00 81.81 656 ASN A N 1
ATOM 5182 C CA . ASN A 1 656 ? -11.298 -9.715 -18.511 1.00 81.81 656 ASN A CA 1
ATOM 5183 C C . ASN A 1 656 ? -11.839 -8.514 -17.726 1.00 81.81 656 ASN A C 1
ATOM 5185 O O . ASN A 1 656 ? -12.151 -7.473 -18.309 1.00 81.81 656 ASN A O 1
ATOM 5189 N N . SER A 1 657 ? -11.956 -8.662 -16.407 1.00 81.56 657 SER A N 1
ATOM 5190 C CA . SER A 1 657 ? -12.477 -7.594 -15.562 1.00 81.56 657 SER A CA 1
ATOM 5191 C C . SER A 1 657 ? -11.361 -6.682 -15.071 1.00 81.56 657 SER A C 1
ATOM 5193 O O . SER A 1 657 ? -10.494 -7.092 -14.294 1.00 81.56 657 SER A O 1
ATOM 5195 N N . ALA A 1 658 ? -11.416 -5.406 -15.458 1.00 70.75 658 ALA A N 1
ATOM 5196 C CA . ALA A 1 658 ? -10.458 -4.400 -14.997 1.00 70.75 658 ALA A CA 1
ATOM 5197 C C . ALA A 1 658 ? -10.482 -4.225 -13.466 1.00 70.75 658 ALA A C 1
ATOM 5199 O O . ALA A 1 658 ? -9.450 -3.936 -12.864 1.00 70.75 658 ALA A O 1
ATOM 5200 N N . SER A 1 659 ? -11.643 -4.432 -12.835 1.00 71.81 659 SER A N 1
ATOM 5201 C CA . SER A 1 659 ? -11.831 -4.269 -11.388 1.00 71.81 659 SER A CA 1
ATOM 5202 C C . SER A 1 659 ? -11.198 -5.391 -10.562 1.00 71.81 659 SER A C 1
ATOM 5204 O O . SER A 1 659 ? -10.778 -5.152 -9.431 1.00 71.81 659 SER A O 1
ATOM 5206 N N . PHE A 1 660 ? -11.117 -6.604 -11.116 1.00 78.75 660 PHE A N 1
ATOM 5207 C CA . PHE A 1 660 ? -10.564 -7.777 -10.429 1.00 78.75 660 PHE A CA 1
ATOM 5208 C C . PHE A 1 660 ? -9.170 -8.168 -10.940 1.00 78.75 660 PHE A C 1
ATOM 5210 O O . PHE A 1 660 ? -8.474 -8.932 -10.275 1.00 78.75 660 PHE A O 1
ATOM 5217 N N . GLY A 1 661 ? -8.750 -7.663 -12.108 1.00 80.94 661 GLY A N 1
ATOM 5218 C CA . GLY A 1 661 ? -7.515 -8.083 -12.779 1.00 80.94 661 GLY A CA 1
ATOM 5219 C C . GLY A 1 661 ? -7.547 -9.540 -13.263 1.00 80.94 661 GLY A C 1
ATOM 5220 O O . GLY A 1 661 ? -6.502 -10.093 -13.596 1.00 80.94 661 GLY A O 1
ATOM 5221 N N . GLN A 1 662 ? -8.731 -10.158 -13.269 1.00 89.81 662 GLN A N 1
ATOM 5222 C CA . GLN A 1 662 ? -9.016 -11.556 -13.604 1.00 89.81 662 GLN A CA 1
ATOM 5223 C C . GLN A 1 662 ? -10.390 -11.646 -14.291 1.00 89.81 662 GLN A C 1
ATOM 5225 O O . GLN A 1 662 ? -11.168 -10.685 -14.268 1.00 89.81 662 GLN A O 1
ATOM 5230 N N . SER A 1 663 ? -10.716 -12.803 -14.870 1.00 94.50 663 SER A N 1
ATOM 5231 C CA . SER A 1 663 ? -12.082 -13.084 -15.320 1.00 94.50 663 SER A CA 1
ATOM 5232 C C . SER A 1 663 ? -12.991 -13.278 -14.103 1.00 94.50 663 SER A C 1
ATOM 5234 O O . SER A 1 663 ? -12.564 -13.856 -13.101 1.00 94.50 663 SER A O 1
ATOM 5236 N N . VAL A 1 664 ? -14.241 -12.820 -14.168 1.00 96.69 664 VAL A N 1
ATOM 5237 C CA . VAL A 1 664 ? -15.183 -12.877 -13.037 1.00 96.69 664 VAL A CA 1
ATOM 5238 C C . VAL A 1 664 ? -16.507 -13.514 -13.439 1.00 96.69 664 VAL A C 1
ATOM 5240 O O . VAL A 1 664 ? -16.987 -13.354 -14.562 1.00 96.69 664 VAL A O 1
ATOM 5243 N N . VAL A 1 665 ? -17.099 -14.241 -12.496 1.00 97.62 665 VAL A N 1
ATOM 5244 C CA . VAL A 1 665 ? -18.417 -14.860 -12.599 1.00 97.62 665 VAL A CA 1
ATOM 5245 C C . VAL A 1 665 ? -19.283 -14.404 -11.437 1.00 97.62 665 VAL A C 1
ATOM 5247 O O . VAL A 1 665 ? -18.839 -14.416 -10.291 1.00 97.62 665 VAL A O 1
ATOM 5250 N N . ALA A 1 666 ? -20.542 -14.084 -11.727 1.00 97.25 666 ALA A N 1
ATOM 5251 C CA . ALA A 1 666 ? -21.597 -13.978 -10.728 1.00 97.25 666 ALA A CA 1
ATOM 5252 C C . ALA A 1 666 ? -22.673 -15.030 -11.010 1.00 97.25 666 ALA A C 1
ATOM 5254 O O . ALA A 1 666 ? -23.153 -15.143 -12.142 1.00 97.25 666 ALA A O 1
ATOM 5255 N N . ALA A 1 667 ? -23.066 -15.793 -9.993 1.00 97.25 667 ALA A N 1
ATOM 5256 C CA . ALA A 1 667 ? -24.106 -16.810 -10.108 1.00 97.25 667 ALA A CA 1
ATOM 5257 C C . ALA A 1 667 ? -25.036 -16.805 -8.890 1.00 97.25 667 ALA A C 1
ATOM 5259 O O . ALA A 1 667 ? -24.623 -16.478 -7.781 1.00 97.25 667 ALA A O 1
ATOM 5260 N N . ARG A 1 668 ? -26.299 -17.174 -9.090 1.00 95.94 668 ARG A N 1
ATOM 5261 C CA . ARG A 1 668 ? -27.363 -17.155 -8.082 1.00 95.94 668 ARG A CA 1
ATOM 5262 C C . ARG A 1 668 ? -27.856 -18.559 -7.772 1.00 95.94 668 ARG A C 1
ATOM 5264 O O . ARG A 1 668 ? -27.958 -19.392 -8.667 1.00 95.94 668 ARG A O 1
ATOM 5271 N N . LYS A 1 669 ? -28.242 -18.817 -6.523 1.00 95.19 669 LYS A N 1
ATOM 5272 C CA . LYS A 1 669 ? -28.994 -20.030 -6.174 1.00 95.19 669 LYS A CA 1
ATOM 5273 C C . LYS A 1 669 ? -30.479 -19.873 -6.545 1.00 95.19 669 LYS A C 1
ATOM 5275 O O . LYS A 1 669 ? -31.129 -18.984 -5.989 1.00 95.19 669 LYS A O 1
ATOM 5280 N N . PRO A 1 670 ? -31.045 -20.721 -7.424 1.00 87.44 670 PRO A N 1
ATOM 5281 C CA . PRO A 1 670 ? -32.464 -20.660 -7.781 1.00 87.44 670 PRO A CA 1
ATOM 5282 C C . PRO A 1 670 ? -33.387 -20.979 -6.591 1.00 87.44 670 PRO A C 1
ATOM 5284 O O . PRO A 1 670 ? -33.064 -21.836 -5.767 1.00 87.44 670 PRO A O 1
ATOM 5287 N N . GLY A 1 671 ? -34.554 -20.331 -6.528 1.00 75.81 671 GLY A N 1
ATOM 5288 C CA . GLY A 1 671 ? -35.625 -20.599 -5.554 1.00 75.81 671 GLY A CA 1
ATOM 5289 C C . GLY A 1 671 ? -36.355 -19.327 -5.104 1.00 75.81 671 GLY A C 1
ATOM 5290 O O . GLY A 1 671 ? -35.776 -18.243 -5.139 1.00 75.81 671 GLY A O 1
ATOM 5291 N N . GLU A 1 672 ? -37.627 -19.445 -4.703 1.00 57.41 672 GLU A N 1
ATOM 5292 C CA . GLU A 1 672 ? -38.391 -18.326 -4.129 1.00 57.41 672 GLU A CA 1
ATOM 5293 C C . GLU A 1 672 ? -37.851 -17.971 -2.737 1.00 57.41 672 GLU A C 1
ATOM 5295 O O . GLU A 1 672 ? -37.586 -18.853 -1.917 1.00 57.41 672 GLU A O 1
ATOM 5300 N N . GLN A 1 673 ? -37.697 -16.672 -2.460 1.00 51.81 673 GLN A N 1
ATOM 5301 C CA . GLN A 1 673 ? -37.463 -16.188 -1.103 1.00 51.81 673 GLN A CA 1
ATOM 5302 C C . GLN A 1 673 ? -38.718 -16.478 -0.274 1.00 51.81 673 GLN A C 1
ATOM 5304 O O . GLN A 1 673 ? -39.722 -15.776 -0.375 1.00 51.81 673 GLN A O 1
ATOM 5309 N N . THR A 1 674 ? -38.696 -17.535 0.531 1.00 42.09 674 THR A N 1
ATOM 5310 C CA . THR A 1 674 ? -39.767 -17.784 1.494 1.00 42.09 674 THR A CA 1
ATOM 5311 C C . THR A 1 674 ? -39.677 -16.732 2.597 1.00 42.09 674 THR A C 1
ATOM 5313 O O . THR A 1 674 ? -38.746 -16.761 3.400 1.00 42.09 674 THR A O 1
ATOM 5316 N N . ASN A 1 675 ? -40.649 -15.816 2.639 1.00 39.22 675 ASN A N 1
ATOM 5317 C CA . ASN A 1 675 ? -40.811 -14.801 3.692 1.00 39.22 675 ASN A CA 1
ATOM 5318 C C . ASN A 1 675 ? -41.175 -15.384 5.075 1.00 39.22 675 ASN A C 1
ATOM 5320 O O . ASN A 1 675 ? -41.276 -14.636 6.042 1.00 39.22 675 ASN A O 1
ATOM 5324 N N . ASP A 1 676 ? -41.368 -16.699 5.186 1.00 37.69 676 ASP A N 1
ATOM 5325 C CA . ASP A 1 676 ? -41.760 -17.381 6.422 1.00 37.69 676 ASP A CA 1
ATOM 5326 C C . ASP A 1 676 ? -40.547 -17.979 7.150 1.00 37.69 676 ASP A C 1
ATOM 5328 O O . ASP A 1 676 ? -40.367 -19.190 7.158 1.00 37.69 676 ASP A O 1
ATOM 5332 N N . MET A 1 677 ? -39.708 -17.143 7.768 1.00 33.00 677 MET A N 1
ATOM 5333 C CA . MET A 1 677 ? -38.830 -17.519 8.892 1.00 33.00 677 MET A CA 1
ATOM 5334 C C . MET A 1 677 ? -38.482 -16.258 9.705 1.00 33.00 677 MET A C 1
ATOM 5336 O O . MET A 1 677 ? -38.441 -15.169 9.132 1.00 33.00 677 MET A O 1
ATOM 5340 N N . PRO A 1 678 ? -38.300 -16.376 11.037 1.00 32.81 678 PRO A N 1
ATOM 5341 C CA . PRO A 1 678 ? -38.448 -15.263 11.967 1.00 32.81 678 PRO A CA 1
ATOM 5342 C C . PRO A 1 678 ? -37.438 -14.153 11.683 1.00 32.81 678 PRO A C 1
ATOM 5344 O O . PRO A 1 678 ? -36.272 -14.420 11.384 1.00 32.81 678 PRO A O 1
ATOM 5347 N N . GLU A 1 679 ? -37.900 -12.905 11.798 1.00 29.27 679 GLU A N 1
ATOM 5348 C CA . GLU A 1 679 ? -37.034 -11.730 11.765 1.00 29.27 679 GLU A CA 1
ATOM 5349 C C . GLU A 1 679 ? -35.808 -11.965 12.659 1.00 29.27 679 GLU A C 1
ATOM 5351 O O . GLU A 1 679 ? -35.955 -12.511 13.763 1.00 29.27 679 GLU A O 1
ATOM 5356 N N . PRO A 1 680 ? -34.595 -11.585 12.213 1.00 33.34 680 PRO A N 1
ATOM 5357 C CA . PRO A 1 680 ? -33.413 -11.707 13.048 1.00 33.34 680 PRO A CA 1
ATOM 5358 C C . PRO A 1 680 ? -33.702 -10.993 14.366 1.00 33.34 680 PRO A C 1
ATOM 5360 O O . PRO A 1 680 ? -33.978 -9.794 14.373 1.00 33.34 680 PRO A O 1
ATOM 5363 N N . ARG A 1 681 ? -33.673 -11.733 15.484 1.00 36.66 681 ARG A N 1
ATOM 5364 C CA . ARG A 1 681 ? -33.743 -11.132 16.817 1.00 36.66 681 ARG A CA 1
ATOM 5365 C C . ARG A 1 681 ? -32.532 -10.222 16.962 1.00 36.66 681 ARG A C 1
ATOM 5367 O O . ARG A 1 681 ? -31.447 -10.663 17.329 1.00 36.66 681 ARG A O 1
ATOM 5374 N N . VAL A 1 682 ? -32.736 -8.946 16.657 1.00 37.50 682 VAL A N 1
ATOM 5375 C CA . VAL A 1 682 ? -31.887 -7.856 17.114 1.00 37.50 682 VAL A CA 1
ATOM 5376 C C . VAL A 1 682 ? -31.805 -8.038 18.626 1.00 37.50 682 VAL A C 1
ATOM 5378 O O . VAL A 1 682 ? -32.830 -7.971 19.307 1.00 37.50 682 VAL A O 1
ATOM 5381 N N . VAL A 1 683 ? -30.619 -8.374 19.146 1.00 43.06 683 VAL A N 1
ATOM 5382 C CA . VAL A 1 683 ? -30.385 -8.349 20.596 1.00 43.06 683 VAL A CA 1
ATOM 5383 C C . VAL A 1 683 ? -30.864 -7.000 21.086 1.00 43.06 683 VAL A C 1
ATOM 5385 O O . VAL A 1 683 ? -30.542 -5.982 20.469 1.00 43.06 683 VAL A O 1
ATOM 5388 N N . ASN A 1 684 ? -31.698 -7.032 22.122 1.00 40.38 684 ASN A N 1
ATOM 5389 C CA . ASN A 1 684 ? -32.445 -5.880 22.580 1.00 40.38 684 ASN A CA 1
ATOM 5390 C C . ASN A 1 684 ? -31.492 -4.691 22.770 1.00 40.38 684 ASN A C 1
ATOM 5392 O O . ASN A 1 684 ? -30.668 -4.688 23.683 1.00 40.38 684 ASN A O 1
ATOM 5396 N N . ARG A 1 685 ? -31.563 -3.709 21.866 1.00 51.84 685 ARG A N 1
ATOM 5397 C CA . ARG A 1 685 ? -30.676 -2.537 21.867 1.00 51.84 685 ARG A CA 1
ATOM 5398 C C . ARG A 1 685 ? -31.067 -1.505 22.927 1.00 51.84 685 ARG A C 1
ATOM 5400 O O . ARG A 1 685 ? -30.478 -0.428 22.963 1.00 51.84 685 ARG A O 1
ATOM 5407 N N . ASP A 1 686 ? -32.041 -1.843 23.766 1.00 61.81 686 ASP A N 1
ATOM 5408 C CA . ASP A 1 686 ? -32.499 -1.019 24.879 1.00 61.81 686 ASP A CA 1
ATOM 5409 C C . ASP A 1 686 ? -31.469 -0.960 26.024 1.00 61.81 686 ASP A C 1
ATOM 5411 O O . ASP A 1 686 ? -31.431 0.027 26.755 1.00 61.81 686 ASP A O 1
ATOM 5415 N N . VAL A 1 687 ? -30.582 -1.961 26.146 1.00 79.44 687 VAL A N 1
ATOM 5416 C CA . VAL A 1 687 ? -29.556 -2.013 27.202 1.00 79.44 687 VAL A CA 1
ATOM 5417 C C . VAL A 1 687 ? -28.270 -1.320 26.747 1.00 79.44 687 VAL A C 1
ATOM 5419 O O . VAL A 1 687 ? -27.623 -1.763 25.798 1.00 79.44 687 VAL A O 1
ATOM 5422 N N . ARG A 1 688 ? -27.854 -0.262 27.453 1.00 88.94 688 ARG A N 1
ATOM 5423 C CA . ARG A 1 688 ? -26.604 0.465 27.178 1.00 88.94 688 ARG A CA 1
ATOM 5424 C C . ARG A 1 688 ? -25.398 -0.178 27.860 1.00 88.94 688 ARG A C 1
ATOM 5426 O O . ARG A 1 688 ? -25.420 -0.436 29.065 1.00 88.94 688 ARG A O 1
ATOM 5433 N N . VAL A 1 689 ? -24.312 -0.356 27.113 1.00 92.62 689 VAL A N 1
ATOM 5434 C CA . VAL A 1 689 ? -23.041 -0.899 27.612 1.00 92.62 689 VAL A CA 1
ATOM 5435 C C . VAL A 1 689 ? -22.079 0.231 27.968 1.00 92.62 689 VAL A C 1
ATOM 5437 O O . VAL A 1 689 ? -21.688 1.021 27.109 1.00 92.62 689 VAL A O 1
ATOM 5440 N N . ILE A 1 690 ? -21.676 0.311 29.236 1.00 95.38 690 ILE A N 1
ATOM 5441 C CA . ILE A 1 690 ? -20.861 1.407 29.779 1.00 95.38 690 ILE A CA 1
ATOM 5442 C C . ILE A 1 690 ? -19.527 0.853 30.284 1.00 95.38 690 ILE A C 1
ATOM 5444 O O . ILE A 1 690 ? -19.510 0.021 31.182 1.00 95.38 690 ILE A O 1
ATOM 5448 N N . ALA A 1 691 ? -18.395 1.309 29.748 1.00 95.69 691 ALA A N 1
ATOM 5449 C CA . ALA A 1 691 ? -17.081 0.852 30.210 1.00 95.69 691 ALA A CA 1
ATOM 5450 C C . ALA A 1 691 ? -16.500 1.795 31.275 1.00 95.69 691 ALA A C 1
ATOM 5452 O O . ALA A 1 691 ? -16.510 3.016 31.097 1.00 95.69 691 ALA A O 1
ATOM 5453 N N . LEU A 1 692 ? -15.977 1.239 32.371 1.00 92.81 692 LEU A N 1
ATOM 5454 C CA . LEU A 1 692 ? -15.258 2.003 33.393 1.00 92.81 692 LEU A CA 1
ATOM 5455 C C . LEU A 1 692 ? -13.960 2.556 32.803 1.00 92.81 692 LEU A C 1
ATOM 5457 O O . LEU A 1 692 ? -13.171 1.816 32.226 1.00 92.81 692 LEU A O 1
ATOM 5461 N N . TYR A 1 693 ? -13.744 3.855 32.946 1.00 90.94 693 TYR A N 1
ATOM 5462 C CA . TYR A 1 693 ? -12.610 4.572 32.387 1.00 90.94 693 TYR A CA 1
ATOM 5463 C C . TYR A 1 693 ? -11.842 5.236 33.523 1.00 90.94 693 TYR A C 1
ATOM 5465 O O . TYR A 1 693 ? -12.382 6.077 34.243 1.00 90.94 693 TYR A O 1
ATOM 5473 N N . ASP A 1 694 ? -10.577 4.880 33.688 1.00 83.19 694 ASP A N 1
ATOM 5474 C CA . ASP A 1 694 ? -9.731 5.459 34.724 1.00 83.19 694 ASP A CA 1
ATOM 5475 C C . ASP A 1 694 ? -8.805 6.515 34.107 1.00 83.19 694 ASP A C 1
ATOM 5477 O O . ASP A 1 694 ? -7.981 6.237 33.232 1.00 83.19 694 ASP A O 1
ATOM 5481 N N . SER A 1 695 ? -8.974 7.763 34.534 1.00 73.19 695 SER A N 1
ATOM 5482 C CA . SER A 1 695 ? -8.193 8.915 34.074 1.00 73.19 695 SER A CA 1
ATOM 5483 C C . SER A 1 695 ? -6.979 9.212 34.958 1.00 73.19 695 SER A C 1
ATOM 5485 O O . SER A 1 695 ? -6.114 9.996 34.563 1.00 73.19 695 SER A O 1
ATOM 5487 N N . ARG A 1 696 ? -6.871 8.557 36.122 1.00 64.19 696 ARG A N 1
ATOM 5488 C CA . ARG A 1 696 ? -5.876 8.860 37.166 1.00 64.19 696 ARG A CA 1
ATOM 5489 C C . ARG A 1 696 ? -4.521 8.204 36.922 1.00 64.19 696 ARG A C 1
ATOM 5491 O O . ARG A 1 696 ? -3.562 8.474 37.637 1.00 64.19 696 ARG A O 1
ATOM 5498 N N . PHE A 1 697 ? -4.413 7.371 35.890 1.00 59.91 697 PHE A N 1
ATOM 5499 C CA . PHE A 1 697 ? -3.204 6.626 35.528 1.00 59.91 697 PHE A CA 1
ATOM 5500 C C . PHE A 1 697 ? -1.964 7.495 35.197 1.00 59.91 697 PHE A C 1
ATOM 5502 O O . PHE A 1 697 ? -0.882 6.941 35.000 1.00 59.91 697 PHE A O 1
ATOM 5509 N N . TYR A 1 698 ? -2.094 8.833 35.146 1.00 60.38 698 TYR A N 1
ATOM 5510 C CA . TYR A 1 698 ? -1.086 9.755 34.594 1.00 60.38 698 TYR A CA 1
ATOM 5511 C C . TYR A 1 698 ? -0.824 11.020 35.435 1.00 60.38 698 TYR A C 1
ATOM 5513 O O . TYR A 1 698 ? -0.290 12.005 34.916 1.00 60.38 698 TYR A O 1
ATOM 5521 N N . GLU A 1 699 ? -1.193 11.041 36.721 1.00 49.50 699 GLU A N 1
ATOM 5522 C CA . GLU A 1 699 ? -0.911 12.200 37.582 1.00 49.50 699 GLU A CA 1
ATOM 5523 C C . GLU A 1 699 ? 0.598 12.438 37.824 1.00 49.50 699 GLU A C 1
ATOM 5525 O O . GLU A 1 699 ? 1.420 11.525 37.866 1.00 49.50 699 GLU A O 1
ATOM 5530 N N . ASN A 1 700 ? 0.950 13.722 37.938 1.00 40.50 700 ASN A N 1
ATOM 5531 C CA . ASN A 1 700 ? 2.294 14.295 37.846 1.00 40.50 700 ASN A CA 1
ATOM 5532 C C . ASN A 1 700 ? 3.344 13.746 38.841 1.00 40.50 700 ASN A C 1
ATOM 5534 O O . ASN A 1 700 ? 3.160 13.776 40.053 1.00 40.50 700 ASN A O 1
ATOM 5538 N N . GLY A 1 701 ? 4.536 13.445 38.313 1.00 44.28 701 GLY A N 1
ATOM 5539 C CA . GLY A 1 701 ? 5.822 13.887 38.880 1.00 44.28 701 GLY A CA 1
ATOM 5540 C C . GLY A 1 701 ? 6.491 13.064 39.988 1.00 44.28 701 GLY A C 1
ATOM 5541 O O . GLY A 1 701 ? 7.708 13.172 40.108 1.00 44.28 701 GLY A O 1
ATOM 5542 N N . GLU A 1 702 ? 5.772 12.240 40.759 1.00 37.53 702 GLU A N 1
ATOM 5543 C CA . GLU A 1 702 ? 6.371 11.516 41.908 1.00 37.53 702 GLU A CA 1
ATOM 5544 C C . GLU A 1 702 ? 6.155 9.989 41.930 1.00 37.53 702 GLU A C 1
ATOM 5546 O O . GLU A 1 702 ? 6.777 9.298 42.738 1.00 37.53 702 GLU A O 1
ATOM 5551 N N . ARG A 1 703 ? 5.328 9.419 41.041 1.00 46.88 703 ARG A N 1
ATOM 5552 C CA . ARG A 1 703 ? 5.122 7.960 40.921 1.00 46.88 703 ARG A CA 1
ATOM 5553 C C . ARG A 1 703 ? 5.586 7.443 39.558 1.00 46.88 703 ARG A C 1
ATOM 5555 O O . ARG A 1 703 ? 5.393 8.111 38.545 1.00 46.88 703 ARG A O 1
ATOM 5562 N N . GLU A 1 704 ? 6.188 6.250 39.531 1.00 50.62 704 GLU A N 1
ATOM 5563 C CA . GLU A 1 704 ? 6.522 5.544 38.285 1.00 50.62 704 GLU A CA 1
ATOM 5564 C C . GLU A 1 704 ? 5.260 5.340 37.434 1.00 50.62 704 GLU A C 1
ATOM 5566 O O . GLU A 1 704 ? 4.223 4.924 37.958 1.00 50.62 704 GLU A O 1
ATOM 5571 N N . SER A 1 705 ? 5.349 5.619 36.128 1.00 62.91 705 SER A N 1
ATOM 5572 C CA . SER A 1 705 ? 4.219 5.469 35.203 1.00 62.91 705 SER A CA 1
ATOM 5573 C C . SER A 1 705 ? 3.682 4.031 35.205 1.00 62.91 705 SER A C 1
ATOM 5575 O O . SER A 1 705 ? 4.452 3.087 35.393 1.00 62.91 705 SER A O 1
ATOM 5577 N N . VAL A 1 706 ? 2.381 3.834 34.949 1.00 66.19 706 VAL A N 1
ATOM 5578 C CA . VAL A 1 706 ? 1.804 2.475 34.851 1.00 66.19 706 VAL A CA 1
ATOM 5579 C C . VAL A 1 706 ? 2.531 1.639 33.791 1.00 66.19 706 VAL A C 1
ATOM 5581 O O . VAL A 1 706 ? 2.728 0.441 33.966 1.00 66.19 706 VAL A O 1
ATOM 5584 N N . TRP A 1 707 ? 3.027 2.293 32.738 1.00 72.44 707 TRP A N 1
ATOM 5585 C CA . TRP A 1 707 ? 3.848 1.687 31.696 1.00 72.44 707 TRP A CA 1
ATOM 5586 C C . TRP A 1 707 ? 5.177 1.155 32.231 1.00 72.44 707 TRP A C 1
ATOM 5588 O O . TRP A 1 707 ? 5.571 0.040 31.897 1.00 72.44 707 TRP A O 1
ATOM 5598 N N . SER A 1 708 ? 5.832 1.903 33.121 1.00 66.88 708 SER A N 1
ATOM 5599 C CA . SER A 1 708 ? 7.040 1.454 33.823 1.00 66.88 708 SER A CA 1
ATOM 5600 C C . SER A 1 708 ? 6.746 0.263 34.740 1.00 66.88 708 SER A C 1
ATOM 5602 O O . SER A 1 708 ? 7.517 -0.693 34.761 1.00 66.88 708 SER A O 1
ATOM 5604 N N . GLN A 1 709 ? 5.608 0.276 35.441 1.00 68.31 709 GLN A N 1
ATOM 5605 C CA . GLN A 1 709 ? 5.193 -0.817 36.328 1.00 68.31 709 GLN A CA 1
ATOM 5606 C C . GLN A 1 709 ? 4.858 -2.101 35.552 1.00 68.31 709 GLN A C 1
ATOM 5608 O O . GLN A 1 709 ? 5.249 -3.190 35.967 1.00 68.31 709 GLN A O 1
ATOM 5613 N N . LEU A 1 710 ? 4.177 -1.985 34.407 1.00 68.94 710 LEU A N 1
ATOM 5614 C CA . LEU A 1 710 ? 3.865 -3.111 33.519 1.00 68.94 710 LEU A CA 1
ATOM 5615 C C . LEU A 1 710 ? 5.131 -3.710 32.904 1.00 68.94 710 LEU A C 1
ATOM 5617 O O . LEU A 1 710 ? 5.284 -4.929 32.907 1.00 68.94 710 LEU A O 1
ATOM 5621 N N . ALA A 1 711 ? 6.059 -2.863 32.446 1.00 63.97 711 ALA A N 1
ATOM 5622 C CA . ALA A 1 711 ? 7.347 -3.303 31.913 1.00 63.97 711 ALA A CA 1
ATOM 5623 C C . ALA A 1 711 ? 8.223 -3.999 32.973 1.00 63.97 711 ALA A C 1
ATOM 5625 O O . ALA A 1 711 ? 9.014 -4.879 32.637 1.00 63.97 711 ALA A O 1
ATOM 5626 N N . ALA A 1 712 ? 8.079 -3.624 34.248 1.00 64.12 712 ALA A N 1
ATOM 5627 C CA . ALA A 1 712 ? 8.809 -4.212 35.370 1.00 64.12 712 ALA A CA 1
ATOM 5628 C C . ALA A 1 712 ? 8.105 -5.424 36.018 1.00 64.12 712 ALA A C 1
ATOM 5630 O O . ALA A 1 712 ? 8.681 -6.060 36.906 1.00 64.12 712 ALA A O 1
ATOM 5631 N N . ALA A 1 713 ? 6.873 -5.752 35.612 1.00 66.81 713 ALA A N 1
ATOM 5632 C CA . ALA A 1 713 ? 6.087 -6.819 36.224 1.00 66.81 713 ALA A CA 1
ATOM 5633 C C . ALA A 1 713 ? 6.717 -8.208 36.004 1.00 66.81 713 ALA A C 1
ATOM 5635 O O . ALA A 1 713 ? 7.229 -8.524 34.929 1.00 66.81 713 ALA A O 1
ATOM 5636 N N . GLN A 1 714 ? 6.642 -9.065 37.027 1.00 59.78 714 GLN A N 1
ATOM 5637 C CA . GLN A 1 714 ? 7.031 -10.475 36.939 1.00 59.78 714 GLN A CA 1
ATOM 5638 C C . GLN A 1 714 ? 5.856 -11.382 37.346 1.00 59.78 714 GLN A C 1
ATOM 5640 O O . GLN A 1 714 ? 5.427 -11.319 38.501 1.00 59.78 714 GLN A O 1
ATOM 5645 N N . PRO A 1 715 ? 5.344 -12.242 36.439 1.00 62.50 715 PRO A N 1
ATOM 5646 C CA . PRO A 1 715 ? 5.757 -12.403 35.038 1.00 62.50 715 PRO A CA 1
ATOM 5647 C C . PRO A 1 715 ? 5.427 -11.169 34.167 1.00 62.50 715 PRO A C 1
ATOM 5649 O O . PRO A 1 715 ? 4.575 -10.370 34.568 1.00 62.50 715 PRO A O 1
ATOM 5652 N N . PRO A 1 716 ? 6.076 -11.020 32.991 1.00 63.41 716 PRO A N 1
ATOM 5653 C CA . PRO A 1 716 ? 5.777 -9.940 32.052 1.00 63.41 716 PRO A CA 1
ATOM 5654 C C . PRO A 1 716 ? 4.286 -9.913 31.708 1.00 63.41 716 PRO A C 1
ATOM 5656 O O . PRO A 1 716 ? 3.694 -10.959 31.428 1.00 63.41 716 PRO A O 1
ATOM 5659 N N . ARG A 1 717 ? 3.677 -8.725 31.746 1.00 70.62 717 ARG A N 1
ATOM 5660 C CA . ARG A 1 717 ? 2.280 -8.519 31.340 1.00 70.62 717 ARG A CA 1
ATOM 5661 C C . ARG A 1 717 ? 2.202 -8.060 29.877 1.00 70.62 717 ARG A C 1
ATOM 5663 O O . ARG A 1 717 ? 3.161 -7.441 29.418 1.00 70.62 717 ARG A O 1
ATOM 5670 N N . PRO A 1 718 ? 1.088 -8.338 29.166 1.00 74.94 718 PRO A N 1
ATOM 5671 C CA . PRO A 1 718 ? 0.877 -7.825 27.813 1.00 74.94 718 PRO A CA 1
ATOM 5672 C C . PRO A 1 718 ? 0.980 -6.299 27.766 1.00 74.94 718 PRO A C 1
ATOM 5674 O O . PRO A 1 718 ? 0.557 -5.616 28.708 1.00 74.94 718 PRO A O 1
ATOM 5677 N N . LEU A 1 719 ? 1.551 -5.782 26.682 1.00 76.06 719 LEU A N 1
ATOM 5678 C CA . LEU A 1 719 ? 1.762 -4.354 26.454 1.00 76.06 719 LEU A CA 1
ATOM 5679 C C . LEU A 1 719 ? 0.689 -3.787 25.513 1.00 76.06 719 LEU A C 1
ATOM 5681 O O . LEU A 1 719 ? 0.154 -4.527 24.691 1.00 76.06 719 LEU A O 1
ATOM 5685 N N . PRO A 1 720 ? 0.382 -2.480 25.582 1.00 71.88 720 PRO A N 1
ATOM 5686 C CA . PRO A 1 720 ? -0.549 -1.846 24.651 1.00 71.88 720 PRO A CA 1
ATOM 5687 C C . PRO A 1 720 ? -0.129 -2.000 23.190 1.00 71.88 720 PRO A C 1
ATOM 5689 O O . PRO A 1 720 ? 1.034 -1.777 22.850 1.00 71.88 720 PRO A O 1
ATOM 5692 N N . ALA A 1 721 ? -1.098 -2.303 22.324 1.00 75.75 721 ALA A N 1
ATOM 5693 C CA . ALA A 1 721 ? -0.899 -2.399 20.880 1.00 75.75 721 ALA A CA 1
ATOM 5694 C C . ALA A 1 721 ? -1.333 -1.105 20.165 1.00 75.75 721 ALA A C 1
ATOM 5696 O O . ALA A 1 721 ? -0.560 -0.155 20.070 1.00 75.75 721 ALA A O 1
ATOM 5697 N N . ASP A 1 722 ? -2.576 -1.046 19.682 1.00 71.69 722 ASP A N 1
ATOM 5698 C CA . ASP A 1 722 ? -3.070 -0.042 18.724 1.00 71.69 722 ASP A CA 1
ATOM 5699 C C . ASP A 1 722 ? -2.843 1.426 19.105 1.00 71.69 722 ASP A C 1
ATOM 5701 O O . ASP A 1 722 ? -2.558 2.253 18.241 1.00 71.69 722 ASP A O 1
ATOM 5705 N N . LEU A 1 723 ? -3.022 1.761 20.384 1.00 69.31 723 LEU A N 1
ATOM 5706 C CA . LEU A 1 723 ? -2.907 3.132 20.892 1.00 69.31 723 LEU A CA 1
ATOM 5707 C C . LEU A 1 723 ? -1.541 3.401 21.544 1.00 69.31 723 LEU A C 1
ATOM 5709 O O . LEU A 1 723 ? -1.262 4.531 21.945 1.00 69.31 723 LEU A O 1
ATOM 5713 N N . GLY A 1 724 ? -0.683 2.378 21.623 1.00 70.19 724 GLY A N 1
ATOM 5714 C CA . GLY A 1 724 ? 0.605 2.427 22.304 1.00 70.19 724 GLY A CA 1
ATOM 5715 C C . GLY A 1 724 ? 0.493 2.856 23.769 1.00 70.19 724 GLY A C 1
ATOM 5716 O O . GLY A 1 724 ? -0.542 2.704 24.415 1.00 70.19 724 GLY A O 1
ATOM 5717 N N . PHE A 1 725 ? 1.578 3.421 24.298 1.00 74.31 725 PHE A N 1
ATOM 5718 C CA . PHE A 1 725 ? 1.655 3.965 25.658 1.00 74.31 725 PHE A CA 1
ATOM 5719 C C . PHE A 1 725 ? 0.909 5.310 25.771 1.00 74.31 725 PHE A C 1
ATOM 5721 O O . PHE A 1 725 ? 1.512 6.358 26.007 1.00 74.31 725 PHE A O 1
ATOM 5728 N N . CYS A 1 726 ? -0.400 5.293 25.521 1.00 72.62 726 CYS A N 1
ATOM 5729 C CA . CYS A 1 726 ? -1.232 6.480 25.362 1.00 72.62 726 CYS A CA 1
ATOM 5730 C C . CYS A 1 726 ? -1.393 7.287 26.662 1.00 72.62 726 CYS A C 1
ATOM 5732 O O . CYS A 1 726 ? -1.416 6.714 27.743 1.00 72.62 726 CYS A O 1
ATOM 5734 N N . ASP A 1 727 ? -1.560 8.611 26.564 1.00 76.69 727 ASP A N 1
ATOM 5735 C CA . ASP A 1 727 ? -1.840 9.493 27.708 1.00 76.69 727 ASP A CA 1
ATOM 5736 C C . ASP A 1 727 ? -3.259 10.090 27.574 1.00 76.69 727 ASP A C 1
ATOM 5738 O O . ASP A 1 727 ? -3.502 10.877 26.657 1.00 76.69 727 ASP A O 1
ATOM 5742 N N . PRO A 1 728 ? -4.211 9.766 28.469 1.00 75.81 728 PRO A N 1
ATOM 5743 C CA . PRO A 1 728 ? -5.594 10.222 28.430 1.00 75.81 728 PRO A CA 1
ATOM 5744 C C . PRO A 1 728 ? -5.744 11.721 28.704 1.00 75.81 728 PRO A C 1
ATOM 5746 O O . PRO A 1 728 ? -6.858 12.231 28.592 1.00 75.81 728 PRO A O 1
ATOM 5749 N N . ARG A 1 729 ? -4.672 12.452 29.046 1.00 76.81 729 ARG A N 1
ATOM 5750 C CA . ARG A 1 729 ? -4.652 13.927 29.058 1.00 76.81 729 ARG A CA 1
ATOM 5751 C C . ARG A 1 729 ? -4.605 14.508 27.644 1.00 76.81 729 ARG A C 1
ATOM 5753 O O . ARG A 1 729 ? -5.089 15.617 27.432 1.00 76.81 729 ARG A O 1
ATOM 5760 N N . VAL A 1 730 ? -4.121 13.747 26.665 1.00 81.94 730 VAL A N 1
ATOM 5761 C CA . VAL A 1 730 ? -4.089 14.134 25.250 1.00 81.94 730 VAL A CA 1
ATOM 5762 C C . VAL A 1 730 ? -5.486 13.979 24.640 1.00 81.94 730 VAL A C 1
ATOM 5764 O O . VAL A 1 730 ? -6.118 12.928 24.752 1.00 81.94 730 VAL A O 1
ATOM 5767 N N . ALA A 1 731 ? -5.998 15.036 24.005 1.00 82.88 731 ALA A N 1
ATOM 5768 C CA . ALA A 1 731 ? -7.365 15.058 23.480 1.00 82.88 731 ALA A CA 1
ATOM 5769 C C . ALA A 1 731 ? -7.562 14.045 22.342 1.00 82.88 731 ALA A C 1
ATOM 5771 O O . ALA A 1 731 ? -8.562 13.329 22.313 1.00 82.88 731 ALA A O 1
ATOM 5772 N N . GLU A 1 732 ? -6.574 13.934 21.459 1.00 80.12 732 GLU A N 1
ATOM 5773 C CA . GLU A 1 732 ? -6.545 13.021 20.320 1.00 80.12 732 GLU A CA 1
ATOM 5774 C C . GLU A 1 732 ? -6.602 11.552 20.767 1.00 80.12 732 GLU A C 1
ATOM 5776 O O . GLU A 1 732 ? -7.263 10.735 20.127 1.00 80.12 732 GLU A O 1
ATOM 5781 N N . VAL A 1 733 ? -5.977 11.222 21.905 1.00 83.25 733 VAL A N 1
ATOM 5782 C CA . VAL A 1 733 ? -6.035 9.880 22.508 1.00 83.25 733 VAL A CA 1
ATOM 5783 C C . VAL A 1 733 ? -7.460 9.555 22.951 1.00 83.25 733 VAL A C 1
ATOM 5785 O O . VAL A 1 733 ? -7.984 8.502 22.590 1.00 83.25 733 VAL A O 1
ATOM 5788 N N . ARG A 1 734 ? -8.124 10.479 23.660 1.00 88.38 734 ARG A N 1
ATOM 5789 C CA . ARG A 1 734 ? -9.520 10.288 24.092 1.00 88.38 734 ARG A CA 1
ATOM 5790 C C . ARG A 1 734 ? -10.470 10.141 22.904 1.00 88.38 734 ARG A C 1
ATOM 5792 O O . ARG A 1 734 ? -11.408 9.346 22.964 1.00 88.38 734 ARG A O 1
ATOM 5799 N N . GLU A 1 735 ? -10.240 10.882 21.817 1.00 87.56 735 GLU A N 1
ATOM 5800 C CA . GLU A 1 735 ? -11.011 10.726 20.577 1.00 87.56 735 GLU A CA 1
ATOM 5801 C C . GLU A 1 735 ? -10.794 9.354 19.929 1.00 87.56 735 GLU A C 1
ATOM 5803 O O . GLU A 1 735 ? -11.772 8.701 19.552 1.00 87.56 735 GLU A O 1
ATOM 5808 N N . ALA A 1 736 ? -9.549 8.879 19.859 1.00 81.75 736 ALA A N 1
ATOM 5809 C CA . ALA A 1 736 ? -9.232 7.557 19.328 1.00 81.75 736 ALA A CA 1
ATOM 5810 C C . ALA A 1 736 ? -9.857 6.428 20.171 1.00 81.75 736 ALA A C 1
ATOM 5812 O O . ALA A 1 736 ? -10.478 5.516 19.618 1.00 81.75 736 ALA A O 1
ATOM 5813 N N . GLN A 1 737 ? -9.775 6.517 21.502 1.00 90.38 737 GLN A N 1
ATOM 5814 C CA . GLN A 1 737 ? -10.386 5.552 22.425 1.00 90.38 737 GLN A CA 1
ATOM 5815 C C . GLN A 1 737 ? -11.911 5.528 22.297 1.00 90.38 737 GLN A C 1
ATOM 5817 O O . GLN A 1 737 ? -12.507 4.459 22.177 1.00 90.38 737 GLN A O 1
ATOM 5822 N N . ALA A 1 738 ? -12.555 6.697 22.246 1.00 89.19 738 ALA A N 1
ATOM 5823 C CA . ALA A 1 738 ? -14.000 6.796 22.055 1.00 89.19 738 ALA A CA 1
ATOM 5824 C C . ALA A 1 738 ? -14.455 6.232 20.696 1.00 89.19 738 ALA A C 1
ATOM 5826 O O . ALA A 1 738 ? -15.489 5.561 20.607 1.00 89.19 738 ALA A O 1
ATOM 5827 N N . ALA A 1 739 ? -13.689 6.474 19.628 1.00 79.69 739 ALA A N 1
ATOM 5828 C CA . ALA A 1 739 ? -13.967 5.909 18.311 1.00 79.69 739 ALA A CA 1
ATOM 5829 C C . ALA A 1 739 ? -13.873 4.373 18.320 1.00 79.69 739 ALA A C 1
ATOM 5831 O O . ALA A 1 739 ? -14.755 3.703 17.772 1.00 79.69 739 ALA A O 1
ATOM 5832 N N . LEU A 1 740 ? -12.850 3.823 18.983 1.00 84.06 740 LEU A N 1
ATOM 5833 C CA . LEU A 1 740 ? -12.642 2.382 19.121 1.00 84.06 740 LEU A CA 1
ATOM 5834 C C . LEU A 1 740 ? -13.744 1.720 19.966 1.00 84.06 740 LEU A C 1
ATOM 5836 O O . LEU A 1 740 ? -14.334 0.727 19.538 1.00 84.06 740 LEU A O 1
ATOM 5840 N N . ALA A 1 741 ? -14.091 2.311 21.112 1.00 89.56 741 ALA A N 1
ATOM 5841 C CA . ALA A 1 741 ? -15.166 1.852 21.991 1.00 89.56 741 ALA A CA 1
ATOM 5842 C C . ALA A 1 741 ? -16.509 1.761 21.245 1.00 89.56 741 ALA A C 1
ATOM 5844 O O . ALA A 1 741 ? -17.162 0.712 21.217 1.00 89.56 741 ALA A O 1
ATOM 5845 N N . ARG A 1 742 ? -16.874 2.834 20.531 1.00 83.94 742 ARG A N 1
ATOM 5846 C CA . ARG A 1 742 ? -18.093 2.891 19.713 1.00 83.94 742 ARG A CA 1
ATOM 5847 C C . ARG A 1 742 ? -18.113 1.824 18.616 1.00 83.94 742 ARG A C 1
ATOM 5849 O O . ARG A 1 742 ? -19.157 1.223 18.353 1.00 83.94 742 ARG A O 1
ATOM 5856 N N . ALA A 1 743 ? -16.980 1.579 17.953 1.00 72.44 743 ALA A N 1
ATOM 5857 C CA . ALA A 1 743 ? -16.890 0.582 16.885 1.00 72.44 743 ALA A CA 1
ATOM 5858 C C . ALA A 1 743 ? -17.216 -0.842 17.378 1.00 72.44 743 ALA A C 1
ATOM 5860 O O . ALA A 1 743 ? -17.728 -1.661 16.602 1.00 72.44 743 ALA A O 1
ATOM 5861 N N . HIS A 1 744 ? -16.997 -1.103 18.668 1.00 83.06 744 HIS A N 1
ATOM 5862 C CA . HIS A 1 744 ? -17.092 -2.420 19.290 1.00 83.06 744 HIS A CA 1
ATOM 5863 C C . HIS A 1 744 ? -18.275 -2.599 20.253 1.00 83.06 744 HIS A C 1
ATOM 5865 O O . HIS A 1 744 ? -18.374 -3.622 20.921 1.00 83.06 744 HIS A O 1
ATOM 5871 N N . GLY A 1 745 ? -19.243 -1.677 20.222 1.00 83.94 745 GLY A N 1
ATOM 5872 C CA . GLY A 1 745 ? -20.519 -1.840 20.928 1.00 83.94 745 GLY A CA 1
ATOM 5873 C C . GLY A 1 745 ? -20.524 -1.312 22.361 1.00 83.94 745 GLY A C 1
ATOM 5874 O O . GLY A 1 745 ? -21.365 -1.735 23.142 1.00 83.94 745 GLY A O 1
ATOM 5875 N N . ILE A 1 746 ? -19.604 -0.406 22.698 1.00 92.50 746 ILE A N 1
ATOM 5876 C CA . ILE A 1 746 ? -19.638 0.360 23.948 1.00 92.50 746 ILE A CA 1
ATOM 5877 C C . ILE A 1 746 ? -20.336 1.695 23.674 1.00 92.50 746 ILE A C 1
ATOM 5879 O O . ILE A 1 746 ? -20.004 2.392 22.709 1.00 92.50 746 ILE A O 1
ATOM 5883 N N . ASP A 1 747 ? -21.288 2.058 24.528 1.00 93.12 747 ASP A N 1
ATOM 5884 C CA . ASP A 1 747 ? -22.166 3.216 24.345 1.00 93.12 747 ASP A CA 1
ATOM 5885 C C . ASP A 1 747 ? -21.723 4.450 25.133 1.00 93.12 747 ASP A C 1
ATOM 5887 O O . ASP A 1 747 ? -22.069 5.571 24.752 1.00 93.12 747 ASP A O 1
ATOM 5891 N N . ALA A 1 748 ? -20.991 4.261 26.235 1.00 95.56 748 ALA A N 1
ATOM 5892 C CA . ALA A 1 748 ? -20.512 5.349 27.081 1.00 95.56 748 ALA A CA 1
ATOM 5893 C C . ALA A 1 748 ? -19.260 4.967 27.886 1.00 95.56 748 ALA A C 1
ATOM 5895 O O . ALA A 1 748 ? -19.014 3.788 28.153 1.00 95.56 748 ALA A O 1
ATOM 5896 N N . PHE A 1 749 ? -18.518 5.980 28.338 1.00 96.06 749 PHE A N 1
ATOM 5897 C CA . PHE A 1 749 ? -17.482 5.823 29.364 1.00 96.06 749 PHE A CA 1
ATOM 5898 C C . PHE A 1 749 ? -17.970 6.275 30.740 1.00 96.06 749 PHE A C 1
ATOM 5900 O O . PHE A 1 749 ? -18.663 7.280 30.874 1.00 96.06 749 PHE A O 1
ATOM 5907 N N . CYS A 1 750 ? -17.566 5.565 31.787 1.00 94.38 750 CYS A N 1
ATOM 5908 C CA . CYS A 1 750 ? -17.777 5.984 33.164 1.00 94.38 750 CYS A CA 1
ATOM 5909 C C . CYS A 1 750 ? -16.440 6.382 33.792 1.00 94.38 750 CYS A C 1
ATOM 5911 O O . CYS A 1 750 ? -15.639 5.518 34.135 1.00 94.38 750 CYS A O 1
ATOM 5913 N N . PHE A 1 751 ? -16.199 7.687 33.927 1.00 91.81 751 PHE A N 1
ATOM 5914 C CA . PHE A 1 751 ? -14.961 8.218 34.495 1.00 91.81 751 PHE A CA 1
ATOM 5915 C C . PHE A 1 751 ? -14.908 7.964 36.003 1.00 91.81 751 PHE A C 1
ATOM 5917 O O . PHE A 1 751 ? -15.763 8.453 36.746 1.00 91.81 751 PHE A O 1
ATOM 5924 N N . VAL A 1 752 ? -13.896 7.217 36.447 1.00 87.94 752 VAL A N 1
ATOM 5925 C CA . VAL A 1 752 ? -13.639 6.913 37.860 1.00 87.94 752 VAL A CA 1
ATOM 5926 C C . VAL A 1 752 ? -12.757 8.006 38.461 1.00 87.94 752 VAL A C 1
ATOM 5928 O O . VAL A 1 752 ? -11.608 8.161 38.057 1.00 87.94 752 VAL A O 1
ATOM 5931 N N . GLN A 1 753 ? -13.278 8.756 39.436 1.00 81.00 753 GLN A N 1
ATOM 5932 C CA . GLN A 1 753 ? -12.639 9.972 39.953 1.00 81.00 753 GLN A CA 1
ATOM 5933 C C . GLN A 1 753 ? -12.614 10.017 41.482 1.00 81.00 753 GLN A C 1
ATOM 5935 O O . GLN A 1 753 ? -13.612 9.702 42.128 1.00 81.00 753 GLN A O 1
ATOM 5940 N N . SER A 1 754 ? -11.487 10.449 42.056 1.00 71.69 754 SER A N 1
ATOM 5941 C CA . SER A 1 754 ? -11.353 10.749 43.495 1.00 71.69 754 SER A CA 1
ATOM 5942 C C . SER A 1 754 ? -11.214 12.242 43.777 1.00 71.69 754 SER A C 1
ATOM 5944 O O . SER A 1 754 ? -11.775 12.746 44.751 1.00 71.69 754 SER A O 1
ATOM 5946 N N . LYS A 1 755 ? -10.512 12.951 42.889 1.00 69.12 755 LYS A N 1
ATOM 5947 C CA . LYS A 1 755 ? -10.356 14.409 42.832 1.00 69.12 755 LYS A CA 1
ATOM 5948 C C . LYS A 1 755 ? -10.534 14.861 41.384 1.00 69.12 755 LYS A C 1
ATOM 5950 O O . LYS A 1 755 ? -10.489 14.045 40.470 1.00 69.12 755 LYS A O 1
ATOM 5955 N N . TRP A 1 756 ? -10.742 16.152 41.161 1.00 69.31 756 TRP A N 1
ATOM 5956 C CA . TRP A 1 756 ? -11.056 16.667 39.826 1.00 69.31 756 TRP A CA 1
ATOM 5957 C C . TRP A 1 756 ? -9.803 16.911 38.991 1.00 69.31 756 TRP A C 1
ATOM 5959 O O . TRP A 1 756 ? -9.162 17.965 39.062 1.00 69.31 756 TRP A O 1
ATOM 5969 N N . ASP A 1 757 ? -9.457 15.909 38.191 1.00 67.19 757 ASP A N 1
ATOM 5970 C CA . ASP A 1 757 ? -8.272 15.915 37.347 1.00 67.19 757 ASP A CA 1
ATOM 5971 C C . ASP A 1 757 ? -8.441 16.745 36.053 1.00 67.19 757 ASP A C 1
ATOM 5973 O O . ASP A 1 757 ? -9.484 17.343 35.764 1.00 67.19 757 ASP A O 1
ATOM 5977 N N . ALA A 1 758 ? -7.345 16.910 35.310 1.00 66.56 758 ALA A N 1
ATOM 5978 C CA . ALA A 1 758 ? -7.346 17.643 34.041 1.00 66.56 758 ALA A CA 1
ATOM 5979 C C . ALA A 1 758 ? -8.169 16.944 32.930 1.00 66.56 758 ALA A C 1
ATOM 5981 O O . ALA A 1 758 ? -8.979 17.635 32.313 1.00 66.56 758 ALA A O 1
ATOM 5982 N N . PRO A 1 759 ? -8.067 15.612 32.703 1.00 77.69 759 PRO A N 1
ATOM 5983 C CA . PRO A 1 759 ? -8.805 14.928 31.638 1.00 77.69 759 PRO A CA 1
ATOM 5984 C C . PRO A 1 759 ? -10.313 15.175 31.640 1.00 77.69 759 PRO A C 1
ATOM 5986 O O . PRO A 1 759 ? -10.873 15.502 30.595 1.00 77.69 759 PRO A O 1
ATOM 5989 N N . LEU A 1 760 ? -10.987 15.044 32.789 1.00 83.31 760 LEU A N 1
ATOM 5990 C CA . LEU A 1 760 ? -12.440 15.211 32.838 1.00 83.31 760 LEU A CA 1
ATOM 5991 C C . LEU A 1 760 ? -12.854 16.677 32.630 1.00 83.31 760 LEU A C 1
ATOM 5993 O O . LEU A 1 760 ? -13.821 16.947 31.912 1.00 83.31 760 LEU A O 1
ATOM 5997 N N . ARG A 1 761 ? -12.091 17.631 33.181 1.00 82.94 761 ARG A N 1
ATOM 5998 C CA . ARG A 1 761 ? -12.310 19.069 32.942 1.00 82.94 761 ARG A CA 1
ATOM 5999 C C . ARG A 1 761 ? -12.129 19.432 31.470 1.00 82.94 761 ARG A C 1
ATOM 6001 O O . ARG A 1 761 ? -12.949 20.168 30.924 1.00 82.94 761 ARG A O 1
ATOM 6008 N N . ASP A 1 762 ? -11.122 18.861 30.816 1.00 84.81 762 ASP A N 1
ATOM 6009 C CA . ASP A 1 762 ? -10.868 19.067 29.391 1.00 84.81 762 ASP A CA 1
ATOM 6010 C C . ASP A 1 762 ? -11.984 18.476 28.521 1.00 84.81 762 ASP A C 1
ATOM 6012 O O . ASP A 1 762 ? -12.359 19.082 27.520 1.00 84.81 762 ASP A O 1
ATOM 6016 N N . VAL A 1 763 ? -12.563 17.328 28.901 1.00 88.75 763 VAL A N 1
ATOM 6017 C CA . VAL A 1 763 ? -13.695 16.719 28.173 1.00 88.75 763 VAL A CA 1
ATOM 6018 C C . VAL A 1 763 ? -14.917 17.636 28.143 1.00 88.75 763 VAL A C 1
ATOM 6020 O O . VAL A 1 763 ? -15.610 17.729 27.119 1.00 88.75 763 VAL A O 1
ATOM 6023 N N . LEU A 1 764 ? -15.183 18.325 29.253 1.00 89.31 764 LEU A N 1
ATOM 6024 C CA . LEU A 1 764 ? -16.254 19.309 29.338 1.00 89.31 764 LEU A CA 1
ATOM 6025 C C . LEU A 1 764 ? -15.897 20.589 28.574 1.00 89.31 764 LEU A C 1
ATOM 6027 O O . LEU A 1 764 ? -16.683 21.034 27.742 1.00 89.31 764 LEU A O 1
ATOM 6031 N N . ALA A 1 765 ? -14.709 21.153 28.813 1.00 87.50 765 ALA A N 1
ATOM 6032 C CA . ALA A 1 765 ? -14.284 22.420 28.218 1.00 87.50 765 ALA A CA 1
ATOM 6033 C C . ALA A 1 765 ? -14.151 22.348 26.688 1.00 87.50 765 ALA A C 1
ATOM 6035 O O . ALA A 1 765 ? -14.553 23.274 25.987 1.00 87.50 765 ALA A O 1
ATOM 6036 N N . ALA A 1 766 ? -13.611 21.245 26.164 1.00 87.25 766 ALA A N 1
ATOM 6037 C CA . ALA A 1 766 ? -13.425 21.049 24.730 1.00 87.25 766 ALA A CA 1
ATOM 6038 C C . ALA A 1 766 ? -14.692 20.553 24.018 1.00 87.25 766 ALA A C 1
ATOM 6040 O O . ALA A 1 766 ? -14.746 20.570 22.789 1.00 87.25 766 ALA A O 1
ATOM 6041 N N . GLY A 1 767 ? -15.688 20.040 24.752 1.00 88.12 767 GLY A N 1
ATOM 6042 C CA . GLY A 1 767 ? -16.827 19.346 24.142 1.00 88.12 767 GLY A CA 1
ATOM 6043 C C . GLY A 1 767 ? -16.423 18.078 23.372 1.00 88.12 767 GLY A C 1
ATOM 6044 O O . GLY A 1 767 ? -17.187 17.592 22.539 1.00 88.12 767 GLY A O 1
ATOM 6045 N N . ARG A 1 768 ? -15.219 17.540 23.625 1.00 87.81 768 ARG A N 1
ATOM 6046 C CA . ARG A 1 768 ? -14.625 16.386 22.931 1.00 87.81 768 ARG A CA 1
ATOM 6047 C C . ARG A 1 768 ? -14.070 15.360 23.930 1.00 87.81 768 ARG A C 1
ATOM 6049 O O . ARG A 1 768 ? -13.553 15.771 24.965 1.00 87.81 768 ARG A O 1
ATOM 6056 N N . PRO A 1 769 ? -14.139 14.046 23.649 1.00 90.50 769 PRO A N 1
ATOM 6057 C CA . PRO A 1 769 ? -14.721 13.427 22.456 1.00 90.50 769 PRO A CA 1
ATOM 6058 C C . PRO A 1 769 ? -16.249 13.549 22.426 1.00 90.50 769 PRO A C 1
ATOM 6060 O O . PRO A 1 769 ? -16.898 13.634 23.467 1.00 90.50 769 PRO A O 1
ATOM 6063 N N . ASP A 1 770 ? -16.843 13.543 21.233 1.00 90.62 770 ASP A N 1
ATOM 6064 C CA . ASP A 1 770 ? -18.296 13.397 21.089 1.00 90.62 770 ASP A CA 1
ATOM 6065 C C . ASP A 1 770 ? -18.691 11.941 21.393 1.00 90.62 770 ASP A C 1
ATOM 6067 O O . ASP A 1 770 ? -18.851 11.115 20.491 1.00 90.62 770 ASP A O 1
ATOM 6071 N N . PHE A 1 771 ? -18.724 11.591 22.680 1.00 94.69 771 PHE A N 1
ATOM 6072 C CA . PHE A 1 771 ? -19.037 10.262 23.198 1.00 94.69 771 PHE A CA 1
ATOM 6073 C C . PHE A 1 771 ? -19.733 10.386 24.561 1.00 94.69 771 PHE A C 1
ATOM 6075 O O . PHE A 1 771 ? -19.289 11.195 25.382 1.00 94.69 771 PHE A O 1
ATOM 6082 N N . PRO A 1 772 ? -20.826 9.641 24.814 1.00 96.25 772 PRO A N 1
ATOM 6083 C CA . PRO A 1 772 ? -21.535 9.730 26.083 1.00 96.25 772 PRO A CA 1
ATOM 6084 C C . PRO A 1 772 ? -20.665 9.352 27.283 1.00 96.25 772 PRO A C 1
ATOM 6086 O O . PRO A 1 772 ? -19.805 8.473 27.187 1.00 96.25 772 PRO A O 1
ATOM 6089 N N . TYR A 1 773 ? -20.907 9.997 28.426 1.00 96.38 773 TYR A N 1
ATOM 6090 C CA . TYR A 1 773 ? -20.159 9.703 29.646 1.00 96.38 773 TYR A CA 1
ATOM 6091 C C . TYR A 1 773 ? -20.963 9.890 30.938 1.00 96.38 773 TYR A C 1
ATOM 6093 O O . TYR A 1 773 ? -21.942 10.630 30.974 1.00 96.38 773 TYR A O 1
ATOM 6101 N N . CYS A 1 774 ? -20.545 9.223 32.011 1.00 95.38 774 CYS A N 1
ATOM 6102 C CA . CYS A 1 774 ? -20.985 9.492 33.383 1.00 95.38 774 CYS A CA 1
ATOM 6103 C C . CYS A 1 774 ? -19.807 9.434 34.352 1.00 95.38 774 CYS A C 1
ATOM 6105 O O . CYS A 1 774 ? -18.682 9.124 33.959 1.00 95.38 774 CYS A O 1
ATOM 6107 N N . ILE A 1 775 ? -20.059 9.755 35.620 1.00 93.50 775 ILE A N 1
ATOM 6108 C CA . ILE A 1 775 ? -19.016 9.865 36.642 1.00 93.50 775 ILE A CA 1
ATOM 6109 C C . ILE A 1 775 ? -19.312 8.888 37.776 1.00 93.50 775 ILE A C 1
ATOM 6111 O O . ILE A 1 775 ? -20.436 8.831 38.283 1.00 93.50 775 ILE A O 1
ATOM 6115 N N . LEU A 1 776 ? -18.275 8.152 38.169 1.00 92.56 776 LEU A N 1
ATOM 6116 C CA . LEU A 1 776 ? -18.226 7.375 39.396 1.00 92.56 776 LEU A CA 1
ATOM 6117 C C . LEU A 1 776 ? -17.235 8.041 40.343 1.00 92.56 776 LEU A C 1
ATOM 6119 O O . LEU A 1 776 ? -16.033 8.081 40.079 1.00 92.56 776 LEU A O 1
ATOM 6123 N N . TRP A 1 777 ? -17.752 8.565 41.449 1.00 90.56 777 TRP A N 1
ATOM 6124 C CA . TRP A 1 777 ? -16.939 9.155 42.499 1.00 90.56 777 TRP A CA 1
ATOM 6125 C C . TRP A 1 777 ? -16.508 8.103 43.523 1.00 90.56 777 TRP A C 1
ATOM 6127 O O . TRP A 1 777 ? -17.327 7.316 44.013 1.00 90.56 777 TRP A O 1
ATOM 6137 N N . ARG A 1 778 ? -15.215 8.100 43.850 1.00 86.12 778 ARG A N 1
ATOM 6138 C CA . ARG A 1 778 ? -14.567 7.161 44.770 1.00 86.12 778 ARG A CA 1
ATOM 6139 C C . ARG A 1 778 ? -13.630 7.903 45.717 1.00 86.12 778 ARG A C 1
ATOM 6141 O O . ARG A 1 778 ? -12.705 8.573 45.273 1.00 86.12 778 ARG A O 1
ATOM 6148 N N . ASN A 1 779 ? -13.817 7.738 47.018 1.00 82.88 779 ASN A N 1
ATOM 6149 C CA . ASN A 1 779 ? -13.012 8.389 48.043 1.00 82.88 779 ASN A CA 1
ATOM 6150 C C . ASN A 1 779 ? -11.774 7.546 48.388 1.00 82.88 779 ASN A C 1
ATOM 6152 O O . ASN A 1 779 ? -11.841 6.585 49.154 1.00 82.88 779 ASN A O 1
ATOM 6156 N N . GLU A 1 780 ? -10.622 7.914 47.831 1.00 70.12 780 GLU A N 1
ATOM 6157 C CA . GLU A 1 780 ? -9.371 7.161 48.010 1.00 70.12 780 GLU A CA 1
ATOM 6158 C C . GLU A 1 780 ? -8.786 7.251 49.420 1.00 70.12 780 GLU A C 1
ATOM 6160 O O . GLU A 1 780 ? -8.192 6.279 49.889 1.00 70.12 780 GLU A O 1
ATOM 6165 N N . ASP A 1 781 ? -9.004 8.367 50.117 1.00 69.69 781 ASP A N 1
ATOM 6166 C CA . ASP A 1 781 ? -8.524 8.553 51.488 1.00 69.69 781 ASP A CA 1
ATOM 6167 C C . ASP A 1 781 ? -9.342 7.717 52.488 1.00 69.69 781 ASP A C 1
ATOM 6169 O O . ASP A 1 781 ? -8.926 7.523 53.632 1.00 69.69 781 ASP A O 1
ATOM 6173 N N . ARG A 1 782 ? -10.516 7.214 52.062 1.00 69.31 782 ARG A N 1
ATOM 6174 C CA . ARG A 1 782 ? -11.501 6.473 52.874 1.00 69.31 782 ARG A CA 1
ATOM 6175 C C . ARG A 1 782 ? -11.888 7.176 54.183 1.00 69.31 782 ARG A C 1
ATOM 6177 O O . ARG A 1 782 ? -12.479 6.559 55.070 1.00 69.31 782 ARG A O 1
ATOM 6184 N N . ALA A 1 783 ? -11.557 8.457 54.310 1.00 79.62 783 ALA A N 1
ATOM 6185 C CA . ALA A 1 783 ? -11.894 9.298 55.442 1.00 79.62 783 ALA A CA 1
ATOM 6186 C C . ALA A 1 783 ? -13.312 9.846 55.267 1.00 79.62 783 ALA A C 1
ATOM 6188 O O . ALA A 1 783 ? -13.744 10.102 54.144 1.00 79.62 783 ALA A O 1
ATOM 6189 N N . ALA A 1 784 ? -14.032 10.040 56.372 1.00 83.31 784 ALA A N 1
ATOM 6190 C CA . ALA A 1 784 ? -15.317 10.725 56.327 1.00 83.31 784 ALA A CA 1
ATOM 6191 C C . ALA A 1 784 ? -15.118 12.161 55.814 1.00 83.31 784 ALA A C 1
ATOM 6193 O O . ALA A 1 784 ? -14.243 12.871 56.316 1.00 83.31 784 ALA A O 1
ATOM 6194 N N . ILE A 1 785 ? -15.909 12.570 54.824 1.00 86.81 785 ILE A N 1
ATOM 6195 C CA . ILE A 1 785 ? -15.908 13.950 54.317 1.00 86.81 785 ILE A CA 1
ATOM 6196 C C . ILE A 1 785 ? -16.887 14.801 55.128 1.00 86.81 785 ILE A C 1
ATOM 6198 O O . ILE A 1 785 ? -17.802 14.248 55.733 1.00 86.81 785 ILE A O 1
ATOM 6202 N N . SER A 1 786 ? -16.703 16.122 55.177 1.00 89.38 786 SER A N 1
ATOM 6203 C CA . SER A 1 786 ? -17.660 17.026 55.834 1.00 89.38 786 SER A CA 1
ATOM 6204 C C . SER A 1 786 ? -18.909 17.271 54.970 1.00 89.38 786 SER A C 1
ATOM 6206 O O . SER A 1 786 ? -18.920 16.974 53.773 1.00 89.38 786 SER A O 1
ATOM 6208 N N . ASP A 1 787 ? -19.977 17.815 55.568 1.00 88.19 787 ASP A N 1
ATOM 6209 C CA . ASP A 1 787 ? -21.188 18.208 54.828 1.00 88.19 787 ASP A CA 1
ATOM 6210 C C . ASP A 1 787 ? -20.897 19.350 53.837 1.00 88.19 787 ASP A C 1
ATOM 6212 O O . ASP A 1 787 ? -21.514 19.404 52.768 1.00 88.19 787 ASP A O 1
ATOM 6216 N N . GLU A 1 788 ? -19.967 20.248 54.179 1.00 87.94 788 GLU A N 1
ATOM 6217 C CA . GLU A 1 788 ? -19.478 21.310 53.298 1.00 87.94 788 GLU A CA 1
ATOM 6218 C C . GLU A 1 788 ? -18.680 20.745 52.115 1.00 87.94 788 GLU A C 1
ATOM 6220 O O . GLU A 1 788 ? -18.927 21.133 50.973 1.00 87.94 788 GLU A O 1
ATOM 6225 N N . ASP A 1 789 ? -17.776 19.789 52.355 1.00 88.12 789 ASP A N 1
ATOM 6226 C CA . ASP A 1 789 ? -16.978 19.172 51.286 1.00 88.12 789 ASP A CA 1
ATOM 6227 C C . ASP A 1 789 ? -17.860 18.364 50.325 1.00 88.12 789 ASP A C 1
ATOM 6229 O O . ASP A 1 789 ? -17.680 18.432 49.110 1.00 88.12 789 ASP A O 1
ATOM 6233 N N . ALA A 1 790 ? -18.848 17.627 50.848 1.00 88.75 790 ALA A N 1
ATOM 6234 C CA . ALA A 1 790 ? -19.804 16.875 50.035 1.00 88.75 790 ALA A CA 1
ATOM 6235 C C . ALA A 1 790 ? -20.678 17.792 49.160 1.00 88.75 790 ALA A C 1
ATOM 6237 O O . ALA A 1 790 ? -21.044 17.429 48.040 1.00 88.75 790 ALA A O 1
ATOM 6238 N N . GLU A 1 791 ? -21.038 18.973 49.664 1.00 91.38 791 GLU A N 1
ATOM 6239 C CA . GLU A 1 791 ? -21.757 19.993 48.898 1.00 91.38 791 GLU A CA 1
ATOM 6240 C C . GLU A 1 791 ? -20.870 20.602 47.809 1.00 91.38 791 GLU A C 1
ATOM 6242 O O . GLU A 1 791 ? -21.276 20.637 46.647 1.00 91.38 791 GLU A O 1
ATOM 6247 N N . GLN A 1 792 ? -19.647 21.004 48.157 1.00 89.50 792 GLN A N 1
ATOM 6248 C CA . GLN A 1 792 ? -18.696 21.591 47.215 1.00 89.50 792 GLN A CA 1
ATOM 6249 C C . GLN A 1 792 ? -18.353 20.622 46.074 1.00 89.50 792 GLN A C 1
ATOM 6251 O O . GLN A 1 792 ? -18.382 21.012 44.906 1.00 89.50 792 GLN A O 1
ATOM 6256 N N . LEU A 1 793 ? -18.128 19.345 46.403 1.00 88.12 793 LEU A N 1
ATOM 6257 C CA . LEU A 1 793 ? -17.929 18.254 45.448 1.00 88.12 793 LEU A CA 1
ATOM 6258 C C . LEU A 1 793 ? -19.053 18.216 44.400 1.00 88.12 793 LEU A C 1
ATOM 6260 O O . LEU A 1 793 ? -18.802 18.129 43.201 1.00 88.12 793 LEU A O 1
ATOM 6264 N N . PHE A 1 794 ? -20.305 18.291 44.847 1.00 91.00 794 PHE A N 1
ATOM 6265 C CA . PHE A 1 794 ? -21.459 18.203 43.959 1.00 91.00 794 PHE A CA 1
ATOM 6266 C C . PHE A 1 794 ? -21.652 19.466 43.117 1.00 91.00 794 PHE A C 1
ATOM 6268 O O . PHE A 1 794 ? -21.968 19.363 41.931 1.00 91.00 794 PHE A O 1
ATOM 6275 N N . ILE A 1 795 ? -21.412 20.648 43.694 1.00 91.44 795 ILE A N 1
ATOM 6276 C CA . ILE A 1 795 ? -21.465 21.931 42.976 1.00 91.44 795 ILE A CA 1
ATOM 6277 C C . ILE A 1 795 ? -20.471 21.941 41.809 1.00 91.44 795 ILE A C 1
ATOM 6279 O O . ILE A 1 795 ? -20.814 22.365 40.704 1.00 91.44 795 ILE A O 1
ATOM 6283 N N . GLU A 1 796 ? -19.264 21.418 42.021 1.00 89.12 796 GLU A N 1
ATOM 6284 C CA . GLU A 1 796 ? -18.226 21.331 40.988 1.00 89.12 796 GLU A CA 1
ATOM 6285 C C . GLU A 1 796 ? -18.609 20.395 39.828 1.00 89.12 796 GLU A C 1
ATOM 6287 O O . GLU A 1 796 ? -18.144 20.586 38.703 1.00 89.12 796 GLU A O 1
ATOM 6292 N N . LEU A 1 797 ? -19.521 19.442 40.058 1.00 90.81 797 LEU A N 1
ATOM 6293 C CA . LEU A 1 797 ? -20.028 18.518 39.040 1.00 90.81 797 LEU A CA 1
ATOM 6294 C C . LEU A 1 797 ? -21.238 19.033 38.250 1.00 90.81 797 LEU A C 1
ATOM 6296 O O . LEU A 1 797 ? -21.528 18.499 37.176 1.00 90.81 797 LEU A O 1
ATOM 6300 N N . LEU A 1 798 ? -21.930 20.075 38.721 1.00 93.00 798 LEU A N 1
ATOM 6301 C CA . LEU A 1 798 ? -23.120 20.617 38.050 1.00 93.00 798 LEU A CA 1
ATOM 6302 C C . LEU A 1 798 ? -22.911 20.916 36.554 1.00 93.00 798 LEU A C 1
ATOM 6304 O O . LEU A 1 798 ? -23.804 20.595 35.764 1.00 93.00 798 LEU A O 1
ATOM 6308 N N . PRO A 1 799 ? -21.769 21.482 36.105 1.00 92.94 799 PRO A N 1
ATOM 6309 C CA . PRO A 1 799 ? -21.519 21.693 34.682 1.00 92.94 799 PRO A CA 1
ATOM 6310 C C . PRO A 1 799 ? -21.540 20.399 33.853 1.00 92.94 799 PRO A C 1
ATOM 6312 O O . PRO A 1 799 ? -22.043 20.411 32.731 1.00 92.94 799 PRO A O 1
ATOM 6315 N N . HIS A 1 800 ? -21.067 19.278 34.408 1.00 93.38 800 HIS A N 1
ATOM 6316 C CA . HIS A 1 800 ? -21.104 17.977 33.735 1.00 93.38 800 HIS A CA 1
ATOM 6317 C C . HIS A 1 800 ? -22.529 17.440 33.612 1.00 93.38 800 HIS A C 1
ATOM 6319 O O . HIS A 1 800 ? -22.905 16.947 32.553 1.00 93.38 800 HIS A O 1
ATOM 6325 N N . PHE A 1 801 ? -23.358 17.581 34.651 1.00 95.00 801 PHE A N 1
ATOM 6326 C CA . PHE A 1 801 ? -24.746 17.107 34.609 1.00 95.00 801 PHE A CA 1
ATOM 6327 C C . PHE A 1 801 ? -25.616 17.874 33.600 1.00 95.00 801 PHE A C 1
ATOM 6329 O O . PHE A 1 801 ? -26.613 17.340 33.106 1.00 95.00 801 PHE A O 1
ATOM 6336 N N . ARG A 1 802 ? -25.228 19.110 33.254 1.00 93.25 802 ARG A N 1
ATOM 6337 C CA . ARG A 1 802 ? -25.864 19.914 32.196 1.00 93.25 802 ARG A CA 1
ATOM 6338 C C . ARG A 1 802 ? -25.413 19.519 30.785 1.00 93.25 802 ARG A C 1
ATOM 6340 O O . ARG A 1 802 ? -26.082 19.881 29.820 1.00 93.25 802 ARG A O 1
ATOM 6347 N N . ASP A 1 803 ? -24.321 18.769 30.643 1.00 94.69 803 ASP A N 1
ATOM 6348 C CA . ASP A 1 803 ? -23.816 18.335 29.340 1.00 94.69 803 ASP A CA 1
ATOM 6349 C C . ASP A 1 803 ? -24.837 17.398 28.651 1.00 94.69 803 ASP A C 1
ATOM 6351 O O . ASP A 1 803 ? -25.352 16.450 29.272 1.00 94.69 803 ASP A O 1
ATOM 6355 N N . PRO A 1 804 ? -25.171 17.626 27.367 1.00 93.38 804 PRO A N 1
ATOM 6356 C CA . PRO A 1 804 ? -26.092 16.762 26.631 1.00 93.38 804 PRO A CA 1
ATOM 6357 C C . PRO A 1 804 ? -25.553 15.336 26.441 1.00 93.38 804 PRO A C 1
ATOM 6359 O O . PRO A 1 804 ? -26.344 14.406 26.296 1.00 93.38 804 PRO A O 1
ATOM 6362 N N . ARG A 1 805 ? -24.229 15.136 26.489 1.00 95.56 805 ARG A N 1
ATOM 6363 C CA . ARG A 1 805 ? -23.584 13.816 26.388 1.00 95.56 805 ARG A CA 1
ATOM 6364 C C . ARG A 1 805 ? -23.657 13.020 27.695 1.00 95.56 805 ARG A C 1
ATOM 6366 O O . ARG A 1 805 ? -23.353 11.827 27.688 1.00 95.56 805 ARG A O 1
ATOM 6373 N N . TYR A 1 806 ? -24.047 13.645 28.809 1.00 96.62 806 TYR A N 1
ATOM 6374 C CA . TYR A 1 806 ? -24.093 12.973 30.106 1.00 96.62 806 TYR A CA 1
ATOM 6375 C C . TYR A 1 806 ? -25.142 11.845 30.121 1.00 96.62 806 TYR A C 1
ATOM 6377 O O . TYR A 1 806 ? -26.281 12.036 29.677 1.00 96.62 806 TYR A O 1
ATOM 6385 N N . VAL A 1 807 ? -24.782 10.658 30.617 1.00 95.88 807 VAL A N 1
ATOM 6386 C CA . VAL A 1 807 ? -25.696 9.503 30.663 1.00 95.88 807 VAL A CA 1
ATOM 6387 C C . VAL A 1 807 ? -26.836 9.772 31.644 1.00 95.88 807 VAL A C 1
ATOM 6389 O O . VAL A 1 807 ? -26.634 10.250 32.762 1.00 95.88 807 VAL A O 1
ATOM 6392 N N . ARG A 1 808 ? -28.055 9.450 31.208 1.00 93.56 808 ARG A N 1
ATOM 6393 C CA . ARG A 1 808 ? -29.293 9.645 31.963 1.00 93.56 808 ARG A CA 1
ATOM 6394 C C . ARG A 1 808 ? -30.082 8.342 32.035 1.00 93.56 808 ARG A C 1
ATOM 6396 O O . ARG A 1 808 ? -30.123 7.611 31.046 1.00 93.56 808 ARG A O 1
ATOM 6403 N N . ARG A 1 809 ? -30.726 8.083 33.173 1.00 90.00 809 ARG A N 1
ATOM 6404 C CA . ARG A 1 809 ? -31.718 7.013 33.361 1.00 90.00 809 ARG A CA 1
ATOM 6405 C C . ARG A 1 809 ? -33.086 7.656 33.523 1.00 90.00 809 ARG A C 1
ATOM 6407 O O . ARG A 1 809 ? -33.233 8.539 34.360 1.00 90.00 809 ARG A O 1
ATOM 6414 N N . ASP A 1 810 ? -34.052 7.289 32.686 1.00 86.81 810 ASP A N 1
ATOM 6415 C CA . ASP A 1 810 ? -35.390 7.904 32.683 1.00 86.81 810 ASP A CA 1
ATOM 6416 C C . ASP A 1 810 ? -35.354 9.447 32.636 1.00 86.81 810 ASP A C 1
ATOM 6418 O O . ASP A 1 810 ? -36.113 10.134 33.318 1.00 86.81 810 ASP A O 1
ATOM 6422 N N . GLY A 1 811 ? -34.410 10.006 31.869 1.00 88.44 811 GLY A N 1
ATOM 6423 C CA . GLY A 1 811 ? -34.195 11.453 31.745 1.00 88.44 811 GLY A CA 1
ATOM 6424 C C . GLY A 1 811 ? -33.396 12.112 32.881 1.00 88.44 811 GLY A C 1
ATOM 6425 O O . GLY A 1 811 ? -33.015 13.271 32.737 1.00 88.44 811 GLY A O 1
ATOM 6426 N N . ARG A 1 812 ? -33.069 11.390 33.958 1.00 94.62 812 ARG A N 1
ATOM 6427 C CA . ARG A 1 812 ? -32.343 11.900 35.136 1.00 94.62 812 ARG A CA 1
ATOM 6428 C C . ARG A 1 812 ? -30.835 11.649 35.026 1.00 94.62 812 ARG A C 1
ATOM 6430 O O . ARG A 1 812 ? -30.461 10.518 34.703 1.00 94.62 812 ARG A O 1
ATOM 6437 N N . PRO A 1 813 ? -29.947 12.632 35.280 1.00 96.75 813 PRO A N 1
ATOM 6438 C CA . PRO A 1 813 ? -28.497 12.417 35.244 1.00 96.75 813 PRO A CA 1
ATOM 6439 C C . PRO A 1 813 ? -28.044 11.338 36.234 1.00 96.75 813 PRO A C 1
ATOM 6441 O O . PRO A 1 813 ? -28.414 11.375 37.407 1.00 96.75 813 PRO A O 1
ATOM 6444 N N . LEU A 1 814 ? -27.248 10.377 35.751 1.00 96.25 814 LEU A N 1
ATOM 6445 C CA . LEU A 1 814 ? -26.744 9.253 36.543 1.00 96.25 814 LEU A CA 1
ATOM 6446 C C . LEU A 1 814 ? -25.443 9.629 37.264 1.00 96.25 814 LEU A C 1
ATOM 6448 O O . LEU A 1 814 ? -24.403 9.754 36.618 1.00 96.25 814 LEU A O 1
ATOM 6452 N N . PHE A 1 815 ? -25.478 9.731 38.592 1.00 96.12 815 PHE A N 1
ATOM 6453 C CA . PHE A 1 815 ? -24.285 9.942 39.415 1.00 96.12 815 PHE A CA 1
ATOM 6454 C C . PHE A 1 815 ? -24.011 8.724 40.303 1.00 96.12 815 PHE A C 1
ATOM 6456 O O . PHE A 1 815 ? -24.891 8.285 41.046 1.00 96.12 815 PHE A O 1
ATOM 6463 N N . ILE A 1 816 ? -22.802 8.161 40.207 1.00 94.94 816 ILE A N 1
ATOM 6464 C CA . ILE A 1 816 ? -22.427 6.915 40.886 1.00 94.94 816 ILE A CA 1
ATOM 6465 C C . ILE A 1 816 ? -21.465 7.226 42.036 1.00 94.94 816 ILE A C 1
ATOM 6467 O O . ILE A 1 816 ? -20.483 7.941 41.853 1.00 94.94 816 ILE A O 1
ATOM 6471 N N . VAL A 1 817 ? -21.728 6.672 43.218 1.00 92.44 817 VAL A N 1
ATOM 6472 C CA . VAL A 1 817 ? -20.970 6.920 44.451 1.00 92.44 817 VAL A CA 1
ATOM 6473 C C . VAL A 1 817 ? -20.497 5.582 45.009 1.00 92.44 817 VAL A C 1
ATOM 6475 O O . VAL A 1 817 ? -21.308 4.763 45.441 1.00 92.44 817 VAL A O 1
ATOM 6478 N N . ALA A 1 818 ? -19.184 5.349 44.991 1.00 88.50 818 ALA A N 1
ATOM 6479 C CA . ALA A 1 818 ? -18.608 4.099 45.476 1.00 88.50 818 ALA A CA 1
ATOM 6480 C C . ALA A 1 818 ? -18.563 4.030 47.006 1.00 88.50 818 ALA A C 1
ATOM 6482 O O . ALA A 1 818 ? -19.098 3.108 47.616 1.00 88.50 818 ALA A O 1
ATOM 6483 N N . ASP A 1 819 ? -17.975 5.040 47.644 1.00 83.81 819 ASP A N 1
ATOM 6484 C CA . ASP A 1 819 ? -17.710 5.038 49.084 1.00 83.81 819 ASP A CA 1
ATOM 6485 C C . ASP A 1 819 ? -18.804 5.770 49.871 1.00 83.81 819 ASP A C 1
ATOM 6487 O O . ASP A 1 819 ? -18.531 6.702 50.629 1.00 83.81 819 ASP A O 1
ATOM 6491 N N . VAL A 1 820 ? -20.063 5.345 49.714 1.00 88.12 820 VAL A N 1
ATOM 6492 C CA . VAL A 1 820 ? -21.233 5.980 50.359 1.00 88.12 820 VAL A CA 1
ATOM 6493 C C . VAL A 1 820 ? -21.071 6.092 51.881 1.00 88.12 820 VAL A C 1
ATOM 6495 O O . VAL A 1 820 ? -21.500 7.074 52.479 1.00 88.12 820 VAL A O 1
ATOM 6498 N N . ALA A 1 821 ? -20.403 5.123 52.515 1.00 84.94 821 ALA A N 1
ATOM 6499 C CA . ALA A 1 821 ? -20.144 5.117 53.958 1.00 84.94 821 ALA A CA 1
ATOM 6500 C C . ALA A 1 821 ? -19.249 6.274 54.448 1.00 84.94 821 ALA A C 1
ATOM 6502 O O . ALA A 1 821 ? -19.174 6.512 55.650 1.00 84.94 821 ALA A O 1
ATOM 6503 N N . THR A 1 822 ? -18.560 6.976 53.542 1.00 87.38 822 THR A N 1
ATOM 6504 C CA . THR A 1 822 ? -17.735 8.151 53.871 1.00 87.38 822 THR A CA 1
ATOM 6505 C C . THR A 1 822 ? -18.525 9.459 53.880 1.00 87.38 822 THR A C 1
ATOM 6507 O O . THR A 1 822 ? -17.995 10.479 54.316 1.00 87.38 822 THR A O 1
ATOM 6510 N N . LEU A 1 823 ? -19.787 9.444 53.436 1.00 88.81 823 LEU A N 1
ATOM 6511 C CA . LEU A 1 823 ? -20.674 10.602 53.519 1.00 88.81 823 LEU A CA 1
ATOM 6512 C C . LEU A 1 823 ? -21.152 10.804 54.972 1.00 88.81 823 LEU A C 1
ATOM 6514 O O . LEU A 1 823 ? -21.427 9.812 55.651 1.00 88.81 823 LEU A O 1
ATOM 6518 N N . PRO A 1 824 ? -21.331 12.054 55.445 1.00 83.62 824 PRO A N 1
ATOM 6519 C CA . PRO A 1 824 ? -21.806 12.343 56.803 1.00 83.62 824 PRO A CA 1
ATOM 6520 C C . PRO A 1 824 ? -23.126 11.651 57.149 1.00 83.62 824 PRO A C 1
ATOM 6522 O O . PRO A 1 824 ? -23.264 11.003 58.185 1.00 83.62 824 PRO A O 1
ATOM 6525 N N . SER A 1 825 ? -24.109 11.790 56.259 1.00 89.94 825 SER A N 1
ATOM 6526 C CA . SER A 1 825 ? -25.423 11.165 56.359 1.00 89.94 825 SER A CA 1
ATOM 6527 C C . SER A 1 825 ? -25.927 10.901 54.943 1.00 89.94 825 SER A C 1
ATOM 6529 O O . SER A 1 825 ? -26.531 11.794 54.348 1.00 89.94 825 SER A O 1
ATOM 6531 N N . PRO A 1 826 ? -25.709 9.695 54.381 1.00 90.62 826 PRO A N 1
ATOM 6532 C CA . PRO A 1 826 ? -26.008 9.391 52.980 1.00 90.62 826 PRO A CA 1
ATOM 6533 C C . PRO A 1 826 ? -27.392 9.857 52.523 1.00 90.62 826 PRO A C 1
ATOM 6535 O O . PRO A 1 826 ? -27.520 10.501 51.485 1.00 90.62 826 PRO A O 1
ATOM 6538 N N . ARG A 1 827 ? -28.415 9.635 53.358 1.00 92.50 827 ARG A N 1
ATOM 6539 C CA . ARG A 1 827 ? -29.796 10.036 53.074 1.00 92.50 827 ARG A CA 1
ATOM 6540 C C . ARG A 1 827 ? -29.978 11.549 53.026 1.00 92.50 827 ARG A C 1
ATOM 6542 O O . ARG A 1 827 ? -30.685 12.053 52.154 1.00 92.50 827 ARG A O 1
ATOM 6549 N N . MET A 1 828 ? -29.376 12.277 53.965 1.00 92.50 828 MET A N 1
ATOM 6550 C CA . MET A 1 828 ? -29.461 13.739 53.985 1.00 92.50 828 MET A CA 1
ATOM 6551 C C . MET A 1 828 ? -28.624 14.356 52.868 1.00 92.50 828 MET A C 1
ATOM 6553 O O . MET A 1 828 ? -29.100 15.268 52.199 1.00 92.50 828 MET A O 1
ATOM 6557 N N . THR A 1 829 ? -27.425 13.828 52.618 1.00 94.12 829 THR A N 1
ATOM 6558 C CA . THR A 1 829 ? -26.552 14.249 51.520 1.00 94.12 829 THR A CA 1
ATOM 6559 C C . THR A 1 829 ? -27.238 14.042 50.167 1.00 94.12 829 THR A C 1
ATOM 6561 O O . THR A 1 829 ? -27.310 14.978 49.377 1.00 94.12 829 THR A O 1
ATOM 6564 N N . ALA A 1 830 ? -27.851 12.876 49.932 1.00 94.56 830 ALA A N 1
ATOM 6565 C CA . ALA A 1 830 ? -28.627 12.593 48.723 1.00 94.56 830 ALA A CA 1
ATOM 6566 C C . ALA A 1 830 ? -29.799 13.573 48.529 1.00 94.56 830 ALA A C 1
ATOM 6568 O O . ALA A 1 830 ? -30.023 14.070 47.424 1.00 94.56 830 ALA A O 1
ATOM 6569 N N . ALA A 1 831 ? -30.538 13.888 49.600 1.00 94.06 831 ALA A N 1
ATOM 6570 C CA . ALA A 1 831 ? -31.617 14.875 49.551 1.00 94.06 831 ALA A CA 1
ATOM 6571 C C . ALA A 1 831 ? -31.096 16.292 49.248 1.00 94.06 831 ALA A C 1
ATOM 6573 O O . ALA A 1 831 ? -31.697 17.016 48.455 1.00 94.06 831 ALA A O 1
ATOM 6574 N N . LYS A 1 832 ? -29.960 16.673 49.843 1.00 94.69 832 LYS A N 1
ATOM 6575 C CA . LYS A 1 832 ? -29.306 17.969 49.626 1.00 94.69 832 LYS A CA 1
ATOM 6576 C C . LYS A 1 832 ? -28.817 18.114 48.184 1.00 94.69 832 LYS A C 1
ATOM 6578 O O . LYS A 1 832 ? -29.089 19.132 47.560 1.00 94.69 832 LYS A O 1
ATOM 6583 N N . TRP A 1 833 ? -28.178 17.090 47.623 1.00 96.19 833 TRP A N 1
ATOM 6584 C CA . TRP A 1 833 ? -27.731 17.085 46.228 1.00 96.19 833 TRP A CA 1
ATOM 6585 C C . TRP A 1 833 ? -28.883 17.226 45.231 1.00 96.19 833 TRP A C 1
ATOM 6587 O O . TRP A 1 833 ? -28.783 18.030 44.309 1.00 96.19 833 TRP A O 1
ATOM 6597 N N . ARG A 1 834 ? -30.008 16.530 45.439 1.00 95.69 834 ARG A N 1
ATOM 6598 C CA . ARG A 1 834 ? -31.215 16.724 44.613 1.00 95.69 834 ARG A CA 1
ATOM 6599 C C . ARG A 1 834 ? -31.751 18.154 44.705 1.00 95.69 834 ARG A C 1
ATOM 6601 O O . ARG A 1 834 ? -32.049 18.756 43.681 1.00 95.69 834 ARG A O 1
ATOM 6608 N N . ALA A 1 835 ? -31.814 18.723 45.911 1.00 94.56 835 ALA A N 1
ATOM 6609 C CA . ALA A 1 835 ? -32.256 20.105 46.102 1.00 94.56 835 ALA A CA 1
ATOM 6610 C C . ALA A 1 835 ? -31.333 21.120 45.402 1.00 94.56 835 ALA A C 1
ATOM 6612 O O . ALA A 1 835 ? -31.826 22.067 44.792 1.00 94.56 835 ALA A O 1
ATOM 6613 N N . ILE A 1 836 ? -30.012 20.905 45.449 1.00 95.75 836 ILE A N 1
ATOM 6614 C CA . ILE A 1 836 ? -29.028 21.723 44.724 1.00 95.75 836 ILE A CA 1
ATOM 6615 C C . ILE A 1 836 ? -29.228 21.579 43.211 1.00 95.75 836 ILE A C 1
ATOM 6617 O O . ILE A 1 836 ? -29.311 22.586 42.517 1.00 95.75 836 ILE A O 1
ATOM 6621 N N . ALA A 1 837 ? -29.347 20.352 42.694 1.00 94.94 837 ALA A N 1
ATOM 6622 C CA . ALA A 1 837 ? -29.542 20.092 41.267 1.00 94.94 837 ALA A CA 1
ATOM 6623 C C . ALA A 1 837 ? -30.820 20.749 40.717 1.00 94.94 837 ALA A C 1
ATOM 6625 O O . ALA A 1 837 ? -30.788 21.357 39.645 1.00 94.94 837 ALA A O 1
ATOM 6626 N N . GLU A 1 838 ? -31.922 20.682 41.467 1.00 92.94 838 GLU A N 1
ATOM 6627 C CA . GLU A 1 838 ? -33.187 21.326 41.108 1.00 92.94 838 GLU A CA 1
ATOM 6628 C C . GLU A 1 838 ? -33.062 22.857 41.120 1.00 92.94 838 GLU A C 1
ATOM 6630 O O . GLU A 1 838 ? -33.430 23.516 40.147 1.00 92.94 838 GLU A O 1
ATOM 6635 N N . ALA A 1 839 ? -32.476 23.435 42.177 1.00 92.75 839 ALA A N 1
ATOM 6636 C CA . ALA A 1 839 ? -32.263 24.883 42.285 1.00 92.75 839 ALA A CA 1
ATOM 6637 C C . ALA A 1 839 ? -31.370 25.437 41.159 1.00 92.75 839 ALA A C 1
ATOM 6639 O O . ALA A 1 839 ? -31.565 26.559 40.693 1.00 92.75 839 ALA A O 1
ATOM 6640 N N . GLU A 1 840 ? -30.423 24.625 40.697 1.00 92.81 840 GLU A N 1
ATOM 6641 C CA . GLU A 1 840 ? -29.473 24.935 39.632 1.00 92.81 840 GLU A CA 1
ATOM 6642 C C . GLU A 1 840 ? -29.995 24.558 38.229 1.00 92.81 840 GLU A C 1
ATOM 6644 O O . GLU A 1 840 ? -29.300 24.738 37.226 1.00 92.81 840 GLU A O 1
ATOM 6649 N N . GLY A 1 841 ? -31.224 24.049 38.109 1.00 89.62 841 GLY A N 1
ATOM 6650 C CA . GLY A 1 841 ? -31.851 23.738 36.819 1.00 89.62 841 GLY A CA 1
ATOM 6651 C C . GLY A 1 841 ? -31.260 22.524 36.090 1.00 89.62 841 GLY A C 1
ATOM 6652 O O . GLY A 1 841 ? -31.402 22.416 34.874 1.00 89.62 841 GLY A O 1
ATOM 6653 N N . VAL A 1 842 ? -30.585 21.621 36.807 1.00 91.69 842 VAL A N 1
ATOM 6654 C CA . VAL A 1 842 ? -30.165 20.299 36.301 1.00 91.69 842 VAL A CA 1
ATOM 6655 C C . VAL A 1 842 ? -31.352 19.324 36.268 1.00 91.69 842 VAL A C 1
ATOM 6657 O O . VAL A 1 842 ? -31.402 18.450 35.400 1.00 91.69 842 VAL A O 1
ATOM 6660 N N . GLY A 1 843 ? -32.321 19.517 37.168 1.00 90.44 843 GLY A N 1
ATOM 6661 C CA . GLY A 1 843 ? -33.478 18.643 37.363 1.00 90.44 843 GLY A CA 1
ATOM 6662 C C . GLY A 1 843 ? -33.201 17.500 38.343 1.00 90.44 843 GLY A C 1
ATOM 6663 O O . GLY A 1 843 ? -32.173 17.469 39.021 1.00 90.44 843 GLY A O 1
ATOM 6664 N N . GLU A 1 844 ? -34.125 16.539 38.401 1.00 94.12 844 GLU A N 1
ATOM 6665 C CA . GLU A 1 844 ? -34.037 15.396 39.314 1.00 94.12 844 GLU A CA 1
ATOM 6666 C C . GLU A 1 844 ? -32.851 14.471 38.977 1.00 94.12 844 GLU A C 1
ATOM 6668 O O . GLU A 1 844 ? -32.646 14.090 37.821 1.00 94.12 844 GLU A O 1
ATOM 6673 N N . MET A 1 845 ? -32.098 14.063 40.004 1.00 95.75 845 MET A N 1
ATOM 6674 C CA . MET A 1 845 ? -30.902 13.218 39.878 1.00 95.75 845 MET A CA 1
ATOM 6675 C C . MET A 1 845 ? -31.215 11.732 40.083 1.00 95.75 845 MET A C 1
ATOM 6677 O O . MET A 1 845 ? -32.029 11.379 40.935 1.00 95.75 845 MET A O 1
ATOM 6681 N N . HIS A 1 846 ? -30.506 10.858 39.359 1.00 95.44 846 HIS A N 1
ATOM 6682 C CA . HIS A 1 846 ? -30.474 9.416 39.628 1.00 95.44 846 HIS A CA 1
ATOM 6683 C C . HIS A 1 846 ? -29.172 9.062 40.350 1.00 95.44 846 HIS A C 1
ATOM 6685 O O . HIS A 1 846 ? -28.095 9.063 39.748 1.00 95.44 846 HIS A O 1
ATOM 6691 N N . LEU A 1 847 ? -29.263 8.747 41.638 1.00 95.62 847 LEU A N 1
ATOM 6692 C CA . LEU A 1 847 ? -28.115 8.425 42.482 1.00 95.62 847 LEU A CA 1
ATOM 6693 C C . LEU A 1 847 ? -27.917 6.909 42.553 1.00 95.62 847 LEU A C 1
ATOM 6695 O O . LEU A 1 847 ? -28.805 6.167 42.968 1.00 95.62 847 LEU A O 1
ATOM 6699 N N . CYS A 1 848 ? -26.736 6.434 42.172 1.00 93.94 848 CYS A N 1
ATOM 6700 C CA . CYS A 1 848 ? -26.384 5.018 42.180 1.00 93.94 848 CYS A CA 1
ATOM 6701 C C . CYS A 1 848 ? -25.280 4.745 43.206 1.00 93.94 848 CYS A C 1
ATOM 6703 O O . CYS A 1 848 ? -24.239 5.396 43.183 1.00 93.94 848 CYS A O 1
ATOM 6705 N N . ALA A 1 849 ? -25.497 3.796 44.109 1.00 92.50 849 ALA A N 1
ATOM 6706 C CA . ALA A 1 849 ? -24.476 3.343 45.047 1.00 92.50 849 ALA A CA 1
ATOM 6707 C C . ALA A 1 849 ? -23.702 2.151 44.467 1.00 92.50 849 ALA A C 1
ATOM 6709 O O . ALA A 1 849 ? -24.227 1.447 43.609 1.00 92.50 849 ALA A O 1
ATOM 6710 N N . VAL A 1 850 ? -22.490 1.876 44.949 1.00 89.75 850 VAL A N 1
ATOM 6711 C CA . VAL A 1 850 ? -21.743 0.648 44.610 1.00 89.75 850 VAL A CA 1
ATOM 6712 C C . VAL A 1 850 ? -21.789 -0.335 45.784 1.00 89.75 850 VAL A C 1
ATOM 6714 O O . VAL A 1 850 ? -21.832 0.070 46.945 1.00 89.75 850 VAL A O 1
ATOM 6717 N N . GLU A 1 851 ? -21.798 -1.640 45.504 1.00 83.56 851 GLU A N 1
ATOM 6718 C CA . GLU A 1 851 ? -21.628 -2.679 46.530 1.00 83.56 851 GLU A CA 1
ATOM 6719 C C . GLU A 1 851 ? -20.369 -2.450 47.404 1.00 83.56 851 GLU A C 1
ATOM 6721 O O . GLU A 1 851 ? -19.364 -1.946 46.897 1.00 83.56 851 GLU A O 1
ATOM 6726 N N . PRO A 1 852 ? -20.369 -2.834 48.703 1.00 74.19 852 PRO A N 1
ATOM 6727 C CA . PRO A 1 852 ? -21.242 -3.825 49.348 1.00 74.19 852 PRO A CA 1
ATOM 6728 C C . PRO A 1 852 ? -22.374 -3.239 50.218 1.00 74.19 852 PRO A C 1
ATOM 6730 O O . PRO A 1 852 ? -22.492 -3.576 51.397 1.00 74.19 852 PRO A O 1
ATOM 6733 N N . ILE A 1 853 ? -23.241 -2.390 49.662 1.00 77.00 853 ILE A N 1
ATOM 6734 C CA . ILE A 1 853 ? -24.490 -1.986 50.329 1.00 77.00 853 ILE A CA 1
ATOM 6735 C C . ILE A 1 853 ? -25.563 -3.067 50.101 1.00 77.00 853 ILE A C 1
ATOM 6737 O O . ILE A 1 853 ? -25.806 -3.423 48.946 1.00 77.00 853 ILE A O 1
ATOM 6741 N N . PRO A 1 854 ? -26.215 -3.603 51.154 1.00 70.12 854 PRO A N 1
ATOM 6742 C CA . PRO A 1 854 ? -27.347 -4.514 50.994 1.00 70.12 854 PRO A CA 1
ATOM 6743 C C . PRO A 1 854 ? -28.439 -3.884 50.125 1.00 70.12 854 PRO A C 1
ATOM 6745 O O . PRO A 1 854 ? -28.800 -2.722 50.314 1.00 70.12 854 PRO A O 1
ATOM 6748 N N . THR A 1 855 ? -28.944 -4.621 49.134 1.00 64.56 855 THR A N 1
ATOM 6749 C CA . THR A 1 855 ? -29.822 -4.032 48.110 1.00 64.56 855 THR A CA 1
ATOM 6750 C C . THR A 1 855 ? -31.167 -3.553 48.663 1.00 64.56 855 THR A C 1
ATOM 6752 O O . THR A 1 855 ? -31.773 -2.645 48.104 1.00 64.56 855 THR A O 1
ATOM 6755 N N . ASP A 1 856 ? -31.616 -4.132 49.773 1.00 71.88 856 ASP A N 1
ATOM 6756 C CA . ASP A 1 856 ? -32.790 -3.721 50.543 1.00 71.88 856 ASP A CA 1
ATOM 6757 C C . ASP A 1 856 ? -32.610 -2.376 51.268 1.00 71.88 856 ASP A C 1
ATOM 6759 O O . ASP A 1 856 ? -33.602 -1.725 51.578 1.00 71.88 856 ASP A O 1
ATOM 6763 N N . LEU A 1 857 ? -31.369 -1.920 51.473 1.00 79.31 857 LEU A N 1
ATOM 6764 C CA . LEU A 1 857 ? -31.049 -0.668 52.169 1.00 79.31 857 LEU A CA 1
ATOM 6765 C C . LEU A 1 857 ? -30.777 0.517 51.230 1.00 79.31 857 LEU A C 1
ATOM 6767 O O . LEU A 1 857 ? -30.512 1.619 51.706 1.00 79.31 857 LEU A O 1
ATOM 6771 N N . VAL A 1 858 ? -30.833 0.325 49.907 1.00 84.94 858 VAL A N 1
ATOM 6772 C CA . VAL A 1 858 ? -30.537 1.376 48.909 1.00 84.94 858 VAL A CA 1
ATOM 6773 C C . VAL A 1 858 ? -31.495 2.565 49.047 1.00 84.94 858 VAL A C 1
ATOM 6775 O O . VAL A 1 858 ? -31.065 3.719 49.032 1.00 84.94 858 VAL A O 1
ATOM 6778 N N . ASP A 1 859 ? -32.779 2.289 49.274 1.00 85.50 859 ASP A N 1
ATOM 6779 C CA . ASP A 1 859 ? -33.787 3.330 49.494 1.00 85.50 859 ASP A CA 1
ATOM 6780 C C . ASP A 1 859 ? -33.612 4.019 50.862 1.00 85.50 859 ASP A C 1
ATOM 6782 O O . ASP A 1 859 ? -33.809 5.231 50.982 1.00 85.50 859 ASP A O 1
ATOM 6786 N N . ASP A 1 860 ? -33.171 3.278 51.886 1.00 85.75 860 ASP A N 1
ATOM 6787 C CA . ASP A 1 860 ? -32.959 3.799 53.244 1.00 85.75 860 ASP A CA 1
ATOM 6788 C C . ASP A 1 860 ? -31.828 4.833 53.307 1.00 85.75 860 ASP A C 1
ATOM 6790 O O . ASP A 1 860 ? -31.892 5.786 54.091 1.00 85.75 860 ASP A O 1
ATOM 6794 N N . ILE A 1 861 ? -30.818 4.685 52.446 1.00 88.56 861 ILE A N 1
ATOM 6795 C CA . ILE A 1 861 ? -29.727 5.654 52.278 1.00 88.56 861 ILE A CA 1
ATOM 6796 C C . ILE A 1 861 ? -30.055 6.761 51.265 1.00 88.56 861 ILE A C 1
ATOM 6798 O O . ILE A 1 861 ? -29.229 7.646 51.060 1.00 88.56 861 ILE A O 1
ATOM 6802 N N . GLY A 1 862 ? -31.243 6.748 50.651 1.00 89.56 862 GLY A N 1
ATOM 6803 C CA . GLY A 1 862 ? -31.705 7.775 49.714 1.00 89.56 862 GLY A CA 1
ATOM 6804 C C . GLY A 1 862 ? -31.190 7.647 48.274 1.00 89.56 862 GLY A C 1
ATOM 6805 O O . GLY A 1 862 ? -31.285 8.623 47.525 1.00 89.56 862 GLY A O 1
ATOM 6806 N N . PHE A 1 863 ? -30.661 6.485 47.884 1.00 93.50 863 PHE A N 1
ATOM 6807 C CA . PHE A 1 863 ? -30.166 6.193 46.533 1.00 93.50 863 PHE A CA 1
ATOM 6808 C C . PHE A 1 863 ? -31.220 5.437 45.705 1.00 93.50 863 PHE A C 1
ATOM 6810 O O . PHE A 1 863 ? -32.143 4.846 46.253 1.00 93.50 863 PHE A O 1
ATOM 6817 N N . ASP A 1 864 ? -31.096 5.465 44.377 1.00 92.00 864 ASP A N 1
ATOM 6818 C CA . ASP A 1 864 ? -32.088 4.922 43.435 1.00 92.00 864 ASP A CA 1
ATOM 6819 C C . ASP A 1 864 ? -31.707 3.539 42.881 1.00 92.00 864 ASP A C 1
ATOM 6821 O O . ASP A 1 864 ? -32.575 2.747 42.503 1.00 92.00 864 ASP A O 1
ATOM 6825 N N . SER A 1 865 ? -30.408 3.240 42.790 1.00 91.69 865 SER A N 1
ATOM 6826 C CA . SER A 1 865 ? -29.908 1.960 42.275 1.00 91.69 865 SER A CA 1
ATOM 6827 C C . SER A 1 865 ? -28.600 1.517 42.914 1.00 91.69 865 SER A C 1
ATOM 6829 O O . SER A 1 865 ? -27.908 2.307 43.555 1.00 91.69 865 SER A O 1
ATOM 6831 N N . LEU A 1 866 ? -28.260 0.246 42.700 1.00 89.81 866 LEU A N 1
ATOM 6832 C CA . LEU A 1 866 ? -27.032 -0.374 43.182 1.00 89.81 866 LEU A CA 1
ATOM 6833 C C . LEU A 1 866 ? -26.247 -0.960 42.007 1.00 89.81 866 LEU A C 1
ATOM 6835 O O . LEU A 1 866 ? -26.773 -1.792 41.271 1.00 89.81 866 LEU A O 1
ATOM 6839 N N . LEU A 1 867 ? -24.999 -0.535 41.846 1.00 90.44 867 LEU A N 1
ATOM 6840 C CA . LEU A 1 867 ? -24.037 -1.087 40.903 1.00 90.44 867 LEU A CA 1
ATOM 6841 C C . LEU A 1 867 ? -23.260 -2.230 41.566 1.00 90.44 867 LEU A C 1
ATOM 6843 O O . LEU A 1 867 ? -22.699 -2.062 42.652 1.00 90.44 867 LEU A O 1
ATOM 6847 N N . GLU A 1 868 ? -23.215 -3.381 40.896 1.00 86.88 868 GLU A N 1
ATOM 6848 C CA . GLU A 1 868 ? -22.357 -4.508 41.262 1.00 86.88 868 GLU A CA 1
ATOM 6849 C C . GLU A 1 868 ? -20.905 -4.040 41.348 1.00 86.88 868 GLU A C 1
ATOM 6851 O O . GLU A 1 868 ? -20.403 -3.411 40.410 1.00 86.88 868 GLU A O 1
ATOM 6856 N N . ALA A 1 869 ? -20.245 -4.327 42.476 1.00 78.44 869 ALA A N 1
ATOM 6857 C CA . ALA A 1 869 ? -18.887 -3.854 42.702 1.00 78.44 869 ALA A CA 1
ATOM 6858 C C . ALA A 1 869 ? -17.989 -4.289 41.533 1.00 78.44 869 ALA A C 1
ATOM 6860 O O . ALA A 1 869 ? -17.962 -5.483 41.213 1.00 78.44 869 ALA A O 1
ATOM 6861 N N . PRO A 1 870 ? -17.235 -3.354 40.925 1.00 67.12 870 PRO A N 1
ATOM 6862 C CA . PRO A 1 870 ? -16.138 -3.707 40.036 1.00 67.12 870 PRO A CA 1
ATOM 6863 C C . PRO A 1 870 ? -15.261 -4.715 40.782 1.00 67.12 870 PRO A C 1
ATOM 6865 O O . PRO A 1 870 ? -14.923 -4.484 41.952 1.00 67.12 870 PRO A O 1
ATOM 6868 N N . ALA A 1 871 ? -14.978 -5.871 40.182 1.00 61.38 871 ALA A N 1
ATOM 6869 C CA . ALA A 1 871 ? -14.319 -6.969 40.881 1.00 61.38 871 ALA A CA 1
ATOM 6870 C C . ALA A 1 871 ? -12.815 -6.694 40.979 1.00 61.38 871 ALA A C 1
ATOM 6872 O O . ALA A 1 871 ? -11.989 -7.428 40.446 1.00 61.38 871 ALA A O 1
ATOM 6873 N N . MET A 1 872 ? -12.445 -5.636 41.697 1.00 51.06 872 MET A N 1
ATOM 6874 C CA . MET A 1 872 ? -11.064 -5.366 42.048 1.00 51.06 872 MET A CA 1
ATOM 6875 C C . MET A 1 872 ? -10.605 -6.448 43.035 1.00 51.06 872 MET A C 1
ATOM 6877 O O . MET A 1 872 ? -10.866 -6.380 44.236 1.00 51.06 872 MET A O 1
ATOM 6881 N N . HIS A 1 873 ? -9.923 -7.462 42.496 1.00 49.03 873 HIS A N 1
ATOM 6882 C CA . HIS A 1 873 ? -9.127 -8.468 43.208 1.00 49.03 873 HIS A CA 1
ATOM 6883 C C . HIS A 1 873 ? -9.902 -9.389 44.154 1.00 49.03 873 HIS A C 1
ATOM 6885 O O . HIS A 1 873 ? -9.882 -9.155 45.365 1.00 49.03 873 HIS A O 1
ATOM 6891 N N . ARG A 1 874 ? -10.533 -10.477 43.662 1.00 45.41 874 ARG A N 1
ATOM 6892 C CA . ARG A 1 874 ? -11.039 -11.530 44.581 1.00 45.41 874 ARG A CA 1
ATOM 6893 C C . ARG A 1 874 ? -11.414 -12.919 44.036 1.00 45.41 874 ARG A C 1
ATOM 6895 O O . ARG A 1 874 ? -12.168 -13.616 44.713 1.00 45.41 874 ARG A O 1
ATOM 6902 N N . ALA A 1 875 ? -10.881 -13.388 42.907 1.00 44.03 875 ALA A N 1
ATOM 6903 C CA . ALA A 1 875 ? -11.165 -14.755 42.448 1.00 44.03 875 ALA A CA 1
ATOM 6904 C C . ALA A 1 875 ? -9.915 -15.558 42.068 1.00 44.03 875 ALA A C 1
ATOM 6906 O O . ALA A 1 875 ? -8.914 -15.002 41.634 1.00 44.03 875 ALA A O 1
ATOM 6907 N N . LYS A 1 876 ? -9.984 -16.882 42.268 1.00 49.56 876 LYS A N 1
ATOM 6908 C CA . LYS A 1 876 ? -8.905 -17.846 41.980 1.00 49.56 876 LYS A CA 1
ATOM 6909 C C . LYS A 1 876 ? -8.875 -18.304 40.513 1.00 49.56 876 LYS A C 1
ATOM 6911 O O . LYS A 1 876 ? -7.880 -18.886 40.096 1.00 49.56 876 LYS A O 1
ATOM 6916 N N . SER A 1 877 ? -9.960 -18.083 39.761 1.00 61.91 877 SER A N 1
ATOM 6917 C CA . SER A 1 877 ? -10.109 -18.437 38.344 1.00 61.91 877 SER A CA 1
ATOM 6918 C C . SER A 1 877 ? -11.188 -17.571 37.675 1.00 61.91 877 SER A C 1
ATOM 6920 O O . SER A 1 877 ? -12.271 -17.366 38.238 1.00 61.91 877 SER A O 1
ATOM 6922 N N . TYR A 1 878 ? -10.923 -17.092 36.455 1.00 65.25 878 TYR A N 1
ATOM 6923 C CA . TYR A 1 878 ? -11.879 -16.302 35.668 1.00 65.25 878 TYR A CA 1
ATOM 6924 C C . TYR A 1 878 ? -13.164 -17.082 35.348 1.00 65.25 878 TYR A C 1
ATOM 6926 O O . TYR A 1 878 ? -14.271 -16.569 35.515 1.00 65.25 878 TYR A O 1
ATOM 6934 N N . ARG A 1 879 ? -13.030 -18.368 35.001 1.00 60.69 879 ARG A N 1
ATOM 6935 C CA . ARG A 1 879 ? -14.153 -19.273 34.719 1.00 60.69 879 ARG A CA 1
ATOM 6936 C C . ARG A 1 879 ? -15.117 -19.408 35.901 1.00 60.69 879 ARG A C 1
ATOM 6938 O O . ARG A 1 879 ? -16.331 -19.357 35.714 1.00 60.69 879 ARG A O 1
ATOM 6945 N N . GLU A 1 880 ? -14.592 -19.572 37.116 1.00 63.22 880 GLU A N 1
ATOM 6946 C CA . GLU A 1 880 ? -15.414 -19.643 38.335 1.00 63.22 880 GLU A CA 1
ATOM 6947 C C . GLU A 1 880 ? -16.131 -18.315 38.602 1.00 63.22 880 GLU A C 1
ATOM 6949 O O . GLU A 1 880 ? -17.297 -18.304 38.994 1.00 63.22 880 GLU A O 1
ATOM 6954 N N . THR A 1 881 ? -15.457 -17.193 38.344 1.00 64.94 881 THR A N 1
ATOM 6955 C CA . THR A 1 881 ? -16.027 -15.845 38.495 1.00 64.94 881 THR A CA 1
ATOM 6956 C C . THR A 1 881 ? -17.209 -15.636 37.560 1.00 64.94 881 THR A C 1
ATOM 6958 O O . THR A 1 881 ? -18.289 -15.266 38.020 1.00 64.94 881 THR A O 1
ATOM 6961 N N . ALA A 1 882 ? -17.035 -15.948 36.272 1.00 62.00 882 ALA A N 1
ATOM 6962 C CA . ALA A 1 882 ? -18.099 -15.861 35.278 1.00 62.00 882 ALA A CA 1
ATOM 6963 C C . ALA A 1 882 ? -19.282 -16.775 35.646 1.00 62.00 882 ALA A C 1
ATOM 6965 O O . ALA A 1 882 ? -20.427 -16.327 35.673 1.00 62.00 882 ALA A O 1
ATOM 6966 N N . ALA A 1 883 ? -19.029 -18.034 36.023 1.00 62.19 883 ALA A N 1
ATOM 6967 C CA . ALA A 1 883 ? -20.081 -18.972 36.426 1.00 62.19 883 ALA A CA 1
ATOM 6968 C C . ALA A 1 883 ? -20.865 -18.504 37.674 1.00 62.19 883 ALA A C 1
ATOM 6970 O O . ALA A 1 883 ? -22.098 -18.582 37.710 1.00 62.19 883 ALA A O 1
ATOM 6971 N N . ASN A 1 884 ? -20.175 -17.964 38.682 1.00 63.09 884 ASN A N 1
ATOM 6972 C CA . ASN A 1 884 ? -20.808 -17.421 39.886 1.00 63.09 884 ASN A CA 1
ATOM 6973 C C . ASN A 1 884 ? -21.629 -16.160 39.578 1.00 63.09 884 ASN A C 1
ATOM 6975 O O . ASN A 1 884 ? -22.763 -16.025 40.041 1.00 63.09 884 ASN A O 1
ATOM 6979 N N . ALA A 1 885 ? -21.107 -15.255 38.748 1.00 64.31 885 ALA A N 1
ATOM 6980 C CA . ALA A 1 885 ? -21.828 -14.052 38.338 1.00 64.31 885 ALA A CA 1
ATOM 6981 C C . ALA A 1 885 ? -23.128 -14.391 37.584 1.00 64.31 885 ALA A C 1
ATOM 6983 O O . ALA A 1 885 ? -24.167 -13.767 37.827 1.00 64.31 885 ALA A O 1
ATOM 6984 N N . LEU A 1 886 ? -23.096 -15.427 36.736 1.00 61.34 886 LEU A N 1
ATOM 6985 C CA . LEU A 1 886 ? -24.250 -15.920 35.977 1.00 61.34 886 LEU A CA 1
ATOM 6986 C C . LEU A 1 886 ? -25.342 -16.568 36.838 1.00 61.34 886 LEU A C 1
ATOM 6988 O O . LEU A 1 886 ? -26.494 -16.619 36.407 1.00 61.34 886 LEU A O 1
ATOM 6992 N N . THR A 1 887 ? -25.013 -17.063 38.030 1.00 63.78 887 THR A N 1
ATOM 6993 C CA . THR A 1 887 ? -25.964 -17.740 38.936 1.00 63.78 887 THR A CA 1
ATOM 6994 C C . THR A 1 887 ? -26.450 -16.851 40.082 1.00 63.78 887 THR A C 1
ATOM 6996 O O . THR A 1 887 ? -27.467 -17.148 40.707 1.00 63.78 887 THR A O 1
ATOM 6999 N N . ARG A 1 888 ? -25.773 -15.725 40.339 1.00 66.88 888 ARG A N 1
ATOM 7000 C CA . ARG A 1 888 ? -26.158 -14.736 41.354 1.00 66.88 888 ARG A CA 1
ATOM 7001 C C . ARG A 1 888 ? -27.549 -14.155 41.061 1.00 66.88 888 ARG A C 1
ATOM 7003 O O . ARG A 1 888 ? -27.851 -13.820 39.919 1.00 66.88 888 ARG A O 1
ATOM 7010 N N . HIS A 1 889 ? -28.391 -13.993 42.079 1.00 66.69 889 HIS A N 1
ATOM 7011 C CA . HIS A 1 889 ? -29.700 -13.339 41.947 1.00 66.69 889 HIS A CA 1
ATOM 7012 C C . HIS A 1 889 ? -29.542 -11.809 41.822 1.00 66.69 889 HIS A C 1
ATOM 7014 O O . HIS A 1 889 ? -28.734 -11.230 42.544 1.00 66.69 889 HIS A O 1
ATOM 7020 N N . ALA A 1 890 ? -30.294 -11.157 40.923 1.00 67.19 890 ALA A N 1
ATOM 7021 C CA . ALA A 1 890 ? -30.273 -9.700 40.726 1.00 67.19 890 ALA A CA 1
ATOM 7022 C C . ALA A 1 890 ? -31.636 -9.073 41.084 1.00 67.19 890 ALA A C 1
ATOM 7024 O O . ALA A 1 890 ? -32.608 -9.318 40.369 1.00 67.19 890 ALA A O 1
ATOM 7025 N N . PRO A 1 891 ? -31.731 -8.278 42.162 1.00 69.31 891 PRO A N 1
ATOM 7026 C CA . PRO A 1 891 ? -32.972 -7.607 42.555 1.00 69.31 891 PRO A CA 1
ATOM 7027 C C . PRO A 1 891 ? -33.330 -6.398 41.650 1.00 69.31 891 PRO A C 1
ATOM 7029 O O . PRO A 1 891 ? -32.472 -5.922 40.906 1.00 69.31 891 PRO A O 1
ATOM 7032 N N . PRO A 1 892 ? -34.562 -5.838 41.738 1.00 65.12 892 PRO A N 1
ATOM 7033 C CA . PRO A 1 892 ? -35.136 -4.852 40.792 1.00 65.12 892 PRO A CA 1
ATOM 7034 C C . PRO A 1 892 ? -34.435 -3.485 40.619 1.00 65.12 892 PRO A C 1
ATOM 7036 O O . PRO A 1 892 ? -34.956 -2.613 39.933 1.00 65.12 892 PRO A O 1
ATOM 7039 N N . LYS A 1 893 ? -33.269 -3.261 41.227 1.00 78.31 893 LYS A N 1
ATOM 7040 C CA . LYS A 1 893 ? -32.481 -2.012 41.152 1.00 78.31 893 LYS A CA 1
ATOM 7041 C C . LYS A 1 893 ? -30.987 -2.272 40.925 1.00 78.31 893 LYS A C 1
ATOM 7043 O O . LYS A 1 893 ? -30.170 -1.360 41.051 1.00 78.31 893 LYS A O 1
ATOM 7048 N N . PHE A 1 894 ? -30.642 -3.523 40.626 1.00 85.12 894 PHE A N 1
ATOM 7049 C CA . PHE A 1 894 ? -29.274 -4.007 40.545 1.00 85.12 894 PHE A CA 1
ATOM 7050 C C . PHE A 1 894 ? -28.727 -3.895 39.124 1.00 85.12 894 PHE A C 1
ATOM 7052 O O . PHE A 1 894 ? -29.235 -4.539 38.205 1.00 85.12 894 PHE A O 1
ATOM 7059 N N . ILE A 1 895 ? -27.674 -3.104 38.954 1.00 88.19 895 ILE A N 1
ATOM 7060 C CA . ILE A 1 895 ? -26.951 -2.936 37.696 1.00 88.19 895 ILE A CA 1
ATOM 7061 C C . ILE A 1 895 ? -25.733 -3.857 37.728 1.00 88.19 895 ILE A C 1
ATOM 7063 O O . ILE A 1 895 ? -24.947 -3.821 38.672 1.00 88.19 895 ILE A O 1
ATOM 7067 N N . ARG A 1 896 ? -25.591 -4.702 36.706 1.00 87.50 896 ARG A N 1
ATOM 7068 C CA . ARG A 1 896 ? -24.531 -5.718 36.630 1.00 87.50 896 ARG A CA 1
ATOM 7069 C C . ARG A 1 896 ? -23.237 -5.153 36.070 1.00 87.50 896 ARG A C 1
ATOM 7071 O O . ARG A 1 896 ? -23.272 -4.315 35.165 1.00 87.50 896 ARG A O 1
ATOM 7078 N N . THR A 1 897 ? -22.132 -5.728 36.529 1.00 87.62 897 THR A N 1
ATOM 7079 C CA . THR A 1 897 ? -20.788 -5.432 36.033 1.00 87.62 897 THR A CA 1
ATOM 7080 C C . THR A 1 897 ? -20.154 -6.711 35.484 1.00 87.62 897 THR A C 1
ATOM 7082 O O . THR A 1 897 ? -20.189 -7.759 36.125 1.00 87.62 897 THR A O 1
ATOM 7085 N N . VAL A 1 898 ? -19.586 -6.639 34.281 1.00 87.19 898 VAL A N 1
ATOM 7086 C CA . VAL A 1 898 ? -18.854 -7.727 33.615 1.00 87.19 898 VAL A CA 1
ATOM 7087 C C . VAL A 1 898 ? -17.382 -7.349 33.559 1.00 87.19 898 VAL A C 1
ATOM 7089 O O . VAL A 1 898 ? -17.050 -6.233 33.182 1.00 87.19 898 VAL A O 1
ATOM 7092 N N . VAL A 1 899 ? -16.481 -8.261 33.910 1.00 84.88 899 VAL A N 1
ATOM 7093 C CA . VAL A 1 899 ? -15.051 -7.933 34.028 1.00 84.88 899 VAL A CA 1
ATOM 7094 C C . VAL A 1 899 ? -14.293 -8.421 32.799 1.00 84.88 899 VAL A C 1
ATOM 7096 O O . VAL A 1 899 ? -14.342 -9.607 32.470 1.00 84.88 899 VAL A O 1
ATOM 7099 N N . ALA A 1 900 ? -13.558 -7.528 32.140 1.00 84.88 900 ALA A N 1
ATOM 7100 C CA . ALA A 1 900 ? -12.663 -7.833 31.024 1.00 84.88 900 ALA A CA 1
ATOM 7101 C C . ALA A 1 900 ? -11.257 -8.213 31.534 1.00 84.88 900 ALA A C 1
ATOM 7103 O O . ALA A 1 900 ? -10.268 -7.545 31.238 1.00 84.88 900 ALA A O 1
ATOM 7104 N N . GLN A 1 901 ? -11.172 -9.257 32.365 1.00 81.12 901 GLN A N 1
ATOM 7105 C CA . GLN A 1 901 ? -9.919 -9.670 33.006 1.00 81.12 901 GLN A CA 1
ATOM 7106 C C . GLN A 1 901 ? -8.982 -10.342 32.002 1.00 81.12 901 GLN A C 1
ATOM 7108 O O . GLN A 1 901 ? -9.404 -11.191 31.224 1.00 81.12 901 GLN A O 1
ATOM 7113 N N . ARG A 1 902 ? -7.686 -10.054 32.087 1.00 75.88 902 ARG A N 1
ATOM 7114 C CA . ARG A 1 902 ? -6.617 -10.703 31.324 1.00 75.88 902 ARG A CA 1
ATOM 7115 C C . ARG A 1 902 ? -5.844 -11.651 32.234 1.00 75.88 902 ARG A C 1
ATOM 7117 O O . ARG A 1 902 ? -5.050 -11.217 33.064 1.00 75.88 902 ARG A O 1
ATOM 7124 N N . GLU A 1 903 ? -6.053 -12.952 32.063 1.00 66.00 903 GLU A N 1
ATOM 7125 C CA . GLU A 1 903 ? -5.262 -13.980 32.744 1.00 66.00 903 GLU A CA 1
ATOM 7126 C C . GLU A 1 903 ? -4.021 -14.352 31.909 1.00 66.00 903 GLU A C 1
ATOM 7128 O O . GLU A 1 903 ? -4.143 -14.534 30.694 1.00 66.00 903 GLU A O 1
ATOM 7133 N N . PRO A 1 904 ? -2.811 -14.463 32.495 1.00 53.62 904 PRO A N 1
ATOM 7134 C CA . PRO A 1 904 ? -1.573 -14.719 31.750 1.00 53.62 904 PRO A CA 1
ATOM 7135 C C . PRO A 1 904 ? -1.499 -16.069 31.007 1.00 53.62 904 PRO A C 1
ATOM 7137 O O . PRO A 1 904 ? -0.644 -16.211 30.138 1.00 53.62 904 PRO A O 1
ATOM 7140 N N . PHE A 1 905 ? -2.376 -17.041 31.304 1.00 50.09 905 PHE A N 1
ATOM 7141 C CA . PHE A 1 905 ? -2.232 -18.430 30.829 1.00 50.09 905 PHE A CA 1
ATOM 7142 C C . PHE A 1 905 ? -3.544 -19.154 30.461 1.00 50.09 905 PHE A C 1
ATOM 7144 O O . PHE A 1 905 ? -3.535 -20.377 30.331 1.00 50.09 905 PHE A O 1
ATOM 7151 N N . ASP A 1 906 ? -4.666 -18.445 30.293 1.00 56.41 906 ASP A N 1
ATOM 7152 C CA . ASP A 1 906 ? -5.947 -19.054 29.897 1.00 56.41 906 ASP A CA 1
ATOM 7153 C C . ASP A 1 906 ? -6.374 -18.580 28.501 1.00 56.41 906 ASP A C 1
ATOM 7155 O O . ASP A 1 906 ? -6.831 -17.451 28.324 1.00 56.41 906 ASP A O 1
ATOM 7159 N N . ALA A 1 907 ? -6.230 -19.462 27.510 1.00 49.62 907 ALA A N 1
ATOM 7160 C CA . ALA A 1 907 ? -6.611 -19.200 26.122 1.00 49.62 907 ALA A CA 1
ATOM 7161 C C . ALA A 1 907 ? -8.134 -19.105 25.906 1.00 49.62 907 ALA A C 1
ATOM 7163 O O . ALA A 1 907 ? -8.549 -18.711 24.827 1.00 49.62 907 ALA A O 1
ATOM 7164 N N . THR A 1 908 ? -8.956 -19.458 26.905 1.00 57.47 908 THR A N 1
ATOM 7165 C CA . THR A 1 908 ? -10.432 -19.467 26.813 1.00 57.47 908 THR A CA 1
ATOM 7166 C C . THR A 1 908 ? -11.100 -18.231 27.431 1.00 57.47 908 THR A C 1
ATOM 7168 O O . THR A 1 908 ? -12.321 -18.151 27.594 1.00 57.47 908 THR A O 1
ATOM 7171 N N . ASN A 1 909 ? -10.291 -17.267 27.866 1.00 69.44 909 ASN A N 1
ATOM 7172 C CA . ASN A 1 909 ? -10.722 -16.115 28.649 1.00 69.44 909 ASN A CA 1
ATOM 7173 C C . ASN A 1 909 ? -11.629 -15.154 27.848 1.00 69.44 909 ASN A C 1
ATOM 7175 O O . ASN A 1 909 ? -12.642 -14.670 28.358 1.00 69.44 909 ASN A O 1
ATOM 7179 N N . VAL A 1 910 ? -11.322 -14.953 26.562 1.00 70.69 910 VAL A N 1
ATOM 7180 C CA . VAL A 1 910 ? -12.115 -14.122 25.637 1.00 70.69 910 VAL A CA 1
ATOM 7181 C C . VAL A 1 910 ? -13.518 -14.709 25.442 1.00 70.69 910 VAL A C 1
ATOM 7183 O O . VAL A 1 910 ? -14.515 -13.986 25.412 1.00 70.69 910 VAL A O 1
ATOM 7186 N N . GLU A 1 911 ? -13.615 -16.031 25.330 1.00 63.97 911 GLU A N 1
ATOM 7187 C CA . GLU A 1 911 ? -14.862 -16.760 25.120 1.00 63.97 911 GLU A CA 1
ATOM 7188 C C . GLU A 1 911 ? -15.743 -16.718 26.368 1.00 63.97 911 GLU A C 1
ATOM 7190 O O . GLU A 1 911 ? -16.949 -16.477 26.271 1.00 63.97 911 GLU A O 1
ATOM 7195 N N . HIS A 1 912 ? -15.148 -16.908 27.549 1.00 67.19 912 HIS A N 1
ATOM 7196 C CA . HIS A 1 912 ? -15.855 -16.765 28.819 1.00 67.19 912 HIS A CA 1
ATOM 7197 C C . HIS A 1 912 ? -16.385 -15.337 29.012 1.00 67.19 912 HIS A C 1
ATOM 7199 O O . HIS A 1 912 ? -17.530 -15.171 29.443 1.00 67.19 912 HIS A O 1
ATOM 7205 N N . TYR A 1 913 ? -15.599 -14.322 28.641 1.00 78.25 913 TYR A N 1
ATOM 7206 C CA . TYR A 1 913 ? -16.025 -12.924 28.653 1.00 78.25 913 TYR A CA 1
ATOM 7207 C C . TYR A 1 913 ? -17.233 -12.688 27.732 1.00 78.25 913 TYR A C 1
ATOM 7209 O O . TYR A 1 913 ? -18.234 -12.111 28.163 1.00 78.25 913 TYR A O 1
ATOM 7217 N N . GLU A 1 914 ? -17.183 -13.181 26.488 1.00 74.50 914 GLU A N 1
ATOM 7218 C CA . GLU A 1 914 ? -18.282 -13.040 25.523 1.00 74.50 914 GLU A CA 1
ATOM 7219 C C . GLU A 1 914 ? -19.587 -13.649 26.050 1.00 74.50 914 GLU A C 1
ATOM 7221 O O . GLU A 1 914 ? -20.650 -13.022 25.990 1.00 74.50 914 GLU A O 1
ATOM 7226 N N . LEU A 1 915 ? -19.506 -14.876 26.576 1.00 65.44 915 LEU A N 1
ATOM 7227 C CA . LEU A 1 915 ? -20.654 -15.605 27.112 1.00 65.44 915 LEU A CA 1
ATOM 7228 C C . LEU A 1 915 ? -21.237 -14.912 28.341 1.00 65.44 915 LEU A C 1
ATOM 7230 O O . LEU A 1 915 ? -22.462 -14.807 28.464 1.00 65.44 915 LEU A O 1
ATOM 7234 N N . TRP A 1 916 ? -20.374 -14.426 29.235 1.00 75.44 916 TRP A N 1
ATOM 7235 C CA . TRP A 1 916 ? -20.801 -13.700 30.421 1.00 75.44 916 TRP A CA 1
ATOM 7236 C C . TRP A 1 916 ? -21.524 -12.410 30.034 1.00 75.44 916 TRP A C 1
ATOM 7238 O O . TRP A 1 916 ? -22.669 -12.213 30.445 1.00 75.44 916 TRP A O 1
ATOM 7248 N N . LEU A 1 917 ? -20.918 -11.585 29.175 1.00 80.88 917 LEU A N 1
ATOM 7249 C CA . LEU A 1 917 ? -21.525 -10.340 28.715 1.00 80.88 917 LEU A CA 1
ATOM 7250 C C . LEU A 1 917 ? -22.879 -10.583 28.044 1.00 80.88 917 LEU A C 1
ATOM 7252 O O . LEU A 1 917 ? -23.869 -9.955 28.419 1.00 80.88 917 LEU A O 1
ATOM 7256 N N . ARG A 1 918 ? -22.952 -11.533 27.106 1.00 75.62 918 ARG A N 1
ATOM 7257 C CA . ARG A 1 918 ? -24.198 -11.866 26.400 1.00 75.62 918 ARG A CA 1
ATOM 7258 C C . ARG A 1 918 ? -25.305 -12.291 27.360 1.00 75.62 918 ARG A C 1
ATOM 7260 O O . ARG A 1 918 ? -26.413 -11.772 27.295 1.00 75.62 918 ARG A O 1
ATOM 7267 N N . SER A 1 919 ? -24.993 -13.194 28.283 1.00 70.62 919 SER A N 1
ATOM 7268 C CA . SER A 1 919 ? -25.977 -13.705 29.240 1.00 70.62 919 SER A CA 1
ATOM 7269 C C . SER A 1 919 ? -26.527 -12.613 30.161 1.00 70.62 919 SER A C 1
ATOM 7271 O O . SER A 1 919 ? -27.664 -12.708 30.616 1.00 70.62 919 SER A O 1
ATOM 7273 N N . ILE A 1 920 ? -25.725 -11.589 30.471 1.00 76.44 920 ILE A N 1
ATOM 7274 C CA . ILE A 1 920 ? -26.172 -10.438 31.261 1.00 76.44 920 ILE A CA 1
ATOM 7275 C C . ILE A 1 920 ? -27.011 -9.482 30.410 1.00 76.44 920 ILE A C 1
ATOM 7277 O O . ILE A 1 920 ? -28.051 -9.033 30.887 1.00 76.44 920 ILE A O 1
ATOM 7281 N N . LEU A 1 921 ? -26.620 -9.220 29.158 1.00 76.12 921 LEU A N 1
ATOM 7282 C CA . LEU A 1 921 ? -27.397 -8.401 28.217 1.00 76.12 921 LEU A CA 1
ATOM 7283 C C . LEU A 1 921 ? -28.807 -8.961 27.980 1.00 76.12 921 LEU A C 1
ATOM 7285 O O . LEU A 1 921 ? -29.750 -8.196 27.835 1.00 76.12 921 LEU A O 1
ATOM 7289 N N . GLU A 1 922 ? -28.973 -10.285 28.002 1.00 67.38 922 GLU A N 1
ATOM 7290 C CA . GLU A 1 922 ? -30.285 -10.941 27.883 1.00 67.38 922 GLU A CA 1
ATOM 7291 C C . GLU A 1 922 ? -31.174 -10.803 29.136 1.00 67.38 922 GLU A C 1
ATOM 7293 O O . GLU A 1 922 ? -32.371 -11.085 29.073 1.00 67.38 922 GLU A O 1
ATOM 7298 N N . ARG A 1 923 ? -30.606 -10.408 30.284 1.00 69.38 923 ARG A N 1
ATOM 7299 C CA . ARG A 1 923 ? -31.287 -10.378 31.595 1.00 69.38 923 ARG A CA 1
ATOM 7300 C C . ARG A 1 923 ? -31.434 -8.977 32.187 1.00 69.38 923 ARG A C 1
ATOM 7302 O O . ARG A 1 923 ? -32.221 -8.802 33.114 1.00 69.38 923 ARG A O 1
ATOM 7309 N N . GLN A 1 924 ? -30.641 -8.018 31.720 1.00 70.94 924 GLN A N 1
ATOM 7310 C CA . GLN A 1 924 ? -30.676 -6.618 32.139 1.00 70.94 924 GLN A CA 1
ATOM 7311 C C . GLN A 1 924 ? -31.575 -5.794 31.222 1.00 70.94 924 GLN A C 1
ATOM 7313 O O . GLN A 1 924 ? -31.825 -6.180 30.085 1.00 70.94 924 GLN A O 1
ATOM 7318 N N . THR A 1 925 ? -32.071 -4.664 31.727 1.00 67.88 925 THR A N 1
ATOM 7319 C CA . THR A 1 925 ? -33.030 -3.826 30.989 1.00 67.88 925 THR A CA 1
ATOM 7320 C C . THR A 1 925 ? -32.468 -2.471 30.576 1.00 67.88 925 THR A C 1
ATOM 7322 O O . THR A 1 925 ? -32.836 -1.992 29.511 1.00 67.88 925 THR A O 1
ATOM 7325 N N . ASP A 1 926 ? -31.549 -1.888 31.359 1.00 79.56 926 ASP A N 1
ATOM 7326 C CA . ASP A 1 926 ? -31.150 -0.483 31.168 1.00 79.56 926 ASP A CA 1
ATOM 7327 C C . ASP A 1 926 ? -29.644 -0.331 30.913 1.00 79.56 926 ASP A C 1
ATOM 7329 O O . ASP A 1 926 ? -29.230 0.235 29.902 1.00 79.56 926 ASP A O 1
ATOM 7333 N N . PHE A 1 927 ? -28.809 -0.842 31.826 1.00 88.75 927 PHE A N 1
ATOM 7334 C CA . PHE A 1 927 ? -27.355 -0.680 31.780 1.00 88.75 927 PHE A CA 1
ATOM 7335 C C . PHE A 1 927 ? -26.619 -1.978 32.103 1.00 88.75 927 PHE A C 1
ATOM 7337 O O . PHE A 1 927 ? -27.017 -2.731 32.996 1.00 88.75 927 PHE A O 1
ATOM 7344 N N . VAL A 1 928 ? -25.483 -2.179 31.440 1.00 91.00 928 VAL A N 1
ATOM 7345 C CA . VAL A 1 928 ? -24.454 -3.150 31.829 1.00 91.00 928 VAL A CA 1
ATOM 7346 C C . VAL A 1 928 ? -23.118 -2.431 31.870 1.00 91.00 928 VAL A C 1
ATOM 7348 O O . VAL A 1 928 ? -22.739 -1.774 30.900 1.00 91.00 928 VAL A O 1
ATOM 7351 N N . PHE A 1 929 ? -22.405 -2.554 32.985 1.00 92.94 929 PHE A N 1
ATOM 7352 C CA . PHE A 1 929 ? -21.070 -1.988 33.121 1.00 92.94 929 PHE A CA 1
ATOM 7353 C C . PHE A 1 929 ? -20.008 -3.015 32.733 1.00 92.94 929 PHE A C 1
ATOM 7355 O O . PHE A 1 929 ? -20.164 -4.206 33.001 1.00 92.94 929 PHE A O 1
ATOM 7362 N N . ILE A 1 930 ? -18.922 -2.558 32.112 1.00 93.06 930 ILE A N 1
ATOM 7363 C CA . ILE A 1 930 ? -17.718 -3.357 31.886 1.00 93.06 930 ILE A CA 1
ATOM 7364 C C . ILE A 1 930 ? -16.573 -2.780 32.711 1.00 93.06 930 ILE A C 1
ATOM 7366 O O . ILE A 1 930 ? -16.268 -1.593 32.604 1.00 93.06 930 ILE A O 1
ATOM 7370 N N . ASP A 1 931 ? -15.933 -3.631 33.501 1.00 87.94 931 ASP A N 1
ATOM 7371 C CA . ASP A 1 931 ? -14.754 -3.322 34.305 1.00 87.94 931 ASP A CA 1
ATOM 7372 C C . ASP A 1 931 ? -13.489 -3.881 33.629 1.00 87.94 931 ASP A C 1
ATOM 7374 O O . ASP A 1 931 ? -13.293 -5.095 33.596 1.00 87.94 931 ASP A O 1
ATOM 7378 N N . GLY A 1 932 ? -12.620 -3.079 33.014 1.00 86.69 932 GLY A N 1
ATOM 7379 C CA . GLY A 1 932 ? -12.755 -1.682 32.597 1.00 86.69 932 GLY A CA 1
ATOM 7380 C C . GLY A 1 932 ? -12.314 -1.494 31.139 1.00 86.69 932 GLY A C 1
ATOM 7381 O O . GLY A 1 932 ? -12.025 -2.451 30.423 1.00 86.69 932 GLY A O 1
ATOM 7382 N N . TRP A 1 933 ? -12.265 -0.248 30.672 1.00 91.88 933 TRP A N 1
ATOM 7383 C CA . TRP A 1 933 ? -11.691 0.126 29.378 1.00 91.88 933 TRP A CA 1
ATOM 7384 C C . TRP A 1 933 ? -10.164 0.003 29.418 1.00 91.88 933 TRP A C 1
ATOM 7386 O O . TRP A 1 933 ? -9.592 -0.733 28.619 1.00 91.88 933 TRP A O 1
ATOM 7396 N N . ASN A 1 934 ? -9.531 0.666 30.392 1.00 87.12 934 ASN A N 1
ATOM 7397 C CA . ASN A 1 934 ? -8.086 0.889 30.466 1.00 87.12 934 ASN A CA 1
ATOM 7398 C C . ASN A 1 934 ? -7.473 0.591 31.851 1.00 87.12 934 ASN A C 1
ATOM 7400 O O . ASN A 1 934 ? -6.450 1.182 32.193 1.00 87.12 934 ASN A O 1
ATOM 7404 N N . ALA A 1 935 ? -8.056 -0.296 32.673 1.00 82.31 935 ALA A N 1
ATOM 7405 C CA . ALA A 1 935 ? -7.502 -0.632 33.994 1.00 82.31 935 ALA A CA 1
ATOM 7406 C C . ALA A 1 935 ? -6.293 -1.593 33.904 1.00 82.31 935 ALA A C 1
ATOM 7408 O O . ALA A 1 935 ? -6.319 -2.738 34.365 1.00 82.31 935 ALA A O 1
ATOM 7409 N N . TRP A 1 936 ? -5.207 -1.122 33.282 1.00 79.88 936 TRP A N 1
ATOM 7410 C CA . TRP A 1 936 ? -4.013 -1.913 32.968 1.00 79.88 936 TRP A CA 1
ATOM 741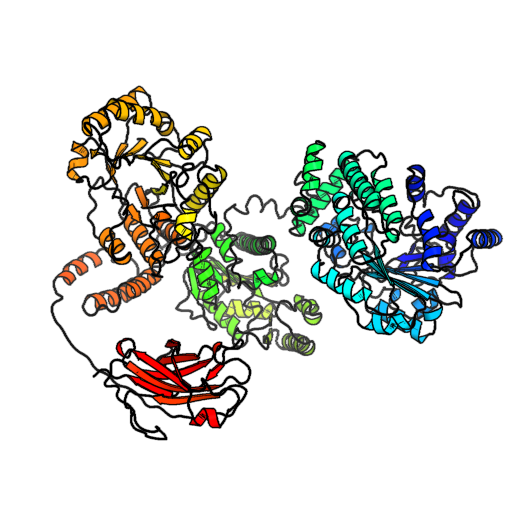1 C C . TRP A 1 936 ? -3.295 -2.474 34.206 1.00 79.88 936 TRP A C 1
ATOM 7413 O O . TRP A 1 936 ? -2.840 -3.621 34.187 1.00 79.88 936 TRP A O 1
ATOM 7423 N N . SER A 1 937 ? -3.228 -1.712 35.305 1.00 72.00 937 SER A N 1
ATOM 7424 C CA . SER A 1 937 ? -2.628 -2.162 36.575 1.00 72.00 937 SER A CA 1
ATOM 7425 C C . SER A 1 937 ? -3.310 -3.408 37.140 1.00 72.00 937 SER A C 1
ATOM 7427 O O . SER A 1 937 ? -2.655 -4.301 37.684 1.00 72.00 937 SER A O 1
ATOM 7429 N N . ASP A 1 938 ? -4.624 -3.501 36.959 1.00 71.19 938 ASP A N 1
ATOM 7430 C CA . ASP A 1 938 ? -5.455 -4.584 37.484 1.00 71.19 938 ASP A CA 1
ATOM 7431 C C . ASP A 1 938 ? -5.624 -5.730 36.474 1.00 71.19 938 ASP A C 1
ATOM 7433 O O . ASP A 1 938 ? -6.105 -6.809 36.817 1.00 71.19 938 ASP A O 1
ATOM 7437 N N . GLY A 1 939 ? -5.166 -5.530 35.232 1.00 76.44 939 GLY A N 1
ATOM 7438 C CA . GLY A 1 939 ? -5.352 -6.479 34.138 1.00 76.44 939 GLY A CA 1
ATOM 7439 C C . GLY A 1 939 ? -6.802 -6.561 33.651 1.00 76.44 939 GLY A C 1
ATOM 7440 O O . GLY A 1 939 ? -7.129 -7.504 32.943 1.00 76.44 939 GLY A O 1
ATOM 7441 N N . ALA A 1 940 ? -7.660 -5.609 34.025 1.00 81.44 940 ALA A N 1
ATOM 7442 C CA . ALA A 1 940 ? -9.076 -5.562 33.671 1.00 81.44 940 ALA A CA 1
ATOM 7443 C C . ALA A 1 940 ? -9.310 -4.489 32.595 1.00 81.44 940 ALA A C 1
ATOM 7445 O O . ALA A 1 940 ? -9.712 -3.363 32.887 1.00 81.44 940 ALA A O 1
ATOM 7446 N N . TYR A 1 941 ? -8.995 -4.798 31.337 1.00 87.25 941 TYR A N 1
ATOM 7447 C CA . TYR A 1 941 ? -9.036 -3.816 30.251 1.00 87.25 941 TYR A CA 1
ATOM 7448 C C . TYR A 1 941 ? -9.548 -4.404 28.931 1.00 87.25 941 TYR A C 1
ATOM 7450 O O . TYR A 1 941 ? -9.247 -5.542 28.557 1.00 87.25 941 TYR A O 1
ATOM 7458 N N . LEU A 1 942 ? -10.297 -3.577 28.201 1.00 91.19 942 LEU A N 1
ATOM 7459 C CA . LEU A 1 942 ? -10.738 -3.834 26.831 1.00 91.19 942 LEU A CA 1
ATOM 7460 C C . LEU A 1 942 ? -9.754 -3.310 25.787 1.00 91.19 942 LEU A C 1
ATOM 7462 O O . LEU A 1 942 ? -9.816 -3.756 24.645 1.00 91.19 942 LEU A O 1
ATOM 7466 N N . GLU A 1 943 ? -8.875 -2.370 26.143 1.00 87.94 943 GLU A N 1
ATOM 7467 C CA . GLU A 1 943 ? -7.902 -1.832 25.192 1.00 87.94 943 GLU A CA 1
ATOM 7468 C C . GLU A 1 943 ? -7.060 -2.937 24.522 1.00 87.94 943 GLU A C 1
ATOM 7470 O O . GLU A 1 943 ? -6.771 -3.962 25.149 1.00 87.94 943 GLU A O 1
ATOM 7475 N N . PRO A 1 944 ? -6.684 -2.764 23.239 1.00 85.81 944 PRO A N 1
ATOM 7476 C CA . PRO A 1 944 ? -5.884 -3.754 22.530 1.00 85.81 944 PRO A CA 1
ATOM 7477 C C . PRO A 1 944 ? -4.485 -3.913 23.128 1.00 85.81 944 PRO A C 1
ATOM 7479 O O . PRO A 1 944 ? -3.814 -2.921 23.426 1.00 85.81 944 PRO A O 1
ATOM 7482 N N . ASP A 1 945 ? -4.019 -5.156 23.215 1.00 80.50 945 ASP A N 1
ATOM 7483 C CA . ASP A 1 945 ? -2.676 -5.515 23.682 1.00 80.50 945 ASP A CA 1
ATOM 7484 C C . ASP A 1 945 ? -1.908 -6.356 22.646 1.00 80.50 945 ASP A C 1
ATOM 7486 O O . ASP A 1 945 ? -2.456 -6.780 21.630 1.00 80.50 945 ASP A O 1
ATOM 7490 N N . ASP A 1 946 ? -0.619 -6.573 22.882 1.00 68.12 946 ASP A N 1
ATOM 7491 C CA . ASP A 1 946 ? 0.290 -7.306 21.996 1.00 68.12 946 ASP A CA 1
ATOM 7492 C C . ASP A 1 946 ? 0.114 -8.837 22.004 1.00 68.12 946 ASP A C 1
ATOM 7494 O O . ASP A 1 946 ? 0.702 -9.525 21.166 1.00 68.12 946 ASP A O 1
ATOM 7498 N N . ARG A 1 947 ? -0.698 -9.384 22.915 1.00 75.31 947 ARG A N 1
ATOM 7499 C CA . ARG A 1 947 ? -0.930 -10.826 23.071 1.00 75.31 947 ARG A CA 1
ATOM 7500 C C . ARG A 1 947 ? -2.233 -11.274 22.409 1.00 75.31 947 ARG A C 1
ATOM 7502 O O . ARG A 1 947 ? -2.242 -12.190 21.590 1.00 75.31 947 ARG A O 1
ATOM 7509 N N . ASP A 1 948 ? -3.329 -10.638 22.786 1.00 71.25 948 ASP A N 1
ATOM 7510 C CA . ASP A 1 948 ? -4.699 -10.965 22.401 1.00 71.25 948 ASP A CA 1
ATOM 7511 C C . ASP A 1 948 ? -5.255 -9.959 21.371 1.00 71.25 948 ASP A C 1
ATOM 7513 O O . ASP A 1 948 ? -6.358 -10.151 20.849 1.00 71.25 948 ASP A O 1
ATOM 7517 N N . GLY A 1 949 ? -4.531 -8.873 21.074 1.00 80.25 949 GLY A N 1
ATOM 7518 C CA . GLY A 1 949 ? -4.952 -7.866 20.101 1.00 80.25 949 GLY A CA 1
ATOM 7519 C C . GLY A 1 949 ? -6.313 -7.271 20.457 1.00 80.25 949 GLY A C 1
ATOM 7520 O O . GLY A 1 949 ? -6.571 -6.860 21.590 1.00 80.25 949 GLY A O 1
ATOM 7521 N N . ARG A 1 950 ? -7.227 -7.269 19.481 1.00 81.56 950 ARG A N 1
ATOM 7522 C CA . ARG A 1 950 ? -8.612 -6.786 19.632 1.00 81.56 950 ARG A CA 1
ATOM 7523 C C . ARG A 1 950 ? -9.609 -7.860 20.087 1.00 81.56 950 ARG A C 1
ATOM 7525 O O . ARG A 1 950 ? -10.816 -7.627 20.005 1.00 81.56 950 ARG A O 1
ATOM 7532 N N . ALA A 1 951 ? -9.164 -9.030 20.551 1.00 76.38 951 ALA A N 1
ATOM 7533 C CA . ALA A 1 951 ? -10.051 -10.170 20.804 1.00 76.38 951 ALA A CA 1
ATOM 7534 C C . ALA A 1 951 ? -11.214 -9.854 21.767 1.00 76.38 951 ALA A C 1
ATOM 7536 O O . ALA A 1 951 ? -12.363 -10.170 21.451 1.00 76.38 951 ALA A O 1
ATOM 7537 N N . PHE A 1 952 ? -10.953 -9.173 22.891 1.00 84.56 952 PHE A N 1
ATOM 7538 C CA . PHE A 1 952 ? -11.992 -8.781 23.857 1.00 84.56 952 PHE A CA 1
ATOM 7539 C C . PHE A 1 952 ? -12.986 -7.776 23.275 1.00 84.56 952 PHE A C 1
ATOM 7541 O O . PHE A 1 952 ? -14.189 -7.936 23.446 1.00 84.56 952 PHE A O 1
ATOM 7548 N N . LEU A 1 953 ? -12.512 -6.789 22.515 1.00 85.50 953 LEU A N 1
ATOM 7549 C CA . LEU A 1 953 ? -13.378 -5.831 21.828 1.00 85.50 953 LEU A CA 1
ATOM 7550 C C . LEU A 1 953 ? -14.260 -6.507 20.770 1.00 85.50 953 LEU A C 1
ATOM 7552 O O . LEU A 1 953 ? -15.450 -6.210 20.643 1.00 85.50 953 LEU A O 1
ATOM 7556 N N . ASN A 1 954 ? -13.697 -7.458 20.026 1.00 77.12 954 ASN A N 1
ATOM 7557 C CA . ASN A 1 954 ? -14.444 -8.257 19.063 1.00 77.12 954 ASN A CA 1
ATOM 7558 C C . ASN A 1 954 ? -15.473 -9.162 19.764 1.00 77.12 954 ASN A C 1
ATOM 7560 O O . ASN A 1 954 ? -16.599 -9.285 19.280 1.00 77.12 954 ASN A O 1
ATOM 7564 N N . ALA A 1 955 ? -15.146 -9.713 20.935 1.00 77.00 955 ALA A N 1
ATOM 7565 C CA . ALA A 1 955 ? -16.095 -10.419 21.795 1.00 77.00 955 ALA A CA 1
ATOM 7566 C C . ALA A 1 955 ? -17.219 -9.499 22.306 1.00 77.00 955 ALA A C 1
ATOM 7568 O O . ALA A 1 955 ? -18.390 -9.861 22.188 1.00 77.00 955 ALA A O 1
ATOM 7569 N N . THR A 1 956 ? -16.910 -8.280 22.772 1.00 84.75 956 THR A N 1
ATOM 7570 C CA . THR A 1 956 ? -17.917 -7.268 23.149 1.00 84.75 956 THR A CA 1
ATOM 7571 C C . THR A 1 956 ? -18.857 -6.993 21.982 1.00 84.75 956 THR A C 1
ATOM 7573 O O . THR A 1 956 ? -20.081 -7.013 22.133 1.00 84.75 956 THR A O 1
ATOM 7576 N N . ARG A 1 957 ? -18.301 -6.819 20.779 1.00 77.81 957 ARG A N 1
ATOM 7577 C CA . ARG A 1 957 ? -19.073 -6.588 19.558 1.00 77.81 957 ARG A CA 1
ATOM 7578 C C . ARG A 1 957 ? -19.994 -7.764 19.231 1.00 77.81 957 ARG A C 1
ATOM 7580 O O . ARG A 1 957 ? -21.146 -7.538 18.867 1.00 77.81 957 ARG A O 1
ATOM 7587 N N . ARG A 1 958 ? -19.519 -9.008 19.342 1.00 71.69 958 ARG A N 1
ATOM 7588 C CA . ARG A 1 958 ? -20.341 -10.202 19.079 1.00 71.69 958 ARG A CA 1
ATOM 7589 C C . ARG A 1 958 ? -21.453 -10.367 20.112 1.00 71.69 958 ARG A C 1
ATOM 7591 O O . ARG A 1 958 ? -22.591 -10.622 19.718 1.00 71.69 958 ARG A O 1
ATOM 7598 N N . ALA A 1 959 ? -21.152 -10.165 21.396 1.00 74.81 959 ALA A N 1
ATOM 7599 C CA . ALA A 1 959 ? -22.128 -10.234 22.482 1.00 74.81 959 ALA A CA 1
ATOM 7600 C C . ALA A 1 959 ? -23.232 -9.175 22.337 1.00 74.81 959 ALA A C 1
ATOM 7602 O O . ALA A 1 959 ? -24.411 -9.501 22.437 1.00 74.81 959 ALA A O 1
ATOM 7603 N N . THR A 1 960 ? -22.864 -7.929 22.027 1.00 74.19 960 THR A N 1
ATOM 7604 C CA . THR A 1 960 ? -23.808 -6.803 21.891 1.00 74.19 960 THR A CA 1
ATOM 7605 C C . THR A 1 960 ? -24.622 -6.826 20.600 1.00 74.19 960 THR A C 1
ATOM 7607 O O . THR A 1 960 ? -25.711 -6.260 20.554 1.00 74.19 960 THR A O 1
ATOM 7610 N N . ARG A 1 961 ? -24.122 -7.472 19.537 1.00 66.19 961 ARG A N 1
ATOM 7611 C CA . ARG A 1 961 ? -24.793 -7.517 18.222 1.00 66.19 961 ARG A CA 1
ATOM 7612 C C . ARG A 1 961 ? -25.463 -8.853 17.893 1.00 66.19 961 ARG A C 1
ATOM 7614 O O . ARG A 1 961 ? -26.070 -8.962 16.835 1.00 66.19 961 ARG A O 1
ATOM 7621 N N . GLY A 1 962 ? -25.391 -9.847 18.781 1.00 52.50 962 GLY A N 1
ATOM 7622 C CA . GLY A 1 962 ? -26.231 -11.050 18.721 1.00 52.50 962 GLY A CA 1
ATOM 7623 C C . GLY A 1 962 ? -25.726 -12.235 17.907 1.00 52.50 962 GLY A C 1
ATOM 7624 O O . GLY A 1 962 ? -26.433 -13.229 17.805 1.00 52.50 962 GLY A O 1
ATOM 7625 N N . LEU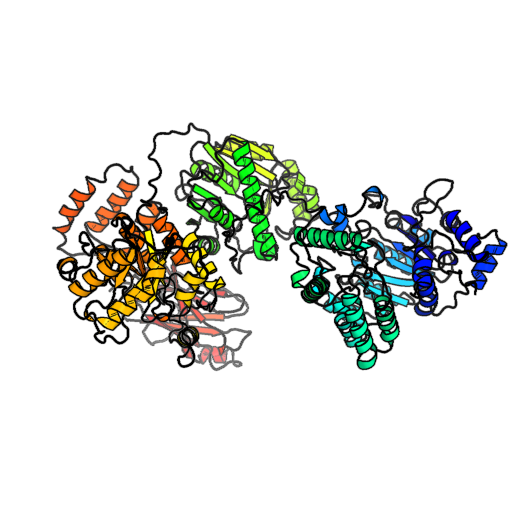 A 1 963 ? -24.497 -12.221 17.399 1.00 45.81 963 LEU A N 1
ATOM 7626 C CA . LEU A 1 963 ? -24.085 -13.171 16.360 1.00 45.81 963 LEU A CA 1
ATOM 7627 C C . LEU A 1 963 ? -23.169 -14.286 16.891 1.00 45.81 963 LEU A C 1
ATOM 7629 O O . LEU A 1 963 ? -21.951 -14.141 16.907 1.00 45.81 963 LEU A O 1
ATOM 7633 N N . SER A 1 964 ? -23.755 -15.412 17.300 1.00 42.12 964 SER A N 1
ATOM 7634 C CA . SER A 1 964 ? -23.086 -16.721 17.280 1.00 42.12 964 SER A CA 1
ATOM 7635 C C . SER A 1 964 ? -24.107 -17.796 16.894 1.00 42.12 964 SER A C 1
ATOM 7637 O O . SER A 1 964 ? -25.251 -17.773 17.346 1.00 42.12 964 SER A O 1
ATOM 7639 N N . SER A 1 965 ? -23.736 -18.709 15.990 1.00 40.09 965 SER A N 1
ATOM 7640 C CA . SER A 1 965 ? -24.633 -19.800 15.591 1.00 40.09 965 SER A CA 1
ATOM 7641 C C . SER A 1 965 ? -24.837 -20.753 16.774 1.00 40.09 965 SER A C 1
ATOM 7643 O O . SER A 1 965 ? -23.881 -21.086 17.480 1.00 40.09 965 SER A O 1
ATOM 7645 N N . GLY A 1 966 ? -26.066 -21.230 16.994 1.00 39.28 966 GLY A N 1
ATOM 7646 C CA . GLY A 1 966 ? -26.375 -22.161 18.090 1.00 39.28 966 GLY A CA 1
ATOM 7647 C C . GLY A 1 966 ? -25.485 -23.416 18.107 1.00 39.28 966 GLY A C 1
ATOM 7648 O O . GLY A 1 966 ? -25.177 -23.936 19.175 1.00 39.28 966 GLY A O 1
ATOM 7649 N N . LYS A 1 967 ? -24.965 -23.845 16.947 1.00 40.16 967 LYS A N 1
ATOM 7650 C CA . LYS A 1 967 ? -23.992 -24.948 16.827 1.00 40.16 967 LYS A CA 1
ATOM 7651 C C . LYS A 1 967 ? -22.618 -24.621 17.426 1.00 40.16 967 LYS A C 1
ATOM 7653 O O . LYS A 1 967 ? -22.010 -25.477 18.064 1.00 40.16 967 LYS A O 1
ATOM 7658 N N . VAL A 1 968 ? -22.141 -23.385 17.264 1.00 41.28 968 VAL A N 1
ATOM 7659 C CA . VAL A 1 968 ? -20.887 -22.909 17.875 1.00 41.28 968 VAL A CA 1
ATOM 7660 C C . VAL A 1 968 ? -21.045 -22.804 19.392 1.00 41.28 968 VAL A C 1
ATOM 7662 O O . VAL A 1 968 ? -20.126 -23.155 20.125 1.00 41.28 968 VAL A O 1
ATOM 7665 N N . LEU A 1 969 ? -22.229 -22.413 19.872 1.00 42.88 969 LEU A N 1
ATOM 7666 C CA . LEU A 1 969 ? -22.543 -22.350 21.300 1.00 42.88 969 LEU A CA 1
ATOM 7667 C C . LEU A 1 969 ? -22.568 -23.744 21.959 1.00 42.88 969 LEU A C 1
ATOM 7669 O O . LEU A 1 969 ? -21.990 -23.915 23.027 1.00 42.88 969 LEU A O 1
ATOM 7673 N N . VAL A 1 970 ? -23.176 -24.749 21.311 1.00 44.28 970 VAL A N 1
ATOM 7674 C CA . VAL A 1 970 ? -23.253 -26.138 21.818 1.00 44.28 970 VAL A CA 1
ATOM 7675 C C . VAL A 1 970 ? -21.886 -26.825 21.818 1.00 44.28 970 VAL A C 1
ATOM 7677 O O . VAL A 1 970 ? -21.526 -27.470 22.805 1.00 44.28 970 VAL A O 1
ATOM 7680 N N . ARG A 1 971 ? -21.091 -26.648 20.754 1.00 42.56 971 ARG A N 1
ATOM 7681 C CA . ARG A 1 971 ? -19.708 -27.149 20.694 1.00 42.56 971 ARG A CA 1
ATOM 7682 C C . ARG A 1 971 ? -18.849 -26.523 21.799 1.00 42.56 971 ARG A C 1
ATOM 7684 O O . ARG A 1 971 ? -18.193 -27.243 22.537 1.00 42.56 971 ARG A O 1
ATOM 7691 N N . ARG A 1 972 ? -18.956 -25.206 21.997 1.00 46.38 972 ARG A N 1
ATOM 7692 C CA . ARG A 1 972 ? -18.215 -24.483 23.043 1.00 46.38 972 ARG A CA 1
ATOM 7693 C C . ARG A 1 972 ? -18.669 -24.850 24.458 1.00 46.38 972 ARG A C 1
ATOM 7695 O O . ARG A 1 972 ? -17.823 -25.017 25.320 1.00 46.38 972 ARG A O 1
ATOM 7702 N N . LEU A 1 973 ? -19.964 -25.073 24.703 1.00 42.03 973 LEU A N 1
ATOM 7703 C CA . LEU A 1 973 ? -20.471 -25.571 25.994 1.00 42.03 973 LEU A CA 1
ATOM 7704 C C . LEU A 1 973 ? -19.921 -26.961 26.345 1.00 42.03 973 LEU A C 1
ATOM 7706 O O . LEU A 1 973 ? -19.596 -27.211 27.505 1.00 42.03 973 LEU A O 1
ATOM 7710 N N . ARG A 1 974 ? -19.789 -27.848 25.351 1.00 45.88 974 ARG A N 1
ATOM 7711 C CA . ARG A 1 974 ? -19.183 -29.181 25.501 1.00 45.88 974 ARG A CA 1
ATOM 7712 C C . ARG A 1 974 ? -17.704 -29.080 25.884 1.00 45.88 974 ARG A C 1
ATOM 7714 O O . ARG A 1 974 ? -17.269 -29.756 26.815 1.00 45.88 974 ARG A O 1
ATOM 7721 N N . ASP A 1 975 ? -16.980 -28.182 25.226 1.00 43.47 975 ASP A N 1
ATOM 7722 C CA . ASP A 1 975 ? -15.555 -27.947 25.469 1.00 43.47 975 ASP A CA 1
ATOM 7723 C C . ASP A 1 975 ? -15.312 -27.258 26.824 1.00 43.47 975 ASP A C 1
ATOM 7725 O O . ASP A 1 975 ? -14.391 -27.619 27.558 1.00 43.47 975 ASP A O 1
ATOM 7729 N N . THR A 1 976 ? -16.185 -26.328 27.224 1.00 38.91 976 THR A N 1
ATOM 7730 C CA . THR A 1 976 ? -16.112 -25.667 28.530 1.00 38.91 976 THR A CA 1
ATOM 7731 C C . THR A 1 976 ? -16.453 -26.633 29.668 1.00 38.91 976 THR A C 1
ATOM 7733 O O . THR A 1 976 ? -15.744 -26.661 30.671 1.00 38.91 976 THR A O 1
ATOM 7736 N N . LEU A 1 977 ? -17.507 -27.448 29.566 1.00 39.50 977 LEU A N 1
ATOM 7737 C CA . LEU A 1 977 ? -17.981 -28.285 30.682 1.00 39.50 977 LEU A CA 1
ATOM 7738 C C . LEU A 1 977 ? -17.144 -29.558 30.924 1.00 39.50 977 LEU A C 1
ATOM 7740 O O . LEU A 1 977 ? -17.176 -30.086 32.036 1.00 39.50 977 LEU A O 1
ATOM 7744 N N . GLY A 1 978 ? -16.349 -30.008 29.949 1.00 46.06 978 GLY A N 1
ATOM 7745 C CA . GLY A 1 978 ? -15.567 -31.247 30.043 1.00 46.06 978 GLY A CA 1
ATOM 7746 C C . GLY A 1 978 ? -16.437 -32.516 30.043 1.00 46.06 978 GLY A C 1
ATOM 7747 O O . GLY A 1 978 ? -17.653 -32.447 29.880 1.00 46.06 978 GLY A O 1
ATOM 7748 N N . ASN A 1 979 ? -15.827 -33.701 30.215 1.00 41.72 979 ASN A N 1
ATOM 7749 C CA . ASN A 1 979 ? -16.533 -34.997 30.219 1.00 41.72 979 ASN A CA 1
ATOM 7750 C C . ASN A 1 979 ? -17.457 -35.142 31.443 1.00 41.72 979 ASN A C 1
ATOM 7752 O O . ASN A 1 979 ? -17.088 -35.738 32.458 1.00 41.72 979 ASN A O 1
ATOM 7756 N N . VAL A 1 980 ? -18.672 -34.606 31.346 1.00 38.72 980 VAL A N 1
ATOM 7757 C CA . VAL A 1 980 ? -19.723 -34.804 32.345 1.00 38.72 980 VAL A CA 1
ATOM 7758 C C . VAL A 1 980 ? -20.416 -36.142 32.071 1.00 38.72 980 VAL A C 1
ATOM 7760 O O . VAL A 1 980 ? -21.108 -36.297 31.067 1.00 38.72 980 VAL A O 1
ATOM 7763 N N . ASN A 1 981 ? -20.235 -37.124 32.956 1.00 36.88 981 ASN A N 1
ATOM 7764 C CA . ASN A 1 981 ? -20.956 -38.400 32.898 1.00 36.88 981 ASN A CA 1
ATOM 7765 C C . ASN A 1 981 ? -22.301 -38.313 33.644 1.00 36.88 981 ASN A C 1
ATOM 7767 O O . ASN A 1 981 ? -22.413 -37.600 34.639 1.00 36.88 981 ASN A O 1
ATOM 7771 N N . GLY A 1 982 ? -23.296 -39.089 33.198 1.00 47.69 982 GLY A N 1
ATOM 7772 C CA . GLY A 1 982 ? -24.641 -39.154 33.792 1.00 47.69 982 GLY A CA 1
ATOM 7773 C C . GLY A 1 982 ? -25.695 -38.351 33.019 1.00 47.69 982 GLY A C 1
ATOM 7774 O O . GLY A 1 982 ? -25.507 -38.048 31.839 1.00 47.69 982 GLY A O 1
ATOM 7775 N N . ASP A 1 983 ? -26.804 -38.008 33.682 1.00 34.25 983 ASP A N 1
ATOM 7776 C CA . ASP A 1 983 ? -27.989 -37.373 33.075 1.00 34.25 983 ASP A CA 1
ATOM 7777 C C . ASP A 1 983 ? -27.668 -36.068 32.321 1.00 34.25 983 ASP A C 1
ATOM 7779 O O . ASP A 1 983 ? -28.253 -35.808 31.274 1.00 34.25 983 ASP A O 1
ATOM 7783 N N . THR A 1 984 ? -26.664 -35.304 32.761 1.00 37.44 984 THR A N 1
ATOM 7784 C CA . THR A 1 984 ? -26.189 -34.076 32.096 1.00 37.44 984 THR A CA 1
ATOM 7785 C C . THR A 1 984 ? -25.549 -34.338 30.726 1.00 37.44 984 THR A C 1
ATOM 7787 O O . THR A 1 984 ? -25.742 -33.559 29.795 1.00 37.44 984 THR A O 1
ATOM 7790 N N . GLY A 1 985 ? -24.820 -35.448 30.564 1.00 46.12 985 GLY A N 1
ATOM 7791 C CA . GLY A 1 985 ? -24.246 -35.850 29.273 1.00 46.12 985 GLY A CA 1
ATOM 7792 C C . GLY A 1 985 ? -25.308 -36.369 28.296 1.00 46.12 985 GLY A C 1
ATOM 7793 O O . GLY A 1 985 ? -25.211 -36.159 27.084 1.00 46.12 985 GLY A O 1
ATOM 7794 N N . ARG A 1 986 ? -26.370 -36.986 28.830 1.00 42.62 986 ARG A N 1
ATOM 7795 C CA . ARG A 1 986 ? -27.545 -37.413 28.059 1.00 42.62 986 ARG A CA 1
ATOM 7796 C C . ARG A 1 986 ? -28.372 -36.210 27.592 1.00 42.62 986 ARG A C 1
ATOM 7798 O O . ARG A 1 986 ? -28.661 -36.120 26.405 1.00 42.62 986 ARG A O 1
ATOM 7805 N N . LEU A 1 987 ? -28.613 -35.242 28.479 1.00 39.97 987 LEU A N 1
ATOM 7806 C CA . LEU A 1 987 ? -29.251 -33.952 28.183 1.00 39.97 987 LEU A CA 1
ATOM 7807 C C . LEU A 1 987 ? -28.481 -33.135 27.140 1.00 39.97 987 LEU A C 1
ATOM 7809 O O . LEU A 1 987 ? -29.108 -32.539 26.278 1.00 39.97 987 LEU A O 1
ATOM 7813 N N . LEU A 1 988 ? -27.143 -33.133 27.169 1.00 46.84 988 LEU A N 1
ATOM 7814 C CA . LEU A 1 988 ? -26.306 -32.475 26.151 1.00 46.84 988 LEU A CA 1
ATOM 7815 C C . LEU A 1 988 ? -26.388 -33.156 24.776 1.00 46.84 988 LEU A C 1
ATOM 7817 O O . LEU A 1 988 ? -26.296 -32.480 23.754 1.00 46.84 988 LEU A O 1
ATOM 7821 N N . SER A 1 989 ? -26.574 -34.476 24.751 1.00 45.03 989 SER A N 1
ATOM 7822 C CA . SER A 1 989 ? -26.762 -35.248 23.515 1.00 45.03 989 SER A CA 1
ATOM 7823 C C . SER A 1 989 ? -28.180 -35.081 22.950 1.00 45.03 989 SER A C 1
ATOM 7825 O O . SER A 1 989 ? -28.358 -34.985 21.738 1.00 45.03 989 SER A O 1
ATOM 7827 N N . GLU A 1 990 ? -29.187 -34.978 23.821 1.00 39.88 990 GLU A N 1
ATOM 7828 C CA . GLU A 1 990 ? -30.564 -34.619 23.457 1.00 39.88 990 GLU A CA 1
ATOM 7829 C C . GLU A 1 990 ? -30.657 -33.146 23.012 1.00 39.88 990 GLU A C 1
ATOM 7831 O O . GLU A 1 990 ? -31.354 -32.850 22.046 1.00 39.88 990 GLU A O 1
ATOM 7836 N N . LEU A 1 991 ? -29.876 -32.233 23.611 1.00 39.97 991 LEU A N 1
ATOM 7837 C CA . LEU A 1 991 ? -29.711 -30.845 23.154 1.00 39.97 991 LEU A CA 1
ATOM 7838 C C . LEU A 1 991 ? -29.163 -30.788 21.723 1.00 39.97 991 LEU A C 1
ATOM 7840 O O . LEU A 1 991 ? -29.658 -30.014 20.912 1.00 39.97 991 LEU A O 1
ATOM 7844 N N . ASP A 1 992 ? -28.162 -31.616 21.412 1.00 40.97 992 ASP A N 1
ATOM 7845 C CA . ASP A 1 992 ? -27.554 -31.715 20.078 1.00 40.97 992 ASP A CA 1
ATOM 7846 C C . ASP A 1 992 ? -28.583 -32.185 19.030 1.00 40.97 992 ASP A C 1
ATOM 7848 O O . ASP A 1 992 ? -28.633 -31.654 17.920 1.00 40.97 992 ASP A O 1
ATOM 7852 N N . GLN A 1 993 ? -29.479 -33.110 19.406 1.00 39.09 993 GLN A N 1
ATOM 7853 C CA . GLN A 1 993 ? -30.588 -33.595 18.567 1.00 39.09 993 GLN A CA 1
ATOM 7854 C C . GLN A 1 993 ? -31.761 -32.606 18.435 1.00 39.09 993 GLN A C 1
ATOM 7856 O O . GLN A 1 993 ? -32.391 -32.531 17.383 1.00 39.09 993 GLN A O 1
ATOM 7861 N N . VAL A 1 994 ? -32.063 -31.826 19.474 1.00 34.00 994 VAL A N 1
ATOM 7862 C CA . VAL A 1 994 ? -33.182 -30.865 19.478 1.00 34.00 994 VAL A CA 1
ATOM 7863 C C . VAL A 1 994 ? -32.796 -29.553 18.787 1.00 34.00 994 VAL A C 1
ATOM 7865 O O . VAL A 1 994 ? -33.578 -29.017 18.002 1.00 34.00 994 VAL A O 1
ATOM 7868 N N . VAL A 1 995 ? -31.562 -29.071 18.981 1.00 38.19 995 VAL A N 1
ATOM 7869 C CA . VAL A 1 995 ? -31.001 -27.907 18.264 1.00 38.19 995 VAL A CA 1
ATOM 7870 C C . VAL A 1 995 ? -30.872 -28.188 16.762 1.00 38.19 995 VAL A C 1
ATOM 7872 O O . VAL A 1 995 ? -30.947 -27.268 15.948 1.00 38.19 995 VAL A O 1
ATOM 7875 N N . SER A 1 996 ? -30.760 -29.459 16.370 1.00 36.50 996 SER A N 1
ATOM 7876 C CA . SER A 1 996 ? -30.800 -29.885 14.969 1.00 36.50 996 SER A CA 1
ATOM 7877 C C . SER A 1 996 ? -32.220 -30.065 14.393 1.00 36.50 996 SER A C 1
ATOM 7879 O O . SER A 1 996 ? -32.339 -30.259 13.183 1.00 36.50 996 SER A O 1
ATOM 7881 N N . MET A 1 997 ? -33.297 -29.916 15.185 1.00 32.94 997 MET A N 1
ATOM 7882 C CA . MET A 1 997 ? -34.687 -30.201 14.771 1.00 32.94 997 MET A CA 1
ATOM 7883 C C . MET A 1 997 ? -35.706 -29.029 14.808 1.00 32.94 997 MET A C 1
ATOM 7885 O O . MET A 1 997 ? -36.874 -29.286 14.549 1.00 32.94 997 MET A O 1
ATOM 7889 N N . HIS A 1 998 ? -35.290 -27.761 14.970 1.00 31.45 998 HIS A N 1
ATOM 7890 C CA . HIS A 1 998 ? -36.086 -26.494 14.973 1.00 31.45 998 HIS A CA 1
ATOM 7891 C C . HIS A 1 998 ? -36.563 -25.896 16.321 1.00 31.45 998 HIS A C 1
ATOM 7893 O O . HIS A 1 998 ? -36.917 -26.566 17.285 1.00 31.45 998 HIS A O 1
ATOM 7899 N N . GLU A 1 999 ? -36.625 -24.555 16.300 1.00 32.09 999 GLU A N 1
ATOM 7900 C CA . GLU A 1 999 ? -36.641 -23.546 17.378 1.00 32.09 999 GLU A CA 1
ATOM 7901 C C . GLU A 1 999 ? -37.935 -23.387 18.218 1.00 32.09 999 GLU A C 1
ATOM 7903 O O . GLU A 1 999 ? -38.174 -22.314 18.773 1.00 32.09 999 GLU A O 1
ATOM 7908 N N . ARG A 1 1000 ? -38.802 -24.402 18.354 1.00 30.58 1000 ARG A N 1
ATOM 7909 C CA . ARG A 1 1000 ? -40.142 -24.201 18.966 1.00 30.58 1000 ARG A CA 1
ATOM 7910 C C . ARG A 1 1000 ? -40.345 -24.660 20.424 1.00 30.58 1000 ARG A C 1
ATOM 7912 O O . ARG A 1 1000 ? -41.349 -24.272 21.008 1.00 30.58 1000 ARG A O 1
ATOM 7919 N N . SER A 1 1001 ? -39.419 -25.376 21.064 1.00 33.81 1001 SER A N 1
ATOM 7920 C CA . SER A 1 1001 ? -39.670 -26.022 22.380 1.00 33.81 1001 SER A CA 1
ATOM 7921 C C . SER A 1 1001 ? -38.974 -25.376 23.592 1.00 33.81 1001 SER A C 1
ATOM 7923 O O . SER A 1 1001 ? -38.450 -26.066 24.465 1.00 33.81 1001 SER A O 1
ATOM 7925 N N . ARG A 1 1002 ? -38.978 -24.040 23.698 1.00 38.12 1002 ARG A N 1
ATOM 7926 C CA . ARG A 1 1002 ? -38.370 -23.334 24.848 1.00 38.12 1002 ARG A CA 1
ATOM 7927 C C . ARG A 1 1002 ? -39.092 -23.595 26.184 1.00 38.12 1002 ARG A C 1
ATOM 7929 O O . ARG A 1 1002 ? -38.451 -23.556 27.228 1.00 38.12 1002 ARG A O 1
ATOM 7936 N N . ASP A 1 1003 ? -40.386 -23.907 26.154 1.00 33.12 1003 ASP A N 1
ATOM 7937 C CA . ASP A 1 1003 ? -41.203 -24.051 27.369 1.00 33.12 1003 ASP A CA 1
ATOM 7938 C C . ASP A 1 1003 ? -41.168 -25.477 27.959 1.00 33.12 1003 ASP A C 1
ATOM 7940 O O . ASP A 1 1003 ? -41.337 -25.656 29.163 1.00 33.12 1003 ASP A O 1
ATOM 7944 N N . GLU A 1 1004 ? -40.852 -26.496 27.152 1.00 34.34 1004 GLU A N 1
ATOM 7945 C CA . GLU A 1 1004 ? -40.656 -27.880 27.623 1.00 34.34 1004 GLU A CA 1
ATOM 7946 C C . GLU A 1 1004 ? -39.297 -28.059 28.327 1.00 34.34 1004 GLU A C 1
ATOM 7948 O O . GLU A 1 1004 ? -39.145 -28.899 29.216 1.00 34.34 1004 GLU A O 1
ATOM 7953 N N . LEU A 1 1005 ? -38.320 -27.211 27.981 1.00 35.75 1005 LEU A N 1
ATOM 7954 C CA . LEU A 1 1005 ? -36.953 -27.258 28.500 1.00 35.75 1005 LEU A CA 1
ATOM 7955 C C . LEU A 1 1005 ? -36.860 -26.849 29.983 1.00 35.75 1005 LEU A C 1
ATOM 7957 O O . LEU A 1 1005 ? -36.063 -27.415 30.728 1.00 35.75 1005 LEU A O 1
ATOM 7961 N N . SER A 1 1006 ? -37.698 -25.910 30.440 1.00 33.47 1006 SER A N 1
ATOM 7962 C CA . SER A 1 1006 ? -37.735 -25.505 31.855 1.00 33.47 1006 SER A CA 1
ATOM 7963 C C . SER A 1 1006 ? -38.245 -26.619 32.775 1.00 33.47 1006 SER A C 1
ATOM 7965 O O . SER A 1 1006 ? -37.765 -26.738 33.899 1.00 33.47 1006 SER A O 1
ATOM 7967 N N . ALA A 1 1007 ? -39.152 -27.474 32.295 1.00 34.34 1007 ALA A N 1
ATOM 7968 C CA . ALA A 1 1007 ? -39.736 -28.554 33.093 1.00 34.34 1007 ALA A CA 1
ATOM 7969 C C . ALA A 1 1007 ? -38.779 -29.748 33.297 1.00 34.34 1007 ALA A C 1
ATOM 7971 O O . ALA A 1 1007 ? -38.836 -30.428 34.320 1.00 34.34 1007 ALA A O 1
ATOM 7972 N N . LEU A 1 1008 ? -37.872 -29.999 32.346 1.00 33.69 1008 LEU A N 1
ATOM 7973 C CA . LEU A 1 1008 ? -36.896 -31.098 32.415 1.00 33.69 1008 LEU A CA 1
ATOM 7974 C C . LEU A 1 1008 ? -35.695 -30.780 33.318 1.00 33.69 1008 LEU A C 1
ATOM 7976 O O . LEU A 1 1008 ? -35.159 -31.673 33.975 1.00 33.69 1008 LEU A O 1
ATOM 7980 N N . ILE A 1 1009 ? -35.309 -29.504 33.401 1.00 33.34 1009 ILE A N 1
ATOM 7981 C CA . ILE A 1 1009 ? -34.211 -29.033 34.258 1.00 33.34 1009 ILE A CA 1
ATOM 7982 C C . ILE A 1 1009 ? -34.578 -29.155 35.747 1.00 33.34 1009 ILE A C 1
ATOM 7984 O O . ILE A 1 1009 ? -33.727 -29.526 36.556 1.00 33.34 1009 ILE A O 1
ATOM 7988 N N . GLU A 1 1010 ? -35.844 -28.934 36.112 1.00 33.16 1010 GLU A N 1
ATOM 7989 C CA . GLU A 1 1010 ? -36.322 -29.131 37.490 1.00 33.16 1010 GLU A CA 1
ATOM 7990 C C . GLU A 1 1010 ? -36.319 -30.608 37.917 1.00 33.16 1010 GLU A C 1
ATOM 7992 O O . GLU A 1 1010 ? -36.061 -30.915 39.081 1.00 33.16 1010 GLU A O 1
ATOM 7997 N N . ALA A 1 1011 ? -36.537 -31.538 36.981 1.00 32.69 1011 ALA A N 1
ATOM 7998 C CA . ALA A 1 1011 ? -36.565 -32.972 37.266 1.00 32.69 1011 ALA A CA 1
ATOM 7999 C C . ALA A 1 1011 ? -35.160 -33.585 37.435 1.00 32.69 1011 ALA A C 1
ATOM 8001 O O . ALA A 1 1011 ? -34.969 -34.476 38.264 1.00 32.69 1011 ALA A O 1
ATOM 8002 N N . ALA A 1 1012 ? -34.166 -33.098 36.684 1.00 32.31 1012 ALA A N 1
ATOM 8003 C CA . ALA A 1 1012 ? -32.805 -33.647 36.672 1.00 32.31 1012 ALA A CA 1
ATOM 8004 C C . ALA A 1 1012 ? -31.967 -33.283 37.916 1.00 32.31 1012 ALA A C 1
ATOM 8006 O O . ALA A 1 1012 ? -31.002 -33.975 38.241 1.00 32.31 1012 ALA A O 1
ATOM 8007 N N . LEU A 1 1013 ? -32.341 -32.232 38.653 1.00 31.53 1013 LEU A N 1
ATOM 8008 C CA . LEU A 1 1013 ? -31.634 -31.791 39.865 1.00 31.53 1013 LEU A CA 1
ATOM 8009 C C . LEU A 1 1013 ? -31.840 -32.720 41.080 1.00 31.53 1013 LEU A C 1
ATOM 8011 O O . LEU A 1 1013 ? -31.208 -32.519 42.116 1.00 31.53 1013 LEU A O 1
ATOM 8015 N N . VAL A 1 1014 ? -32.692 -33.744 40.968 1.00 32.94 1014 VAL A N 1
ATOM 8016 C CA . VAL A 1 1014 ? -33.102 -34.600 42.095 1.00 32.94 1014 VAL A CA 1
ATOM 8017 C C . VAL A 1 1014 ? -32.335 -35.937 42.167 1.00 32.94 1014 VAL A C 1
ATOM 8019 O O . VAL A 1 1014 ? -32.346 -36.578 43.217 1.00 32.94 1014 VAL A O 1
ATOM 8022 N N . THR A 1 1015 ? -31.628 -36.377 41.115 1.00 31.25 1015 THR A N 1
ATOM 8023 C CA . THR A 1 1015 ? -31.254 -37.807 40.973 1.00 31.25 1015 THR A CA 1
ATOM 8024 C C . THR A 1 1015 ? -29.768 -38.188 40.919 1.00 31.25 1015 THR A C 1
ATOM 8026 O O . THR A 1 1015 ? -29.472 -39.383 40.884 1.00 31.25 1015 THR A O 1
ATOM 8029 N N . SER A 1 1016 ? -28.796 -37.275 40.989 1.00 28.25 1016 SER A N 1
ATOM 8030 C CA . SER A 1 1016 ? -27.374 -37.655 40.858 1.00 28.25 1016 SER A CA 1
ATOM 8031 C C . SER A 1 1016 ? -26.726 -38.156 42.164 1.00 28.25 1016 SER A C 1
ATOM 8033 O O . SER A 1 1016 ? -25.940 -37.476 42.817 1.00 28.25 1016 SER A O 1
ATOM 8035 N N . ASN A 1 1017 ? -27.010 -39.413 42.518 1.00 29.28 1017 ASN A N 1
ATOM 8036 C CA . ASN A 1 1017 ? -26.243 -40.211 43.482 1.00 29.28 1017 ASN A CA 1
ATOM 8037 C C . ASN A 1 1017 ? -26.039 -41.636 42.920 1.00 29.28 1017 ASN A C 1
ATOM 8039 O O . ASN A 1 1017 ? -26.985 -42.420 42.946 1.00 29.28 1017 ASN A O 1
ATOM 8043 N N . SER A 1 1018 ? -24.836 -41.974 42.411 1.00 28.02 1018 SER A N 1
ATOM 8044 C CA . SER A 1 1018 ? -24.155 -43.306 42.451 1.00 28.02 1018 SER A CA 1
ATOM 8045 C C . SER A 1 1018 ? -23.157 -43.589 41.291 1.00 28.02 1018 SER A C 1
ATOM 8047 O O . SER A 1 1018 ? -23.243 -43.018 40.211 1.00 28.02 1018 SER A O 1
ATOM 8049 N N . ASN A 1 1019 ? -22.170 -44.454 41.591 1.00 29.92 1019 ASN A N 1
ATOM 8050 C CA . ASN A 1 1019 ? -20.854 -44.715 40.957 1.00 29.92 1019 ASN A CA 1
ATOM 8051 C C . ASN A 1 1019 ? -20.777 -45.840 39.878 1.00 29.92 1019 ASN A C 1
ATOM 8053 O O . ASN A 1 1019 ? -21.561 -46.782 39.930 1.00 29.92 1019 ASN A O 1
ATOM 8057 N N . GLY A 1 1020 ? -19.666 -45.854 39.095 1.00 26.64 1020 GLY A N 1
ATOM 8058 C CA . GLY A 1 1020 ? -18.950 -47.041 38.517 1.00 26.64 1020 GLY A CA 1
ATOM 8059 C C . GLY A 1 1020 ? -19.249 -47.393 37.036 1.00 26.64 1020 GLY A C 1
ATOM 8060 O O . GLY A 1 1020 ? -20.361 -47.153 36.602 1.00 26.64 1020 GLY A O 1
ATOM 8061 N N . SER A 1 1021 ? -18.404 -47.987 36.161 1.00 26.31 1021 SER A N 1
ATOM 8062 C CA . SER A 1 1021 ? -17.040 -48.586 36.139 1.00 26.31 1021 SER A CA 1
ATOM 8063 C C . SER A 1 1021 ? -16.588 -48.839 34.654 1.00 26.31 1021 SER A C 1
ATOM 8065 O O . SER A 1 1021 ? -17.347 -48.534 33.741 1.00 26.31 1021 SER A O 1
ATOM 8067 N N . SER A 1 1022 ? -15.364 -49.350 34.410 1.00 28.05 1022 SER A N 1
ATOM 8068 C CA . SER A 1 1022 ? -14.507 -49.294 33.186 1.00 28.05 1022 SER A CA 1
ATOM 8069 C C . SER A 1 1022 ? -14.488 -50.513 32.215 1.00 28.05 1022 SER A C 1
ATOM 8071 O O . SER A 1 1022 ? -14.920 -51.600 32.585 1.00 28.05 1022 SER A O 1
ATOM 8073 N N . MET A 1 1023 ? -13.862 -50.374 31.014 1.00 22.50 1023 MET A N 1
ATOM 8074 C CA . MET A 1 1023 ? -13.140 -51.454 30.272 1.00 22.50 1023 MET A CA 1
ATOM 8075 C C . MET A 1 1023 ? -12.157 -50.938 29.167 1.00 22.50 1023 MET A C 1
ATOM 8077 O O . MET A 1 1023 ? -12.405 -49.891 28.577 1.00 22.50 1023 MET A O 1
ATOM 8081 N N . GLN A 1 1024 ? -11.053 -51.674 28.890 1.00 25.25 1024 GLN A N 1
ATOM 8082 C CA . GLN A 1 1024 ? -9.874 -51.370 28.013 1.00 25.25 1024 GLN A CA 1
ATOM 8083 C C . GLN A 1 1024 ? -9.647 -52.393 26.857 1.00 25.25 1024 GLN A C 1
ATOM 8085 O O . GLN A 1 1024 ? -10.018 -53.552 27.038 1.00 25.25 1024 GLN A O 1
ATOM 8090 N N . ARG A 1 1025 ? -8.892 -52.031 25.780 1.00 21.73 1025 ARG A N 1
ATOM 8091 C CA . ARG A 1 1025 ? -8.053 -52.906 24.880 1.00 21.73 1025 ARG A CA 1
ATOM 8092 C C . ARG A 1 1025 ? -6.903 -52.122 24.160 1.00 21.73 1025 ARG A C 1
ATOM 8094 O O . ARG A 1 1025 ? -7.085 -50.933 23.939 1.00 21.73 1025 ARG A O 1
ATOM 8101 N N . GLY A 1 1026 ? -5.768 -52.769 23.785 1.00 25.05 1026 GLY A N 1
ATOM 8102 C CA . GLY A 1 1026 ? -4.539 -52.179 23.144 1.00 25.05 1026 GLY A CA 1
ATOM 8103 C C . GLY A 1 1026 ? -3.894 -52.998 21.979 1.00 25.05 1026 GLY A C 1
ATOM 8104 O O . GLY A 1 1026 ? -4.433 -54.063 21.666 1.00 25.05 1026 GLY A O 1
ATOM 8105 N N . VAL A 1 1027 ? -2.788 -52.526 21.336 1.00 24.09 1027 VAL A N 1
ATOM 8106 C CA . VAL A 1 1027 ? -2.154 -53.048 20.070 1.00 24.09 1027 VAL A CA 1
ATOM 8107 C C . VAL A 1 1027 ? -0.577 -52.967 20.012 1.00 24.09 1027 VAL A C 1
ATOM 8109 O O . VAL A 1 1027 ? 0.067 -52.455 20.916 1.00 24.09 1027 VAL A O 1
ATOM 8112 N N . LEU A 1 1028 ? 0.055 -53.583 18.981 1.00 22.20 1028 LEU A N 1
ATOM 8113 C CA . LEU A 1 1028 ? 1.456 -54.070 18.791 1.00 22.20 1028 LEU A CA 1
ATOM 8114 C C . LEU A 1 1028 ? 2.388 -53.200 17.884 1.00 22.20 1028 LEU A C 1
ATOM 8116 O O . LEU A 1 1028 ? 1.911 -52.336 17.154 1.00 22.20 1028 LEU A O 1
ATOM 8120 N N . ILE A 1 1029 ? 3.711 -53.481 17.858 1.00 27.80 1029 ILE A N 1
ATOM 8121 C CA . ILE A 1 1029 ? 4.792 -52.626 17.283 1.00 27.80 1029 ILE A CA 1
ATOM 8122 C C . ILE A 1 1029 ? 5.829 -53.443 16.474 1.00 27.80 1029 ILE A C 1
ATOM 8124 O O . ILE A 1 1029 ? 6.173 -54.542 16.897 1.00 27.80 1029 ILE A O 1
ATOM 8128 N N . SER A 1 1030 ? 6.402 -52.896 15.380 1.00 23.72 1030 SER A N 1
ATOM 8129 C CA . SER A 1 1030 ? 7.561 -53.470 14.646 1.00 23.72 1030 SER A CA 1
ATOM 8130 C C . SER A 1 1030 ? 8.570 -52.395 14.167 1.00 23.72 1030 SER A C 1
ATOM 8132 O O . SER A 1 1030 ? 8.113 -51.345 13.720 1.00 23.72 1030 SER A O 1
ATOM 8134 N N . PRO A 1 1031 ? 9.904 -52.643 14.168 1.00 32.06 1031 PRO A N 1
ATOM 8135 C CA . PRO A 1 1031 ? 10.925 -51.664 13.756 1.00 32.06 1031 PRO A CA 1
ATOM 8136 C C . PRO A 1 1031 ? 11.512 -51.900 12.343 1.00 32.06 1031 PRO A C 1
ATOM 8138 O O . PRO A 1 1031 ? 11.612 -53.041 11.885 1.00 32.06 1031 PRO A O 1
ATOM 8141 N N . ARG A 1 1032 ? 11.981 -50.830 11.675 1.00 24.97 1032 ARG A N 1
ATOM 8142 C CA . ARG A 1 1032 ? 12.900 -50.878 10.512 1.00 24.97 1032 ARG A CA 1
ATOM 8143 C C . ARG A 1 1032 ? 13.968 -49.773 10.590 1.00 24.97 1032 ARG A C 1
ATOM 8145 O O . ARG A 1 1032 ? 13.714 -48.702 11.118 1.00 24.97 1032 ARG A O 1
ATOM 8152 N N . VAL A 1 1033 ? 15.162 -50.079 10.070 1.00 30.16 1033 VAL A N 1
ATOM 8153 C CA . VAL A 1 1033 ? 16.398 -49.263 10.082 1.00 30.16 1033 VAL A CA 1
ATOM 8154 C C . VAL A 1 1033 ? 16.560 -48.506 8.752 1.00 30.16 1033 VAL A C 1
ATOM 8156 O O . VAL A 1 1033 ? 16.255 -49.081 7.707 1.00 30.16 1033 VAL A O 1
ATOM 8159 N N . PHE A 1 1034 ? 17.096 -47.276 8.773 1.00 27.86 1034 PHE A N 1
ATOM 8160 C CA . PHE A 1 1034 ? 17.412 -46.468 7.578 1.00 27.86 1034 PHE A CA 1
ATOM 8161 C C . PHE A 1 1034 ? 18.874 -45.950 7.570 1.00 27.86 1034 PHE A C 1
ATOM 8163 O O . PHE A 1 1034 ? 19.429 -45.642 8.624 1.00 27.86 1034 PHE A O 1
ATOM 8170 N N . GLU A 1 1035 ? 19.488 -45.856 6.376 1.00 27.64 1035 GLU A N 1
ATOM 8171 C CA . GLU A 1 1035 ? 20.831 -45.290 6.093 1.00 27.64 1035 GLU A CA 1
ATOM 8172 C C . GLU A 1 1035 ? 20.783 -43.798 5.652 1.00 27.64 1035 GLU A C 1
ATOM 8174 O O . GLU A 1 1035 ? 19.716 -43.261 5.376 1.00 27.64 1035 GLU A O 1
ATOM 8179 N N . ALA A 1 1036 ? 21.944 -43.117 5.621 1.00 29.44 1036 ALA A N 1
ATOM 8180 C CA . ALA A 1 1036 ? 22.190 -41.787 6.216 1.00 29.44 1036 ALA A CA 1
ATOM 8181 C C . ALA A 1 1036 ? 22.429 -40.551 5.297 1.00 29.44 1036 ALA A C 1
ATOM 8183 O O . ALA A 1 1036 ? 22.964 -40.693 4.201 1.00 29.44 1036 ALA A O 1
ATOM 8184 N N . SER A 1 1037 ? 22.192 -39.335 5.853 1.00 31.80 1037 SER A N 1
ATOM 8185 C CA . SER A 1 1037 ? 23.019 -38.087 5.794 1.00 31.80 1037 SER A CA 1
ATOM 8186 C C . SER A 1 1037 ? 22.444 -36.984 6.736 1.00 31.80 1037 SER A C 1
ATOM 8188 O O . SER A 1 1037 ? 21.271 -37.078 7.083 1.00 31.80 1037 SER A O 1
ATOM 8190 N N . PRO A 1 1038 ? 23.157 -35.889 7.092 1.00 41.84 1038 PRO A N 1
ATOM 8191 C CA . PRO A 1 1038 ? 24.327 -35.763 7.959 1.00 41.84 1038 PRO A CA 1
ATOM 8192 C C . PRO A 1 1038 ? 23.914 -35.478 9.429 1.00 41.84 1038 PRO A C 1
ATOM 8194 O O . PRO A 1 1038 ? 24.147 -34.407 9.986 1.00 41.84 1038 PRO A O 1
ATOM 8197 N N . GLY A 1 1039 ? 23.285 -36.452 10.078 1.00 52.00 1039 GLY A N 1
ATOM 8198 C CA . GLY A 1 1039 ? 23.008 -36.464 11.515 1.00 52.00 1039 GLY A CA 1
ATOM 8199 C C . GLY A 1 1039 ? 22.675 -37.891 11.933 1.00 52.00 1039 GLY A C 1
ATOM 8200 O O . GLY A 1 1039 ? 22.087 -38.634 11.149 1.00 52.00 1039 GLY A O 1
ATOM 8201 N N . ARG A 1 1040 ? 23.116 -38.328 13.117 1.00 55.88 1040 ARG A N 1
ATOM 8202 C CA . ARG A 1 1040 ? 22.782 -39.665 13.638 1.00 55.88 1040 ARG A CA 1
ATOM 8203 C C . ARG A 1 1040 ? 22.156 -39.531 15.015 1.00 55.88 1040 ARG A C 1
ATOM 8205 O O . ARG A 1 1040 ? 22.752 -38.915 15.895 1.00 55.88 1040 ARG A O 1
ATOM 8212 N N . VAL A 1 1041 ? 20.972 -40.113 15.181 1.00 55.41 1041 VAL A N 1
ATOM 8213 C CA . VAL A 1 1041 ? 20.220 -40.150 16.438 1.00 55.41 1041 VAL A CA 1
ATOM 8214 C C . VAL A 1 1041 ? 19.705 -41.570 16.648 1.00 55.41 1041 VAL A C 1
ATOM 8216 O O . VAL A 1 1041 ? 19.209 -42.188 15.708 1.00 55.41 1041 VAL A O 1
ATOM 8219 N N . SER A 1 1042 ? 19.836 -42.092 17.865 1.00 58.59 1042 SER A N 1
ATOM 8220 C CA . SER A 1 1042 ? 19.358 -43.424 18.240 1.00 58.59 1042 SER A CA 1
ATOM 8221 C C . SER A 1 1042 ? 18.811 -43.428 19.666 1.00 58.59 1042 SER A C 1
ATOM 8223 O O . SER A 1 1042 ? 19.335 -42.736 20.540 1.00 58.59 1042 SER A O 1
ATOM 8225 N N . VAL A 1 1043 ? 17.773 -44.240 19.892 1.00 59.19 1043 VAL A N 1
ATOM 8226 C CA . VAL A 1 1043 ? 17.265 -44.604 21.221 1.00 59.19 1043 VAL A CA 1
ATOM 8227 C C . VAL A 1 1043 ? 17.567 -46.071 21.456 1.00 59.19 1043 VAL A C 1
ATOM 8229 O O . VAL A 1 1043 ? 17.013 -46.943 20.792 1.00 59.19 1043 VAL A O 1
ATOM 8232 N N . ASP A 1 1044 ? 18.442 -46.337 22.412 1.00 54.19 1044 ASP A N 1
ATOM 8233 C CA . ASP A 1 1044 ? 18.962 -47.674 22.684 1.00 54.19 1044 ASP A CA 1
ATOM 8234 C C . ASP A 1 1044 ? 18.398 -48.273 23.983 1.00 54.19 1044 ASP A C 1
ATOM 8236 O O . ASP A 1 1044 ? 18.529 -49.478 24.203 1.00 54.19 1044 ASP A O 1
ATOM 8240 N N . ALA A 1 1045 ? 17.717 -47.478 24.824 1.00 57.41 1045 ALA A N 1
ATOM 8241 C CA . ALA A 1 1045 ? 16.992 -47.987 25.991 1.00 57.41 1045 ALA A CA 1
ATOM 8242 C C . ALA A 1 1045 ? 15.757 -47.148 26.372 1.00 57.41 1045 ALA A C 1
ATOM 8244 O O . ALA A 1 1045 ? 15.786 -45.915 26.346 1.00 57.41 1045 ALA A O 1
ATOM 8245 N N . ILE A 1 1046 ? 14.687 -47.837 26.791 1.00 54.50 1046 ILE A N 1
ATOM 8246 C CA . ILE A 1 1046 ? 13.431 -47.261 27.297 1.00 54.50 1046 ILE A CA 1
ATOM 8247 C C . ILE A 1 1046 ? 12.995 -48.054 28.540 1.00 54.50 1046 ILE A C 1
ATOM 8249 O O . ILE A 1 1046 ? 12.727 -49.249 28.430 1.00 54.50 1046 ILE A O 1
ATOM 8253 N N . GLY A 1 1047 ? 12.916 -47.410 29.711 1.00 55.25 1047 GLY A N 1
ATOM 8254 C CA . GLY A 1 1047 ? 12.402 -48.023 30.947 1.00 55.25 1047 GLY A CA 1
ATOM 8255 C C . GLY A 1 1047 ? 13.146 -47.631 32.233 1.00 55.25 1047 GLY A C 1
ATOM 8256 O O . GLY A 1 1047 ? 14.186 -46.980 32.197 1.00 55.25 1047 GLY A O 1
ATOM 8257 N N . THR A 1 1048 ? 12.602 -48.037 33.388 1.00 46.06 1048 THR A N 1
ATOM 8258 C CA . THR A 1 1048 ? 13.097 -47.707 34.746 1.00 46.06 1048 THR A CA 1
ATOM 8259 C C . THR A 1 1048 ? 14.024 -48.759 35.380 1.00 46.06 1048 THR A C 1
ATOM 8261 O O . THR A 1 1048 ? 14.439 -48.595 36.525 1.00 46.06 1048 THR A O 1
ATOM 8264 N N . LEU A 1 1049 ? 14.400 -49.828 34.667 1.00 38.09 1049 LEU A N 1
ATOM 8265 C CA . LEU A 1 1049 ? 15.320 -50.861 35.169 1.00 38.09 1049 LEU A CA 1
ATOM 8266 C C . LEU A 1 1049 ? 16.734 -50.665 34.603 1.00 38.09 1049 LEU A C 1
ATOM 8268 O O . LEU A 1 1049 ? 16.980 -50.829 33.412 1.00 38.09 1049 LEU A O 1
ATOM 8272 N N . ILE A 1 1050 ? 17.679 -50.328 35.481 1.00 38.47 1050 ILE A N 1
ATOM 8273 C CA . ILE A 1 1050 ? 19.111 -50.224 35.175 1.00 38.47 1050 ILE A CA 1
ATOM 8274 C C . ILE A 1 1050 ? 19.673 -51.647 34.936 1.00 38.47 1050 ILE A C 1
ATOM 8276 O O . ILE A 1 1050 ? 19.845 -52.401 35.890 1.00 38.47 1050 ILE A O 1
ATOM 8280 N N . GLY A 1 1051 ? 19.961 -52.026 33.679 1.00 30.97 1051 GLY A N 1
ATOM 8281 C CA . GLY A 1 1051 ? 20.595 -53.306 33.280 1.00 30.97 1051 GLY A CA 1
ATOM 8282 C C . GLY A 1 1051 ? 20.697 -53.480 31.747 1.00 30.97 1051 GLY A C 1
ATOM 8283 O O . GLY A 1 1051 ? 19.972 -52.793 31.040 1.00 30.97 1051 GLY A O 1
ATOM 8284 N N . PRO A 1 1052 ? 21.623 -54.299 31.199 1.00 30.95 1052 PRO A N 1
ATOM 8285 C CA . PRO A 1 1052 ? 22.311 -54.013 29.935 1.00 30.95 1052 PRO A CA 1
ATOM 8286 C C . PRO A 1 1052 ? 21.472 -54.280 28.674 1.00 30.95 1052 PRO A C 1
ATOM 8288 O O . PRO A 1 1052 ? 20.884 -55.344 28.540 1.00 30.95 1052 PRO A O 1
ATOM 8291 N N . GLN A 1 1053 ? 21.515 -53.313 27.747 1.00 35.62 1053 GLN A N 1
ATOM 8292 C CA . GLN A 1 1053 ? 21.157 -53.372 26.319 1.00 35.62 1053 GLN A CA 1
ATOM 8293 C C . GLN A 1 1053 ? 19.892 -54.162 25.942 1.00 35.62 1053 GLN A C 1
ATOM 8295 O O . GLN A 1 1053 ? 19.912 -55.384 25.804 1.00 35.62 1053 GLN A O 1
ATOM 8300 N N . ILE A 1 1054 ? 18.820 -53.438 25.598 1.00 34.94 1054 ILE A N 1
ATOM 8301 C CA . ILE A 1 1054 ? 17.697 -54.008 24.844 1.00 34.94 1054 ILE A CA 1
ATOM 8302 C C . ILE A 1 1054 ? 18.135 -54.145 23.377 1.00 34.94 1054 ILE A C 1
ATOM 8304 O O . ILE A 1 1054 ? 17.774 -53.356 22.510 1.00 34.94 1054 ILE A O 1
ATOM 8308 N N . HIS A 1 1055 ? 18.933 -55.170 23.087 1.00 31.80 1055 HIS A N 1
ATOM 8309 C CA . HIS A 1 1055 ? 18.964 -55.757 21.755 1.00 31.80 1055 HIS A CA 1
ATOM 8310 C C . HIS A 1 1055 ? 17.925 -56.880 21.717 1.00 31.80 1055 HIS A C 1
ATOM 8312 O O . HIS A 1 1055 ? 18.162 -57.976 22.212 1.00 31.80 1055 HIS A O 1
ATOM 8318 N N . GLY A 1 1056 ? 16.767 -56.599 21.116 1.00 36.47 1056 GLY A N 1
ATOM 8319 C CA . GLY A 1 1056 ? 15.868 -57.635 20.605 1.00 36.47 1056 GLY A CA 1
ATOM 8320 C C . GLY A 1 1056 ? 15.127 -58.494 21.635 1.00 36.47 1056 GLY A C 1
ATOM 8321 O O . GLY A 1 1056 ? 15.124 -59.715 21.497 1.00 36.47 1056 GLY A O 1
ATOM 8322 N N . THR A 1 1057 ? 14.425 -57.897 22.601 1.00 29.69 1057 THR A N 1
ATOM 8323 C CA . THR A 1 1057 ? 13.373 -58.615 23.345 1.00 29.69 1057 THR A CA 1
ATOM 8324 C C . THR A 1 1057 ? 11.984 -58.214 22.838 1.00 29.69 1057 THR A C 1
ATOM 8326 O O . THR A 1 1057 ? 11.695 -57.039 22.631 1.00 29.69 1057 THR A O 1
ATOM 8329 N N . ALA A 1 1058 ? 11.137 -59.216 22.583 1.00 34.25 1058 ALA A N 1
ATOM 8330 C CA . ALA A 1 1058 ? 9.795 -59.091 22.003 1.00 34.25 1058 ALA A CA 1
ATOM 8331 C C . ALA A 1 1058 ? 8.686 -58.865 23.053 1.00 34.25 1058 ALA A C 1
ATOM 8333 O O . ALA A 1 1058 ? 7.502 -58.977 22.731 1.00 34.25 1058 ALA A O 1
ATOM 8334 N N . ASP A 1 1059 ? 9.057 -58.565 24.299 1.00 34.31 1059 ASP A N 1
ATOM 8335 C CA . ASP A 1 1059 ? 8.114 -58.465 25.410 1.00 34.31 1059 ASP A CA 1
ATOM 8336 C C . ASP A 1 1059 ? 7.711 -57.005 25.687 1.00 34.31 1059 ASP A C 1
ATOM 8338 O O . ASP A 1 1059 ? 8.570 -56.119 25.734 1.00 34.31 1059 ASP A O 1
ATOM 8342 N N . PRO A 1 1060 ? 6.410 -56.725 25.888 1.00 39.25 1060 PRO A N 1
ATOM 8343 C CA . PRO A 1 1060 ? 5.924 -55.390 26.213 1.00 39.25 1060 PRO A CA 1
ATOM 8344 C C . PRO A 1 1060 ? 6.459 -54.924 27.574 1.00 39.25 1060 PRO A C 1
ATOM 8346 O O . PRO A 1 1060 ? 6.280 -55.595 28.591 1.00 39.25 1060 PRO A O 1
ATOM 8349 N N . VAL A 1 1061 ? 7.078 -53.741 27.606 1.00 40.84 1061 VAL A N 1
ATOM 8350 C CA . VAL A 1 1061 ? 7.569 -53.127 28.848 1.00 40.84 1061 VAL A CA 1
ATOM 8351 C C . VAL A 1 1061 ? 6.393 -52.482 29.583 1.00 40.84 1061 VAL A C 1
ATOM 8353 O O . VAL A 1 1061 ? 5.889 -51.438 29.176 1.00 40.84 1061 VAL A O 1
ATOM 8356 N N . MET A 1 1062 ? 5.943 -53.113 30.667 1.00 43.97 1062 MET A N 1
ATOM 8357 C CA . MET A 1 1062 ? 4.971 -52.536 31.599 1.00 43.97 1062 MET A CA 1
ATOM 8358 C C . MET A 1 1062 ? 5.686 -51.569 32.547 1.00 43.97 1062 MET A C 1
ATOM 8360 O O . MET A 1 1062 ? 6.682 -51.929 33.173 1.00 43.97 1062 MET A O 1
ATOM 8364 N N . LEU A 1 1063 ? 5.182 -50.341 32.654 1.00 46.75 1063 LEU A N 1
ATOM 8365 C CA . LEU A 1 1063 ? 5.794 -49.283 33.455 1.00 46.75 1063 LEU A CA 1
ATOM 8366 C C . LEU A 1 1063 ? 5.152 -49.224 34.848 1.00 46.75 1063 LEU A C 1
ATOM 8368 O O . LEU A 1 1063 ? 4.042 -48.722 34.998 1.00 46.75 1063 LEU A O 1
ATOM 8372 N N . ASP A 1 1064 ? 5.860 -49.714 35.865 1.00 40.81 1064 ASP A N 1
ATOM 8373 C CA . ASP A 1 1064 ? 5.487 -49.630 37.292 1.00 40.81 1064 ASP A CA 1
ATOM 8374 C C . ASP A 1 1064 ? 6.111 -48.387 37.962 1.00 40.81 1064 ASP A C 1
ATOM 8376 O O . ASP A 1 1064 ? 6.793 -48.448 38.979 1.00 40.81 1064 ASP A O 1
ATOM 8380 N N . GLY A 1 1065 ? 5.996 -47.220 37.332 1.00 51.38 1065 GLY A N 1
ATOM 8381 C CA . GLY A 1 1065 ? 6.672 -46.021 37.824 1.00 51.38 1065 GLY A CA 1
ATOM 8382 C C . GLY A 1 1065 ? 5.942 -44.745 37.467 1.00 51.38 1065 GLY A C 1
ATOM 8383 O O . GLY A 1 1065 ? 5.185 -44.690 36.507 1.00 51.38 1065 GLY A O 1
ATOM 8384 N N . HIS A 1 1066 ? 6.181 -43.682 38.234 1.00 51.56 1066 HIS A N 1
ATOM 8385 C CA . HIS A 1 1066 ? 5.634 -42.355 37.938 1.00 51.56 1066 HIS A CA 1
ATOM 8386 C C . HIS A 1 1066 ? 6.260 -41.709 36.691 1.00 51.56 1066 HIS A C 1
ATOM 8388 O O . HIS A 1 1066 ? 5.698 -40.746 36.171 1.00 51.56 1066 HIS A O 1
ATOM 8394 N N . HIS A 1 1067 ? 7.391 -42.235 36.204 1.00 56.94 1067 HIS A N 1
ATOM 8395 C CA . HIS A 1 1067 ? 8.116 -41.712 35.051 1.00 56.94 1067 HIS A CA 1
ATOM 8396 C C . HIS A 1 1067 ? 8.684 -42.829 34.157 1.00 56.94 1067 HIS A C 1
ATOM 8398 O O . HIS A 1 1067 ? 9.038 -43.895 34.660 1.00 56.94 1067 HIS A O 1
ATOM 8404 N N . VAL A 1 1068 ? 8.810 -42.567 32.852 1.00 58.31 1068 VAL A N 1
ATOM 8405 C CA . VAL A 1 1068 ? 9.624 -43.356 31.908 1.00 58.31 1068 VAL A CA 1
ATOM 8406 C C . VAL A 1 1068 ? 10.914 -42.611 31.642 1.00 58.31 1068 VAL A C 1
ATOM 8408 O O . VAL A 1 1068 ? 10.868 -41.436 31.284 1.00 58.31 1068 VAL A O 1
ATOM 8411 N N . THR A 1 1069 ? 12.042 -43.303 31.732 1.00 60.94 1069 THR A N 1
ATOM 8412 C CA . THR A 1 1069 ? 13.336 -42.760 31.325 1.00 60.94 1069 THR A CA 1
ATOM 8413 C C . THR A 1 1069 ? 13.759 -43.353 29.982 1.00 60.94 1069 THR A C 1
ATOM 8415 O O . THR A 1 1069 ? 13.677 -44.563 29.763 1.00 60.94 1069 THR A O 1
ATOM 8418 N N . PHE A 1 1070 ? 14.207 -42.487 29.081 1.00 64.50 1070 PHE A N 1
ATOM 8419 C CA . PHE A 1 1070 ? 14.713 -42.801 27.751 1.00 64.50 1070 PHE A CA 1
ATOM 8420 C C . PHE A 1 1070 ? 16.193 -42.458 27.712 1.00 64.50 1070 PHE A C 1
ATOM 8422 O O . PHE A 1 1070 ? 16.578 -41.352 28.093 1.00 64.50 1070 PHE A O 1
ATOM 8429 N N . ARG A 1 1071 ? 17.018 -43.387 27.230 1.00 65.44 1071 ARG A N 1
ATOM 8430 C CA . ARG A 1 1071 ? 18.449 -43.157 27.029 1.00 65.44 1071 ARG A CA 1
ATOM 8431 C C . ARG A 1 1071 ? 18.822 -43.438 25.587 1.00 65.44 1071 ARG A C 1
ATOM 8433 O O . ARG A 1 1071 ? 18.389 -44.429 24.999 1.00 65.44 1071 ARG A O 1
ATOM 8440 N N . GLY A 1 1072 ? 19.656 -42.571 25.041 1.00 70.88 1072 GLY A N 1
ATOM 8441 C CA . GLY A 1 1072 ? 20.138 -42.714 23.680 1.00 70.88 1072 GLY A CA 1
ATOM 8442 C C . GLY A 1 1072 ? 21.365 -41.868 23.414 1.00 70.88 1072 GLY A C 1
ATOM 8443 O O . GLY A 1 1072 ? 21.993 -41.344 24.340 1.00 70.88 1072 GLY A O 1
ATOM 8444 N N . TRP A 1 1073 ? 21.705 -41.732 22.140 1.00 67.31 1073 TRP A N 1
ATOM 8445 C CA . TRP A 1 1073 ? 22.813 -40.899 21.698 1.00 67.31 1073 TRP A CA 1
ATOM 8446 C C . TRP A 1 1073 ? 22.465 -40.124 20.427 1.00 67.31 1073 TRP A C 1
ATOM 8448 O O . TRP A 1 1073 ? 21.630 -40.542 19.623 1.00 67.31 1073 TRP A O 1
ATOM 8458 N N . ALA A 1 1074 ? 23.081 -38.954 20.272 1.00 63.84 1074 ALA A N 1
ATOM 8459 C CA . ALA A 1 1074 ? 22.863 -38.062 19.140 1.00 63.84 1074 ALA A CA 1
ATOM 8460 C C . ALA A 1 1074 ? 24.154 -37.326 18.767 1.00 63.84 1074 ALA A C 1
ATOM 8462 O O . ALA A 1 1074 ? 24.892 -36.871 19.642 1.00 63.84 1074 ALA A O 1
ATOM 8463 N N . HIS A 1 1075 ? 24.411 -37.175 17.467 1.00 58.25 1075 HIS A N 1
ATOM 8464 C CA . HIS A 1 1075 ? 25.538 -36.407 16.944 1.00 58.25 1075 HIS A CA 1
ATOM 8465 C C . HIS A 1 1075 ? 25.112 -35.551 15.741 1.00 58.25 1075 HIS A C 1
ATOM 8467 O O . HIS A 1 1075 ? 24.621 -36.071 14.735 1.00 58.25 1075 HIS A O 1
ATOM 8473 N N . SER A 1 1076 ? 25.337 -34.234 15.844 1.00 54.88 1076 SER A N 1
ATOM 8474 C CA . SER A 1 1076 ? 25.280 -33.299 14.714 1.00 54.88 1076 SER A CA 1
ATOM 8475 C C . SER A 1 1076 ? 26.676 -33.164 14.105 1.00 54.88 1076 SER A C 1
ATOM 8477 O O . SER A 1 1076 ? 27.607 -32.768 14.803 1.00 54.88 1076 SER A O 1
ATOM 8479 N N . GLY A 1 1077 ? 26.835 -33.489 12.822 1.00 52.97 1077 GLY A N 1
ATOM 8480 C CA . GLY A 1 1077 ? 28.131 -33.412 12.138 1.00 52.97 1077 GLY A CA 1
ATOM 8481 C C . GLY A 1 1077 ? 28.594 -31.992 11.779 1.00 52.97 1077 GLY A C 1
ATOM 8482 O O . GLY A 1 1077 ? 29.595 -31.861 11.085 1.00 52.97 1077 GLY A O 1
ATOM 8483 N N . VAL A 1 1078 ? 27.863 -30.936 12.172 1.00 46.00 1078 VAL A N 1
ATOM 8484 C CA . VAL A 1 1078 ? 28.054 -29.568 11.635 1.00 46.00 1078 VAL A CA 1
ATOM 8485 C C . VAL A 1 1078 ? 28.046 -28.466 12.716 1.00 46.00 1078 VAL A C 1
ATOM 8487 O O . VAL A 1 1078 ? 28.355 -27.318 12.411 1.00 46.00 1078 VAL A O 1
ATOM 8490 N N . ALA A 1 1079 ? 27.716 -28.763 13.979 1.00 49.31 1079 ALA A N 1
ATOM 8491 C CA . ALA A 1 1079 ? 27.585 -27.741 15.027 1.00 49.31 1079 ALA A CA 1
ATOM 8492 C C . ALA A 1 1079 ? 28.007 -28.229 16.423 1.00 49.31 1079 ALA A C 1
ATOM 8494 O O . ALA A 1 1079 ? 27.891 -29.420 16.727 1.00 49.31 1079 ALA A O 1
ATOM 8495 N N . ASP A 1 1080 ? 28.440 -27.280 17.269 1.00 50.41 1080 ASP A N 1
ATOM 8496 C CA . ASP A 1 1080 ? 28.712 -27.481 18.700 1.00 50.41 1080 ASP A CA 1
ATOM 8497 C C . ASP A 1 1080 ? 27.488 -28.141 19.375 1.00 50.41 1080 ASP A C 1
ATOM 8499 O O . ASP A 1 1080 ? 26.389 -27.568 19.348 1.00 50.41 1080 ASP A O 1
ATOM 8503 N N . PRO A 1 1081 ? 27.643 -29.333 19.986 1.00 48.09 1081 PRO A N 1
ATOM 8504 C CA . PRO A 1 1081 ? 26.551 -30.063 20.630 1.00 48.09 1081 PRO A CA 1
ATOM 8505 C C . PRO A 1 1081 ? 25.795 -29.269 21.707 1.00 48.09 1081 PRO A C 1
ATOM 8507 O O . PRO A 1 1081 ? 24.665 -29.630 22.033 1.00 48.09 1081 PRO A O 1
ATOM 8510 N N . ASN A 1 1082 ? 26.376 -28.195 22.258 1.00 48.06 1082 ASN A N 1
ATOM 8511 C CA . ASN A 1 1082 ? 25.726 -27.341 23.259 1.00 48.06 1082 ASN A CA 1
ATOM 8512 C C . ASN A 1 1082 ? 24.601 -26.455 22.700 1.00 48.06 1082 ASN A C 1
ATOM 8514 O O . ASN A 1 1082 ? 23.834 -25.893 23.479 1.00 48.06 1082 ASN A O 1
ATOM 8518 N N . VAL A 1 1083 ? 24.491 -26.325 21.376 1.00 49.81 1083 VAL A N 1
ATOM 8519 C CA . VAL A 1 1083 ? 23.522 -25.434 20.709 1.00 49.81 1083 VAL A CA 1
ATOM 8520 C C . VAL A 1 1083 ? 22.336 -26.216 20.121 1.00 49.81 1083 VAL A C 1
ATOM 8522 O O . VAL A 1 1083 ? 21.391 -25.634 19.596 1.00 49.81 1083 VAL A O 1
ATOM 8525 N N . VAL A 1 1084 ? 22.359 -27.550 20.214 1.00 54.72 1084 VAL A N 1
ATOM 8526 C CA . VAL A 1 1084 ? 21.369 -28.422 19.576 1.00 54.72 1084 VAL A CA 1
ATOM 8527 C C . VAL A 1 1084 ? 20.319 -28.901 20.582 1.00 54.72 1084 VAL A C 1
ATOM 8529 O O . VAL A 1 1084 ? 20.568 -29.773 21.422 1.00 54.72 1084 VAL A O 1
ATOM 8532 N N . ASP A 1 1085 ? 19.103 -28.375 20.440 1.00 56.56 1085 ASP A N 1
ATOM 8533 C CA . ASP A 1 1085 ? 17.940 -28.866 21.175 1.00 56.56 1085 ASP A CA 1
ATOM 8534 C C . ASP A 1 1085 ? 17.492 -30.231 20.634 1.00 56.56 1085 ASP A C 1
ATOM 8536 O O . ASP A 1 1085 ? 17.253 -30.387 19.431 1.00 56.56 1085 ASP A O 1
ATOM 8540 N N . LEU A 1 1086 ? 17.339 -31.209 21.535 1.00 58.75 1086 LEU A N 1
ATOM 8541 C CA . LEU A 1 1086 ? 16.667 -32.476 21.229 1.00 58.75 1086 LEU A CA 1
ATOM 8542 C C . LEU A 1 1086 ? 15.318 -32.512 21.930 1.00 58.75 1086 LEU A C 1
ATOM 8544 O O . LEU A 1 1086 ? 15.214 -32.175 23.113 1.00 58.75 1086 LEU A O 1
ATOM 8548 N N . PHE A 1 1087 ? 14.318 -32.982 21.202 1.00 59.12 1087 PHE A N 1
ATOM 8549 C CA . PHE A 1 1087 ? 12.959 -33.154 21.679 1.00 59.12 1087 PHE A CA 1
ATOM 8550 C C . PHE A 1 1087 ? 12.520 -34.603 21.472 1.00 59.12 1087 PHE A C 1
ATOM 8552 O O . PHE A 1 1087 ? 12.758 -35.180 20.417 1.00 59.12 1087 PHE A O 1
ATOM 8559 N N . LEU A 1 1088 ? 11.876 -35.181 22.478 1.00 57.31 1088 LEU A N 1
ATOM 8560 C CA . LEU A 1 1088 ? 11.141 -36.436 22.400 1.00 57.31 1088 LEU A CA 1
ATOM 8561 C C . LEU A 1 1088 ? 9.710 -36.124 21.971 1.00 57.31 1088 LEU A C 1
ATOM 8563 O O . LEU A 1 1088 ? 9.063 -35.282 22.587 1.00 57.31 1088 LEU A O 1
ATOM 8567 N N . VAL A 1 1089 ? 9.212 -36.800 20.945 1.00 56.97 1089 VAL A N 1
ATOM 8568 C CA . VAL A 1 1089 ? 7.835 -36.651 20.465 1.00 56.97 1089 VAL A CA 1
ATOM 8569 C C . VAL A 1 1089 ? 7.094 -37.956 20.705 1.00 56.97 1089 VAL A C 1
ATOM 8571 O O . VAL A 1 1089 ? 7.542 -39.009 20.266 1.00 56.97 1089 VAL A O 1
ATOM 8574 N N . LEU A 1 1090 ? 5.979 -37.893 21.423 1.00 55.53 1090 LEU A N 1
ATOM 8575 C CA . LEU A 1 1090 ? 5.070 -39.003 21.666 1.00 55.53 1090 LEU A CA 1
ATOM 8576 C C . LEU A 1 1090 ? 3.813 -38.812 20.824 1.00 55.53 1090 LEU A C 1
ATOM 8578 O O . LEU A 1 1090 ? 3.010 -37.931 21.116 1.00 55.53 1090 LEU A O 1
ATOM 8582 N N . THR A 1 1091 ? 3.627 -39.663 19.825 1.00 53.19 1091 THR A N 1
ATOM 8583 C CA . THR A 1 1091 ? 2.469 -39.623 18.928 1.00 53.19 1091 THR A CA 1
ATOM 8584 C C . THR A 1 1091 ? 1.490 -40.735 19.285 1.00 53.19 1091 THR A C 1
ATOM 8586 O O . THR A 1 1091 ? 1.863 -41.912 19.276 1.00 53.19 1091 THR A O 1
ATOM 8589 N N . SER A 1 1092 ? 0.228 -40.402 19.560 1.00 51.59 1092 SER A N 1
ATOM 8590 C CA . SER A 1 1092 ? -0.848 -41.390 19.732 1.00 51.59 1092 SER A CA 1
ATOM 8591 C C . SER A 1 1092 ? -2.166 -40.859 19.181 1.00 51.59 1092 SER A C 1
ATOM 8593 O O . SER A 1 1092 ? -2.523 -39.714 19.430 1.00 51.59 1092 SER A O 1
ATOM 8595 N N . GLY A 1 1093 ? -2.887 -41.672 18.401 1.00 48.41 1093 GLY A N 1
ATOM 8596 C CA . GLY A 1 1093 ? -4.221 -41.313 17.898 1.00 48.41 1093 GLY A CA 1
ATOM 8597 C C . GLY A 1 1093 ? -4.299 -40.053 17.019 1.00 48.41 1093 GLY A C 1
ATOM 8598 O O . GLY A 1 1093 ? -5.397 -39.551 16.822 1.00 48.41 1093 GLY A O 1
ATOM 8599 N N . GLY A 1 1094 ? -3.173 -39.552 16.495 1.00 48.97 1094 GLY A N 1
ATOM 8600 C CA . GLY A 1 1094 ? -3.103 -38.310 15.710 1.00 48.97 1094 GLY A CA 1
ATOM 8601 C C . GLY A 1 1094 ? -2.710 -37.061 16.508 1.00 48.97 1094 GLY A C 1
ATOM 8602 O O . GLY A 1 1094 ? -2.591 -35.996 15.913 1.00 48.97 1094 GLY A O 1
ATOM 8603 N N . GLU A 1 1095 ? -2.470 -37.182 17.817 1.00 43.25 1095 GLU A N 1
ATOM 8604 C CA . GLU A 1 1095 ? -1.940 -36.102 18.656 1.00 43.25 1095 GLU A CA 1
ATOM 8605 C C . GLU A 1 1095 ? -0.461 -36.331 18.990 1.00 43.25 1095 GLU A C 1
ATOM 8607 O O . GLU A 1 1095 ? -0.073 -37.417 19.437 1.00 43.25 1095 GLU A O 1
ATOM 8612 N N . ASP A 1 1096 ? 0.344 -35.278 18.824 1.00 47.22 1096 ASP A N 1
ATOM 8613 C CA . ASP A 1 1096 ? 1.768 -35.257 19.152 1.00 47.22 1096 ASP A CA 1
ATOM 8614 C C . ASP A 1 1096 ? 2.012 -34.517 20.467 1.00 47.22 1096 ASP A C 1
ATOM 8616 O O . ASP A 1 1096 ? 1.555 -33.392 20.676 1.00 47.22 1096 ASP A O 1
ATOM 8620 N N . ARG A 1 1097 ? 2.790 -35.130 21.358 1.00 56.44 1097 ARG A N 1
ATOM 8621 C CA . ARG A 1 1097 ? 3.244 -34.512 22.608 1.00 56.44 1097 ARG A CA 1
ATOM 8622 C C . ARG A 1 1097 ? 4.754 -34.413 22.633 1.00 56.44 1097 ARG A C 1
ATOM 8624 O O . ARG A 1 1097 ? 5.440 -35.420 22.502 1.00 56.44 1097 ARG A O 1
ATOM 8631 N N . VAL A 1 1098 ? 5.273 -33.207 22.833 1.00 52.00 1098 VAL A N 1
ATOM 8632 C CA . VAL A 1 1098 ? 6.701 -32.912 22.684 1.00 52.00 1098 VAL A CA 1
ATOM 8633 C C . VAL A 1 1098 ? 7.336 -32.583 24.033 1.00 52.00 1098 VAL A C 1
ATOM 8635 O O . VAL A 1 1098 ? 6.863 -31.712 24.757 1.00 52.00 1098 VAL A O 1
ATOM 8638 N N . TYR A 1 1099 ? 8.444 -33.246 24.351 1.00 59.09 1099 TYR A N 1
ATOM 8639 C CA . TYR A 1 1099 ? 9.211 -33.072 25.581 1.00 59.09 1099 TYR A CA 1
ATOM 8640 C C . TYR A 1 1099 ? 10.655 -32.715 25.242 1.00 59.09 1099 TYR A C 1
ATOM 8642 O O . TYR A 1 1099 ? 11.335 -33.451 24.533 1.00 59.09 1099 TYR A O 1
ATOM 8650 N N . ARG A 1 1100 ? 11.166 -31.596 25.755 1.00 58.03 1100 ARG A N 1
ATOM 8651 C CA . ARG A 1 1100 ? 12.574 -31.221 25.556 1.00 58.03 1100 ARG A CA 1
ATOM 8652 C C . ARG A 1 1100 ? 13.484 -32.081 26.436 1.00 58.03 1100 ARG A C 1
ATOM 8654 O O . ARG A 1 1100 ? 13.182 -32.311 27.604 1.00 58.03 1100 ARG A O 1
ATOM 8661 N N . VAL A 1 1101 ? 14.605 -32.541 25.887 1.00 63.25 1101 VAL A N 1
ATOM 8662 C CA . VAL A 1 1101 ? 15.601 -33.334 26.621 1.00 63.25 1101 VAL A CA 1
ATOM 8663 C C . VAL A 1 1101 ? 16.659 -32.405 27.202 1.00 63.25 1101 VAL A C 1
ATOM 8665 O O . VAL A 1 1101 ? 17.419 -31.790 26.452 1.00 63.25 1101 VAL A O 1
ATOM 8668 N N . PHE A 1 1102 ? 16.710 -32.321 28.531 1.00 57.69 1102 PHE A N 1
ATOM 8669 C CA . PHE A 1 1102 ? 17.592 -31.397 29.248 1.00 57.69 1102 PHE A CA 1
ATOM 8670 C C . PHE A 1 1102 ? 18.921 -32.030 29.686 1.00 57.69 1102 PHE A C 1
ATOM 8672 O O . PHE A 1 1102 ? 19.933 -31.334 29.728 1.00 57.69 1102 PHE A O 1
ATOM 8679 N N . GLU A 1 1103 ? 18.952 -33.335 29.976 1.00 62.84 1103 GLU A N 1
ATOM 8680 C CA . GLU A 1 1103 ? 20.145 -34.005 30.503 1.00 62.84 1103 GLU A CA 1
ATOM 8681 C C . GLU A 1 1103 ? 20.970 -34.684 29.395 1.00 62.84 1103 GLU A C 1
ATOM 8683 O O . GLU A 1 1103 ? 20.467 -35.411 28.530 1.00 62.84 1103 GLU A O 1
ATOM 8688 N N . ARG A 1 1104 ? 22.281 -34.418 29.412 1.00 66.81 1104 ARG A N 1
ATOM 8689 C CA . ARG A 1 1104 ? 23.277 -34.924 28.457 1.00 66.81 1104 ARG A CA 1
ATOM 8690 C C . ARG A 1 1104 ? 24.442 -35.528 29.226 1.00 66.81 1104 ARG A C 1
ATOM 8692 O O . ARG A 1 1104 ? 24.931 -34.920 30.174 1.00 66.81 1104 ARG A O 1
ATOM 8699 N N . THR A 1 1105 ? 24.928 -36.683 28.788 1.00 63.81 1105 THR A N 1
ATOM 8700 C CA . THR A 1 1105 ? 26.056 -37.379 29.423 1.00 63.81 1105 THR A CA 1
ATOM 8701 C C . THR A 1 1105 ? 26.978 -37.979 28.369 1.00 63.81 1105 THR A C 1
ATOM 8703 O O . THR A 1 1105 ? 26.506 -38.521 27.370 1.00 63.81 1105 THR A O 1
ATOM 8706 N N . ALA A 1 1106 ? 28.292 -37.945 28.590 1.00 60.09 1106 ALA A N 1
ATOM 8707 C CA . ALA A 1 1106 ? 29.246 -38.630 27.720 1.00 60.09 1106 ALA A CA 1
ATOM 8708 C C . ALA A 1 1106 ? 29.012 -40.153 27.750 1.00 60.09 1106 ALA A C 1
ATOM 8710 O O . ALA A 1 1106 ? 28.978 -40.765 28.818 1.00 60.09 1106 ALA A O 1
ATOM 8711 N N . ARG A 1 1107 ? 28.856 -40.768 26.572 1.00 64.38 1107 ARG A N 1
ATOM 8712 C CA . ARG A 1 1107 ? 28.714 -42.221 26.385 1.00 64.38 1107 ARG A CA 1
ATOM 8713 C C . ARG A 1 1107 ? 30.042 -42.779 25.857 1.00 64.38 1107 ARG A C 1
ATOM 8715 O O . ARG A 1 1107 ? 30.347 -42.536 24.692 1.00 64.38 1107 ARG A O 1
ATOM 8722 N N . PRO A 1 1108 ? 30.853 -43.482 26.671 1.00 59.47 1108 PRO A N 1
ATOM 8723 C CA . PRO A 1 1108 ? 32.218 -43.873 26.292 1.00 59.47 1108 PRO A CA 1
ATOM 8724 C C . PRO A 1 1108 ? 32.301 -44.743 25.027 1.00 59.47 1108 PRO A C 1
ATOM 8726 O O . PRO A 1 1108 ? 33.236 -44.610 24.242 1.00 59.47 1108 PRO A O 1
ATOM 8729 N N . ASP A 1 1109 ? 31.300 -45.598 24.809 1.00 61.25 1109 ASP A N 1
ATOM 8730 C CA . ASP A 1 1109 ? 31.144 -46.447 23.624 1.00 61.25 1109 ASP A CA 1
ATOM 8731 C C . ASP A 1 1109 ? 30.937 -45.630 22.340 1.00 61.25 1109 ASP A C 1
ATOM 8733 O O . ASP A 1 1109 ? 31.511 -45.957 21.304 1.00 61.25 1109 ASP A O 1
ATOM 8737 N N . VAL A 1 1110 ? 30.197 -44.521 22.421 1.00 64.44 1110 VAL A N 1
ATOM 8738 C CA . VAL A 1 1110 ? 29.932 -43.612 21.293 1.00 64.44 1110 VAL A CA 1
ATOM 8739 C C . VAL A 1 1110 ? 31.091 -42.634 21.083 1.00 64.44 1110 VAL A C 1
ATOM 8741 O O . VAL A 1 1110 ? 31.508 -42.399 19.954 1.00 64.44 1110 VAL A O 1
ATOM 8744 N N . VAL A 1 1111 ? 31.667 -42.119 22.171 1.00 62.81 1111 VAL A N 1
ATOM 8745 C CA . VAL A 1 1111 ? 32.816 -41.195 22.159 1.00 62.81 1111 VAL A CA 1
ATOM 8746 C C . VAL A 1 1111 ? 34.043 -41.829 21.500 1.00 62.81 1111 VAL A C 1
ATOM 8748 O O . VAL A 1 1111 ? 34.774 -41.155 20.781 1.00 62.81 1111 VAL A O 1
ATOM 8751 N N . SER A 1 1112 ? 34.242 -43.139 21.671 1.00 59.84 1112 SER A N 1
ATOM 8752 C CA . SER A 1 1112 ? 35.336 -43.865 21.011 1.00 59.84 1112 SER A CA 1
ATOM 8753 C C . SER A 1 1112 ? 35.227 -43.895 19.478 1.00 59.84 1112 SER A C 1
ATOM 8755 O O . SER A 1 1112 ? 36.248 -43.950 18.795 1.00 59.84 1112 SER A O 1
ATOM 8757 N N . ALA A 1 1113 ? 34.006 -43.824 18.936 1.00 57.47 1113 ALA A N 1
ATOM 8758 C CA . ALA A 1 1113 ? 33.744 -43.788 17.499 1.00 57.47 1113 ALA A CA 1
ATOM 8759 C C . ALA A 1 1113 ? 33.801 -42.361 16.912 1.00 57.47 1113 ALA A C 1
ATOM 8761 O O . ALA A 1 1113 ? 33.918 -42.218 15.695 1.00 57.47 1113 ALA A O 1
ATOM 8762 N N . PHE A 1 1114 ? 33.742 -41.324 17.762 1.00 62.22 1114 PHE A N 1
ATOM 8763 C CA . PHE A 1 1114 ? 33.720 -39.903 17.384 1.00 62.22 1114 PHE A CA 1
ATOM 8764 C C . PHE A 1 1114 ? 34.590 -39.058 18.349 1.00 62.22 1114 PHE A C 1
ATOM 8766 O O . PHE A 1 1114 ? 34.060 -38.321 19.185 1.00 62.22 1114 PHE A O 1
ATOM 8773 N N . PRO A 1 1115 ? 35.931 -39.169 18.269 1.00 57.44 1115 PRO A N 1
ATOM 8774 C CA . PRO A 1 1115 ? 36.859 -38.663 19.289 1.00 57.44 1115 PRO A CA 1
ATOM 8775 C C . PRO A 1 1115 ? 36.975 -37.133 19.360 1.00 57.44 1115 PRO A C 1
ATOM 8777 O O . PRO A 1 1115 ? 37.445 -36.613 20.371 1.00 57.44 1115 PRO A O 1
ATOM 8780 N N . ASP A 1 1116 ? 36.533 -36.413 18.327 1.00 54.81 1116 ASP A N 1
ATOM 8781 C CA . ASP A 1 1116 ? 36.665 -34.953 18.234 1.00 54.81 1116 ASP A CA 1
ATOM 8782 C C . ASP A 1 1116 ? 35.674 -34.188 19.136 1.00 54.81 1116 ASP A C 1
ATOM 8784 O O . ASP A 1 1116 ? 35.862 -32.999 19.389 1.00 54.81 1116 ASP A O 1
ATOM 8788 N N . TYR A 1 1117 ? 34.641 -34.862 19.667 1.00 57.50 1117 TYR A N 1
ATOM 8789 C CA . TYR A 1 1117 ? 33.604 -34.251 20.515 1.00 57.50 1117 TYR A CA 1
ATOM 8790 C C . TYR A 1 1117 ? 33.238 -35.130 21.730 1.00 57.50 1117 TYR A C 1
ATOM 8792 O O . TYR A 1 1117 ? 32.093 -35.570 21.865 1.00 57.50 1117 TYR A O 1
ATOM 8800 N N . PRO A 1 1118 ? 34.185 -35.395 22.649 1.00 50.50 1118 PRO A N 1
ATOM 8801 C CA . PRO A 1 1118 ? 34.063 -36.467 23.637 1.00 50.50 1118 PRO A CA 1
ATOM 8802 C C . PRO A 1 1118 ? 33.043 -36.218 24.758 1.00 50.50 1118 PRO A C 1
ATOM 8804 O O . PRO A 1 1118 ? 32.707 -37.142 25.497 1.00 50.50 1118 PRO A O 1
ATOM 8807 N N . GLU A 1 1119 ? 32.536 -34.995 24.928 1.00 52.97 1119 GLU A N 1
ATOM 8808 C CA . GLU A 1 1119 ? 31.850 -34.650 26.176 1.00 52.97 1119 GLU A CA 1
ATOM 8809 C C . GLU A 1 1119 ? 30.336 -34.920 26.201 1.00 52.97 1119 GLU A C 1
ATOM 8811 O O . GLU A 1 1119 ? 29.789 -35.019 27.298 1.00 52.97 1119 GLU A O 1
ATOM 8816 N N . ARG A 1 1120 ? 29.611 -35.051 25.071 1.00 58.81 1120 ARG A N 1
ATOM 8817 C CA . ARG A 1 1120 ? 28.119 -35.047 25.108 1.00 58.81 1120 ARG A CA 1
ATOM 8818 C C . ARG A 1 1120 ? 27.386 -35.822 24.004 1.00 58.81 1120 ARG A C 1
ATOM 8820 O O . ARG A 1 1120 ? 26.346 -35.378 23.528 1.00 58.81 1120 ARG A O 1
ATOM 8827 N N . CYS A 1 1121 ? 27.865 -37.003 23.619 1.00 57.31 1121 CYS A N 1
ATOM 8828 C CA . CYS A 1 1121 ? 27.157 -37.821 22.623 1.00 57.31 1121 CYS A CA 1
ATOM 8829 C C . CYS A 1 1121 ? 25.929 -38.571 23.173 1.00 57.31 1121 CYS A C 1
ATOM 8831 O O . CYS A 1 1121 ? 25.128 -39.033 22.374 1.00 57.31 1121 CYS A O 1
ATOM 8833 N N . GLY A 1 1122 ? 25.750 -38.710 24.493 1.00 64.94 1122 GLY A N 1
ATOM 8834 C CA . GLY A 1 1122 ? 24.606 -39.400 25.107 1.00 64.94 1122 GLY A CA 1
ATOM 8835 C C . GLY A 1 1122 ? 23.572 -38.452 25.721 1.00 64.94 1122 GLY A C 1
ATOM 8836 O O . GLY A 1 1122 ? 23.894 -37.334 26.130 1.00 64.94 1122 GLY A O 1
ATOM 8837 N N . PHE A 1 1123 ? 22.326 -38.906 25.828 1.00 69.94 1123 PHE A N 1
ATOM 8838 C CA . PHE A 1 1123 ? 21.255 -38.182 26.510 1.00 69.94 1123 PHE A CA 1
ATOM 8839 C C . PHE A 1 1123 ? 20.384 -39.096 27.370 1.00 69.94 1123 PHE A C 1
ATOM 8841 O O . PHE A 1 1123 ? 20.239 -40.288 27.089 1.00 69.94 1123 PHE A O 1
ATOM 8848 N N . GLU A 1 1124 ? 19.771 -38.491 28.386 1.00 68.19 1124 GLU A N 1
ATOM 8849 C CA . GLU A 1 1124 ? 18.746 -39.094 29.230 1.00 68.19 1124 GLU A CA 1
ATOM 8850 C C . GLU A 1 1124 ? 17.552 -38.136 29.311 1.00 68.19 1124 GLU A C 1
ATOM 8852 O O . GLU A 1 1124 ? 17.706 -36.944 29.573 1.00 68.19 1124 GLU A O 1
ATOM 8857 N N . GLY A 1 1125 ? 16.357 -38.631 29.007 1.00 65.56 1125 GLY A N 1
ATOM 8858 C CA . GLY A 1 1125 ? 15.118 -37.862 29.077 1.00 65.56 1125 GLY A CA 1
ATOM 8859 C C . GLY A 1 1125 ? 14.093 -38.610 29.908 1.00 65.56 1125 GLY A C 1
ATOM 8860 O O . GLY A 1 1125 ? 13.914 -39.808 29.718 1.00 65.56 1125 GLY A O 1
ATOM 8861 N N . THR A 1 1126 ? 13.411 -37.916 30.815 1.00 62.41 1126 THR A N 1
ATOM 8862 C CA . THR A 1 1126 ? 12.410 -38.526 31.695 1.00 62.41 1126 THR A CA 1
ATOM 8863 C C . THR A 1 1126 ? 11.041 -37.908 31.439 1.00 62.41 1126 THR A C 1
ATOM 8865 O O . THR A 1 1126 ? 10.912 -36.687 31.404 1.00 62.41 1126 THR A O 1
ATOM 8868 N N . ILE A 1 1127 ? 10.017 -38.745 31.262 1.00 63.25 1127 ILE A N 1
ATOM 8869 C CA . ILE A 1 1127 ? 8.637 -38.322 31.000 1.00 63.25 1127 ILE A CA 1
ATOM 8870 C C . ILE A 1 1127 ? 7.733 -38.800 32.142 1.00 63.25 1127 ILE A C 1
ATOM 8872 O O . ILE A 1 1127 ? 7.714 -40.002 32.419 1.00 63.25 1127 ILE A O 1
ATOM 8876 N N . PRO A 1 1128 ? 6.962 -37.918 32.802 1.00 59.47 1128 PRO A N 1
ATOM 8877 C CA . PRO A 1 1128 ? 5.990 -38.323 33.814 1.00 59.47 1128 PRO A CA 1
ATOM 8878 C C . PRO A 1 1128 ? 4.799 -39.058 33.178 1.00 59.47 1128 PRO A C 1
ATOM 8880 O O . PRO A 1 1128 ? 4.034 -38.493 32.400 1.00 59.47 1128 PRO A O 1
ATOM 8883 N N . ILE A 1 1129 ? 4.600 -40.327 33.545 1.00 56.00 1129 ILE A N 1
ATOM 8884 C CA . ILE A 1 1129 ? 3.572 -41.208 32.953 1.00 56.00 1129 ILE A CA 1
ATOM 8885 C C . ILE A 1 1129 ? 2.156 -40.752 33.313 1.00 56.00 1129 ILE A C 1
ATOM 8887 O O . ILE A 1 1129 ? 1.234 -40.929 32.526 1.00 56.00 1129 ILE A O 1
ATOM 8891 N N . ARG A 1 1130 ? 1.973 -40.124 34.481 1.00 52.91 1130 ARG A N 1
ATOM 8892 C CA . ARG A 1 1130 ? 0.661 -39.653 34.969 1.00 52.91 1130 ARG A CA 1
ATOM 8893 C C . ARG A 1 1130 ? -0.042 -38.678 34.014 1.00 52.91 1130 ARG A C 1
ATOM 8895 O O . ARG A 1 1130 ? -1.254 -38.519 34.094 1.00 52.91 1130 ARG A O 1
ATOM 8902 N N . GLU A 1 1131 ? 0.727 -37.995 33.170 1.00 51.34 1131 GLU A N 1
ATOM 8903 C CA . GLU A 1 1131 ? 0.230 -36.998 32.222 1.00 51.34 1131 GLU A CA 1
ATOM 8904 C C . GLU A 1 1131 ? -0.166 -37.628 30.882 1.00 51.34 1131 GLU A C 1
ATOM 8906 O O . GLU A 1 1131 ? -0.818 -36.968 30.074 1.00 51.34 1131 GLU A O 1
ATOM 8911 N N . LEU A 1 1132 ? 0.169 -38.901 30.650 1.00 53.44 1132 LEU A N 1
ATOM 8912 C CA . LEU A 1 1132 ? -0.144 -39.631 29.428 1.00 53.44 1132 LEU A CA 1
ATOM 8913 C C . LEU A 1 1132 ? -1.391 -40.512 29.627 1.00 53.44 1132 LEU A C 1
ATOM 8915 O O . LEU A 1 1132 ? -1.426 -41.337 30.545 1.00 53.44 1132 LEU A O 1
ATOM 8919 N N . PRO A 1 1133 ? -2.428 -40.360 28.785 1.00 55.31 1133 PRO A N 1
ATOM 8920 C CA . PRO A 1 1133 ? -3.555 -41.286 28.759 1.00 55.31 1133 PRO A CA 1
ATOM 8921 C C . PRO A 1 1133 ? -3.114 -42.747 28.533 1.00 55.31 1133 PRO A C 1
ATOM 8923 O O . PRO A 1 1133 ? -2.068 -42.996 27.938 1.00 55.31 1133 PRO A O 1
ATOM 8926 N N . PRO A 1 1134 ? -3.899 -43.749 28.969 1.00 56.81 1134 PRO A N 1
ATOM 8927 C CA . PRO A 1 1134 ? -3.630 -45.134 28.598 1.00 56.81 1134 PRO A CA 1
ATOM 8928 C C . PRO A 1 1134 ? -3.779 -45.326 27.079 1.00 56.81 1134 PRO A C 1
ATOM 8930 O O . PRO A 1 1134 ? -4.832 -45.007 26.529 1.00 56.81 1134 PRO A O 1
ATOM 8933 N N . GLY A 1 1135 ? -2.761 -45.865 26.409 1.00 58.47 1135 GLY A N 1
ATOM 8934 C CA . GLY A 1 1135 ? -2.731 -46.012 24.951 1.00 58.47 1135 GLY A CA 1
ATOM 8935 C C . GLY A 1 1135 ? -1.361 -46.429 24.411 1.00 58.47 1135 GLY A C 1
ATOM 8936 O O . GLY A 1 1135 ? -0.395 -46.544 25.169 1.00 58.47 1135 GLY A O 1
ATOM 8937 N N . ASP A 1 1136 ? -1.282 -46.663 23.099 1.00 56.88 1136 ASP A N 1
ATOM 8938 C CA . ASP A 1 1136 ? -0.029 -46.969 22.400 1.00 56.88 1136 ASP A CA 1
ATOM 8939 C C . ASP A 1 1136 ? 0.545 -45.683 21.787 1.00 56.88 1136 ASP A C 1
ATOM 8941 O O . ASP A 1 1136 ? -0.140 -44.966 21.053 1.00 56.88 1136 ASP A O 1
ATOM 8945 N N . TYR A 1 1137 ? 1.802 -45.385 22.102 1.00 58.34 1137 TYR A N 1
ATOM 8946 C CA . TYR A 1 1137 ? 2.507 -44.152 21.760 1.00 58.34 1137 TYR A CA 1
ATOM 8947 C C . TYR A 1 1137 ? 3.741 -44.451 20.927 1.00 58.34 1137 TYR A C 1
ATOM 8949 O O . TYR A 1 1137 ? 4.593 -45.231 21.335 1.00 58.34 1137 TYR A O 1
ATOM 8957 N N . ARG A 1 1138 ? 3.907 -43.793 19.787 1.00 57.84 1138 ARG A N 1
ATOM 8958 C CA . ARG A 1 1138 ? 5.169 -43.806 19.043 1.00 57.84 1138 ARG A CA 1
ATOM 8959 C C . ARG A 1 1138 ? 6.108 -42.743 19.606 1.00 57.84 1138 ARG A C 1
ATOM 8961 O O . ARG A 1 1138 ? 5.713 -41.591 19.692 1.00 57.84 1138 ARG A O 1
ATOM 8968 N N . VAL A 1 1139 ? 7.326 -43.125 19.982 1.00 56.16 1139 VAL A N 1
ATOM 8969 C CA . VAL A 1 1139 ? 8.354 -42.238 20.549 1.00 56.16 1139 VAL A CA 1
ATOM 8970 C C . VAL A 1 1139 ? 9.411 -41.886 19.507 1.00 56.16 1139 VAL A C 1
ATOM 8972 O O . VAL A 1 1139 ? 10.282 -42.702 19.209 1.00 56.16 1139 VAL A O 1
ATOM 8975 N N . GLY A 1 1140 ? 9.335 -40.680 18.953 1.00 55.50 1140 GLY A N 1
ATOM 8976 C CA . GLY A 1 1140 ? 10.305 -40.124 18.008 1.00 55.50 1140 GLY A CA 1
ATOM 8977 C C . GLY A 1 1140 ? 11.276 -39.157 18.677 1.00 55.50 1140 GLY A C 1
ATOM 8978 O O . GLY A 1 1140 ? 11.020 -38.662 19.777 1.00 55.50 1140 GLY A O 1
ATOM 8979 N N . ILE A 1 1141 ? 12.388 -38.861 18.001 1.00 57.84 1141 ILE A N 1
ATOM 8980 C CA . ILE A 1 1141 ? 13.295 -37.776 18.398 1.00 57.84 1141 ILE A CA 1
ATOM 8981 C C . ILE A 1 1141 ? 13.401 -36.760 17.272 1.00 57.84 1141 ILE A C 1
ATOM 8983 O O . ILE A 1 1141 ? 13.638 -37.106 16.115 1.00 57.84 1141 ILE A O 1
ATOM 8987 N N . VAL A 1 1142 ? 13.269 -35.491 17.648 1.00 54.09 1142 VAL A N 1
ATOM 8988 C CA . VAL A 1 1142 ? 13.429 -34.344 16.762 1.00 54.09 1142 VAL A CA 1
ATOM 8989 C C . VAL A 1 1142 ? 14.629 -33.531 17.205 1.00 54.09 1142 VAL A C 1
ATOM 8991 O O . VAL A 1 1142 ? 14.764 -33.160 18.374 1.00 54.09 1142 VAL A O 1
ATOM 8994 N N . GLN A 1 1143 ? 15.493 -33.238 16.242 1.00 54.53 1143 GLN A N 1
ATOM 8995 C CA . GLN A 1 1143 ? 16.625 -32.348 16.415 1.00 54.53 1143 GLN A CA 1
ATOM 8996 C C . GLN A 1 1143 ? 16.303 -30.990 15.788 1.00 54.53 1143 GLN A C 1
ATOM 8998 O O . GLN A 1 1143 ? 15.899 -30.912 14.626 1.00 54.53 1143 GLN A O 1
ATOM 9003 N N . ARG A 1 1144 ? 16.504 -29.905 16.543 1.00 49.12 1144 ARG A N 1
ATOM 9004 C CA . ARG A 1 1144 ? 16.325 -28.547 16.020 1.00 49.12 1144 ARG A CA 1
ATOM 9005 C C . ARG A 1 1144 ? 17.565 -28.109 15.237 1.00 49.12 1144 ARG A C 1
ATOM 9007 O O . ARG A 1 1144 ? 18.592 -27.769 15.817 1.00 49.12 1144 ARG A O 1
ATOM 9014 N N . THR A 1 1145 ? 17.435 -28.087 13.918 1.00 47.94 1145 THR A N 1
ATOM 9015 C CA . THR A 1 1145 ? 18.338 -27.432 12.956 1.00 47.94 1145 THR A CA 1
ATOM 9016 C C . THR A 1 1145 ? 17.533 -26.418 12.127 1.00 47.94 1145 THR A C 1
ATOM 9018 O O . THR A 1 1145 ? 16.304 -26.459 12.179 1.00 47.94 1145 THR A O 1
ATOM 9021 N N . PRO A 1 1146 ? 18.168 -25.503 11.363 1.00 39.75 1146 PRO A N 1
ATOM 9022 C CA . PRO A 1 1146 ? 17.461 -24.554 10.485 1.00 39.75 1146 PRO A CA 1
ATOM 9023 C C . PRO A 1 1146 ? 16.465 -25.224 9.519 1.00 39.75 1146 PRO A C 1
ATOM 9025 O O . PRO A 1 1146 ? 15.464 -24.626 9.145 1.00 39.75 1146 PRO A O 1
ATOM 9028 N N . SER A 1 1147 ? 16.710 -26.491 9.184 1.00 41.47 1147 SER A N 1
ATOM 9029 C CA . SER A 1 1147 ? 15.762 -27.447 8.612 1.00 41.47 1147 SER A CA 1
ATOM 9030 C C . SER A 1 1147 ? 15.490 -28.544 9.652 1.00 41.47 1147 SER A C 1
ATOM 9032 O O . SER A 1 1147 ? 16.305 -29.451 9.821 1.00 41.47 1147 SER A O 1
ATOM 9034 N N . ALA A 1 1148 ? 14.415 -28.452 10.437 1.00 37.88 1148 ALA A N 1
ATOM 9035 C CA . ALA A 1 1148 ? 14.120 -29.451 11.472 1.00 37.88 1148 ALA A CA 1
ATOM 9036 C C . ALA A 1 1148 ? 13.943 -30.847 10.840 1.00 37.88 1148 ALA A C 1
ATOM 9038 O O . ALA A 1 1148 ? 13.182 -30.998 9.889 1.00 37.88 1148 ALA A O 1
ATOM 9039 N N . THR A 1 1149 ? 14.661 -31.861 11.338 1.00 44.78 1149 THR A N 1
ATOM 9040 C CA . THR A 1 1149 ? 14.595 -33.237 10.800 1.00 44.78 1149 THR A CA 1
ATOM 9041 C C . THR A 1 1149 ? 13.977 -34.176 11.843 1.00 44.78 1149 THR A C 1
ATOM 9043 O O . THR A 1 1149 ? 14.409 -34.183 12.999 1.00 44.78 1149 THR A O 1
ATOM 9046 N N . PHE A 1 1150 ? 12.959 -34.948 11.447 1.00 41.53 1150 PHE A N 1
ATOM 9047 C CA . PHE A 1 1150 ? 12.253 -35.935 12.278 1.00 41.53 1150 PHE A CA 1
ATOM 9048 C C . PHE A 1 1150 ? 12.815 -37.343 12.024 1.00 41.53 1150 PHE A C 1
ATOM 9050 O O . PHE A 1 1150 ? 13.013 -37.709 10.866 1.00 41.53 1150 PHE A O 1
ATOM 9057 N N . TYR A 1 1151 ? 13.054 -38.135 13.076 1.00 49.59 1151 TYR A N 1
ATOM 9058 C CA . TYR A 1 1151 ? 13.549 -39.517 12.962 1.00 49.59 1151 TYR A CA 1
ATOM 9059 C C . TYR A 1 1151 ? 12.542 -40.541 13.525 1.00 49.59 1151 TYR A C 1
ATOM 9061 O O . TYR A 1 1151 ? 11.916 -40.301 14.559 1.00 49.59 1151 TYR A O 1
ATOM 9069 N N . ASP A 1 1152 ? 12.392 -41.670 12.815 1.00 47.28 1152 ASP A N 1
ATOM 9070 C CA . ASP A 1 1152 ? 11.324 -42.676 12.985 1.00 47.28 1152 ASP A CA 1
ATOM 9071 C C . ASP A 1 1152 ? 11.366 -43.388 14.370 1.00 47.28 1152 ASP A C 1
ATOM 9073 O O . ASP A 1 1152 ? 12.458 -43.652 14.885 1.00 47.28 1152 ASP A O 1
ATOM 9077 N N . PRO A 1 1153 ? 10.211 -43.698 15.001 1.00 48.06 1153 PRO A N 1
ATOM 9078 C CA . PRO A 1 1153 ? 10.094 -43.903 16.443 1.00 48.06 1153 PRO A CA 1
ATOM 9079 C C . PRO A 1 1153 ? 10.109 -45.363 16.940 1.00 48.06 1153 PRO A C 1
ATOM 9081 O O . PRO A 1 1153 ? 9.609 -46.283 16.290 1.00 48.06 1153 PRO A O 1
ATOM 9084 N N . THR A 1 1154 ? 10.537 -45.556 18.194 1.00 48.12 1154 THR A N 1
ATOM 9085 C CA . THR A 1 1154 ? 10.276 -46.777 18.987 1.00 48.12 1154 THR A CA 1
ATOM 9086 C C . THR A 1 1154 ? 8.909 -46.641 19.653 1.00 48.12 1154 THR A C 1
ATOM 9088 O O . THR A 1 1154 ? 8.581 -45.567 20.135 1.00 48.12 1154 THR A O 1
ATOM 9091 N N . THR A 1 1155 ? 8.067 -47.672 19.708 1.00 48.97 1155 THR A N 1
ATOM 9092 C CA . THR A 1 1155 ? 6.711 -47.510 20.278 1.00 48.97 1155 THR A CA 1
ATOM 9093 C C . THR A 1 1155 ? 6.646 -47.993 21.740 1.00 48.97 1155 THR A C 1
ATOM 9095 O O . THR A 1 1155 ? 7.329 -48.937 22.134 1.00 48.97 1155 THR A O 1
ATOM 9098 N N . LEU A 1 1156 ? 5.841 -47.307 22.548 1.00 49.47 1156 LEU A N 1
ATOM 9099 C CA . LEU A 1 1156 ? 5.663 -47.413 23.993 1.00 49.47 1156 LEU A CA 1
ATOM 9100 C C . LEU A 1 1156 ? 4.174 -47.632 24.301 1.00 49.47 1156 LEU A C 1
ATOM 9102 O O . LEU A 1 1156 ? 3.343 -46.875 23.819 1.00 49.47 1156 LEU A O 1
ATOM 9106 N N . SER A 1 1157 ? 3.819 -48.613 25.131 1.00 47.56 1157 SER A N 1
ATOM 9107 C CA . SER A 1 1157 ? 2.423 -48.836 25.548 1.00 47.56 1157 SER A CA 1
ATOM 9108 C C . SER A 1 1157 ? 2.240 -48.430 27.010 1.00 47.56 1157 SER A C 1
ATOM 9110 O O . SER A 1 1157 ? 2.923 -48.952 27.891 1.00 47.56 1157 SER A O 1
ATOM 9112 N N . VAL A 1 1158 ? 1.326 -47.495 27.278 1.00 50.78 1158 VAL A N 1
ATOM 9113 C CA . VAL A 1 1158 ? 0.991 -47.036 28.633 1.00 50.78 1158 VAL A CA 1
ATOM 9114 C C . VAL A 1 1158 ? -0.325 -47.685 29.047 1.00 50.78 1158 VAL A C 1
ATOM 9116 O O . VAL A 1 1158 ? -1.376 -47.414 28.467 1.00 50.78 1158 VAL A O 1
ATOM 9119 N N . ARG A 1 1159 ? -0.295 -48.558 30.059 1.00 47.03 1159 ARG A N 1
ATOM 9120 C CA . ARG A 1 1159 ? -1.495 -49.225 30.589 1.00 47.03 1159 ARG A CA 1
ATOM 9121 C C . ARG A 1 1159 ? -1.787 -48.748 32.005 1.00 47.03 1159 ARG A C 1
ATOM 9123 O O . ARG A 1 1159 ? -0.881 -48.603 32.816 1.00 47.03 1159 ARG A O 1
ATOM 9130 N N . ARG A 1 1160 ? -3.068 -48.518 32.300 1.00 41.47 1160 ARG A N 1
ATOM 9131 C CA . ARG A 1 1160 ? -3.549 -48.223 33.653 1.00 41.47 1160 ARG A CA 1
ATOM 9132 C C . ARG A 1 1160 ? -3.504 -49.522 34.469 1.00 41.47 1160 ARG A C 1
ATOM 9134 O O . ARG A 1 1160 ? -4.096 -50.502 34.020 1.00 41.47 1160 ARG A O 1
ATOM 9141 N N . ALA A 1 1161 ? -2.769 -49.529 35.582 1.00 38.69 1161 ALA A N 1
ATOM 9142 C CA . ALA A 1 1161 ? -2.742 -50.645 36.532 1.00 38.69 1161 ALA A CA 1
ATOM 9143 C C . ALA A 1 1161 ? -4.073 -50.777 37.283 1.00 38.69 1161 ALA A C 1
ATOM 9145 O O . ALA A 1 1161 ? -4.688 -49.718 37.565 1.00 38.69 1161 ALA A O 1
#

pLDDT: mean 76.37, std 19.42, range [21.73, 97.94]

Foldseek 3Di:
DQPQDFCQLLAEWEAFQLQFIASDPLLRDTFDAPRHGDGLLPDFQLRRSFTPVSLVVLVCVLVSHHDPSCVVQVVCVVLVAHGPRNVVQVVCCVLPVDCPPSVVSSVQCVVVSNGHPDGHQEYHYANAQAAQWDFLLDAVRQHVVCVVQQLSNVVDDPVNDDHNPPPSRSLQDLVSVCSNPDDDAQHEYEYGGHALLPDVSSLVNLVSCLVVLNQASYRYEYEHCQQDDDPVCLVRLVSHPAAEYEHEAAAAAPLRCVRTPRGHNVSSVVSVVVQVPRPNYQYAYEYEDWLLHLQRVLVVQLVCVVVVHQYDYHYRPPVPLRGNLQAALQSLQNSLVSLVVCLVPPGDPNCSVVSVSSSVVSNRDHDNDPVSPVVNLQSQLSCCVSRVHDSCVVCVVSVVVCVVVVHDRDNHYDSSDDVPVVPVVPPPPQQQQDFDPPQPLCVVLVDSVVLLVLLSLLLVVVQVLCVVQPHPGLCPWQEEEEAQCFLNSNPSSSCRNNVLHAYEYEHCDPVSQVNCCQRRLHHYHNQHLQGDLVRDAAQGQEYEYEPDQQWADPVSLLRVLLSVLRRHDAFHKYKYFYAEPVCLVCLLVCVVCSQPDDDNVRSVVQVVCCVVPQKGHDDHPPDPPDDRTGGMYHHVVVVVVSNVVSQWAWDDWANADPSRRGTMTMTGHHDDDDPPDDDPPFLPLQAAEEFEDELPQDDDDDDDHVQRVQPVDVVRDFAFDPLHPDHLLDQVSQLVLQVLCVSLRHQEYEYEDADDDNNVVCCLVVVPDVGAYHYEYDHPVLAADDLVVLVVVLVVCLSVLPDPSADADVLAGEYEYESCVSYPQLQVSLVVSQVVCVVVVSHGHAYEYEDPPDQVCCVVSPHQAYEYHLPQDDDPDLLVVLVCLLPDDADPRYAEEQFQADDPDDPCSLVSSLVSLLSVSNVDRHYHYYHHCDPVSRRGHCGATPPSGNSNSSSSNCSNSPDDQVVVVLVVVPVSVDPDDDPVVVVSVVVVVVSVPDDDPPPVVVVVVVVVVPDPDDDDDDDDDADDDDDDDDDDDDKDWDWFDKADDPDDTPDDDRDADAHPDQKMKTKIFIDGPPDDPVVKWKWKWKDDPRDIDIDTFDAFAFDCVVCVVPVVRRGGGMGMHMDGLVVDDFYKIWIWMWIDDVPIDTDGGDIHGYDDD